Protein 7NUU (pdb70)

Organism: Homo sapiens (NCBI:txid9606)

Secondary structure (DSSP, 8-state):
--SPEEEEES-EEEETTEEES--EEEETTEEE-HHHIIIII----SEEEE-TT-EEEEPEEEEEE-EETTEETTS--TTHHHHHHHHHHHGGGGTEEEEEEEE-S--HHHHHHHGGGS--B--BTTBSEE--EEEE-SSS-STT-TTS-GGG---STTTTHHHHHHHH---TTEEEEEE-TTSTTHHHHHHHHHHTTPEEEE-SB---HHHHHHHHHHT--EESSTTTTBPPPBTTB-GGGGGGT-SSSPTTPPPEEEE--SSSSS-HHHHHHHHHH-GGGEEE---B-TTTTT-SEEEEETTEEEEEETTEEEETTS--B--B---HHHHHHHHHHHH---HHHHHHHTTHHHHHHTT-TTTSS---TTSB--EEEE-TT--EEEEEETTEEEEE--/-PEEEEES-EEEETTEEE---EEEETTEEE-GGGGGGSS--S-SEEEE-TT-EEEEPEEEEEE-EETTEETTS--TTHHHHHHHHHHHGGGGTEEEEEEEEES--HHHHHHHGGGS--B--BTTBPEE--EEEE-SSS-STT-TTS-GGG---STTTTHHHHHHHH---TTEEEEEE-TTSTTHHHHHHHHHHTTPEEEE-SB---HHHHHHHHHHT--EESSTTTTBPPP-SS--GGGGGGT-S-SPTT---EEEE--SSSSS-HHHHHHHHHH-GGGEEE---B-TTTTT-SEEEEETTEEEEE-SS-EEETTS--B--B---HHHHHHHHHHHH---HHHHHHHTTHHHHHHTT-TTTSS---TTSB--EEEE-TT--EEEEEETTEEEEES----

GO terms:
  GO:0005515 protein binding (F, IPI)
  GO:0008448 N-acetylglucosamine-6-phosphate deacetylase activity (F, IDA)
  GO:0019262 N-acetylneuraminate catabolic process (P, TAS)
  GO:0008448 N-acetylglucosamine-6-phosphate deacetylase activity (F, IMP)
  GO:0106279 negative regulation of UDP-N-acetylglucosamine biosynthetic process (P, IDA)
  GO:0008448 N-acetylglucosamine-6-phosphate deacetylase activity (F, TAS)
  GO:0005829 cytosol (C, TAS)
  GO:0006048 UDP-N-acetylglucosamine biosynthetic process (P, TAS)
  GO:0005634 nucleus (C, HDA)

Radius of gyration: 30.56 Å; Cα contacts (8 Å, |Δi|>4): 2149; chains: 2; bounding box: 87×53×96 Å

InterPro domains:
  IPR003764 N-acetylglucosamine-6-phosphate deacetylase [PIRSF038994] (11-403)
  IPR003764 N-acetylglucosamine-6-phosphate deacetylase [TIGR00221] (47-398)
  IPR003764 N-acetylglucosamine-6-phosphate deacetylase [cd00854] (13-398)
  IPR006680 Amidohydrolase-related [PF01979] (62-401)
  IPR011059 Metal-dependent hydrolase, composite domain superfamily [G3DSA:2.30.40.10] (17-398)
  IPR011059 Metal-dependent hydrolase, composite domain superfamily [SSF51338] (13-405)
  IPR032466 Metal-dependent hydrolase [SSF51556] (66-372)

Foldseek 3Di:
DPWFKEKEALEFEQAPLDTHRDIWIATQQFTADVVCCCVPVVDDGPYYHYQNNFYKFFFFEAAAAQAAQQDGLQDLDPQSLVRVLVRQQVLLQVRHQEYAHEAEQAFLVSLVRRQVSQAFAHGDLSGHTHHAHEYEDLQADPVLSQQGDPVRRDAQVPPRLVVVCSRNPDRNRHAEYEHAQVGPPSLVNLLVQVVVLHAYEYALYADWPVSLQSSVVSPHAEYEAPPHNYDPQDPVTGGPLCVLQDPSHDPPHHRAYEHALQCPRDALVVLQVSCVSHLLRYAYHQSHGHCQVVQFDWGDHNVFIWGHDRQFIHGPPDPRGRTGNARLLSSLLSSCVSNVDDNSSSSLNRKCNVCVSSVNNQATRHSDGGHRPWIFTAHPSSNTAFTDGSNHTNDGDD/DFKEKEALEFEQAPLDTHRDIWIADQQFTADLVVCVVDDDSDGPYYHYQNHFYKFFFFEAAAAQAAQQAGLLDLDPQSLVRVLVVQQVLLQVRHQEYAHEAEQAFLVSLVRRQVNQAFAHGDLSGHTHRAHEYEDLQADPVLSFQGDPVRRDAQVPPRQVVVCSRNPDRNRHAEYEHAQVGPPSLVNLLVQVVVLHAYEYALYAAWPVSLQSSVVSPHQEYEAPPHNYDDQDPVTGGNLCVLVDPSHDPPHQRAYEHALLCPRDALVVLQVSCVSRLLRAAYHQNHGHCQPVAADWGDHNVFIWGHDPQFIDGPPDPGGRGHNDRPLSSLLSSCVSNVDDNSSSSQNRWVNVCVSSVNNQATRHSDGGHRPWIFTAHPSSNTAWTDGSNHTNDGPDDPD

Structure (mmCIF, N/CA/C/O backbone):
data_7NUU
#
_entry.id   7NUU
#
_cell.length_a   61.777
_cell.length_b   84.336
_cell.length_c   154.166
_cell.angle_alpha   90.000
_cell.angle_beta   90.000
_cell.angle_gamma   90.000
#
_symmetry.space_group_name_H-M   'P 21 21 21'
#
loop_
_entity.id
_entity.type
_entity.pdbx_description
1 polymer 'N-acetylglucosamine-6-phosphate deacetylase'
2 non-polymer 'ZINC ION'
3 non-polymer GLYCEROL
4 water water
#
loop_
_atom_site.group_PDB
_atom_site.id
_atom_site.type_symbol
_atom_site.label_atom_id
_atom_site.label_alt_id
_atom_site.label_comp_id
_atom_site.label_asym_id
_atom_site.label_entity_id
_atom_site.label_seq_id
_atom_site.pdbx_PDB_ins_code
_atom_site.Cartn_x
_atom_site.Cartn_y
_atom_site.Cartn_z
_atom_site.occupancy
_atom_site.B_iso_or_equiv
_atom_site.auth_seq_id
_atom_site.auth_comp_id
_atom_site.auth_asym_id
_atom_site.auth_atom_id
_atom_site.pdbx_PDB_model_num
ATOM 1 N N . ALA A 1 8 ? -3.227 -3.740 -4.843 1.00 80.73 8 ALA A N 1
ATOM 2 C CA . ALA A 1 8 ? -4.430 -4.079 -5.595 1.00 80.02 8 ALA A CA 1
ATOM 3 C C . ALA A 1 8 ? -4.107 -5.035 -6.741 1.00 77.03 8 ALA A C 1
ATOM 4 O O . ALA A 1 8 ? -4.982 -5.753 -7.227 1.00 78.11 8 ALA A O 1
ATOM 10 N N . GLY A 1 9 ? -2.847 -5.047 -7.166 1.00 77.04 9 GLY A N 1
ATOM 11 C CA . GLY A 1 9 ? -2.409 -5.877 -8.266 1.00 68.67 9 GLY A CA 1
ATOM 12 C C . GLY A 1 9 ? -1.857 -7.232 -7.877 1.00 65.81 9 GLY A C 1
ATOM 13 O O . GLY A 1 9 ? -1.302 -7.928 -8.735 1.00 74.88 9 GLY A O 1
ATOM 17 N N . ALA A 1 10 ? -1.987 -7.630 -6.616 1.00 62.92 10 ALA A N 1
ATOM 18 C CA . ALA A 1 10 ? -1.476 -8.906 -6.144 1.00 54.23 10 ALA A CA 1
ATOM 19 C C . ALA A 1 10 ? -2.603 -9.928 -6.026 1.00 47.43 10 ALA A C 1
ATOM 20 O O . ALA A 1 10 ? -3.791 -9.614 -6.134 1.00 42.02 10 ALA A O 1
ATOM 27 N N . ARG A 1 11 ? -2.201 -11.178 -5.826 1.00 50.05 11 ARG A N 1
ATOM 28 C CA . ARG A 1 11 ? -3.144 -12.283 -5.730 1.00 48.94 11 ARG A CA 1
ATOM 29 C C . ARG A 1 11 ? -3.863 -12.277 -4.385 1.00 43.21 11 ARG A C 1
ATOM 30 O O . ARG A 1 11 ? -3.274 -11.956 -3.352 1.00 40.93 11 ARG A O 1
ATOM 51 N N . VAL A 1 12 ? -5.138 -12.654 -4.400 1.00 45.35 12 VAL A N 1
ATOM 52 C CA . VAL A 1 12 ? -5.935 -12.781 -3.185 1.00 42.27 12 VAL A CA 1
ATOM 53 C C . VAL A 1 12 ? -5.950 -14.249 -2.774 1.00 42.62 12 VAL A C 1
ATOM 54 O O . VAL A 1 12 ? -6.413 -15.109 -3.535 1.00 43.36 12 VAL A O 1
ATOM 67 N N . LEU A 1 13 ? -5.452 -14.530 -1.571 1.00 45.40 13 LEU A N 1
ATOM 68 C CA . LEU A 1 13 ? -5.483 -15.859 -0.976 1.00 45.81 13 LEU A CA 1
ATOM 69 C C . LEU A 1 13 ? -6.551 -15.940 0.106 1.00 42.58 13 LEU A C 1
ATOM 70 O O . LEU A 1 13 ? -6.696 -15.024 0.920 1.00 42.53 13 LEU A O 1
ATOM 86 N N . GLN A 1 14 ? -7.281 -17.051 0.120 1.00 43.19 14 GLN A N 1
ATOM 87 C CA . GLN A 1 14 ? -8.307 -17.316 1.123 1.00 41.46 14 GLN A CA 1
ATOM 88 C C . GLN A 1 14 ? -7.951 -18.621 1.818 1.00 42.39 14 GLN A C 1
ATOM 89 O O . GLN A 1 14 ? -7.966 -19.690 1.195 1.00 43.86 14 GLN A O 1
ATOM 103 N N . PHE A 1 15 ? -7.624 -18.531 3.102 1.00 39.49 15 PHE A N 1
ATOM 104 C CA . PHE A 1 15 ? -7.398 -19.706 3.926 1.00 38.46 15 PHE A CA 1
ATOM 105 C C . PHE A 1 15 ? -8.726 -20.067 4.572 1.00 38.13 15 PHE A C 1
ATOM 106 O O . PHE A 1 15 ? -9.353 -19.222 5.222 1.00 36.84 15 PHE A O 1
ATOM 123 N N . THR A 1 16 ? -9.166 -21.302 4.358 1.00 40.16 16 THR A N 1
ATOM 124 C CA . THR A 1 16 ? -10.479 -21.773 4.772 1.00 41.30 16 THR A CA 1
ATOM 125 C C . THR A 1 16 ? -10.342 -22.917 5.766 1.00 42.12 16 THR A C 1
ATOM 126 O O . THR A 1 16 ? -9.249 -23.431 6.016 1.00 42.60 16 THR A O 1
ATOM 137 N N . ASN A 1 17 ? -11.483 -23.307 6.330 1.00 46.22 17 ASN A N 1
ATOM 138 C CA . ASN A 1 17 ? -11.561 -24.423 7.271 1.00 48.76 17 ASN A CA 1
ATOM 139 C C . ASN A 1 17 ? -10.515 -24.261 8.372 1.00 48.36 17 ASN A C 1
ATOM 140 O O . ASN A 1 17 ? -9.695 -25.144 8.630 1.00 49.77 17 ASN A O 1
ATOM 151 N N . CYS A 1 18 ? -10.545 -23.097 9.016 1.00 44.79 18 CYS A N 1
ATOM 152 C CA . CYS A 1 18 ? -9.555 -22.743 10.018 1.00 43.95 18 CYS A CA 1
ATOM 153 C C . CYS A 1 18 ? -10.216 -21.985 11.156 1.00 43.57 18 CYS A C 1
ATOM 154 O O . CYS A 1 18 ? -11.298 -21.408 11.011 1.00 44.11 18 CYS A O 1
ATOM 162 N N . ARG A 1 19 ? -9.547 -22.010 12.301 1.00 43.54 19 ARG A N 1
ATOM 163 C CA . ARG A 1 19 ? -9.834 -21.114 13.409 1.00 44.01 19 ARG A CA 1
ATOM 164 C C . ARG A 1 19 ? -8.699 -20.106 13.495 1.00 43.79 19 ARG A C 1
ATOM 165 O O . ARG A 1 19 ? -7.525 -20.489 13.454 1.00 44.87 19 ARG A O 1
ATOM 186 N N . ILE A 1 20 ? -9.044 -18.827 13.591 1.00 36.71 20 ILE A N 1
ATOM 187 C CA . ILE A 1 20 ? -8.051 -17.760 13.595 1.00 35.46 20 ILE A CA 1
ATOM 188 C C . ILE A 1 20 ? -8.119 -17.011 14.916 1.00 34.01 20 ILE A C 1
ATOM 189 O O . ILE A 1 20 ? -9.202 -16.804 15.477 1.00 34.23 20 ILE A O 1
ATOM 205 N N . LEU A 1 21 ? -6.952 -16.626 15.418 1.00 34.24 21 LEU A N 1
ATOM 206 C CA . LEU A 1 21 ? -6.853 -15.807 16.619 1.00 34.46 21 LEU A CA 1
ATOM 207 C C . LEU A 1 21 ? -7.063 -14.348 16.231 1.00 33.52 21 LEU A C 1
ATOM 208 O O . LEU A 1 21 ? -6.221 -13.751 15.555 1.00 32.36 21 LEU A O 1
ATOM 224 N N . ARG A 1 22 ? -8.189 -13.775 16.647 1.00 37.18 22 ARG A N 1
ATOM 225 C CA . ARG A 1 22 ? -8.502 -12.389 16.329 1.00 37.88 22 ARG A CA 1
ATOM 226 C C . ARG A 1 22 ? -9.245 -11.778 17.505 1.00 39.30 22 ARG A C 1
ATOM 227 O O . ARG A 1 22 ? -10.226 -12.351 17.986 1.00 41.45 22 ARG A O 1
ATOM 248 N N . GLY A 1 23 ? -8.770 -10.628 17.972 1.00 33.77 23 GLY A N 1
ATOM 249 C CA . GLY A 1 23 ? -9.431 -9.954 19.078 1.00 36.38 23 GLY A CA 1
ATOM 250 C C . GLY A 1 23 ? -9.501 -10.781 20.343 1.00 37.04 23 GLY A C 1
ATOM 251 O O . GLY A 1 23 ? -10.509 -10.732 21.059 1.00 39.67 23 GLY A O 1
ATOM 255 N N . GLY A 1 24 ? -8.456 -11.555 20.630 1.00 36.41 24 GLY A N 1
ATOM 256 C CA . GLY A 1 24 ? -8.409 -12.350 21.839 1.00 36.76 24 GLY A CA 1
ATOM 257 C C . GLY A 1 24 ? -9.219 -13.625 21.819 1.00 37.31 24 GLY A C 1
ATOM 258 O O . GLY A 1 24 ? -9.335 -14.277 22.862 1.00 38.10 24 GLY A O 1
ATOM 262 N N . LYS A 1 25 ? -9.780 -14.008 20.674 1.00 40.50 25 LYS A N 1
ATOM 263 C CA . LYS A 1 25 ? -10.620 -15.188 20.576 1.00 42.87 25 LYS A CA 1
ATOM 264 C C . LYS A 1 25 ? -10.211 -16.024 19.375 1.00 40.58 25 LYS A C 1
ATOM 265 O O . LYS A 1 25 ? -9.693 -15.505 18.383 1.00 38.83 25 LYS A O 1
ATOM 284 N N . LEU A 1 26 ? -10.470 -17.325 19.467 1.00 43.70 26 LEU A N 1
ATOM 285 C CA . LEU A 1 26 ? -10.366 -18.214 18.313 1.00 42.56 26 LEU A CA 1
ATOM 286 C C . LEU A 1 26 ? -11.709 -18.211 17.598 1.00 42.66 26 LEU A C 1
ATOM 287 O O . LEU A 1 26 ? -12.715 -18.667 18.148 1.00 45.44 26 LEU A O 1
ATOM 303 N N . LEU A 1 27 ? -11.730 -17.683 16.378 1.00 39.18 27 LEU A N 1
ATOM 304 C CA . LEU A 1 27 ? -12.947 -17.564 15.586 1.00 40.21 27 LEU A CA 1
ATOM 305 C C . LEU A 1 27 ? -12.921 -18.564 14.440 1.00 41.40 27 LEU A C 1
ATOM 306 O O . LEU A 1 27 ? -11.877 -18.784 13.821 1.00 39.87 27 LEU A O 1
ATOM 322 N N . ARG A 1 28 ? -14.075 -19.174 14.171 1.00 54.63 28 ARG A N 1
ATOM 323 C CA . ARG A 1 28 ? -14.265 -20.010 12.987 1.00 56.19 28 ARG A CA 1
ATOM 324 C C . ARG A 1 28 ? -14.500 -19.068 11.808 1.00 53.87 28 ARG A C 1
ATOM 325 O O . ARG A 1 28 ? -15.631 -18.811 11.386 1.00 56.11 28 ARG A O 1
ATOM 346 N N . GLU A 1 29 ? -13.403 -18.534 11.275 1.00 44.35 29 GLU A N 1
ATOM 347 C CA . GLU A 1 29 ? -13.460 -17.578 10.176 1.00 43.74 29 GLU A CA 1
ATOM 348 C C . GLU A 1 29 ? -12.259 -17.775 9.267 1.00 41.74 29 GLU A C 1
ATOM 349 O O . GLU A 1 29 ? -11.180 -18.157 9.721 1.00 42.78 29 GLU A O 1
ATOM 361 N N . ASP A 1 30 ? -12.455 -17.490 7.982 1.00 40.30 30 ASP A N 1
ATOM 362 C CA . ASP A 1 30 ? -11.377 -17.573 7.011 1.00 39.28 30 ASP A CA 1
ATOM 363 C C . ASP A 1 30 ? -10.379 -16.437 7.204 1.00 39.20 30 ASP A C 1
ATOM 364 O O . ASP A 1 30 ? -10.694 -15.384 7.764 1.00 39.06 30 ASP A O 1
ATOM 373 N N . LEU A 1 31 ? -9.160 -16.663 6.722 1.00 38.11 31 LEU A N 1
ATOM 374 C CA . LEU A 1 31 ? -8.125 -15.637 6.675 1.00 37.75 31 LEU A CA 1
ATOM 375 C C . LEU A 1 31 ? -7.863 -15.278 5.216 1.00 38.58 31 LEU A C 1
ATOM 376 O O . LEU A 1 31 ? -7.550 -16.156 4.403 1.00 39.90 31 LEU A O 1
ATOM 392 N N . TRP A 1 32 ? -7.994 -13.995 4.891 1.00 36.83 32 TRP A N 1
ATOM 393 C CA . TRP A 1 32 ? -7.769 -13.492 3.544 1.00 37.28 32 TRP A CA 1
ATOM 394 C C . TRP A 1 32 ? -6.494 -12.664 3.500 1.00 36.78 32 TRP A C 1
ATOM 395 O O . TRP A 1 32 ? -6.234 -11.861 4.400 1.00 36.83 32 TRP A O 1
ATOM 416 N N . VAL A 1 33 ? -5.718 -12.842 2.432 1.00 33.71 33 VAL A N 1
ATOM 417 C CA . VAL A 1 33 ? -4.415 -12.203 2.293 1.00 33.71 33 VAL A CA 1
ATOM 418 C C . VAL A 1 33 ? -4.235 -11.715 0.861 1.00 35.33 33 VAL A C 1
ATOM 419 O O . VAL A 1 33 ? -4.624 -12.395 -0.095 1.00 34.93 33 VAL A O 1
ATOM 432 N N . ARG A 1 34 ? -3.621 -10.541 0.719 1.00 36.36 34 ARG A N 1
ATOM 433 C CA . ARG A 1 34 ? -3.179 -10.051 -0.575 1.00 37.51 34 ARG A CA 1
ATOM 434 C C . ARG A 1 34 ? -1.973 -9.154 -0.379 1.00 38.93 34 ARG A C 1
ATOM 435 O O . ARG A 1 34 ? -1.950 -8.319 0.531 1.00 39.11 34 ARG A O 1
ATOM 456 N N . GLY A 1 35 ? -0.988 -9.312 -1.256 1.00 37.86 35 GLY A N 1
ATOM 457 C CA . GLY A 1 35 ? 0.188 -8.470 -1.198 1.00 39.80 35 GLY A CA 1
ATOM 458 C C . GLY A 1 35 ? 0.890 -8.528 0.135 1.00 40.86 35 GLY A C 1
ATOM 459 O O . GLY A 1 35 ? 1.505 -7.540 0.550 1.00 42.76 35 GLY A O 1
ATOM 463 N N . GLY A 1 36 ? 0.824 -9.669 0.814 1.00 45.10 36 GLY A N 1
ATOM 464 C CA . GLY A 1 36 ? 1.459 -9.843 2.102 1.00 44.87 36 GLY A CA 1
ATOM 465 C C . GLY A 1 36 ? 0.692 -9.304 3.287 1.00 41.62 36 GLY A C 1
ATOM 466 O O . GLY A 1 36 ? 1.198 -9.385 4.411 1.00 41.41 36 GLY A O 1
ATOM 470 N N . ARG A 1 37 ? -0.514 -8.775 3.091 1.00 41.10 37 ARG A N 1
ATOM 471 C CA . ARG A 1 37 ? -1.284 -8.208 4.187 1.00 40.57 37 ARG A CA 1
ATOM 472 C C . ARG A 1 37 ? -2.649 -8.881 4.292 1.00 38.79 37 ARG A C 1
ATOM 473 O O . ARG A 1 37 ? -3.197 -9.378 3.305 1.00 38.41 37 ARG A O 1
ATOM 494 N N . ILE A 1 38 ? -3.190 -8.875 5.507 1.00 35.67 38 ILE A N 1
ATOM 495 C CA . ILE A 1 38 ? -4.507 -9.444 5.785 1.00 34.83 38 ILE A CA 1
ATOM 496 C C . ILE A 1 38 ? -5.601 -8.493 5.318 1.00 35.61 38 ILE A C 1
ATOM 497 O O . ILE A 1 38 ? -5.536 -7.281 5.553 1.00 36.48 38 ILE A O 1
ATOM 513 N N . LEU A 1 39 ? -6.609 -9.050 4.648 1.00 37.96 39 LEU A N 1
ATOM 514 C CA . LEU A 1 39 ? -7.697 -8.302 4.030 1.00 40.73 39 LEU A CA 1
ATOM 515 C C . LEU A 1 39 ? -9.004 -8.529 4.780 1.00 40.47 39 LEU A C 1
ATOM 516 O O . LEU A 1 39 ? -9.252 -9.625 5.295 1.00 40.10 39 LEU A O 1
ATOM 532 N N . ASP A 1 40 ? -9.827 -7.484 4.853 1.00 39.24 40 ASP A N 1
ATOM 533 C CA . ASP A 1 40 ? -11.226 -7.640 5.239 1.00 39.00 40 ASP A CA 1
ATOM 534 C C . ASP A 1 40 ? -11.995 -8.194 4.041 1.00 37.54 40 ASP A C 1
ATOM 535 O O . ASP A 1 40 ? -12.217 -7.465 3.063 1.00 36.56 40 ASP A O 1
ATOM 544 N N . PRO A 1 41 ? -12.432 -9.459 4.067 1.00 38.68 41 PRO A N 1
ATOM 545 C CA . PRO A 1 41 ? -13.100 -10.007 2.874 1.00 38.70 41 PRO A CA 1
ATOM 546 C C . PRO A 1 41 ? -14.393 -9.303 2.526 1.00 40.93 41 PRO A C 1
ATOM 547 O O . PRO A 1 41 ? -14.732 -9.203 1.339 1.00 42.62 41 PRO A O 1
ATOM 558 N N . GLU A 1 42 ? -15.129 -8.802 3.519 1.00 40.62 42 GLU A N 1
ATOM 559 C CA . GLU A 1 42 ? -16.362 -8.089 3.211 1.00 45.13 42 GLU A CA 1
ATOM 560 C C . GLU A 1 42 ? -16.061 -6.785 2.493 1.00 45.77 42 GLU A C 1
ATOM 561 O O . GLU A 1 42 ? -16.730 -6.434 1.515 1.00 45.14 42 GLU A O 1
ATOM 573 N N . LYS A 1 43 ? -15.016 -6.086 2.930 1.00 48.75 43 LYS A N 1
ATOM 574 C CA . LYS A 1 43 ? -14.615 -4.859 2.255 1.00 51.78 43 LYS A CA 1
ATOM 575 C C . LYS A 1 43 ? -14.133 -5.150 0.842 1.00 49.32 43 LYS A C 1
ATOM 576 O O . LYS A 1 43 ? -14.423 -4.392 -0.089 1.00 50.19 43 LYS A O 1
ATOM 595 N N . LEU A 1 44 ? -13.442 -6.279 0.657 1.00 49.14 44 LEU A N 1
ATOM 596 C CA . LEU A 1 44 ? -12.902 -6.622 -0.653 1.00 47.35 44 LEU A CA 1
ATOM 597 C C . LEU A 1 44 ? -14.005 -6.932 -1.655 1.00 49.04 44 LEU A C 1
ATOM 598 O O . LEU A 1 44 ? -13.928 -6.517 -2.817 1.00 49.71 44 LEU A O 1
ATOM 614 N N . PHE A 1 45 ? -15.042 -7.657 -1.233 1.00 46.88 45 PHE A N 1
ATOM 615 C CA . PHE A 1 45 ? -16.135 -7.940 -2.151 1.00 49.08 45 PHE A CA 1
ATOM 616 C C . PHE A 1 45 ? -17.020 -6.721 -2.376 1.00 51.00 45 PHE A C 1
ATOM 617 O O . PHE A 1 45 ? -17.555 -6.546 -3.475 1.00 51.95 45 PHE A O 1
ATOM 634 N N . PHE A 1 46 ? -17.118 -5.828 -1.391 1.00 61.74 46 PHE A N 1
ATOM 635 C CA . PHE A 1 46 ? -18.045 -4.707 -1.479 1.00 65.23 46 PHE A CA 1
ATOM 636 C C . PHE A 1 46 ? -17.423 -3.445 -2.062 1.00 65.59 46 PHE A C 1
ATOM 637 O O . PHE A 1 46 ? -18.156 -2.502 -2.379 1.00 68.28 46 PHE A O 1
ATOM 654 N N . GLU A 1 47 ? -16.120 -3.434 -2.285 1.00 58.83 47 GLU A N 1
ATOM 655 C CA . GLU A 1 47 ? -15.431 -2.295 -2.876 1.00 57.95 47 GLU A CA 1
ATOM 656 C C . GLU A 1 47 ? -14.709 -2.664 -4.157 1.00 54.29 47 GLU A C 1
ATOM 657 O O . GLU A 1 47 ? -14.706 -1.887 -5.110 1.00 56.38 47 GLU A O 1
ATOM 669 N N . GLU A 1 48 ? -14.039 -3.805 -4.163 1.00 42.76 48 GLU A N 1
ATOM 670 C CA . GLU A 1 48 ? -13.330 -4.310 -5.324 1.00 42.86 48 GLU A CA 1
ATOM 671 C C . GLU A 1 48 ? -14.144 -5.313 -6.127 1.00 43.90 48 GLU A C 1
ATOM 672 O O . GLU A 1 48 ? -13.775 -5.613 -7.266 1.00 44.87 48 GLU A O 1
ATOM 684 N N . ARG A 1 49 ? -15.193 -5.881 -5.525 1.00 47.89 49 ARG A N 1
ATOM 685 C CA . ARG A 1 49 ? -15.980 -6.973 -6.109 1.00 48.91 49 ARG A CA 1
ATOM 686 C C . ARG A 1 49 ? -15.063 -8.079 -6.631 1.00 47.30 49 ARG A C 1
ATOM 687 O O . ARG A 1 49 ? -15.240 -8.601 -7.733 1.00 47.58 49 ARG A O 1
ATOM 708 N N . ARG A 1 50 ? -14.068 -8.426 -5.814 1.00 46.82 50 ARG A N 1
ATOM 709 C CA . ARG A 1 50 ? -13.119 -9.496 -6.088 1.00 47.04 50 ARG A CA 1
ATOM 710 C C . ARG A 1 50 ? -13.326 -10.666 -5.133 1.00 46.27 50 ARG A C 1
ATOM 711 O O . ARG A 1 50 ? -13.694 -10.485 -3.968 1.00 45.59 50 ARG A O 1
ATOM 732 N N . VAL A 1 51 ? -13.067 -11.863 -5.645 1.00 52.19 51 VAL A N 1
ATOM 733 C CA . VAL A 1 51 ? -13.093 -13.092 -4.863 1.00 51.04 51 VAL A CA 1
ATOM 734 C C . VAL A 1 51 ? -11.666 -13.623 -4.791 1.00 50.01 51 VAL A C 1
ATOM 735 O O . VAL A 1 51 ? -10.753 -13.099 -5.430 1.00 51.84 51 VAL A O 1
ATOM 748 N N . ALA A 1 52 ? -11.470 -14.668 -3.989 1.00 43.82 52 ALA A N 1
ATOM 749 C CA . ALA A 1 52 ? -10.136 -15.231 -3.852 1.00 42.40 52 ALA A CA 1
ATOM 750 C C . ALA A 1 52 ? -9.634 -15.765 -5.187 1.00 43.57 52 ALA A C 1
ATOM 751 O O . ALA A 1 52 ? -10.374 -16.392 -5.947 1.00 44.85 52 ALA A O 1
ATOM 758 N N . ASP A 1 53 ? -8.356 -15.498 -5.470 1.00 41.86 53 ASP A N 1
ATOM 759 C CA . ASP A 1 53 ? -7.685 -16.107 -6.610 1.00 44.95 53 ASP A CA 1
ATOM 760 C C . ASP A 1 53 ? -7.246 -17.527 -6.291 1.00 46.90 53 ASP A C 1
ATOM 761 O O . ASP A 1 53 ? -7.089 -18.346 -7.203 1.00 49.15 53 ASP A O 1
ATOM 770 N N . GLU A 1 54 ? -7.039 -17.828 -5.012 1.00 55.03 54 GLU A N 1
ATOM 771 C CA . GLU A 1 54 ? -6.606 -19.145 -4.575 1.00 57.39 54 GLU A CA 1
ATOM 772 C C . GLU A 1 54 ? -7.186 -19.432 -3.199 1.00 55.34 54 GLU A C 1
ATOM 773 O O . GLU A 1 54 ? -7.235 -18.544 -2.342 1.00 53.70 54 GLU A O 1
ATOM 785 N N . ARG A 1 55 ? -7.642 -20.669 -2.999 1.00 55.93 55 ARG A N 1
ATOM 786 C CA . ARG A 1 55 ? -8.150 -21.130 -1.714 1.00 56.07 55 ARG A CA 1
ATOM 787 C C . ARG A 1 55 ? -7.254 -22.230 -1.161 1.00 58.48 55 ARG A C 1
ATOM 788 O O . ARG A 1 55 ? -6.755 -23.071 -1.915 1.00 60.65 55 ARG A O 1
ATOM 809 N N . ARG A 1 56 ? -7.047 -22.214 0.156 1.00 58.19 56 ARG A N 1
ATOM 810 C CA . ARG A 1 56 ? -6.244 -23.221 0.844 1.00 60.18 56 ARG A CA 1
ATOM 811 C C . ARG A 1 56 ? -6.995 -23.735 2.064 1.00 58.88 56 ARG A C 1
ATOM 812 O O . ARG A 1 56 ? -7.288 -22.968 2.987 1.00 57.70 56 ARG A O 1
ATOM 833 N N . ASP A 1 57 ? -7.334 -25.023 2.045 1.00 54.28 57 ASP A N 1
ATOM 834 C CA . ASP A 1 57 ? -8.009 -25.676 3.160 1.00 53.18 57 ASP A CA 1
ATOM 835 C C . ASP A 1 57 ? -7.003 -25.973 4.269 1.00 50.61 57 ASP A C 1
ATOM 836 O O . ASP A 1 57 ? -5.977 -26.620 4.031 1.00 49.25 57 ASP A O 1
ATOM 845 N N . CYS A 1 58 ? -7.288 -25.489 5.475 1.00 51.87 58 CYS A N 1
ATOM 846 C CA . CYS A 1 58 ? -6.383 -25.626 6.608 1.00 51.00 58 CYS A CA 1
ATOM 847 C C . CYS A 1 58 ? -6.717 -26.821 7.499 1.00 51.28 58 CYS A C 1
ATOM 848 O O . CYS A 1 58 ? -6.108 -26.973 8.564 1.00 50.82 58 CYS A O 1
ATOM 856 N N . GLY A 1 59 ? -7.671 -27.657 7.098 1.00 53.30 59 GLY A N 1
ATOM 857 C CA . GLY A 1 59 ? -7.977 -28.877 7.826 1.00 52.09 59 GLY A CA 1
ATOM 858 C C . GLY A 1 59 ? -8.427 -28.668 9.254 1.00 50.96 59 GLY A C 1
ATOM 859 O O . GLY A 1 59 ? -8.168 -29.522 10.107 1.00 51.01 59 GLY A O 1
ATOM 863 N N . GLY A 1 60 ? -9.106 -27.561 9.541 1.00 48.40 60 GLY A N 1
ATOM 864 C CA . GLY A 1 60 ? -9.591 -27.292 10.879 1.00 46.92 60 GLY A CA 1
ATOM 865 C C . GLY A 1 60 ? -8.547 -26.792 11.858 1.00 43.45 60 GLY A C 1
ATOM 866 O O . GLY A 1 60 ? -8.874 -26.586 13.032 1.00 41.28 60 GLY A O 1
ATOM 870 N N . ARG A 1 61 ? -7.315 -26.563 11.414 1.00 43.74 61 ARG A N 1
ATOM 871 C CA . ARG A 1 61 ? -6.246 -26.154 12.315 1.00 43.62 61 ARG A CA 1
ATOM 872 C C . ARG A 1 61 ? -6.414 -24.692 12.732 1.00 42.78 61 ARG A C 1
ATOM 873 O O . ARG A 1 61 ? -7.331 -23.983 12.305 1.00 42.30 61 ARG A O 1
ATOM 894 N N . ILE A 1 62 ? -5.505 -24.252 13.604 1.00 39.58 62 ILE A N 1
ATOM 895 C CA . ILE A 1 62 ? -5.529 -22.917 14.189 1.00 38.67 62 ILE A CA 1
ATOM 896 C C . ILE A 1 62 ? -4.516 -22.051 13.456 1.00 36.97 62 ILE A C 1
ATOM 897 O O . ILE A 1 62 ? -3.378 -22.478 13.227 1.00 36.06 62 ILE A O 1
ATOM 913 N N . LEU A 1 63 ? -4.916 -20.827 13.109 1.00 34.68 63 LEU A N 1
ATOM 914 C CA . LEU A 1 63 ? -4.002 -19.815 12.594 1.00 34.67 63 LEU A CA 1
ATOM 915 C C . LEU A 1 63 ? -3.805 -18.734 13.647 1.00 32.97 63 LEU A C 1
ATOM 916 O O . LEU A 1 63 ? -4.782 -18.201 14.184 1.00 33.49 63 LEU A O 1
ATOM 932 N N . ALA A 1 64 ? -2.546 -18.416 13.939 1.00 31.30 64 ALA A N 1
ATOM 933 C CA . ALA A 1 64 ? -2.199 -17.415 14.932 1.00 30.24 64 ALA A CA 1
ATOM 934 C C . ALA A 1 64 ? -1.026 -16.594 14.415 1.00 30.35 64 ALA A C 1
ATOM 935 O O . ALA A 1 64 ? -0.219 -17.099 13.626 1.00 31.29 64 ALA A O 1
ATOM 942 N N . PRO A 1 65 ? -0.906 -15.337 14.831 1.00 27.61 65 PRO A N 1
ATOM 943 C CA . PRO A 1 65 ? 0.220 -14.523 14.358 1.00 27.75 65 PRO A CA 1
ATOM 944 C C . PRO A 1 65 ? 1.553 -15.174 14.694 1.00 28.25 65 PRO A C 1
ATOM 945 O O . PRO A 1 65 ? 1.712 -15.808 15.741 1.00 28.78 65 PRO A O 1
ATOM 956 N N . GLY A 1 66 ? 2.509 -15.033 13.779 1.00 30.60 66 GLY A N 1
ATOM 957 C CA . GLY A 1 66 ? 3.810 -15.642 13.992 1.00 30.60 66 GLY A CA 1
ATOM 958 C C . GLY A 1 66 ? 4.477 -15.107 15.248 1.00 30.10 66 GLY A C 1
ATOM 959 O O . GLY A 1 66 ? 4.347 -13.931 15.593 1.00 30.03 66 GLY A O 1
ATOM 963 N N . PHE A 1 67 ? 5.208 -15.986 15.931 1.00 28.94 67 PHE A N 1
ATOM 964 C CA . PHE A 1 67 ? 5.854 -15.622 17.182 1.00 28.44 67 PHE A CA 1
ATOM 965 C C . PHE A 1 67 ? 6.978 -14.619 16.945 1.00 28.56 67 PHE A C 1
ATOM 966 O O . PHE A 1 67 ? 7.613 -14.604 15.886 1.00 29.38 67 PHE A O 1
ATOM 983 N N . ILE A 1 68 ? 7.214 -13.777 17.954 1.00 28.49 68 ILE A N 1
ATOM 984 C CA . ILE A 1 68 ? 8.233 -12.733 17.929 1.00 27.52 68 ILE A CA 1
ATOM 985 C C . ILE A 1 68 ? 9.112 -12.918 19.160 1.00 27.68 68 ILE A C 1
ATOM 986 O O . ILE A 1 68 ? 8.627 -12.814 20.292 1.00 27.33 68 ILE A O 1
ATOM 1002 N N . ASP A 1 69 ? 10.401 -13.167 18.942 1.00 27.07 69 ASP A N 1
ATOM 1003 C CA . ASP A 1 69 ? 11.347 -13.470 20.012 1.00 27.98 69 ASP A CA 1
ATOM 1004 C C . ASP A 1 69 ? 12.299 -12.287 20.134 1.00 27.91 69 ASP A C 1
ATOM 1005 O O . ASP A 1 69 ? 13.130 -12.066 19.248 1.00 28.09 69 ASP A O 1
ATOM 1014 N N . VAL A 1 70 ? 12.162 -11.509 21.210 1.00 27.58 70 VAL A N 1
ATOM 1015 C CA . VAL A 1 70 ? 12.952 -10.291 21.368 1.00 26.80 70 VAL A CA 1
ATOM 1016 C C . VAL A 1 70 ? 14.190 -10.515 22.228 1.00 27.50 70 VAL A C 1
ATOM 1017 O O . VAL A 1 70 ? 14.911 -9.556 22.517 1.00 27.40 70 VAL A O 1
ATOM 1030 N N . GLN A 1 71 ? 14.468 -11.757 22.634 1.00 27.59 71 GLN A N 1
ATOM 1031 C CA . GLN A 1 71 ? 15.716 -12.049 23.340 1.00 28.39 71 GLN A CA 1
ATOM 1032 C C . GLN A 1 71 ? 16.166 -13.458 22.954 1.00 28.78 71 GLN A C 1
ATOM 1033 O O . GLN A 1 71 ? 15.719 -14.449 23.541 1.00 27.28 71 GLN A O 1
ATOM 1047 N N . ILE A 1 72 ? 17.071 -13.529 21.977 1.00 29.38 72 ILE A N 1
ATOM 1048 C CA . ILE A 1 72 ? 17.663 -14.779 21.514 1.00 29.24 72 ILE A CA 1
ATOM 1049 C C . ILE A 1 72 ? 19.111 -14.491 21.132 1.00 29.64 72 ILE A C 1
ATOM 1050 O O . ILE A 1 72 ? 19.373 -13.644 20.272 1.00 29.57 72 ILE A O 1
ATOM 1066 N N . ASN A 1 73 ? 20.047 -15.187 21.771 1.00 30.59 73 ASN A N 1
ATOM 1067 C CA . ASN A 1 73 ? 21.471 -14.892 21.650 1.00 31.11 73 ASN A CA 1
ATOM 1068 C C . ASN A 1 73 ? 22.155 -15.670 20.535 1.00 31.15 73 ASN A C 1
ATOM 1069 O O . ASN A 1 73 ? 23.345 -15.452 20.282 1.00 30.49 73 ASN A O 1
ATOM 1080 N N . GLY A 1 74 ? 21.436 -16.554 19.870 1.00 30.79 74 GLY A N 1
ATOM 1081 C CA . GLY A 1 74 ? 21.998 -17.410 18.854 1.00 31.31 74 GLY A CA 1
ATOM 1082 C C . GLY A 1 74 ? 21.226 -18.710 18.808 1.00 30.52 74 GLY A C 1
ATOM 1083 O O . GLY A 1 74 ? 20.121 -18.803 19.336 1.00 29.30 74 GLY A O 1
ATOM 1087 N N . GLY A 1 75 ? 21.842 -19.711 18.203 1.00 34.74 75 GLY A N 1
ATOM 1088 C CA . GLY A 1 75 ? 21.238 -21.022 18.096 1.00 34.41 75 GLY A CA 1
ATOM 1089 C C . GLY A 1 75 ? 21.839 -21.803 16.957 1.00 36.37 75 GLY A C 1
ATOM 1090 O O . GLY A 1 75 ? 22.444 -21.254 16.032 1.00 37.12 75 GLY A O 1
ATOM 1094 N N . PHE A 1 76 ? 21.683 -23.126 17.036 1.00 36.43 76 PHE A N 1
ATOM 1095 C CA . PHE A 1 76 ? 22.163 -24.019 15.980 1.00 39.21 76 PHE A CA 1
ATOM 1096 C C . PHE A 1 76 ? 23.655 -23.826 15.720 1.00 41.46 76 PHE A C 1
ATOM 1097 O O . PHE A 1 76 ? 24.111 -23.860 14.577 1.00 42.50 76 PHE A O 1
ATOM 1114 N N . GLY A 1 77 ? 24.419 -23.612 16.794 1.00 44.16 77 GLY A N 1
ATOM 1115 C CA . GLY A 1 77 ? 25.850 -23.423 16.701 1.00 44.68 77 GLY A CA 1
ATOM 1116 C C . GLY A 1 77 ? 26.296 -21.989 16.506 1.00 42.92 77 GLY A C 1
ATOM 1117 O O . GLY A 1 77 ? 27.504 -21.724 16.557 1.00 42.66 77 GLY A O 1
ATOM 1121 N N . VAL A 1 78 ? 25.367 -21.061 16.283 1.00 38.29 78 VAL A N 1
ATOM 1122 C CA . VAL A 1 78 ? 25.686 -19.665 15.996 1.00 37.49 78 VAL A CA 1
ATOM 1123 C C . VAL A 1 78 ? 25.603 -18.861 17.282 1.00 35.72 78 VAL A C 1
ATOM 1124 O O . VAL A 1 78 ? 24.599 -18.923 18.001 1.00 34.43 78 VAL A O 1
ATOM 1137 N N . ASP A 1 79 ? 26.641 -18.064 17.539 1.00 36.70 79 ASP A N 1
ATOM 1138 C CA . ASP A 1 79 ? 26.710 -17.150 18.675 1.00 36.90 79 ASP A CA 1
ATOM 1139 C C . ASP A 1 79 ? 26.773 -15.733 18.115 1.00 36.87 79 ASP A C 1
ATOM 1140 O O . ASP A 1 79 ? 27.782 -15.341 17.518 1.00 37.74 79 ASP A O 1
ATOM 1149 N N . PHE A 1 80 ? 25.695 -14.965 18.299 1.00 37.42 80 PHE A N 1
ATOM 1150 C CA . PHE A 1 80 ? 25.642 -13.617 17.741 1.00 37.57 80 PHE A CA 1
ATOM 1151 C C . PHE A 1 80 ? 26.695 -12.691 18.342 1.00 37.51 80 PHE A C 1
ATOM 1152 O O . PHE A 1 80 ? 27.060 -11.701 17.705 1.00 38.05 80 PHE A O 1
ATOM 1169 N N . SER A 1 81 ? 27.180 -12.976 19.551 1.00 35.87 81 SER A N 1
ATOM 1170 C CA . SER A 1 81 ? 28.145 -12.119 20.231 1.00 36.26 81 SER A CA 1
ATOM 1171 C C . SER A 1 81 ? 29.588 -12.449 19.863 1.00 38.70 81 SER A C 1
ATOM 1172 O O . SER A 1 81 ? 30.493 -12.267 20.689 1.00 38.93 81 SER A O 1
ATOM 1180 N N . GLN A 1 82 ? 29.826 -12.943 18.651 1.00 43.82 82 GLN A N 1
ATOM 1181 C CA . GLN A 1 82 ? 31.167 -13.222 18.154 1.00 46.71 82 GLN A CA 1
ATOM 1182 C C . GLN A 1 82 ? 31.405 -12.432 16.876 1.00 47.07 82 GLN A C 1
ATOM 1183 O O . GLN A 1 82 ? 30.561 -12.436 15.975 1.00 46.37 82 GLN A O 1
ATOM 1197 N N . ALA A 1 83 ? 32.553 -11.759 16.795 1.00 47.00 83 ALA A N 1
ATOM 1198 C CA . ALA A 1 83 ? 32.936 -11.044 15.579 1.00 49.34 83 ALA A CA 1
ATOM 1199 C C . ALA A 1 83 ? 33.596 -12.047 14.638 1.00 51.95 83 ALA A C 1
ATOM 1200 O O . ALA A 1 83 ? 34.816 -12.088 14.464 1.00 52.60 83 ALA A O 1
ATOM 1207 N N . THR A 1 84 ? 32.760 -12.870 14.016 1.00 60.11 84 THR A N 1
ATOM 1208 C CA . THR A 1 84 ? 33.242 -13.884 13.096 1.00 63.55 84 THR A CA 1
ATOM 1209 C C . THR A 1 84 ? 33.371 -13.300 11.695 1.00 64.73 84 THR A C 1
ATOM 1210 O O . THR A 1 84 ? 32.977 -12.164 11.424 1.00 62.50 84 THR A O 1
ATOM 1221 N N . GLU A 1 85 ? 33.926 -14.107 10.792 1.00 86.87 85 GLU A N 1
ATOM 1222 C CA . GLU A 1 85 ? 34.205 -13.639 9.442 1.00 89.67 85 GLU A CA 1
ATOM 1223 C C . GLU A 1 85 ? 32.934 -13.435 8.626 1.00 90.15 85 GLU A C 1
ATOM 1224 O O . GLU A 1 85 ? 32.950 -12.648 7.673 1.00 92.50 85 GLU A O 1
ATOM 1236 N N . ASP A 1 86 ? 31.829 -14.123 8.974 1.00 69.05 86 ASP A N 1
ATOM 1237 C CA . ASP A 1 86 ? 30.555 -13.965 8.271 1.00 68.31 86 ASP A CA 1
ATOM 1238 C C . ASP A 1 86 ? 29.427 -13.908 9.309 1.00 64.20 86 ASP A C 1
ATOM 1239 O O . ASP A 1 86 ? 28.646 -14.845 9.492 1.00 63.56 86 ASP A O 1
ATOM 1248 N N . VAL A 1 87 ? 29.333 -12.774 10.003 1.00 52.58 87 VAL A N 1
ATOM 1249 C CA . VAL A 1 87 ? 28.256 -12.577 10.970 1.00 48.65 87 VAL A CA 1
ATOM 1250 C C . VAL A 1 87 ? 26.900 -12.760 10.297 1.00 46.66 87 VAL A C 1
ATOM 1251 O O . VAL A 1 87 ? 26.009 -13.440 10.825 1.00 44.38 87 VAL A O 1
ATOM 1264 N N . GLY A 1 88 ? 26.728 -12.160 9.116 1.00 47.78 88 GLY A N 1
ATOM 1265 C CA . GLY A 1 88 ? 25.431 -12.193 8.460 1.00 46.99 88 GLY A CA 1
ATOM 1266 C C . GLY A 1 88 ? 24.962 -13.605 8.169 1.00 47.32 88 GLY A C 1
ATOM 1267 O O . GLY A 1 88 ? 23.769 -13.907 8.265 1.00 45.76 88 GLY A O 1
ATOM 1271 N N . SER A 1 89 ? 25.895 -14.491 7.820 1.00 51.61 89 SER A N 1
ATOM 1272 C CA . SER A 1 89 ? 25.529 -15.873 7.526 1.00 52.64 89 SER A CA 1
ATOM 1273 C C . SER A 1 89 ? 24.950 -16.564 8.755 1.00 51.19 89 SER A C 1
ATOM 1274 O O . SER A 1 89 ? 23.968 -17.311 8.655 1.00 49.99 89 SER A O 1
ATOM 1282 N N . GLY A 1 90 ? 25.540 -16.317 9.926 1.00 45.94 90 GLY A N 1
ATOM 1283 C CA . GLY A 1 90 ? 25.027 -16.920 11.146 1.00 44.10 90 GLY A CA 1
ATOM 1284 C C . GLY A 1 90 ? 23.631 -16.440 11.486 1.00 42.24 90 GLY A C 1
ATOM 1285 O O . GLY A 1 90 ? 22.769 -17.231 11.879 1.00 40.42 90 GLY A O 1
ATOM 1289 N N . VAL A 1 91 ? 23.395 -15.132 11.367 1.00 44.98 91 VAL A N 1
ATOM 1290 C CA . VAL A 1 91 ? 22.055 -14.598 11.585 1.00 42.66 91 VAL A CA 1
ATOM 1291 C C . VAL A 1 91 ? 21.067 -15.237 10.618 1.00 42.79 91 VAL A C 1
ATOM 1292 O O . VAL A 1 91 ? 19.933 -15.568 10.992 1.00 41.04 91 VAL A O 1
ATOM 1305 N N . ALA A 1 92 ? 21.474 -15.411 9.357 1.00 45.80 92 ALA A N 1
ATOM 1306 C CA . ALA A 1 92 ? 20.578 -16.006 8.373 1.00 45.72 92 ALA A CA 1
ATOM 1307 C C . ALA A 1 92 ? 20.226 -17.438 8.745 1.00 45.33 92 ALA A C 1
ATOM 1308 O O . ALA A 1 92 ? 19.057 -17.837 8.675 1.00 44.21 92 ALA A O 1
ATOM 1315 N N . LEU A 1 93 ? 21.224 -18.223 9.160 1.00 44.44 93 LEU A N 1
ATOM 1316 C CA . LEU A 1 93 ? 20.966 -19.602 9.559 1.00 43.50 93 LEU A CA 1
ATOM 1317 C C . LEU A 1 93 ? 19.931 -19.660 10.677 1.00 40.94 93 LEU A C 1
ATOM 1318 O O . LEU A 1 93 ? 18.938 -20.390 10.581 1.00 39.75 93 LEU A O 1
ATOM 1334 N N . VAL A 1 94 ? 20.142 -18.889 11.745 1.00 37.07 94 VAL A N 1
ATOM 1335 C CA . VAL A 1 94 ? 19.177 -18.861 12.844 1.00 36.25 94 VAL A CA 1
ATOM 1336 C C . VAL A 1 94 ? 17.814 -18.392 12.342 1.00 35.01 94 VAL A C 1
ATOM 1337 O O . VAL A 1 94 ? 16.780 -18.992 12.654 1.00 34.40 94 VAL A O 1
ATOM 1350 N N . ALA A 1 95 ? 17.792 -17.307 11.562 1.00 36.99 95 ALA A N 1
ATOM 1351 C CA . ALA A 1 95 ? 16.531 -16.801 11.032 1.00 37.33 95 ALA A CA 1
ATOM 1352 C C . ALA A 1 95 ? 15.766 -17.896 10.296 1.00 38.03 95 ALA A C 1
ATOM 1353 O O . ALA A 1 95 ? 14.541 -18.008 10.429 1.00 37.45 95 ALA A O 1
ATOM 1360 N N . ARG A 1 96 ? 16.482 -18.729 9.538 1.00 39.65 96 ARG A N 1
ATOM 1361 C CA . ARG A 1 96 ? 15.851 -19.823 8.803 1.00 40.53 96 ARG A CA 1
ATOM 1362 C C . ARG A 1 96 ? 15.298 -20.880 9.742 1.00 39.75 96 ARG A C 1
ATOM 1363 O O . ARG A 1 96 ? 14.137 -21.289 9.623 1.00 39.61 96 ARG A O 1
ATOM 1384 N N . ARG A 1 97 ? 16.118 -21.340 10.683 1.00 40.86 97 ARG A N 1
ATOM 1385 C CA . ARG A 1 97 ? 15.749 -22.514 11.460 1.00 42.22 97 ARG A CA 1
ATOM 1386 C C . ARG A 1 97 ? 14.603 -22.233 12.421 1.00 39.93 97 ARG A C 1
ATOM 1387 O O . ARG A 1 97 ? 13.786 -23.127 12.672 1.00 39.00 97 ARG A O 1
ATOM 1408 N N . ILE A 1 98 ? 14.511 -21.013 12.960 1.00 37.24 98 ILE A N 1
ATOM 1409 C CA . ILE A 1 98 ? 13.462 -20.722 13.930 1.00 35.76 98 ILE A CA 1
ATOM 1410 C C . ILE A 1 98 ? 12.097 -20.595 13.273 1.00 35.27 98 ILE A C 1
ATOM 1411 O O . ILE A 1 98 ? 11.086 -20.550 13.981 1.00 34.46 98 ILE A O 1
ATOM 1427 N N . LEU A 1 99 ? 12.037 -20.560 11.936 1.00 33.95 99 LEU A N 1
ATOM 1428 C CA . LEU A 1 99 ? 10.756 -20.693 11.251 1.00 34.21 99 LEU A CA 1
ATOM 1429 C C . LEU A 1 99 ? 10.037 -21.955 11.701 1.00 34.61 99 LEU A C 1
ATOM 1430 O O . LEU A 1 99 ? 8.808 -21.963 11.853 1.00 34.51 99 LEU A O 1
ATOM 1446 N N . SER A 1 100 ? 10.788 -23.037 11.915 1.00 37.53 100 SER A N 1
ATOM 1447 C CA . SER A 1 100 ? 10.198 -24.287 12.372 1.00 38.02 100 SER A CA 1
ATOM 1448 C C . SER A 1 100 ? 9.741 -24.213 13.821 1.00 36.15 100 SER A C 1
ATOM 1449 O O . SER A 1 100 ? 9.021 -25.108 14.272 1.00 35.53 100 SER A O 1
ATOM 1457 N N . HIS A 1 101 ? 10.115 -23.167 14.547 1.00 34.35 101 HIS A N 1
ATOM 1458 C CA . HIS A 1 101 ? 9.612 -22.943 15.890 1.00 33.16 101 HIS A CA 1
ATOM 1459 C C . HIS A 1 101 ? 8.410 -22.012 15.904 1.00 32.75 101 HIS A C 1
ATOM 1460 O O . HIS A 1 101 ? 7.917 -21.678 16.985 1.00 31.55 101 HIS A O 1
ATOM 1474 N N . GLY A 1 102 ? 7.921 -21.608 14.733 1.00 35.88 102 GLY A N 1
ATOM 1475 C CA . GLY A 1 102 ? 6.830 -20.668 14.645 1.00 35.56 102 GLY A CA 1
ATOM 1476 C C . GLY A 1 102 ? 7.240 -19.217 14.738 1.00 34.76 102 GLY A C 1
ATOM 1477 O O . GLY A 1 102 ? 6.364 -18.346 14.802 1.00 34.88 102 GLY A O 1
ATOM 1481 N N . VAL A 1 103 ? 8.537 -18.928 14.743 1.00 29.69 103 VAL A N 1
ATOM 1482 C CA . VAL A 1 103 ? 9.034 -17.569 14.909 1.00 29.08 103 VAL A CA 1
ATOM 1483 C C . VAL A 1 103 ? 9.193 -16.926 13.540 1.00 30.46 103 VAL A C 1
ATOM 1484 O O . VAL A 1 103 ? 9.889 -17.461 12.666 1.00 31.37 103 VAL A O 1
ATOM 1497 N N . THR A 1 104 ? 8.562 -15.766 13.360 1.00 31.48 104 THR A N 1
ATOM 1498 C CA . THR A 1 104 ? 8.635 -15.035 12.106 1.00 32.15 104 THR A CA 1
ATOM 1499 C C . THR A 1 104 ? 9.316 -13.678 12.223 1.00 31.68 104 THR A C 1
ATOM 1500 O O . THR A 1 104 ? 9.597 -13.063 11.188 1.00 32.58 104 THR A O 1
ATOM 1511 N N . SER A 1 105 ? 9.610 -13.208 13.437 1.00 32.70 105 SER A N 1
ATOM 1512 C CA . SER A 1 105 ? 10.418 -12.014 13.661 1.00 32.83 105 SER A CA 1
ATOM 1513 C C . SER A 1 105 ? 11.223 -12.226 14.934 1.00 32.86 105 SER A C 1
ATOM 1514 O O . SER A 1 105 ? 10.778 -12.931 15.845 1.00 33.31 105 SER A O 1
ATOM 1522 N N . PHE A 1 106 ? 12.403 -11.607 15.005 1.00 29.36 106 PHE A N 1
ATOM 1523 C CA . PHE A 1 106 ? 13.202 -11.728 16.219 1.00 28.22 106 PHE A CA 1
ATOM 1524 C C . PHE A 1 106 ? 14.215 -10.593 16.315 1.00 28.29 106 PHE A C 1
ATOM 1525 O O . PHE A 1 106 ? 14.493 -9.890 15.341 1.00 28.57 106 PHE A O 1
ATOM 1542 N N . CYS A 1 107 ? 14.754 -10.426 17.524 1.00 29.19 107 CYS A N 1
ATOM 1543 C CA . CYS A 1 107 ? 15.812 -9.456 17.796 1.00 30.84 107 CYS A CA 1
ATOM 1544 C C . CYS A 1 107 ? 17.082 -10.216 18.144 1.00 31.85 107 CYS A C 1
ATOM 1545 O O . CYS A 1 107 ? 17.224 -10.686 19.284 1.00 27.35 107 CYS A O 1
ATOM 1553 N N . PRO A 1 108 ? 18.023 -10.377 17.218 1.00 30.99 108 PRO A N 1
ATOM 1554 C CA . PRO A 1 108 ? 19.319 -10.953 17.590 1.00 31.69 108 PRO A CA 1
ATOM 1555 C C . PRO A 1 108 ? 19.877 -10.209 18.786 1.00 31.96 108 PRO A C 1
ATOM 1556 O O . PRO A 1 108 ? 19.906 -8.977 18.810 1.00 32.69 108 PRO A O 1
ATOM 1567 N N . THR A 1 109 ? 20.309 -10.966 19.791 1.00 29.59 109 THR A N 1
ATOM 1568 C CA . THR A 1 109 ? 20.711 -10.404 21.068 1.00 28.36 109 THR A CA 1
ATOM 1569 C C . THR A 1 109 ? 22.194 -10.651 21.298 1.00 29.07 109 THR A C 1
ATOM 1570 O O . THR A 1 109 ? 22.705 -11.744 21.029 1.00 28.71 109 THR A O 1
ATOM 1581 N N . LEU A 1 110 ? 22.878 -9.615 21.774 1.00 31.90 110 LEU A N 1
ATOM 1582 C CA . LEU A 1 110 ? 24.288 -9.686 22.127 1.00 33.32 110 LEU A CA 1
ATOM 1583 C C . LEU A 1 110 ? 24.430 -9.492 23.630 1.00 31.56 110 LEU A C 1
ATOM 1584 O O . LEU A 1 110 ? 23.769 -8.630 24.218 1.00 30.50 110 LEU A O 1
ATOM 1600 N N . VAL A 1 111 ? 25.288 -10.296 24.248 1.00 31.44 111 VAL A N 1
ATOM 1601 C CA . VAL A 1 111 ? 25.553 -10.180 25.675 1.00 30.92 111 VAL A CA 1
ATOM 1602 C C . VAL A 1 111 ? 26.774 -9.292 25.881 1.00 31.47 111 VAL A C 1
ATOM 1603 O O . VAL A 1 111 ? 27.460 -8.933 24.917 1.00 32.25 111 VAL A O 1
ATOM 1616 N N . THR A 1 112 ? 27.041 -8.934 27.140 1.00 32.57 112 THR A N 1
ATOM 1617 C CA . THR A 1 112 ? 28.177 -8.111 27.544 1.00 33.83 112 THR A CA 1
ATOM 1618 C C . THR A 1 112 ? 29.450 -8.526 26.817 1.00 34.95 112 THR A C 1
ATOM 1619 O O . THR A 1 112 ? 29.883 -9.678 26.913 1.00 36.62 112 THR A O 1
ATOM 1630 N N . SER A 1 113 ? 30.060 -7.585 26.100 1.00 33.24 113 SER A N 1
ATOM 1631 C CA . SER A 1 113 ? 31.207 -7.882 25.251 1.00 34.64 113 SER A CA 1
ATOM 1632 C C . SER A 1 113 ? 32.157 -6.694 25.271 1.00 35.31 113 SER A C 1
ATOM 1633 O O . SER A 1 113 ? 31.766 -5.591 25.666 1.00 34.93 113 SER A O 1
ATOM 1641 N N . PRO A 1 114 ? 33.409 -6.882 24.840 1.00 43.37 114 PRO A N 1
ATOM 1642 C CA . PRO A 1 114 ? 34.287 -5.725 24.679 1.00 44.91 114 PRO A CA 1
ATOM 1643 C C . PRO A 1 114 ? 33.798 -4.847 23.539 1.00 46.00 114 PRO A C 1
ATOM 1644 O O . PRO A 1 114 ? 33.160 -5.340 22.594 1.00 45.75 114 PRO A O 1
ATOM 1655 N N . PRO A 1 115 ? 34.052 -3.536 23.598 1.00 43.78 115 PRO A N 1
ATOM 1656 C CA . PRO A 1 115 ? 33.518 -2.647 22.550 1.00 43.60 115 PRO A CA 1
ATOM 1657 C C . PRO A 1 115 ? 33.879 -3.070 21.137 1.00 45.22 115 PRO A C 1
ATOM 1658 O O . PRO A 1 115 ? 33.073 -2.873 20.215 1.00 45.60 115 PRO A O 1
ATOM 1669 N N . GLU A 1 116 ? 35.057 -3.668 20.941 1.00 49.23 116 GLU A N 1
ATOM 1670 C CA . GLU A 1 116 ? 35.497 -4.019 19.595 1.00 51.73 116 GLU A CA 1
ATOM 1671 C C . GLU A 1 116 ? 34.554 -5.027 18.957 1.00 50.07 116 GLU A C 1
ATOM 1672 O O . GLU A 1 116 ? 34.389 -5.034 17.731 1.00 49.96 116 GLU A O 1
ATOM 1684 N N . VAL A 1 117 ? 33.944 -5.891 19.767 1.00 44.85 117 VAL A N 1
ATOM 1685 C CA . VAL A 1 117 ? 32.964 -6.843 19.251 1.00 43.71 117 VAL A CA 1
ATOM 1686 C C . VAL A 1 117 ? 31.725 -6.110 18.749 1.00 41.54 117 VAL A C 1
ATOM 1687 O O . VAL A 1 117 ? 31.245 -6.363 17.637 1.00 41.73 117 VAL A O 1
ATOM 1700 N N . TYR A 1 118 ? 31.190 -5.186 19.551 1.00 37.98 118 TYR A N 1
ATOM 1701 C CA . TYR A 1 118 ? 30.028 -4.418 19.111 1.00 37.76 118 TYR A CA 1
ATOM 1702 C C . TYR A 1 118 ? 30.335 -3.642 17.837 1.00 39.19 118 TYR A C 1
ATOM 1703 O O . TYR A 1 118 ? 29.522 -3.617 16.903 1.00 38.58 118 TYR A O 1
ATOM 1721 N N . HIS A 1 119 ? 31.504 -3.000 17.782 1.00 42.79 119 HIS A N 1
ATOM 1722 C CA . HIS A 1 119 ? 31.842 -2.156 16.639 1.00 43.55 119 HIS A CA 1
ATOM 1723 C C . HIS A 1 119 ? 31.816 -2.948 15.339 1.00 44.20 119 HIS A C 1
ATOM 1724 O O . HIS A 1 119 ? 31.426 -2.422 14.291 1.00 44.35 119 HIS A O 1
ATOM 1738 N N . LYS A 1 120 ? 32.228 -4.212 15.386 1.00 46.92 120 LYS A N 1
ATOM 1739 C CA . LYS A 1 120 ? 32.250 -5.069 14.208 1.00 48.86 120 LYS A CA 1
ATOM 1740 C C . LYS A 1 120 ? 30.904 -5.739 13.949 1.00 47.20 120 LYS A C 1
ATOM 1741 O O . LYS A 1 120 ? 30.466 -5.822 12.798 1.00 48.25 120 LYS A O 1
ATOM 1760 N N . VAL A 1 121 ? 30.241 -6.224 14.996 1.00 44.37 121 VAL A N 1
ATOM 1761 C CA . VAL A 1 121 ? 29.040 -7.034 14.808 1.00 42.29 121 VAL A CA 1
ATOM 1762 C C . VAL A 1 121 ? 27.823 -6.165 14.530 1.00 42.06 121 VAL A C 1
ATOM 1763 O O . VAL A 1 121 ? 27.014 -6.480 13.649 1.00 42.02 121 VAL A O 1
ATOM 1776 N N . VAL A 1 122 ? 27.647 -5.076 15.280 1.00 40.60 122 VAL A N 1
ATOM 1777 C CA . VAL A 1 122 ? 26.392 -4.322 15.201 1.00 39.95 122 VAL A CA 1
ATOM 1778 C C . VAL A 1 122 ? 26.077 -3.888 13.776 1.00 41.03 122 VAL A C 1
ATOM 1779 O O . VAL A 1 122 ? 24.954 -4.150 13.306 1.00 41.09 122 VAL A O 1
ATOM 1792 N N . PRO A 1 123 ? 26.985 -3.251 13.027 1.00 47.32 123 PRO A N 1
ATOM 1793 C CA . PRO A 1 123 ? 26.635 -2.820 11.662 1.00 48.17 123 PRO A CA 1
ATOM 1794 C C . PRO A 1 123 ? 26.354 -3.967 10.699 1.00 48.31 123 PRO A C 1
ATOM 1795 O O . PRO A 1 123 ? 25.826 -3.714 9.609 1.00 47.90 123 PRO A O 1
ATOM 1806 N N . GLN A 1 124 ? 26.676 -5.206 11.058 1.00 50.10 124 GLN A N 1
ATOM 1807 C CA . GLN A 1 124 ? 26.439 -6.351 10.191 1.00 50.67 124 GLN A CA 1
ATOM 1808 C C . GLN A 1 124 ? 25.084 -7.009 10.428 1.00 49.17 124 GLN A C 1
ATOM 1809 O O . GLN A 1 124 ? 24.747 -7.961 9.718 1.00 49.69 124 GLN A O 1
ATOM 1823 N N . ILE A 1 125 ? 24.297 -6.523 11.385 1.00 40.76 125 ILE A N 1
ATOM 1824 C CA . ILE A 1 125 ? 22.996 -7.118 11.686 1.00 40.10 125 ILE A CA 1
ATOM 1825 C C . ILE A 1 125 ? 21.925 -6.035 11.630 1.00 39.76 125 ILE A C 1
ATOM 1826 O O . ILE A 1 125 ? 21.407 -5.616 12.676 1.00 38.05 125 ILE A O 1
ATOM 1842 N N . PRO A 1 126 ? 21.577 -5.544 10.445 1.00 45.37 126 PRO A N 1
ATOM 1843 C CA . PRO A 1 126 ? 20.532 -4.527 10.332 1.00 44.58 126 PRO A CA 1
ATOM 1844 C C . PRO A 1 126 ? 19.141 -5.147 10.291 1.00 44.46 126 PRO A C 1
ATOM 1845 O O . PRO A 1 126 ? 18.963 -6.354 10.128 1.00 45.70 126 PRO A O 1
ATOM 1856 N N . VAL A 1 127 ? 18.143 -4.275 10.433 1.00 43.36 127 VAL A N 1
ATOM 1857 C CA . VAL A 1 127 ? 16.759 -4.692 10.254 1.00 41.34 127 VAL A CA 1
ATOM 1858 C C . VAL A 1 127 ? 16.599 -5.317 8.878 1.00 42.89 127 VAL A C 1
ATOM 1859 O O . VAL A 1 127 ? 17.180 -4.852 7.890 1.00 44.42 127 VAL A O 1
ATOM 1872 N N . LYS A 1 128 ? 15.818 -6.391 8.809 1.00 41.30 128 LYS A N 1
ATOM 1873 C CA . LYS A 1 128 ? 15.639 -7.104 7.553 1.00 43.90 128 LYS A CA 1
ATOM 1874 C C . LYS A 1 128 ? 14.283 -7.789 7.575 1.00 43.38 128 LYS A C 1
ATOM 1875 O O . LYS A 1 128 ? 13.938 -8.451 8.557 1.00 42.83 128 LYS A O 1
ATOM 1894 N N . SER A 1 129 ? 13.527 -7.632 6.493 1.00 45.21 129 SER A N 1
ATOM 1895 C CA . SER A 1 129 ? 12.201 -8.221 6.413 1.00 44.42 129 SER A CA 1
ATOM 1896 C C . SER A 1 129 ? 12.299 -9.738 6.351 1.00 45.28 129 SER A C 1
ATOM 1897 O O . SER A 1 129 ? 13.265 -10.302 5.831 1.00 46.76 129 SER A O 1
ATOM 1905 N N . GLY A 1 130 ? 11.277 -10.402 6.884 1.00 42.51 130 GLY A N 1
ATOM 1906 C CA . GLY A 1 130 ? 11.211 -11.843 6.801 1.00 42.28 130 GLY A CA 1
ATOM 1907 C C . GLY A 1 130 ? 10.856 -12.317 5.403 1.00 42.65 130 GLY A C 1
ATOM 1908 O O . GLY A 1 130 ? 10.436 -11.557 4.528 1.00 41.25 130 GLY A O 1
ATOM 1912 N N . GLY A 1 131 ? 11.034 -13.617 5.192 1.00 47.46 131 GLY A N 1
ATOM 1913 C CA . GLY A 1 131 ? 10.692 -14.237 3.937 1.00 48.79 131 GLY A CA 1
ATOM 1914 C C . GLY A 1 131 ? 11.135 -15.683 3.892 1.00 50.21 131 GLY A C 1
ATOM 1915 O O . GLY A 1 131 ? 11.397 -16.307 4.924 1.00 50.64 131 GLY A O 1
ATOM 1919 N N . PRO A 1 132 ? 11.226 -16.249 2.688 1.00 52.36 132 PRO A N 1
ATOM 1920 C CA . PRO A 1 132 ? 11.736 -17.624 2.568 1.00 53.15 132 PRO A CA 1
ATOM 1921 C C . PRO A 1 132 ? 13.132 -17.784 3.144 1.00 54.21 132 PRO A C 1
ATOM 1922 O O . PRO A 1 132 ? 13.539 -18.908 3.462 1.00 54.57 132 PRO A O 1
ATOM 1933 N N . HIS A 1 133 ? 13.872 -16.690 3.288 1.00 51.76 133 HIS A N 1
ATOM 1934 C CA . HIS A 1 133 ? 15.229 -16.722 3.810 1.00 52.51 133 HIS A CA 1
ATOM 1935 C C . HIS A 1 133 ? 15.283 -16.750 5.331 1.00 50.40 133 HIS A C 1
ATOM 1936 O O . HIS A 1 133 ? 16.374 -16.907 5.889 1.00 50.81 133 HIS A O 1
ATOM 1950 N N . GLY A 1 134 ? 14.147 -16.606 6.011 1.00 41.91 134 GLY A N 1
ATOM 1951 C CA . GLY A 1 134 ? 14.124 -16.712 7.453 1.00 39.86 134 GLY A CA 1
ATOM 1952 C C . GLY A 1 134 ? 13.236 -15.672 8.104 1.00 37.84 134 GLY A C 1
ATOM 1953 O O . GLY A 1 134 ? 12.695 -14.790 7.424 1.00 37.63 134 GLY A O 1
ATOM 1957 N N . ALA A 1 135 ? 13.068 -15.781 9.420 1.00 35.97 135 ALA A N 1
ATOM 1958 C CA . ALA A 1 135 ? 12.326 -14.783 10.175 1.00 34.16 135 ALA A CA 1
ATOM 1959 C C . ALA A 1 135 ? 12.955 -13.408 9.994 1.00 34.55 135 ALA A C 1
ATOM 1960 O O . ALA A 1 135 ? 14.165 -13.274 9.794 1.00 35.57 135 ALA A O 1
ATOM 1967 N N . GLY A 1 136 ? 12.120 -12.375 10.068 1.00 33.36 136 GLY A N 1
ATOM 1968 C CA . GLY A 1 136 ? 12.617 -11.024 9.920 1.00 34.22 136 GLY A CA 1
ATOM 1969 C C . GLY A 1 136 ? 13.438 -10.589 11.118 1.00 33.88 136 GLY A C 1
ATOM 1970 O O . GLY A 1 136 ? 13.204 -11.003 12.251 1.00 33.42 136 GLY A O 1
ATOM 1974 N N . VAL A 1 137 ? 14.424 -9.739 10.857 1.00 35.60 137 VAL A N 1
ATOM 1975 C CA . VAL A 1 137 ? 15.241 -9.153 11.912 1.00 34.90 137 VAL A CA 1
ATOM 1976 C C . VAL A 1 137 ? 14.676 -7.773 12.221 1.00 33.95 137 VAL A C 1
ATOM 1977 O O . VAL A 1 137 ? 14.690 -6.882 11.365 1.00 35.99 137 VAL A O 1
ATOM 1990 N N . LEU A 1 138 ? 14.179 -7.599 13.444 1.00 36.66 138 LEU A N 1
ATOM 1991 C CA . LEU A 1 138 ? 13.575 -6.347 13.879 1.00 36.36 138 LEU A CA 1
ATOM 1992 C C . LEU A 1 138 ? 14.585 -5.342 14.413 1.00 36.71 138 LEU A C 1
ATOM 1993 O O . LEU A 1 138 ? 14.213 -4.191 14.672 1.00 36.64 138 LEU A O 1
ATOM 2009 N N . GLY A 1 139 ? 15.842 -5.734 14.555 1.00 35.01 139 GLY A N 1
ATOM 2010 C CA . GLY A 1 139 ? 16.850 -4.923 15.206 1.00 35.19 139 GLY A CA 1
ATOM 2011 C C . GLY A 1 139 ? 17.492 -5.659 16.367 1.00 35.60 139 GLY A C 1
ATOM 2012 O O . GLY A 1 139 ? 17.022 -6.697 16.828 1.00 35.85 139 GLY A O 1
ATOM 2016 N N . LEU A 1 140 ? 18.594 -5.087 16.836 1.00 33.32 140 LEU A N 1
ATOM 2017 C CA . LEU A 1 140 ? 19.392 -5.752 17.853 1.00 33.23 140 LEU A CA 1
ATOM 2018 C C . LEU A 1 140 ? 18.870 -5.478 19.255 1.00 32.65 140 LEU A C 1
ATOM 2019 O O . LEU A 1 140 ? 18.349 -4.400 19.558 1.00 32.12 140 LEU A O 1
ATOM 2035 N N . HIS A 1 141 ? 19.036 -6.475 20.114 1.00 29.98 141 HIS A N 1
ATOM 2036 C CA . HIS A 1 141 ? 18.851 -6.345 21.551 1.00 28.81 141 HIS A CA 1
ATOM 2037 C C . HIS A 1 141 ? 20.237 -6.436 22.176 1.00 28.93 141 HIS A C 1
ATOM 2038 O O . HIS A 1 141 ? 20.882 -7.487 22.116 1.00 28.68 141 HIS A O 1
ATOM 2053 N N . LEU A 1 142 ? 20.702 -5.339 22.761 1.00 29.25 142 LEU A N 1
ATOM 2054 C CA . LEU A 1 142 ? 21.998 -5.309 23.425 1.00 29.70 142 LEU A CA 1
ATOM 2055 C C . LEU A 1 142 ? 21.760 -5.494 24.917 1.00 29.29 142 LEU A C 1
ATOM 2056 O O . LEU A 1 142 ? 21.281 -4.581 25.599 1.00 28.71 142 LEU A O 1
ATOM 2072 N N . GLU A 1 143 ? 22.066 -6.688 25.422 1.00 27.78 143 GLU A N 1
ATOM 2073 C CA . GLU A 1 143 ? 21.875 -7.003 26.831 1.00 26.51 143 GLU A CA 1
ATOM 2074 C C . GLU A 1 143 ? 23.223 -6.859 27.525 1.00 26.69 143 GLU A C 1
ATOM 2075 O O . GLU A 1 143 ? 24.122 -7.689 27.334 1.00 26.79 143 GLU A O 1
ATOM 2087 N N . GLY A 1 144 ? 23.365 -5.802 28.321 1.00 28.13 144 GLY A N 1
ATOM 2088 C CA . GLY A 1 144 ? 24.651 -5.421 28.854 1.00 28.46 144 GLY A CA 1
ATOM 2089 C C . GLY A 1 144 ? 25.393 -4.559 27.854 1.00 29.63 144 GLY A C 1
ATOM 2090 O O . GLY A 1 144 ? 24.959 -4.393 26.713 1.00 30.13 144 GLY A O 1
ATOM 2094 N N . PRO A 1 145 ? 26.562 -4.030 28.240 1.00 31.22 145 PRO A N 1
ATOM 2095 C CA . PRO A 1 145 ? 27.325 -4.279 29.463 1.00 31.64 145 PRO A CA 1
ATOM 2096 C C . PRO A 1 145 ? 26.989 -3.369 30.641 1.00 31.06 145 PRO A C 1
ATOM 2097 O O . PRO A 1 145 ? 27.657 -3.451 31.668 1.00 32.53 145 PRO A O 1
ATOM 2108 N N . PHE A 1 146 ? 25.988 -2.506 30.503 1.00 27.76 146 PHE A N 1
ATOM 2109 C CA . PHE A 1 146 ? 25.698 -1.510 31.535 1.00 27.98 146 PHE A CA 1
ATOM 2110 C C . PHE A 1 146 ? 24.706 -2.103 32.534 1.00 26.11 146 PHE A C 1
ATOM 2111 O O . PHE A 1 146 ? 23.555 -1.676 32.672 1.00 25.08 146 PHE A O 1
ATOM 2128 N N . ILE A 1 147 ? 25.199 -3.117 33.247 1.00 28.09 147 ILE A N 1
ATOM 2129 C CA . ILE A 1 147 ? 24.413 -3.884 34.199 1.00 27.42 147 ILE A CA 1
ATOM 2130 C C . ILE A 1 147 ? 25.232 -4.069 35.469 1.00 28.10 147 ILE A C 1
ATOM 2131 O O . ILE A 1 147 ? 26.407 -3.700 35.545 1.00 27.84 147 ILE A O 1
ATOM 2147 N N . SER A 1 148 ? 24.585 -4.630 36.484 1.00 28.47 148 SER A N 1
ATOM 2148 C CA . SER A 1 148 ? 25.191 -4.756 37.798 1.00 31.19 148 SER A CA 1
ATOM 2149 C C . SER A 1 148 ? 26.137 -5.945 37.862 1.00 32.37 148 SER A C 1
ATOM 2150 O O . SER A 1 148 ? 25.917 -6.988 37.239 1.00 31.21 148 SER A O 1
ATOM 2158 N N . ARG A 1 149 ? 27.206 -5.769 38.637 1.00 34.10 149 ARG A N 1
ATOM 2159 C CA . ARG A 1 149 ? 28.101 -6.876 38.936 1.00 35.28 149 ARG A CA 1
ATOM 2160 C C . ARG A 1 149 ? 27.396 -7.927 39.789 1.00 34.10 149 ARG A C 1
ATOM 2161 O O . ARG A 1 149 ? 27.540 -9.134 39.549 1.00 33.92 149 ARG A O 1
ATOM 2182 N N . GLU A 1 150 ? 26.598 -7.486 40.766 1.00 36.49 150 GLU A N 1
ATOM 2183 C CA . GLU A 1 150 ? 25.951 -8.423 41.677 1.00 37.32 150 GLU A CA 1
ATOM 2184 C C . GLU A 1 150 ? 25.039 -9.394 40.938 1.00 35.83 150 GLU A C 1
ATOM 2185 O O . GLU A 1 150 ? 24.918 -10.555 41.342 1.00 35.18 150 GLU A O 1
ATOM 2197 N N . LYS A 1 151 ? 24.405 -8.951 39.859 1.00 31.95 151 LYS A N 1
ATOM 2198 C CA . LYS A 1 151 ? 23.460 -9.771 39.111 1.00 31.17 151 LYS A CA 1
ATOM 2199 C C . LYS A 1 151 ? 23.916 -9.949 37.669 1.00 29.48 151 LYS A C 1
ATOM 2200 O O . LYS A 1 151 ? 23.112 -10.012 36.738 1.00 29.00 151 LYS A O 1
ATOM 2219 N N . ARG A 1 152 ? 25.225 -10.050 37.467 1.00 30.09 152 ARG A N 1
ATOM 2220 C CA . ARG A 1 152 ? 25.730 -10.209 36.111 1.00 30.53 152 ARG A CA 1
ATOM 2221 C C . ARG A 1 152 ? 25.365 -11.561 35.516 1.00 30.34 152 ARG A C 1
ATOM 2222 O O . ARG A 1 152 ? 25.378 -11.702 34.292 1.00 30.28 152 ARG A O 1
ATOM 2243 N N . GLY A 1 153 ? 25.007 -12.535 36.342 1.00 31.41 153 GLY A N 1
ATOM 2244 C CA . GLY A 1 153 ? 24.638 -13.843 35.826 1.00 32.21 153 GLY A CA 1
ATOM 2245 C C . GLY A 1 153 ? 25.760 -14.416 34.981 1.00 33.63 153 GLY A C 1
ATOM 2246 O O . GLY A 1 153 ? 26.907 -14.533 35.426 1.00 33.81 153 GLY A O 1
ATOM 2250 N N . ALA A 1 154 ? 25.435 -14.764 33.737 1.00 35.31 154 ALA A N 1
ATOM 2251 C CA . ALA A 1 154 ? 26.405 -15.315 32.799 1.00 35.30 154 ALA A CA 1
ATOM 2252 C C . ALA A 1 154 ? 27.239 -14.253 32.098 1.00 35.40 154 ALA A C 1
ATOM 2253 O O . ALA A 1 154 ? 28.050 -14.604 31.236 1.00 36.79 154 ALA A O 1
ATOM 2260 N N . HIS A 1 155 ? 27.049 -12.975 32.415 1.00 32.47 155 HIS A N 1
ATOM 2261 C CA . HIS A 1 155 ? 27.827 -11.916 31.780 1.00 31.83 155 HIS A CA 1
ATOM 2262 C C . HIS A 1 155 ? 29.174 -11.760 32.484 1.00 32.95 155 HIS A C 1
ATOM 2263 O O . HIS A 1 155 ? 29.212 -11.713 33.716 1.00 33.50 155 HIS A O 1
ATOM 2277 N N . PRO A 1 156 ? 30.286 -11.658 31.747 1.00 34.69 156 PRO A N 1
ATOM 2278 C CA . PRO A 1 156 ? 31.610 -11.642 32.395 1.00 36.70 156 PRO A CA 1
ATOM 2279 C C . PRO A 1 156 ? 31.892 -10.313 33.084 1.00 36.89 156 PRO A C 1
ATOM 2280 O O . PRO A 1 156 ? 31.742 -9.245 32.490 1.00 36.34 156 PRO A O 1
ATOM 2291 N N . GLU A 1 157 ? 32.342 -10.396 34.336 1.00 41.99 157 GLU A N 1
ATOM 2292 C CA . GLU A 1 157 ? 32.630 -9.195 35.115 1.00 43.34 157 GLU A CA 1
ATOM 2293 C C . GLU A 1 157 ? 33.622 -8.279 34.406 1.00 42.34 157 GLU A C 1
ATOM 2294 O O . GLU A 1 157 ? 33.499 -7.052 34.476 1.00 41.95 157 GLU A O 1
ATOM 2306 N N . ALA A 1 158 ? 34.614 -8.853 33.721 1.00 40.23 158 ALA A N 1
ATOM 2307 C CA . ALA A 1 158 ? 35.691 -8.045 33.158 1.00 40.20 158 ALA A CA 1
ATOM 2308 C C . ALA A 1 158 ? 35.199 -7.044 32.124 1.00 39.39 158 ALA A C 1
ATOM 2309 O O . ALA A 1 158 ? 35.899 -6.065 31.847 1.00 39.79 158 ALA A O 1
ATOM 2316 N N . HIS A 1 159 ? 34.020 -7.255 31.542 1.00 38.62 159 HIS A N 1
ATOM 2317 C CA . HIS A 1 159 ? 33.550 -6.406 30.458 1.00 38.21 159 HIS A CA 1
ATOM 2318 C C . HIS A 1 159 ? 32.318 -5.602 30.835 1.00 36.24 159 HIS A C 1
ATOM 2319 O O . HIS A 1 159 ? 31.714 -4.971 29.963 1.00 35.96 159 HIS A O 1
ATOM 2333 N N . LEU A 1 160 ? 31.957 -5.574 32.113 1.00 34.35 160 LEU A N 1
ATOM 2334 C CA . LEU A 1 160 ? 30.904 -4.678 32.571 1.00 34.69 160 LEU A CA 1
ATOM 2335 C C . LEU A 1 160 ? 31.385 -3.234 32.486 1.00 34.43 160 LEU A C 1
ATOM 2336 O O . LEU A 1 160 ? 32.583 -2.954 32.560 1.00 35.36 160 LEU A O 1
ATOM 2352 N N . ARG A 1 161 ? 30.437 -2.312 32.328 1.00 32.90 161 ARG A N 1
ATOM 2353 C CA . ARG A 1 161 ? 30.753 -0.896 32.202 1.00 34.73 161 ARG A CA 1
ATOM 2354 C C . ARG A 1 161 ? 29.711 -0.063 32.931 1.00 34.40 161 ARG A C 1
ATOM 2355 O O . ARG A 1 161 ? 28.614 -0.539 33.248 1.00 33.71 161 ARG A O 1
ATOM 2376 N N . SER A 1 162 ? 30.059 1.202 33.173 1.00 37.46 162 SER A N 1
ATOM 2377 C CA . SER A 1 162 ? 29.172 2.142 33.844 1.00 37.31 162 SER A CA 1
ATOM 2378 C C . SER A 1 162 ? 29.069 3.433 33.038 1.00 40.35 162 SER A C 1
ATOM 2379 O O . SER A 1 162 ? 29.786 3.641 32.056 1.00 40.65 162 SER A O 1
ATOM 2387 N N . PHE A 1 163 ? 28.166 4.310 33.496 1.00 41.35 163 PHE A N 1
ATOM 2388 C CA . PHE A 1 163 ? 27.787 5.544 32.809 1.00 43.35 163 PHE A CA 1
ATOM 2389 C C . PHE A 1 163 ? 28.418 6.796 33.383 1.00 48.03 163 PHE A C 1
ATOM 2390 O O . PHE A 1 163 ? 28.340 7.849 32.740 1.00 50.50 163 PHE A O 1
ATOM 2407 N N . GLU A 1 164 ? 28.965 6.730 34.598 1.00 52.64 164 GLU A N 1
ATOM 2408 C CA . GLU A 1 164 ? 29.156 7.943 35.384 1.00 53.84 164 GLU A CA 1
ATOM 2409 C C . GLU A 1 164 ? 29.998 8.979 34.654 1.00 52.76 164 GLU A C 1
ATOM 2410 O O . GLU A 1 164 ? 29.750 10.181 34.792 1.00 54.01 164 GLU A O 1
ATOM 2422 N N . ALA A 1 165 ? 30.964 8.542 33.848 1.00 54.16 165 ALA A N 1
ATOM 2423 C CA . ALA A 1 165 ? 31.890 9.467 33.205 1.00 55.20 165 ALA A CA 1
ATOM 2424 C C . ALA A 1 165 ? 31.152 10.442 32.296 1.00 55.20 165 ALA A C 1
ATOM 2425 O O . ALA A 1 165 ? 31.115 11.647 32.573 1.00 55.20 165 ALA A O 1
ATOM 2432 N N . ASP A 1 166 ? 30.568 9.939 31.202 1.00 56.23 166 ASP A N 1
ATOM 2433 C CA . ASP A 1 166 ? 29.881 10.806 30.252 1.00 57.19 166 ASP A CA 1
ATOM 2434 C C . ASP A 1 166 ? 28.598 10.169 29.721 1.00 53.47 166 ASP A C 1
ATOM 2435 O O . ASP A 1 166 ? 28.180 10.453 28.593 1.00 53.25 166 ASP A O 1
ATOM 2444 N N . ALA A 1 167 ? 27.973 9.299 30.513 1.00 39.70 167 ALA A N 1
ATOM 2445 C CA . ALA A 1 167 ? 26.611 8.843 30.257 1.00 38.02 167 ALA A CA 1
ATOM 2446 C C . ALA A 1 167 ? 26.392 8.329 28.832 1.00 37.65 167 ALA A C 1
ATOM 2447 O O . ALA A 1 167 ? 27.011 7.340 28.424 1.00 37.32 167 ALA A O 1
ATOM 2454 N N . PHE A 1 168 ? 25.511 8.982 28.065 1.00 39.49 168 PHE A N 1
ATOM 2455 C CA . PHE A 1 168 ? 25.142 8.457 26.754 1.00 39.33 168 PHE A CA 1
ATOM 2456 C C . PHE A 1 168 ? 26.344 8.366 25.815 1.00 41.38 168 PHE A C 1
ATOM 2457 O O . PHE A 1 168 ? 26.391 7.481 24.952 1.00 41.78 168 PHE A O 1
ATOM 2474 N N . GLN A 1 169 ? 27.313 9.273 25.947 1.00 44.25 169 GLN A N 1
ATOM 2475 C CA . GLN A 1 169 ? 28.508 9.178 25.112 1.00 45.60 169 GLN A CA 1
ATOM 2476 C C . GLN A 1 169 ? 29.324 7.932 25.442 1.00 45.24 169 GLN A C 1
ATOM 2477 O O . GLN A 1 169 ? 29.902 7.311 24.544 1.00 45.71 169 GLN A O 1
ATOM 2491 N N . ASP A 1 170 ? 29.396 7.551 26.720 1.00 44.25 170 ASP A N 1
ATOM 2492 C CA . ASP A 1 170 ? 30.046 6.288 27.053 1.00 44.42 170 ASP A CA 1
ATOM 2493 C C . ASP A 1 170 ? 29.354 5.128 26.348 1.00 43.16 170 ASP A C 1
ATOM 2494 O O . ASP A 1 170 ? 30.013 4.227 25.817 1.00 44.00 170 ASP A O 1
ATOM 2503 N N . LEU A 1 171 ? 28.021 5.160 26.298 1.00 39.24 171 LEU A N 1
ATOM 2504 C CA . LEU A 1 171 ? 27.270 4.096 25.643 1.00 38.18 171 LEU A CA 1
ATOM 2505 C C . LEU A 1 171 ? 27.492 4.121 24.139 1.00 38.94 171 LEU A C 1
ATOM 2506 O O . LEU A 1 171 ? 27.622 3.068 23.502 1.00 38.01 171 LEU A O 1
ATOM 2522 N N . LEU A 1 172 ? 27.543 5.315 23.556 1.00 45.16 172 LEU A N 1
ATOM 2523 C CA . LEU A 1 172 ? 27.778 5.434 22.123 1.00 46.31 172 LEU A CA 1
ATOM 2524 C C . LEU A 1 172 ? 29.165 4.926 21.748 1.00 46.25 172 LEU A C 1
ATOM 2525 O O . LEU A 1 172 ? 29.327 4.221 20.744 1.00 48.22 172 LEU A O 1
ATOM 2541 N N . ALA A 1 173 ? 30.181 5.284 22.537 1.00 38.43 173 ALA A N 1
ATOM 2542 C CA . ALA A 1 173 ? 31.531 4.798 22.278 1.00 38.53 173 ALA A CA 1
ATOM 2543 C C . ALA A 1 173 ? 31.626 3.291 22.456 1.00 40.71 173 ALA A C 1
ATOM 2544 O O . ALA A 1 173 ? 32.420 2.632 21.770 1.00 41.95 173 ALA A O 1
ATOM 2551 N N . THR A 1 174 ? 30.829 2.730 23.364 1.00 39.12 174 THR A N 1
ATOM 2552 C CA . THR A 1 174 ? 30.908 1.301 23.642 1.00 39.69 174 THR A CA 1
ATOM 2553 C C . THR A 1 174 ? 30.266 0.490 22.523 1.00 40.30 174 THR A C 1
ATOM 2554 O O . THR A 1 174 ? 30.874 -0.449 21.996 1.00 41.46 174 THR A O 1
ATOM 2565 N N . TYR A 1 175 ? 29.035 0.837 22.154 1.00 39.23 175 TYR A N 1
ATOM 2566 C CA . TYR A 1 175 ? 28.295 0.063 21.166 1.00 38.67 175 TYR A CA 1
ATOM 2567 C C . TYR A 1 175 ? 28.638 0.468 19.738 1.00 40.43 175 TYR A C 1
ATOM 2568 O O . TYR A 1 175 ? 28.507 -0.350 18.820 1.00 41.39 175 TYR A O 1
ATOM 2586 N N . GLY A 1 176 ? 29.072 1.706 19.530 1.00 37.75 176 GLY A N 1
ATOM 2587 C CA . GLY A 1 176 ? 29.147 2.269 18.204 1.00 37.94 176 GLY A CA 1
ATOM 2588 C 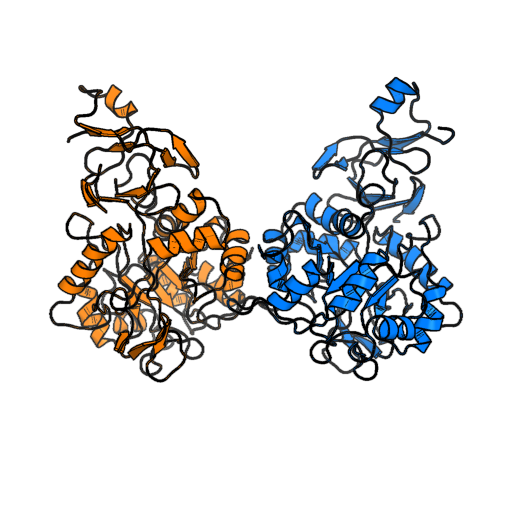C . GLY A 1 176 ? 27.793 2.778 17.755 1.00 37.22 176 GLY A C 1
ATOM 2589 O O . GLY A 1 176 ? 26.844 2.846 18.541 1.00 36.09 176 GLY A O 1
ATOM 2593 N N . PRO A 1 177 ? 27.684 3.173 16.487 1.00 47.27 177 PRO A N 1
ATOM 2594 C CA . PRO A 1 177 ? 26.403 3.679 15.981 1.00 46.87 177 PRO A CA 1
ATOM 2595 C C . PRO A 1 177 ? 25.259 2.712 16.261 1.00 46.18 177 PRO A C 1
ATOM 2596 O O . PRO A 1 177 ? 25.395 1.495 16.108 1.00 45.88 177 PRO A O 1
ATOM 2607 N N . LEU A 1 178 ? 24.115 3.278 16.650 1.00 40.22 178 LEU A N 1
ATOM 2608 C CA . LEU A 1 178 ? 22.982 2.534 17.182 1.00 39.67 178 LEU A CA 1
ATOM 2609 C C . LEU A 1 178 ? 21.882 2.288 16.156 1.00 39.61 178 LEU A C 1
ATOM 2610 O O . LEU A 1 178 ? 20.782 1.872 16.536 1.00 37.62 178 LEU A O 1
ATOM 2626 N N . ASP A 1 179 ? 22.150 2.537 14.871 1.00 44.45 179 ASP A N 1
ATOM 2627 C CA . ASP A 1 179 ? 21.099 2.475 13.857 1.00 44.50 179 ASP A CA 1
ATOM 2628 C C . ASP A 1 179 ? 20.368 1.141 13.879 1.00 43.26 179 ASP A C 1
ATOM 2629 O O . ASP A 1 179 ? 19.143 1.088 13.716 1.00 41.49 179 ASP A O 1
ATOM 2638 N N . ASN A 1 180 ? 21.099 0.053 14.067 1.00 40.77 180 ASN A N 1
ATOM 2639 C CA . ASN A 1 180 ? 20.508 -1.273 14.021 1.00 40.88 180 ASN A CA 1
ATOM 2640 C C . ASN A 1 180 ? 19.967 -1.741 15.369 1.00 38.90 180 ASN A C 1
ATOM 2641 O O . ASN A 1 180 ? 19.474 -2.867 15.457 1.00 37.84 180 ASN A O 1
ATOM 2652 N N . VAL A 1 181 ? 20.015 -0.904 16.404 1.00 34.77 181 VAL A N 1
ATOM 2653 C CA . VAL A 1 181 ? 19.658 -1.319 17.758 1.00 34.21 181 VAL A CA 1
ATOM 2654 C C . VAL A 1 181 ? 18.196 -1.003 18.023 1.00 33.16 181 VAL A C 1
ATOM 2655 O O . VAL A 1 181 ? 17.725 0.103 17.739 1.00 33.87 181 VAL A O 1
ATOM 2668 N N . ARG A 1 182 ? 17.484 -1.966 18.606 1.00 35.96 182 ARG A N 1
ATOM 2669 C CA . ARG A 1 182 ? 16.081 -1.804 18.948 1.00 36.77 182 ARG A CA 1
ATOM 2670 C C . ARG A 1 182 ? 15.804 -1.887 20.442 1.00 35.25 182 ARG A C 1
ATOM 2671 O O . ARG A 1 182 ? 14.878 -1.220 20.922 1.00 34.12 182 ARG A O 1
ATOM 2692 N N . ILE A 1 183 ? 16.577 -2.680 21.187 1.00 30.87 183 ILE A N 1
ATOM 2693 C CA . ILE A 1 183 ? 16.402 -2.844 22.628 1.00 28.33 183 ILE A CA 1
ATOM 2694 C C . ILE A 1 183 ? 17.770 -2.770 23.289 1.00 30.07 183 ILE A C 1
ATOM 2695 O O . ILE A 1 183 ? 18.755 -3.286 22.750 1.00 31.13 183 ILE A O 1
ATOM 2711 N N . VAL A 1 184 ? 17.826 -2.143 24.464 1.00 29.29 184 VAL A N 1
ATOM 2712 C CA . VAL A 1 184 ? 19.004 -2.170 25.329 1.00 29.97 184 VAL A CA 1
ATOM 2713 C C . VAL A 1 184 ? 18.535 -2.550 26.727 1.00 29.23 184 VAL A C 1
ATOM 2714 O O . VAL A 1 184 ? 17.639 -1.897 27.280 1.00 29.60 184 VAL A O 1
ATOM 2727 N N . THR A 1 185 ? 19.123 -3.606 27.290 1.00 26.88 185 THR A N 1
ATOM 2728 C CA . THR A 1 185 ? 18.924 -3.934 28.696 1.00 25.70 185 THR A CA 1
ATOM 2729 C C . THR A 1 185 ? 20.039 -3.295 29.505 1.00 24.93 185 THR A C 1
ATOM 2730 O O . THR A 1 185 ? 21.225 -3.472 29.195 1.00 24.74 185 THR A O 1
ATOM 2741 N N . LEU A 1 186 ? 19.656 -2.579 30.552 1.00 23.80 186 LEU A N 1
ATOM 2742 C CA . LEU A 1 186 ? 20.601 -1.955 31.456 1.00 24.28 186 LEU A CA 1
ATOM 2743 C C . LEU A 1 186 ? 20.044 -2.065 32.862 1.00 23.33 186 LEU A C 1
ATOM 2744 O O . LEU A 1 186 ? 18.869 -2.379 33.058 1.00 22.79 186 LEU A O 1
ATOM 2760 N N . ALA A 1 187 ? 20.915 -1.851 33.845 1.00 25.30 187 ALA A N 1
ATOM 2761 C CA . ALA A 1 187 ? 20.501 -1.821 35.236 1.00 24.70 187 ALA A CA 1
ATOM 2762 C C . ALA A 1 187 ? 20.328 -0.375 35.665 1.00 25.90 187 ALA A C 1
ATOM 2763 O O . ALA A 1 187 ? 21.317 0.376 35.669 1.00 27.13 187 ALA A O 1
ATOM 2770 N N . PRO A 1 188 ? 19.120 0.065 36.035 1.00 24.76 188 PRO A N 1
ATOM 2771 C CA . PRO A 1 188 ? 18.889 1.506 36.226 1.00 25.61 188 PRO A CA 1
ATOM 2772 C C . PRO A 1 188 ? 19.516 2.091 37.490 1.00 27.26 188 PRO A C 1
ATOM 2773 O O . PRO A 1 188 ? 19.555 3.322 37.611 1.00 27.89 188 PRO A O 1
ATOM 2784 N N . GLU A 1 189 ? 19.980 1.277 38.442 1.00 27.88 189 GLU A N 1
ATOM 2785 C CA . GLU A 1 189 ? 20.654 1.836 39.606 1.00 27.60 189 GLU A CA 1
ATOM 2786 C C . GLU A 1 189 ? 22.019 2.421 39.255 1.00 28.97 189 GLU A C 1
ATOM 2787 O O . GLU A 1 189 ? 22.607 3.123 40.082 1.00 30.60 189 GLU A O 1
ATOM 2799 N N . LEU A 1 190 ? 22.535 2.140 38.064 1.00 28.84 190 LEU A N 1
ATOM 2800 C CA . LEU A 1 190 ? 23.760 2.783 37.616 1.00 29.62 190 LEU A CA 1
ATOM 2801 C C . LEU A 1 190 ? 23.597 4.298 37.655 1.00 30.91 190 LEU A C 1
ATOM 2802 O O . LEU A 1 190 ? 22.571 4.841 37.238 1.00 30.37 190 LEU A O 1
ATOM 2818 N N . GLY A 1 191 ? 24.631 4.988 38.129 1.00 32.40 191 GLY A N 1
ATOM 2819 C CA . GLY A 1 191 ? 24.572 6.437 38.150 1.00 32.79 191 GLY A CA 1
ATOM 2820 C C . GLY A 1 191 ? 24.372 6.993 36.751 1.00 33.30 191 GLY A C 1
ATOM 2821 O O . GLY A 1 191 ? 24.928 6.487 35.775 1.00 33.45 191 GLY A O 1
ATOM 2825 N N . ARG A 1 192 ? 23.543 8.033 36.656 1.00 34.01 192 ARG A N 1
ATOM 2826 C CA . ARG A 1 192 ? 23.246 8.734 35.409 1.00 34.23 192 ARG A CA 1
ATOM 2827 C C . ARG A 1 192 ? 22.432 7.898 34.425 1.00 32.43 192 ARG A C 1
ATOM 2828 O O . ARG A 1 192 ? 22.367 8.231 33.238 1.00 32.64 192 ARG A O 1
ATOM 2849 N N . SER A 1 193 ? 21.773 6.836 34.887 1.00 28.71 193 SER A N 1
ATOM 2850 C CA . SER A 1 193 ? 20.954 6.044 33.977 1.00 28.48 193 SER A CA 1
ATOM 2851 C C . SER A 1 193 ? 19.808 6.864 33.388 1.00 28.70 193 SER A C 1
ATOM 2852 O O . SER A 1 193 ? 19.400 6.622 32.246 1.00 28.38 193 SER A O 1
ATOM 2860 N N . HIS A 1 194 ? 19.273 7.829 34.144 1.00 30.44 194 HIS A N 1
ATOM 2861 C CA . HIS A 1 194 ? 18.193 8.670 33.623 1.00 30.67 194 HIS A CA 1
ATOM 2862 C C . HIS A 1 194 ? 18.565 9.317 32.296 1.00 31.27 194 HIS A C 1
ATOM 2863 O O . HIS A 1 194 ? 17.803 9.251 31.326 1.00 31.19 194 HIS A O 1
ATOM 2877 N N . GLU A 1 195 ? 19.737 9.953 32.235 1.00 32.55 195 GLU A N 1
ATOM 2878 C CA . GLU A 1 195 ? 20.161 10.609 31.002 1.00 33.07 195 GLU A CA 1
ATOM 2879 C C . GLU A 1 195 ? 20.241 9.616 29.860 1.00 31.49 195 GLU A C 1
ATOM 2880 O O . GLU A 1 195 ? 19.861 9.925 28.727 1.00 31.84 195 GLU A O 1
ATOM 2892 N N . VAL A 1 196 ? 20.773 8.428 30.135 1.00 29.97 196 VAL A N 1
ATOM 2893 C CA . VAL A 1 196 ? 20.918 7.411 29.104 1.00 31.23 196 VAL A CA 1
ATOM 2894 C C . VAL A 1 196 ? 19.551 6.912 28.647 1.00 31.15 196 VAL A C 1
ATOM 2895 O O . VAL A 1 196 ? 19.315 6.705 27.451 1.00 31.60 196 VAL A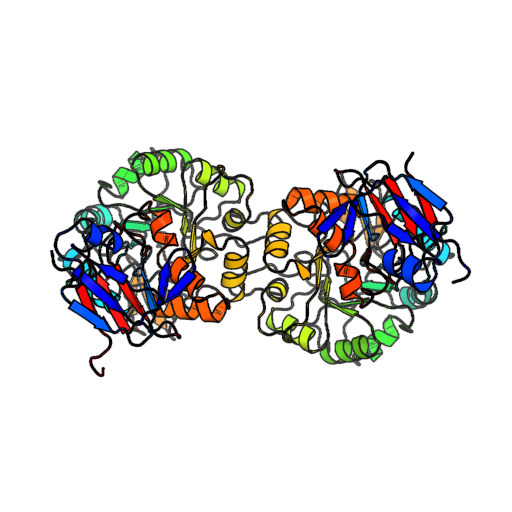 O 1
ATOM 2908 N N . ILE A 1 197 ? 18.631 6.708 29.586 1.00 31.64 197 ILE A N 1
ATOM 2909 C CA . ILE A 1 197 ? 17.308 6.216 29.214 1.00 30.77 197 ILE A CA 1
ATOM 2910 C C . ILE A 1 197 ? 16.601 7.232 28.329 1.00 31.40 197 ILE A C 1
ATOM 2911 O O . ILE A 1 197 ? 15.962 6.870 27.335 1.00 31.30 197 ILE A O 1
ATOM 2927 N N . ARG A 1 198 ? 16.703 8.517 28.677 1.00 40.23 198 ARG A N 1
ATOM 2928 C CA . ARG A 1 198 ? 16.115 9.563 27.848 1.00 41.00 198 ARG A CA 1
ATOM 2929 C C . ARG A 1 198 ? 16.707 9.559 26.446 1.00 40.87 198 ARG A C 1
ATOM 2930 O O . ARG A 1 198 ? 15.981 9.652 25.450 1.00 41.99 198 ARG A O 1
ATOM 2951 N N . ALA A 1 199 ? 18.031 9.482 26.347 1.00 35.89 199 ALA A N 1
ATOM 2952 C CA . ALA A 1 199 ? 18.664 9.536 25.036 1.00 35.29 199 ALA A CA 1
ATOM 2953 C C . ALA A 1 199 ? 18.268 8.337 24.187 1.00 35.29 199 ALA A C 1
ATOM 2954 O O . ALA A 1 199 ? 17.953 8.482 23.002 1.00 35.83 199 ALA A O 1
ATOM 2961 N N . LEU A 1 200 ? 18.246 7.143 24.780 1.00 31.42 200 LEU A N 1
ATOM 2962 C CA . LEU A 1 200 ? 17.918 5.949 24.009 1.00 32.27 200 LEU A CA 1
ATOM 2963 C C . LEU A 1 200 ? 16.477 5.982 23.519 1.00 32.26 200 LEU A C 1
ATOM 2964 O O . LEU A 1 200 ? 16.208 5.710 22.342 1.00 32.90 200 LEU A O 1
ATOM 2980 N N . THR A 1 201 ? 15.531 6.295 24.407 1.00 36.84 201 THR A N 1
ATOM 2981 C CA . THR A 1 201 ? 14.128 6.271 24.002 1.00 36.20 201 THR A CA 1
ATOM 2982 C C . THR A 1 201 ? 13.797 7.421 23.055 1.00 37.66 201 THR A C 1
ATOM 2983 O O . THR A 1 201 ? 12.910 7.284 22.208 1.00 38.49 201 THR A O 1
ATOM 2994 N N . ALA A 1 202 ? 14.500 8.552 23.167 1.00 39.65 202 ALA A N 1
ATOM 2995 C CA . ALA A 1 202 ? 14.294 9.630 22.207 1.00 40.54 202 ALA A CA 1
ATOM 2996 C C . ALA A 1 202 ? 14.674 9.190 20.801 1.00 41.72 202 ALA A C 1
ATOM 2997 O O . ALA A 1 202 ? 14.106 9.684 19.822 1.00 43.15 202 ALA A O 1
ATOM 3004 N N . ARG A 1 203 ? 15.611 8.253 20.683 1.00 42.21 203 ARG A N 1
ATOM 3005 C CA . ARG A 1 203 ? 16.016 7.694 19.401 1.00 42.51 203 ARG A CA 1
ATOM 3006 C C . ARG A 1 203 ? 15.192 6.479 18.999 1.00 42.19 203 ARG A C 1
ATOM 3007 O O . ARG A 1 203 ? 15.560 5.789 18.045 1.00 43.48 203 ARG A O 1
ATOM 3028 N N . GLY A 1 204 ? 14.099 6.199 19.701 1.00 38.85 204 GLY A N 1
ATOM 3029 C CA . GLY A 1 204 ? 13.236 5.084 19.365 1.00 37.87 204 GLY A CA 1
ATOM 3030 C C . GLY A 1 204 ? 13.705 3.737 19.863 1.00 37.05 204 GLY A C 1
ATOM 3031 O O . GLY A 1 204 ? 13.140 2.712 19.460 1.00 36.26 204 GLY A O 1
ATOM 3035 N N . ILE A 1 205 ? 14.694 3.696 20.746 1.00 33.69 205 ILE A N 1
ATOM 3036 C CA . ILE A 1 205 ? 15.222 2.439 21.255 1.00 32.88 205 ILE A CA 1
ATOM 3037 C C . ILE A 1 205 ? 14.492 2.087 22.546 1.00 32.34 205 ILE A C 1
ATOM 3038 O O . ILE A 1 205 ? 14.370 2.919 23.453 1.00 32.53 205 ILE A O 1
ATOM 3054 N N . CYS A 1 206 ? 13.995 0.851 22.623 1.00 29.88 206 CYS A N 1
ATOM 3055 C CA . CYS A 1 206 ? 13.341 0.366 23.831 1.00 28.75 206 CYS A CA 1
ATOM 3056 C C . CYS A 1 206 ? 14.381 0.108 24.913 1.00 27.98 206 CYS A C 1
ATOM 3057 O O . CYS A 1 206 ? 15.410 -0.526 24.660 1.00 27.84 206 CYS A O 1
ATOM 3065 N N . VAL A 1 207 ? 14.125 0.606 26.119 1.00 26.50 207 VAL A N 1
ATOM 3066 C CA . VAL A 1 207 ? 15.002 0.375 27.260 1.00 26.97 207 VAL A CA 1
ATOM 3067 C C . VAL A 1 207 ? 14.366 -0.663 28.167 1.00 25.74 207 VAL A C 1
ATOM 3068 O O . VAL A 1 207 ? 13.211 -0.511 28.591 1.00 24.03 207 VAL A O 1
ATOM 3081 N N . SER A 1 208 ? 15.126 -1.706 28.487 1.00 25.83 208 SER A N 1
ATOM 3082 C CA . SER A 1 208 ? 14.670 -2.765 29.371 1.00 26.04 208 SER A CA 1
ATOM 3083 C C . SER A 1 208 ? 15.530 -2.787 30.621 1.00 25.41 208 SER A C 1
ATOM 3084 O O . SER A 1 208 ? 16.742 -2.542 30.557 1.00 25.65 208 SER A O 1
ATOM 3092 N N . LEU A 1 209 ? 14.899 -3.094 31.751 1.00 24.37 209 LEU A N 1
ATOM 3093 C CA . LEU A 1 209 ? 15.575 -3.151 33.040 1.00 23.82 209 LEU A CA 1
ATOM 3094 C C . LEU A 1 209 ? 15.921 -4.598 33.374 1.00 24.10 209 LEU A C 1
ATOM 3095 O O . LEU A 1 209 ? 15.047 -5.473 33.364 1.00 24.36 209 LEU A O 1
ATOM 3111 N N . GLY A 1 210 ? 17.189 -4.848 33.684 1.00 23.06 210 GLY A N 1
ATOM 3112 C CA . GLY A 1 210 ? 17.580 -6.213 33.977 1.00 23.05 210 GLY A CA 1
ATOM 3113 C C . GLY A 1 210 ? 18.978 -6.286 34.546 1.00 24.20 210 GLY A C 1
ATOM 3114 O O . GLY A 1 210 ? 19.731 -5.307 34.545 1.00 23.77 210 GLY A O 1
ATOM 3118 N N . HIS A 1 211 ? 19.313 -7.483 35.032 1.00 24.37 211 HIS A N 1
ATOM 3119 C CA . HIS A 1 211 ? 20.612 -7.750 35.649 1.00 24.45 211 HIS A CA 1
ATOM 3120 C C . HIS A 1 211 ? 20.958 -6.639 36.641 1.00 24.61 211 HIS A C 1
ATOM 3121 O O . HIS A 1 211 ? 22.012 -6.003 36.575 1.00 24.97 211 HIS A O 1
ATOM 3135 N N . SER A 1 212 ? 20.062 -6.461 37.612 1.00 25.49 212 SER A N 1
ATOM 3136 C CA . SER A 1 212 ? 19.980 -5.236 38.391 1.00 25.17 212 SER A CA 1
ATOM 3137 C C . SER A 1 212 ? 19.631 -5.537 39.842 1.00 25.16 212 SER A C 1
ATOM 3138 O O . SER A 1 212 ? 18.848 -6.445 40.134 1.00 25.16 212 SER A O 1
ATOM 3146 N N . VAL A 1 213 ? 20.196 -4.742 40.751 1.00 24.41 213 VAL A N 1
ATOM 3147 C CA . VAL A 1 213 ? 19.803 -4.794 42.155 1.00 25.69 213 VAL A CA 1
ATOM 3148 C C . VAL A 1 213 ? 19.013 -3.535 42.499 1.00 26.05 213 VAL A C 1
ATOM 3149 O O . VAL A 1 213 ? 19.022 -3.068 43.640 1.00 26.88 213 VAL A O 1
ATOM 3162 N N . ALA A 1 214 ? 18.321 -2.980 41.514 1.00 26.15 214 ALA A N 1
ATOM 3163 C CA . ALA A 1 214 ? 17.490 -1.810 41.746 1.00 26.40 214 ALA A CA 1
ATOM 3164 C C . ALA A 1 214 ? 16.315 -2.157 42.653 1.00 27.06 214 ALA A C 1
ATOM 3165 O O . ALA A 1 214 ? 15.777 -3.266 42.597 1.00 28.25 214 ALA A O 1
ATOM 3172 N N . ASP A 1 215 ? 15.926 -1.210 43.511 1.00 27.26 215 ASP A N 1
ATOM 3173 C CA . ASP A 1 215 ? 14.696 -1.377 44.271 1.00 27.04 215 ASP A CA 1
ATOM 3174 C C . ASP A 1 215 ? 13.515 -0.863 43.445 1.00 26.21 215 ASP A C 1
ATOM 3175 O O . ASP A 1 215 ? 13.666 -0.370 42.326 1.00 24.00 215 ASP A O 1
ATOM 3184 N N . LEU A 1 216 ? 12.309 -0.990 43.994 1.00 25.83 216 LEU A N 1
ATOM 3185 C CA . LEU A 1 216 ? 11.127 -0.632 43.218 1.00 24.92 216 LEU A CA 1
ATOM 3186 C C . LEU A 1 216 ? 11.125 0.845 42.841 1.00 25.20 216 LEU A C 1
ATOM 3187 O O . LEU A 1 216 ? 10.786 1.203 41.708 1.00 25.64 216 LEU A O 1
ATOM 3203 N N . ARG A 1 217 ? 11.466 1.725 43.778 1.00 27.56 217 ARG A N 1
ATOM 3204 C CA . ARG A 1 217 ? 11.443 3.146 43.454 1.00 29.29 217 ARG A CA 1
ATOM 3205 C C . ARG A 1 217 ? 12.398 3.463 42.310 1.00 27.32 217 ARG A C 1
ATOM 3206 O O . ARG A 1 217 ? 12.059 4.233 41.406 1.00 27.32 217 ARG A O 1
ATOM 3227 N N . ALA A 1 218 ? 13.599 2.885 42.328 1.00 24.50 218 ALA A N 1
ATOM 3228 C CA . ALA A 1 218 ? 14.527 3.104 41.223 1.00 24.50 218 ALA A CA 1
ATOM 3229 C C . ALA A 1 218 ? 13.956 2.584 39.908 1.00 24.78 218 ALA A C 1
ATOM 3230 O O . ALA A 1 218 ? 14.136 3.205 38.853 1.00 25.46 218 ALA A O 1
ATOM 3237 N N . ALA A 1 219 ? 13.273 1.444 39.950 1.00 23.54 219 ALA A N 1
ATOM 3238 C CA . ALA A 1 219 ? 12.666 0.897 38.740 1.00 23.49 219 ALA A CA 1
ATOM 3239 C C . ALA A 1 219 ? 11.554 1.802 38.227 1.00 23.56 219 ALA A C 1
ATOM 3240 O O . ALA A 1 219 ? 11.433 2.021 37.014 1.00 23.23 219 ALA A O 1
ATOM 3247 N N . GLU A 1 220 ? 10.714 2.305 39.137 1.00 27.72 220 GLU A N 1
ATOM 3248 C CA . GLU A 1 220 ? 9.657 3.242 38.758 1.00 28.36 220 GLU A CA 1
ATOM 3249 C C . GLU A 1 220 ? 10.244 4.515 38.157 1.00 28.42 220 GLU A C 1
ATOM 3250 O O . GLU A 1 220 ? 9.744 5.020 37.143 1.00 27.34 220 GLU A O 1
ATOM 3262 N N . ASP A 1 221 ? 11.308 5.049 38.768 1.00 27.70 221 ASP A N 1
ATOM 3263 C CA . ASP A 1 221 ? 11.994 6.191 38.177 1.00 27.68 221 ASP A CA 1
ATOM 3264 C C . ASP A 1 221 ? 12.403 5.895 36.740 1.00 26.65 221 ASP A C 1
ATOM 3265 O O . ASP A 1 221 ? 12.259 6.744 35.852 1.00 26.62 221 ASP A O 1
ATOM 3274 N N . ALA A 1 222 ? 12.904 4.683 36.488 1.00 25.67 222 ALA A N 1
ATOM 3275 C CA . ALA A 1 222 ? 13.383 4.341 35.155 1.00 25.65 222 ALA A CA 1
ATOM 3276 C C . ALA A 1 222 ? 12.232 4.261 34.160 1.00 23.94 222 ALA A C 1
ATOM 3277 O O . ALA A 1 222 ? 12.377 4.647 32.996 1.00 24.40 222 ALA A O 1
ATOM 3284 N N . VAL A 1 223 ? 11.074 3.785 34.599 1.00 23.62 223 VAL A N 1
ATOM 3285 C CA . VAL A 1 223 ? 9.906 3.794 33.727 1.00 23.99 223 VAL A CA 1
ATOM 3286 C C . VAL A 1 223 ? 9.515 5.229 33.382 1.00 25.56 223 VAL A C 1
ATOM 3287 O O . VAL A 1 223 ? 9.239 5.554 32.223 1.00 25.84 223 VAL A O 1
ATOM 3300 N N . TRP A 1 224 ? 9.480 6.110 34.382 1.00 27.31 224 TRP A N 1
ATOM 3301 C CA . TRP A 1 224 ? 9.154 7.507 34.111 1.00 28.08 224 TRP A CA 1
ATOM 3302 C C . TRP A 1 224 ? 10.154 8.143 33.156 1.00 29.21 224 TRP A C 1
ATOM 3303 O O . TRP A 1 224 ? 9.787 9.016 32.359 1.00 29.21 224 TRP A O 1
ATOM 3324 N N . SER A 1 225 ? 11.420 7.723 33.223 1.00 27.79 225 SER A N 1
ATOM 3325 C CA . SER A 1 225 ? 12.417 8.176 32.261 1.00 28.10 225 SER A CA 1
ATOM 3326 C C . SER A 1 225 ? 12.182 7.625 30.861 1.00 28.33 225 SER A C 1
ATOM 3327 O O . SER A 1 225 ? 12.723 8.184 29.901 1.00 28.91 225 SER A O 1
ATOM 3335 N N . GLY A 1 226 ? 11.425 6.534 30.726 1.00 27.20 226 GLY A N 1
ATOM 3336 C CA . GLY A 1 226 ? 11.106 5.992 29.416 1.00 26.07 226 GLY A CA 1
ATOM 3337 C C . GLY A 1 226 ? 11.231 4.488 29.273 1.00 25.31 226 GLY A C 1
ATOM 3338 O O . GLY A 1 226 ? 10.897 3.944 28.219 1.00 25.73 226 GLY A O 1
ATOM 3342 N N . ALA A 1 227 ? 11.740 3.794 30.288 1.00 25.77 227 ALA A N 1
ATOM 3343 C CA . ALA A 1 227 ? 11.880 2.347 30.175 1.00 25.84 227 ALA A CA 1
ATOM 3344 C C . ALA A 1 227 ? 10.507 1.690 30.062 1.00 25.28 227 ALA A C 1
ATOM 3345 O O . ALA A 1 227 ? 9.547 2.113 30.714 1.00 24.68 227 ALA A O 1
ATOM 3352 N N . THR A 1 228 ? 10.413 0.652 29.213 1.00 26.01 228 THR A N 1
ATOM 3353 C CA . THR A 1 228 ? 9.150 -0.042 28.957 1.00 24.69 228 THR A CA 1
ATOM 3354 C C . THR A 1 228 ? 9.234 -1.563 29.027 1.00 24.90 228 THR A C 1
ATOM 3355 O O . THR A 1 228 ? 8.235 -2.230 28.738 1.00 23.36 228 THR A O 1
ATOM 3366 N N . PHE A 1 229 ? 10.376 -2.139 29.394 1.00 23.75 229 PHE A N 1
ATOM 3367 C CA . PHE A 1 229 ? 10.526 -3.586 29.363 1.00 22.86 229 PHE A CA 1
ATOM 3368 C C . PHE A 1 229 ? 11.303 -4.023 30.590 1.00 21.71 229 PHE A C 1
ATOM 3369 O O . PHE A 1 229 ? 12.092 -3.252 31.143 1.00 21.90 229 PHE A O 1
ATOM 3386 N N . ILE A 1 230 ? 11.061 -5.264 31.011 1.00 22.32 230 ILE A N 1
ATOM 3387 C CA . ILE A 1 230 ? 11.846 -5.933 32.041 1.00 23.59 230 ILE A CA 1
ATOM 3388 C C . ILE A 1 230 ? 12.420 -7.199 31.426 1.00 23.47 230 ILE A C 1
ATOM 3389 O O . ILE A 1 230 ? 11.691 -7.981 30.799 1.00 24.25 230 ILE A O 1
ATOM 3405 N N . THR A 1 231 ? 13.712 -7.410 31.627 1.00 22.99 231 THR A N 1
ATOM 3406 C CA . THR A 1 231 ? 14.408 -8.546 31.038 1.00 23.67 231 THR A CA 1
ATOM 3407 C C . THR A 1 231 ? 14.365 -9.756 31.966 1.00 22.54 231 THR A C 1
ATOM 3408 O O . THR A 1 231 ? 14.782 -9.677 33.128 1.00 22.72 231 THR A O 1
ATOM 3419 N N . HIS A 1 232 ? 13.893 -10.878 31.419 1.00 21.70 232 HIS A N 1
ATOM 3420 C CA . HIS A 1 232 ? 13.579 -12.131 32.112 1.00 22.45 232 HIS A CA 1
ATOM 3421 C C . HIS A 1 232 ? 13.291 -11.953 33.598 1.00 23.58 232 HIS A C 1
ATOM 3422 O O . HIS A 1 232 ? 14.128 -12.216 34.470 1.00 23.94 232 HIS A O 1
ATOM 3436 N N . LEU A 1 233 ? 12.049 -11.561 33.867 1.00 24.76 233 LEU A N 1
ATOM 3437 C CA . LEU A 1 233 ? 11.556 -11.358 35.218 1.00 25.31 233 LEU A CA 1
ATOM 3438 C C . LEU A 1 233 ? 11.916 -12.526 36.124 1.00 25.09 233 LEU A C 1
ATOM 3439 O O . LEU A 1 233 ? 11.780 -13.692 35.740 1.00 24.56 233 LEU A O 1
ATOM 3455 N N . PHE A 1 234 ? 12.342 -12.187 37.344 1.00 25.20 234 PHE A N 1
ATOM 3456 C CA . PHE A 1 234 ? 12.787 -13.103 38.399 1.00 25.01 234 PHE A CA 1
ATOM 3457 C C . PHE A 1 234 ? 14.230 -13.575 38.221 1.00 26.57 234 PHE A C 1
ATOM 3458 O O . PHE A 1 234 ? 14.869 -13.980 39.197 1.00 27.51 234 PHE A O 1
ATOM 3475 N N . ASN A 1 235 ? 14.747 -13.554 36.996 1.00 26.62 235 ASN A N 1
ATOM 3476 C CA . ASN A 1 235 ? 16.121 -13.979 36.734 1.00 26.75 235 ASN A CA 1
ATOM 3477 C C . ASN A 1 235 ? 17.068 -12.786 36.765 1.00 25.98 235 ASN A C 1
ATOM 3478 O O . ASN A 1 235 ? 16.809 -11.761 36.129 1.00 25.86 235 ASN A O 1
ATOM 3489 N N . ALA A 1 236 ? 18.155 -12.913 37.526 1.00 26.16 236 ALA A N 1
ATOM 3490 C CA . ALA A 1 236 ? 19.175 -11.866 37.612 1.00 26.77 236 ALA A CA 1
ATOM 3491 C C . ALA A 1 236 ? 18.576 -10.558 38.122 1.00 26.98 236 ALA A C 1
ATOM 3492 O O . ALA A 1 236 ? 18.837 -9.477 37.588 1.00 25.53 236 ALA A O 1
ATOM 3499 N N . MET A 1 237 ? 17.749 -10.664 39.156 1.00 27.27 237 MET A N 1
ATOM 3500 C CA . MET A 1 237 ? 17.238 -9.504 39.865 1.00 26.82 237 MET A CA 1
ATOM 3501 C C . MET A 1 237 ? 16.908 -9.939 41.283 1.00 27.10 237 MET A C 1
ATOM 3502 O O . MET A 1 237 ? 16.832 -11.131 41.590 1.00 27.04 237 MET A O 1
ATOM 3516 N N . LEU A 1 238 ? 16.704 -8.961 42.150 1.00 26.83 238 LEU A N 1
ATOM 3517 C CA . LEU A 1 238 ? 16.392 -9.291 43.519 1.00 27.65 238 LEU A CA 1
ATOM 3518 C C . LEU A 1 238 ? 14.997 -9.918 43.591 1.00 26.98 238 LEU A C 1
ATOM 3519 O O . LEU A 1 238 ? 14.125 -9.608 42.771 1.00 26.10 238 LEU A O 1
ATOM 3535 N N . PRO A 1 239 ? 14.763 -10.799 44.557 1.00 27.28 239 PRO A N 1
ATOM 3536 C CA . PRO A 1 239 ? 13.442 -11.421 44.687 1.00 26.84 239 PRO A CA 1
ATOM 3537 C C . PRO A 1 239 ? 12.391 -10.416 45.126 1.00 25.83 239 PRO A C 1
ATOM 3538 O O . PRO A 1 239 ? 12.675 -9.301 45.568 1.00 24.64 239 PRO A O 1
ATOM 3549 N N . PHE A 1 240 ? 11.140 -10.840 44.990 1.00 27.36 240 PHE A N 1
ATOM 3550 C CA . PHE A 1 240 ? 10.041 -10.086 45.567 1.00 27.24 240 PHE A CA 1
ATOM 3551 C C . PHE A 1 240 ? 10.000 -10.262 47.081 1.00 27.64 240 PHE A C 1
ATOM 3552 O O . PHE A 1 240 ? 9.933 -11.381 47.597 1.00 28.48 240 PHE A O 1
ATOM 3569 N N . HIS A 1 241 ? 9.955 -9.145 47.787 1.00 26.80 241 HIS A N 1
ATOM 3570 C CA . HIS A 1 241 ? 9.811 -9.117 49.231 1.00 26.98 241 HIS A CA 1
ATOM 3571 C C . HIS A 1 241 ? 8.642 -8.199 49.546 1.00 26.81 241 HIS A C 1
ATOM 3572 O O . HIS A 1 241 ? 8.417 -7.204 48.854 1.00 25.71 241 HIS A O 1
ATOM 3586 N N . HIS A 1 242 ? 7.917 -8.527 50.612 1.00 26.86 242 HIS A N 1
ATOM 3587 C CA . HIS A 1 242 ? 6.679 -7.823 50.921 1.00 27.09 242 HIS A CA 1
ATOM 3588 C C . HIS A 1 242 ? 6.900 -6.434 51.507 1.00 27.41 242 HIS A C 1
ATOM 3589 O O . HIS A 1 242 ? 5.937 -5.671 51.625 1.00 27.59 242 HIS A O 1
ATOM 3603 N N . ARG A 1 243 ? 8.127 -6.087 51.894 1.00 32.39 243 ARG A N 1
ATOM 3604 C CA . ARG A 1 243 ? 8.479 -4.707 52.210 1.00 34.19 243 ARG A CA 1
ATOM 3605 C C . ARG A 1 243 ? 9.592 -4.185 51.310 1.00 34.18 243 ARG A C 1
ATOM 3606 O O . ARG A 1 243 ? 10.126 -3.099 51.561 1.00 34.93 243 ARG A O 1
ATOM 3627 N N . ASP A 1 244 ? 9.999 -4.966 50.314 1.00 28.54 244 ASP A N 1
ATOM 3628 C CA . ASP A 1 244 ? 11.010 -4.542 49.347 1.00 27.18 244 ASP A CA 1
ATOM 3629 C C . ASP A 1 244 ? 10.717 -5.278 48.044 1.00 27.21 244 ASP A C 1
ATOM 3630 O O . ASP A 1 244 ? 11.332 -6.309 47.737 1.00 26.83 244 ASP A O 1
ATOM 3639 N N . PRO A 1 245 ? 9.790 -4.760 47.225 1.00 27.26 245 PRO A N 1
ATOM 3640 C CA . PRO A 1 245 ? 9.309 -5.570 46.094 1.00 26.68 245 PRO A CA 1
ATOM 3641 C C . PRO A 1 245 ? 10.253 -5.660 44.909 1.00 27.29 245 PRO A C 1
ATOM 3642 O O . PRO A 1 245 ? 10.083 -6.569 44.087 1.00 27.43 245 PRO A O 1
ATOM 3653 N N . GLY A 1 246 ? 11.239 -4.776 44.801 1.00 27.96 246 GLY A N 1
ATOM 3654 C CA . GLY A 1 246 ? 12.146 -4.796 43.679 1.00 28.08 246 GLY A CA 1
ATOM 3655 C C . GLY A 1 246 ? 11.437 -4.605 42.341 1.00 26.78 246 GLY A C 1
ATOM 3656 O O . GLY A 1 246 ? 10.321 -4.080 42.243 1.00 25.62 246 GLY A O 1
ATOM 3660 N N . ILE A 1 247 ? 12.121 -5.072 41.293 1.00 25.28 247 ILE A N 1
ATOM 3661 C CA . ILE A 1 247 ? 11.638 -4.904 39.925 1.00 24.26 247 ILE A CA 1
ATOM 3662 C C . ILE A 1 247 ? 10.313 -5.627 39.719 1.00 24.23 247 ILE A C 1
ATOM 3663 O O . ILE A 1 247 ? 9.461 -5.168 38.950 1.00 23.59 247 ILE A O 1
ATOM 3679 N N . VAL A 1 248 ? 10.117 -6.769 40.382 1.00 25.43 248 VAL A N 1
ATOM 3680 C CA . VAL A 1 248 ? 8.858 -7.491 40.234 1.00 25.99 248 VAL A CA 1
ATOM 3681 C C . VAL A 1 248 ? 7.689 -6.601 40.629 1.00 24.78 248 VAL A C 1
ATOM 3682 O O . VAL A 1 248 ? 6.582 -6.752 40.102 1.00 24.73 248 VAL A O 1
ATOM 3695 N N . GLY A 1 249 ? 7.914 -5.660 41.549 1.00 25.37 249 GLY A N 1
ATOM 3696 C CA . GLY A 1 249 ? 6.880 -4.732 41.968 1.00 25.87 249 GLY A CA 1
ATOM 3697 C C . GLY A 1 249 ? 6.378 -3.825 40.866 1.00 25.34 249 GLY A C 1
ATOM 3698 O O . GLY A 1 249 ? 5.316 -3.213 41.019 1.00 25.48 249 GLY A O 1
ATOM 3702 N N . LEU A 1 250 ? 7.105 -3.720 39.751 1.00 22.89 250 LEU A N 1
ATOM 3703 C CA . LEU A 1 250 ? 6.584 -2.941 38.630 1.00 23.25 250 LEU A CA 1
ATOM 3704 C C . LEU A 1 250 ? 5.271 -3.508 38.106 1.00 22.80 250 LEU A C 1
ATOM 3705 O O . LEU A 1 250 ? 4.451 -2.766 37.554 1.00 23.88 250 LEU A O 1
ATOM 3721 N N . LEU A 1 251 ? 5.066 -4.815 38.237 1.00 24.24 251 LEU A N 1
ATOM 3722 C CA . LEU A 1 251 ? 3.847 -5.425 37.718 1.00 25.18 251 LEU A CA 1
ATOM 3723 C C . LEU A 1 251 ? 2.605 -4.992 38.477 1.00 25.64 251 LEU A C 1
ATOM 3724 O O . LEU A 1 251 ? 1.499 -5.128 37.943 1.00 27.65 251 LEU A O 1
ATOM 3740 N N . THR A 1 252 ? 2.748 -4.502 39.705 1.00 27.04 252 THR A N 1
ATOM 3741 C CA . THR A 1 252 ? 1.607 -4.072 40.499 1.00 28.06 252 THR A CA 1
ATOM 3742 C C . THR A 1 252 ? 1.651 -2.595 40.859 1.00 29.03 252 THR A C 1
ATOM 3743 O O . THR A 1 252 ? 0.758 -2.119 41.568 1.00 30.52 252 THR A O 1
ATOM 3754 N N . SER A 1 253 ? 2.644 -1.852 40.382 1.00 26.44 253 SER A N 1
ATOM 3755 C CA . SER A 1 253 ? 2.812 -0.471 40.808 1.00 27.31 253 SER A CA 1
ATOM 3756 C C . SER A 1 253 ? 1.667 0.401 40.321 1.00 28.91 253 SER A C 1
ATOM 3757 O O . SER A 1 253 ? 1.226 0.292 39.173 1.00 28.70 253 SER A O 1
ATOM 3765 N N . ASP A 1 254 ? 1.196 1.284 41.196 1.00 40.86 254 ASP A N 1
ATOM 3766 C CA . ASP A 1 254 ? 0.250 2.322 40.810 1.00 45.28 254 ASP A CA 1
ATOM 3767 C C . ASP A 1 254 ? 0.933 3.670 40.623 1.00 44.37 254 ASP A C 1
ATOM 3768 O O . ASP A 1 254 ? 0.249 4.679 40.433 1.00 43.83 254 ASP A O 1
ATOM 3777 N N . ARG A 1 255 ? 2.265 3.708 40.681 1.00 44.25 255 ARG A N 1
ATOM 3778 C CA . ARG A 1 255 ? 3.017 4.949 40.568 1.00 43.13 255 ARG A CA 1
ATOM 3779 C C . ARG A 1 255 ? 3.555 5.175 39.163 1.00 40.63 255 ARG A C 1
ATOM 3780 O O . ARG A 1 255 ? 4.317 6.121 38.952 1.00 41.41 255 ARG A O 1
ATOM 3801 N N . LEU A 1 256 ? 3.128 4.382 38.192 1.00 32.97 256 LEU A N 1
ATOM 3802 C CA . LEU A 1 256 ? 3.636 4.482 36.834 1.00 31.24 256 LEU A CA 1
ATOM 3803 C C . LEU A 1 256 ? 2.734 5.383 36.012 1.00 32.84 256 LEU A C 1
ATOM 3804 O O . LEU A 1 256 ? 1.629 5.739 36.432 1.00 33.77 256 LEU A O 1
ATOM 3820 N N . PRO A 1 257 ? 3.184 5.804 34.833 1.00 33.28 257 PRO A N 1
ATOM 3821 C CA . PRO A 1 257 ? 2.317 6.637 33.992 1.00 34.43 257 PRO A CA 1
ATOM 3822 C C . PRO A 1 257 ? 0.992 5.931 33.739 1.00 34.80 257 PRO A C 1
ATOM 3823 O O . PRO A 1 257 ? 0.956 4.763 33.349 1.00 35.05 257 PRO A O 1
ATOM 3834 N N . ALA A 1 258 ? -0.103 6.652 33.963 1.00 42.02 258 ALA A N 1
ATOM 3835 C CA . ALA A 1 258 ? -1.422 6.037 33.896 1.00 40.56 258 ALA A CA 1
ATOM 3836 C C . ALA A 1 258 ? -1.685 5.481 32.507 1.00 40.80 258 ALA A C 1
ATOM 3837 O O . ALA A 1 258 ? -1.427 6.143 31.499 1.00 40.80 258 ALA A O 1
ATOM 3844 N N . GLY A 1 259 ? -2.179 4.247 32.458 1.00 44.88 259 GLY A N 1
ATOM 3845 C CA . GLY A 1 259 ? -2.589 3.637 31.214 1.00 45.75 259 GLY A CA 1
ATOM 3846 C C . GLY A 1 259 ? -1.474 3.162 30.311 1.00 46.48 259 GLY A C 1
ATOM 3847 O O . GLY A 1 259 ? -1.763 2.719 29.194 1.00 48.38 259 GLY A O 1
ATOM 3851 N N . ARG A 1 260 ? -0.214 3.257 30.730 1.00 42.47 260 ARG A N 1
ATOM 3852 C CA . ARG A 1 260 ? 0.909 2.783 29.931 1.00 41.71 260 ARG A CA 1
ATOM 3853 C C . ARG A 1 260 ? 1.340 1.402 30.413 1.00 38.89 260 ARG A C 1
ATOM 3854 O O . ARG A 1 260 ? 1.561 1.196 31.612 1.00 38.28 260 ARG A O 1
ATOM 3875 N N . CYS A 1 261 ? 1.475 0.471 29.476 1.00 32.56 261 CYS A N 1
ATOM 3876 C CA . CYS A 1 261 ? 1.764 -0.920 29.797 1.00 32.11 261 CYS A CA 1
ATOM 3877 C C . CYS A 1 261 ? 3.267 -1.162 29.850 1.00 31.68 261 CYS A C 1
ATOM 3878 O O . CYS A 1 261 ? 3.967 -0.975 28.849 1.00 31.63 261 CYS A O 1
ATOM 3886 N N . ILE A 1 262 ? 3.757 -1.546 31.026 1.00 30.26 262 ILE A N 1
ATOM 3887 C CA . ILE A 1 262 ? 5.125 -2.032 31.189 1.00 29.34 262 ILE A CA 1
ATOM 3888 C C . ILE A 1 262 ? 5.153 -3.513 30.822 1.00 26.97 262 ILE A C 1
ATOM 3889 O O . ILE A 1 262 ? 4.411 -4.317 31.391 1.00 27.03 262 ILE A O 1
ATOM 3905 N N . PHE A 1 263 ? 6.004 -3.880 29.876 1.00 25.48 263 PHE A N 1
ATOM 3906 C CA . PHE A 1 263 ? 6.133 -5.271 29.466 1.00 24.66 263 PHE A CA 1
ATOM 3907 C C . PHE A 1 263 ? 7.280 -5.957 30.204 1.00 24.17 263 PHE A C 1
ATOM 3908 O O . PHE A 1 263 ? 8.179 -5.311 30.746 1.00 23.17 263 PHE A O 1
ATOM 3925 N N . TYR A 1 264 ? 7.223 -7.288 30.239 1.00 22.68 264 TYR A N 1
ATOM 3926 C CA . TYR A 1 264 ? 8.220 -8.066 30.965 1.00 22.69 264 TYR A CA 1
ATOM 3927 C C . TYR A 1 264 ? 8.396 -9.422 30.307 1.00 22.42 264 TYR A C 1
ATOM 3928 O O . TYR A 1 264 ? 7.420 -10.113 29.995 1.00 22.97 264 TYR A O 1
ATOM 3946 N N . GLY A 1 265 ? 9.646 -9.794 30.089 1.00 21.59 265 GLY A N 1
ATOM 3947 C CA . GLY A 1 265 ? 9.930 -11.084 29.525 1.00 21.98 265 GLY A CA 1
ATOM 3948 C C . GLY A 1 265 ? 9.938 -12.169 30.581 1.00 22.35 265 GLY A C 1
ATOM 3949 O O . GLY A 1 265 ? 10.290 -11.948 31.739 1.00 24.06 265 GLY A O 1
ATOM 3953 N N . MET A 1 266 ? 9.524 -13.364 30.176 1.00 23.00 266 MET A N 1
ATOM 3954 C CA . MET A 1 266 ? 9.657 -14.541 31.023 1.00 24.18 266 MET A CA 1
ATOM 3955 C C . MET A 1 266 ? 10.148 -15.700 30.175 1.00 25.61 266 MET A C 1
ATOM 3956 O O . MET A 1 266 ? 9.688 -15.894 29.045 1.00 25.39 266 MET A O 1
ATOM 3970 N N . ILE A 1 267 ? 11.080 -16.462 30.738 1.00 25.50 267 ILE A N 1
ATOM 3971 C CA . ILE A 1 267 ? 11.633 -17.650 30.098 1.00 25.59 267 ILE A CA 1
ATOM 3972 C C . ILE A 1 267 ? 10.835 -18.853 30.587 1.00 24.91 267 ILE A C 1
ATOM 3973 O O . ILE A 1 267 ? 10.981 -19.273 31.736 1.00 25.61 267 ILE A O 1
ATOM 3989 N N . ALA A 1 268 ? 10.004 -19.414 29.716 1.00 26.82 268 ALA A N 1
ATOM 3990 C CA . ALA A 1 268 ? 9.132 -20.533 30.073 1.00 27.39 268 ALA A CA 1
ATOM 3991 C C . ALA A 1 268 ? 9.718 -21.855 29.599 1.00 28.66 268 ALA A C 1
ATOM 3992 O O . ALA A 1 268 ? 9.063 -22.653 28.932 1.00 29.16 268 ALA A O 1
ATOM 3999 N N . ASP A 1 269 ? 10.976 -22.098 29.965 1.00 30.42 269 ASP A N 1
ATOM 4000 C CA . ASP A 1 269 ? 11.664 -23.331 29.612 1.00 31.54 269 ASP A CA 1
ATOM 4001 C C . ASP A 1 269 ? 11.527 -24.414 30.671 1.00 31.96 269 ASP A C 1
ATOM 4002 O O . ASP A 1 269 ? 11.954 -25.547 30.428 1.00 33.91 269 ASP A O 1
ATOM 4011 N N . GLY A 1 270 ? 10.929 -24.107 31.822 1.00 32.19 270 GLY A N 1
ATOM 4012 C CA . GLY A 1 270 ? 10.806 -25.064 32.897 1.00 32.80 270 GLY A CA 1
ATOM 4013 C C . GLY A 1 270 ? 11.950 -25.051 33.886 1.00 34.36 270 GLY A C 1
ATOM 4014 O O . GLY A 1 270 ? 11.885 -25.763 34.897 1.00 34.58 270 GLY A O 1
ATOM 4018 N N . THR A 1 271 ? 12.980 -24.259 33.634 1.00 39.05 271 THR A N 1
ATOM 4019 C CA . THR A 1 271 ? 14.138 -24.151 34.505 1.00 41.58 271 THR A CA 1
ATOM 4020 C C . THR A 1 271 ? 14.306 -22.764 35.098 1.00 40.65 271 THR A C 1
ATOM 4021 O O . THR A 1 271 ? 14.602 -22.640 36.289 1.00 42.37 271 THR A O 1
ATOM 4032 N N . HIS A 1 272 ? 14.098 -21.713 34.304 1.00 31.49 272 HIS A N 1
ATOM 4033 C CA . HIS A 1 272 ? 14.353 -20.364 34.787 1.00 29.79 272 HIS A CA 1
ATOM 4034 C C . HIS A 1 272 ? 13.289 -19.898 35.769 1.00 29.13 272 HIS A C 1
ATOM 4035 O O . HIS A 1 272 ? 13.600 -19.136 36.684 1.00 28.94 272 HIS A O 1
ATOM 4049 N N . THR A 1 273 ? 12.044 -20.346 35.608 1.00 32.04 273 THR A N 1
ATOM 4050 C CA . THR A 1 273 ? 10.959 -19.957 36.500 1.00 32.96 273 THR A CA 1
ATOM 4051 C C . THR A 1 273 ? 10.022 -21.136 36.710 1.00 33.06 273 THR A C 1
ATOM 4052 O O . THR A 1 273 ? 9.728 -21.881 35.770 1.00 33.08 273 THR A O 1
ATOM 4063 N N . ASN A 1 274 ? 9.557 -21.290 37.945 1.00 27.65 274 ASN A N 1
ATOM 4064 C CA . ASN A 1 274 ? 8.613 -22.343 38.288 1.00 26.13 274 ASN A CA 1
ATOM 4065 C C . ASN A 1 274 ? 7.205 -21.951 37.852 1.00 25.33 274 ASN A C 1
ATOM 4066 O O . ASN A 1 274 ? 6.952 -20.818 37.420 1.00 23.87 274 ASN A O 1
ATOM 4077 N N . PRO A 1 275 ? 6.259 -22.893 37.896 1.00 28.69 275 PRO A N 1
ATOM 4078 C CA . PRO A 1 275 ? 4.891 -22.543 37.489 1.00 29.06 275 PRO A CA 1
ATOM 4079 C C . PRO A 1 275 ? 4.291 -21.432 38.337 1.00 29.68 275 PRO A C 1
ATOM 4080 O O . PRO A 1 275 ? 3.547 -20.595 37.812 1.00 29.14 275 PRO A O 1
ATOM 4091 N N . ALA A 1 276 ? 4.613 -21.391 39.634 1.00 26.10 276 ALA A N 1
ATOM 4092 C CA . ALA A 1 276 ? 4.066 -20.354 40.504 1.00 25.33 276 ALA A CA 1
ATOM 4093 C C . ALA A 1 276 ? 4.433 -18.963 40.010 1.00 24.76 276 ALA A C 1
ATOM 4094 O O . ALA A 1 276 ? 3.607 -18.042 40.049 1.00 25.44 276 ALA A O 1
ATOM 4101 N N . ALA A 1 277 ? 5.673 -18.785 39.544 1.00 22.41 277 ALA A N 1
ATOM 4102 C CA . ALA A 1 277 ? 6.107 -17.474 39.081 1.00 22.47 277 ALA A CA 1
ATOM 4103 C C . ALA A 1 277 ? 5.416 -17.075 37.783 1.00 22.70 277 ALA A C 1
ATOM 4104 O O . ALA A 1 277 ? 5.030 -15.911 37.610 1.00 22.64 277 ALA A O 1
ATOM 4111 N N . LEU A 1 278 ? 5.290 -18.009 36.839 1.00 24.78 278 LEU A N 1
ATOM 4112 C CA . LEU A 1 278 ? 4.580 -17.704 35.603 1.00 23.94 278 LEU A CA 1
ATOM 4113 C C . LEU A 1 278 ? 3.129 -17.351 35.895 1.00 24.32 278 LEU A C 1
ATOM 4114 O O . LEU A 1 278 ? 2.573 -16.419 35.297 1.00 23.67 278 LEU A O 1
ATOM 4130 N N . ARG A 1 279 ? 2.512 -18.079 36.831 1.00 24.67 279 ARG A N 1
ATOM 4131 C CA . ARG A 1 279 ? 1.116 -17.836 37.193 1.00 26.61 279 ARG A CA 1
ATOM 4132 C C . ARG A 1 279 ? 0.947 -16.489 37.887 1.00 25.93 279 ARG A C 1
ATOM 4133 O O . ARG A 1 279 ? 0.030 -15.724 37.558 1.00 25.23 279 ARG A O 1
ATOM 4154 N N . ILE A 1 280 ? 1.809 -16.185 38.862 1.00 24.15 280 ILE A N 1
ATOM 4155 C CA . ILE A 1 280 ? 1.605 -14.981 39.665 1.00 24.35 280 ILE A CA 1
ATOM 4156 C C . ILE A 1 280 ? 1.793 -13.739 38.803 1.00 24.53 280 ILE A C 1
ATOM 4157 O O . ILE A 1 280 ? 1.062 -12.748 38.946 1.00 25.54 280 ILE A O 1
ATOM 4173 N N . ALA A 1 281 ? 2.741 -13.787 37.865 1.00 22.17 281 ALA A N 1
ATOM 4174 C CA . ALA A 1 281 ? 2.939 -12.672 36.949 1.00 23.31 281 ALA A CA 1
ATOM 4175 C C . ALA A 1 281 ? 1.781 -12.569 35.961 1.00 24.45 281 ALA A C 1
ATOM 4176 O O . ALA A 1 281 ? 1.240 -11.482 35.730 1.00 26.03 281 ALA A O 1
ATOM 4183 N N . HIS A 1 282 ? 1.391 -13.694 35.364 1.00 27.03 282 HIS A N 1
ATOM 4184 C CA . HIS A 1 282 ? 0.275 -13.698 34.425 1.00 27.18 282 HIS A CA 1
ATOM 4185 C C . HIS A 1 282 ? -1.003 -13.186 35.081 1.00 27.37 282 HIS A C 1
ATOM 4186 O O . HIS A 1 282 ? -1.802 -12.494 34.441 1.00 27.16 282 HIS A O 1
ATOM 4200 N N . ARG A 1 283 ? -1.213 -13.511 36.358 1.00 26.12 283 ARG A N 1
ATOM 4201 C CA . ARG A 1 283 ? -2.421 -13.063 37.041 1.00 26.83 283 ARG A CA 1
ATOM 4202 C C . ARG A 1 283 ? -2.322 -11.607 37.466 1.00 25.78 283 ARG A C 1
ATOM 4203 O O . ARG A 1 283 ? -3.323 -10.886 37.433 1.00 26.12 283 ARG A O 1
ATOM 4224 N N . ALA A 1 284 ? -1.124 -11.171 37.858 1.00 24.31 284 ALA A N 1
ATOM 4225 C CA . ALA A 1 284 ? -0.921 -9.803 38.320 1.00 25.64 284 ALA A CA 1
ATOM 4226 C C . ALA A 1 284 ? -0.941 -8.796 37.174 1.00 24.64 284 ALA A C 1
ATOM 4227 O O . ALA A 1 284 ? -1.413 -7.666 37.351 1.00 23.27 284 ALA A O 1
ATOM 4234 N N . HIS A 1 285 ? -0.447 -9.184 36.009 1.00 24.71 285 HIS A N 1
ATOM 4235 C CA . HIS A 1 285 ? -0.276 -8.250 34.908 1.00 25.26 285 HIS A CA 1
ATOM 4236 C C . HIS A 1 285 ? -0.247 -9.037 33.607 1.00 24.04 285 HIS A C 1
ATOM 4237 O O . HIS A 1 285 ? 0.812 -9.180 32.990 1.00 23.05 285 HIS A O 1
ATOM 4251 N N . PRO A 1 286 ? -1.392 -9.572 33.165 1.00 24.96 286 PRO A N 1
ATOM 4252 C CA . PRO A 1 286 ? -1.380 -10.437 31.979 1.00 24.84 286 PRO A CA 1
ATOM 4253 C C . PRO A 1 286 ? -0.995 -9.717 30.701 1.00 23.80 286 PRO A C 1
ATOM 4254 O O . PRO A 1 286 ? -0.391 -10.341 29.822 1.00 22.43 286 PRO A O 1
ATOM 4265 N N . GLN A 1 287 ? -1.338 -8.432 30.559 1.00 25.24 287 GLN A N 1
ATOM 4266 C CA . GLN A 1 287 ? -1.112 -7.740 29.298 1.00 27.52 287 GLN A CA 1
ATOM 4267 C C . GLN A 1 287 ? 0.364 -7.479 29.008 1.00 25.70 287 GLN A C 1
ATOM 4268 O O . GLN A 1 287 ? 0.721 -7.254 27.846 1.00 24.96 287 GLN A O 1
ATOM 4282 N N . GLY A 1 288 ? 1.224 -7.490 30.020 1.00 23.04 288 GLY A N 1
ATOM 4283 C CA . GLY A 1 288 ? 2.629 -7.197 29.800 1.00 21.34 288 GLY A CA 1
ATOM 4284 C C . GLY A 1 288 ? 3.533 -8.389 29.565 1.00 20.64 288 GLY A C 1
ATOM 4285 O O . GLY A 1 288 ? 4.713 -8.195 29.233 1.00 19.22 288 GLY A O 1
ATOM 4289 N N . LEU A 1 289 ? 3.023 -9.613 29.719 1.00 25.18 289 LEU A N 1
ATOM 4290 C CA . LEU A 1 289 ? 3.871 -10.800 29.691 1.00 24.64 289 LEU A CA 1
ATOM 4291 C C . LEU A 1 289 ? 4.340 -11.083 28.268 1.00 24.19 289 LEU A C 1
ATOM 4292 O O . LEU A 1 289 ? 3.526 -11.229 27.349 1.00 24.56 289 LEU A O 1
ATOM 4308 N N . VAL A 1 290 ? 5.654 -11.176 28.097 1.00 22.76 290 VAL A N 1
ATOM 4309 C CA . VAL A 1 290 ? 6.289 -11.451 26.817 1.00 23.10 290 VAL A CA 1
ATOM 4310 C C . VAL A 1 290 ? 7.098 -12.725 26.986 1.00 24.11 290 VAL A C 1
ATOM 4311 O O . VAL A 1 290 ? 7.994 -12.788 27.838 1.00 23.34 290 VAL A O 1
ATOM 4324 N N . LEU A 1 291 ? 6.789 -13.743 26.188 1.00 25.98 291 LEU A N 1
ATOM 4325 C CA . LEU A 1 291 ? 7.613 -14.938 26.180 1.00 26.85 291 LEU A CA 1
ATOM 4326 C C . LEU A 1 291 ? 8.851 -14.681 25.335 1.00 26.94 291 LEU A C 1
ATOM 4327 O O . LEU A 1 291 ? 8.745 -14.194 24.206 1.00 27.24 291 LEU A O 1
ATOM 4343 N N . VAL A 1 292 ? 10.025 -14.967 25.904 1.00 27.79 292 VAL A N 1
ATOM 4344 C CA . VAL A 1 292 ? 11.285 -14.964 25.172 1.00 28.50 292 VAL A CA 1
ATOM 4345 C C . VAL A 1 292 ? 11.947 -16.327 25.358 1.00 28.86 292 VAL A C 1
ATOM 4346 O O . VAL A 1 292 ? 11.761 -16.994 26.382 1.00 27.29 292 VAL A O 1
ATOM 4359 N N . THR A 1 293 ? 12.722 -16.748 24.357 1.00 28.06 293 THR A N 1
ATOM 4360 C CA . THR A 1 293 ? 13.472 -17.992 24.508 1.00 29.01 293 THR A CA 1
ATOM 4361 C C . THR A 1 293 ? 14.734 -17.790 25.332 1.00 28.86 293 THR A C 1
ATOM 4362 O O . THR A 1 293 ? 15.129 -18.692 26.076 1.00 28.49 293 THR A O 1
ATOM 4373 N N . ASP A 1 294 ? 15.372 -16.626 25.216 1.00 27.64 294 ASP A N 1
ATOM 4374 C CA . ASP A 1 294 ? 16.708 -16.431 25.776 1.00 27.94 294 ASP A CA 1
ATOM 4375 C C . ASP A 1 294 ? 17.644 -17.532 25.286 1.00 28.66 294 ASP A C 1
ATOM 4376 O O . ASP A 1 294 ? 18.543 -17.980 26.005 1.00 27.80 294 ASP A O 1
ATOM 4385 N N . ALA A 1 295 ? 17.432 -17.973 24.046 1.00 29.00 295 ALA A N 1
ATOM 4386 C CA . ALA A 1 295 ? 18.158 -19.118 23.516 1.00 29.53 295 ALA A CA 1
ATOM 4387 C C . ALA A 1 295 ? 19.641 -18.810 23.360 1.00 29.61 295 ALA A C 1
ATOM 4388 O O . ALA A 1 295 ? 20.045 -17.667 23.144 1.00 29.13 295 ALA A O 1
ATOM 4395 N N . ILE A 1 296 ? 20.447 -19.864 23.462 1.00 33.80 296 ILE A N 1
ATOM 4396 C CA . ILE A 1 296 ? 21.895 -19.793 23.300 1.00 34.74 296 ILE A CA 1
ATOM 4397 C C . ILE A 1 296 ? 22.272 -20.681 22.119 1.00 34.57 296 ILE A C 1
ATOM 4398 O O . ILE A 1 296 ? 21.399 -21.360 21.560 1.00 34.64 296 ILE A O 1
ATOM 4414 N N . PRO A 1 297 ? 23.529 -20.694 21.685 1.00 34.11 297 PRO A N 1
ATOM 4415 C CA . PRO A 1 297 ? 23.890 -21.475 20.489 1.00 36.09 297 PRO A CA 1
ATOM 4416 C C . PRO A 1 297 ? 23.495 -22.946 20.526 1.00 37.30 297 PRO A C 1
ATOM 4417 O O . PRO A 1 297 ? 23.367 -23.573 19.468 1.00 36.91 297 PRO A O 1
ATOM 4428 N N . ALA A 1 298 ? 23.316 -23.522 21.718 1.00 39.16 298 ALA A N 1
ATOM 4429 C CA . ALA A 1 298 ? 22.939 -24.929 21.803 1.00 40.65 298 ALA A CA 1
ATOM 4430 C C . ALA A 1 298 ? 21.486 -25.174 21.402 1.00 39.09 298 ALA A C 1
ATOM 4431 O O . ALA A 1 298 ? 21.068 -26.336 21.319 1.00 38.68 298 ALA A O 1
ATOM 4438 N N . LEU A 1 299 ? 20.706 -24.124 21.165 1.00 36.03 299 LEU A N 1
ATOM 4439 C CA . LEU A 1 299 ? 19.354 -24.303 20.652 1.00 35.65 299 LEU A CA 1
ATOM 4440 C C . LEU A 1 299 ? 19.378 -25.177 19.405 1.00 36.53 299 LEU A C 1
ATOM 4441 O O . LEU A 1 299 ? 20.125 -24.915 18.459 1.00 35.97 299 LEU A O 1
ATOM 4457 N N . GLY A 1 300 ? 18.545 -26.216 19.402 1.00 37.60 300 GLY A N 1
ATOM 4458 C CA . GLY A 1 300 ? 18.497 -27.148 18.295 1.00 39.60 300 GLY A CA 1
ATOM 4459 C C . GLY A 1 300 ? 19.570 -28.210 18.318 1.00 41.72 300 GLY A C 1
ATOM 4460 O O . GLY A 1 300 ? 19.516 -29.134 17.495 1.00 42.47 300 GLY A O 1
ATOM 4464 N N . LEU A 1 301 ? 20.555 -28.103 19.212 1.00 46.89 301 LEU A N 1
ATOM 4465 C CA . LEU A 1 301 ? 21.608 -29.102 19.366 1.00 49.21 301 LEU A CA 1
ATOM 4466 C C . LEU A 1 301 ? 21.446 -29.936 20.626 1.00 50.43 301 LEU A C 1
ATOM 4467 O O . LEU A 1 301 ? 21.663 -31.151 20.589 1.00 51.49 301 LEU A O 1
ATOM 4483 N N . GLY A 1 302 ? 21.074 -29.310 21.743 1.00 58.92 302 GLY A N 1
ATOM 4484 C CA . GLY A 1 302 ? 20.654 -30.021 22.928 1.00 60.75 302 GLY A CA 1
ATOM 4485 C C . GLY A 1 302 ? 21.741 -30.443 23.897 1.00 63.48 302 GLY A C 1
ATOM 4486 O O . GLY A 1 302 ? 21.408 -30.871 25.009 1.00 63.78 302 GLY A O 1
ATOM 4490 N N . ASN A 1 303 ? 23.015 -30.341 23.532 1.00 74.81 303 ASN A N 1
ATOM 4491 C CA . ASN A 1 303 ? 24.092 -30.848 24.381 1.00 76.42 303 ASN A CA 1
ATOM 4492 C C . ASN A 1 303 ? 25.424 -30.293 23.902 1.00 76.91 303 ASN A C 1
ATOM 4493 O O . ASN A 1 303 ? 25.561 -29.865 22.753 1.00 79.16 303 ASN A O 1
ATOM 4504 N N . GLY A 1 304 ? 26.393 -30.287 24.810 1.00 50.78 304 GLY A N 1
ATOM 4505 C CA . GLY A 1 304 ? 27.774 -29.985 24.483 1.00 50.91 304 GLY A CA 1
ATOM 4506 C C . GLY A 1 304 ? 28.225 -28.638 25.023 1.00 49.39 304 GLY A C 1
ATOM 4507 O O . GLY A 1 304 ? 27.494 -27.919 25.709 1.00 46.80 304 GLY A O 1
ATOM 4511 N N . ARG A 1 305 ? 29.471 -28.315 24.687 1.00 60.87 305 ARG A N 1
ATOM 4512 C CA . ARG A 1 305 ? 30.088 -27.051 25.057 1.00 61.85 305 ARG A CA 1
ATOM 4513 C C . ARG A 1 305 ? 29.858 -26.041 23.943 1.00 59.50 305 ARG A C 1
ATOM 4514 O O . ARG A 1 305 ? 30.033 -26.353 22.761 1.00 60.32 305 ARG A O 1
ATOM 4535 N N . HIS A 1 306 ? 29.482 -24.824 24.326 1.00 53.10 306 HIS A N 1
ATOM 4536 C CA . HIS A 1 306 ? 29.266 -23.746 23.377 1.00 50.40 306 HIS A CA 1
ATOM 4537 C C . HIS A 1 306 ? 29.786 -22.458 23.990 1.00 48.37 306 HIS A C 1
ATOM 4538 O O . HIS A 1 306 ? 30.298 -22.439 25.112 1.00 48.95 306 HIS A O 1
ATOM 4552 N N . THR A 1 307 ? 29.623 -21.367 23.263 1.00 48.61 307 THR A N 1
ATOM 4553 C CA . THR A 1 307 ? 30.039 -20.069 23.755 1.00 48.30 307 THR A CA 1
ATOM 4554 C C . THR A 1 307 ? 28.816 -19.194 23.955 1.00 45.51 307 THR A C 1
ATOM 4555 O O . THR A 1 307 ? 27.756 -19.407 23.359 1.00 44.11 307 THR A O 1
ATOM 4566 N N . LEU A 1 308 ? 28.981 -18.206 24.821 1.00 39.03 308 LEU A N 1
ATOM 4567 C CA . LEU A 1 308 ? 28.011 -17.132 24.977 1.00 37.70 308 LEU A CA 1
ATOM 4568 C C . LEU A 1 308 ? 28.864 -15.883 25.178 1.00 38.56 308 LEU A C 1
ATOM 4569 O O . LEU A 1 308 ? 29.271 -15.573 26.299 1.00 38.71 308 LEU A O 1
ATOM 4585 N N . GLY A 1 309 ? 29.167 -15.206 24.074 1.00 40.01 309 GLY A N 1
ATOM 4586 C CA . GLY A 1 309 ? 30.080 -14.079 24.130 1.00 40.01 309 GLY A CA 1
ATOM 4587 C C . GLY A 1 309 ? 31.457 -14.540 24.562 1.00 40.50 309 GLY A C 1
ATOM 4588 O O . GLY A 1 309 ? 32.047 -15.456 23.980 1.00 41.03 309 GLY A O 1
ATOM 4592 N N . GLN A 1 310 ? 31.978 -13.904 25.608 1.00 43.59 310 GLN A N 1
ATOM 4593 C CA . GLN A 1 310 ? 33.294 -14.230 26.136 1.00 43.45 310 GLN A CA 1
ATOM 4594 C C . GLN A 1 310 ? 33.275 -15.439 27.061 1.00 43.52 310 GLN A C 1
ATOM 4595 O O . GLN A 1 310 ? 34.332 -15.839 27.557 1.00 44.56 310 GLN A O 1
ATOM 4609 N N . GLN A 1 311 ? 32.112 -16.027 27.303 1.00 43.46 311 GLN A N 1
ATOM 4610 C CA . GLN A 1 311 ? 31.970 -17.121 28.251 1.00 46.35 311 GLN A CA 1
ATOM 4611 C C . GLN A 1 311 ? 31.854 -18.451 27.520 1.00 49.62 311 GLN A C 1
ATOM 4612 O O . GLN A 1 311 ? 31.425 -18.517 26.365 1.00 50.47 311 GLN A O 1
ATOM 4626 N N . GLU A 1 312 ? 32.266 -19.508 28.201 1.00 55.16 312 GLU A N 1
ATOM 4627 C CA . GLU A 1 312 ? 32.031 -20.867 27.746 1.00 56.93 312 GLU A CA 1
ATOM 4628 C C . GLU A 1 312 ? 30.772 -21.391 28.426 1.00 54.85 312 GLU A C 1
ATOM 4629 O O . GLU A 1 312 ? 30.557 -21.160 29.620 1.00 52.87 312 GLU A O 1
ATOM 4641 N N . VAL A 1 313 ? 29.929 -22.074 27.658 1.00 57.88 313 VAL A N 1
ATOM 4642 C CA . VAL A 1 313 ? 28.657 -22.582 28.152 1.00 56.47 313 VAL A CA 1
ATOM 4643 C C . VAL A 1 313 ? 28.653 -24.095 28.019 1.00 57.79 313 VAL A C 1
ATOM 4644 O O . VAL A 1 313 ? 29.107 -24.645 27.011 1.00 59.06 313 VAL A O 1
ATOM 4657 N N . GLU A 1 314 ? 28.134 -24.760 29.045 1.00 56.15 314 GLU A N 1
ATOM 4658 C CA . GLU A 1 314 ? 27.975 -26.207 29.052 1.00 59.24 314 GLU A CA 1
ATOM 4659 C C . GLU A 1 314 ? 26.510 -26.562 29.257 1.00 56.39 314 GLU A C 1
ATOM 4660 O O . GLU A 1 314 ? 25.859 -26.036 30.166 1.00 57.24 314 GLU A O 1
ATOM 4672 N N . VAL A 1 315 ? 25.997 -27.441 28.402 1.00 50.52 315 VAL A N 1
ATOM 4673 C CA . VAL A 1 315 ? 24.643 -27.962 28.523 1.00 48.03 315 VAL A CA 1
ATOM 4674 C C . VAL A 1 315 ? 24.726 -29.291 29.261 1.00 50.28 315 VAL A C 1
ATOM 4675 O O . VAL A 1 315 ? 25.410 -30.221 28.816 1.00 50.77 315 VAL A O 1
ATOM 4688 N N . ASP A 1 316 ? 24.041 -29.373 30.397 1.00 57.22 316 ASP A N 1
ATOM 4689 C CA . ASP A 1 316 ? 24.048 -30.550 31.258 1.00 58.90 316 ASP A CA 1
ATOM 4690 C C . ASP A 1 316 ? 22.603 -31.008 31.389 1.00 58.41 316 ASP A C 1
ATOM 4691 O O . ASP A 1 316 ? 21.766 -30.292 31.952 1.00 57.01 316 ASP A O 1
ATOM 4700 N N . GLY A 1 317 ? 22.313 -32.196 30.869 1.00 54.50 317 GLY A N 1
ATOM 4701 C CA . GLY A 1 317 ? 20.945 -32.663 30.795 1.00 53.36 317 GLY A CA 1
ATOM 4702 C C . GLY A 1 317 ? 20.150 -31.782 29.849 1.00 52.02 317 GLY A C 1
ATOM 4703 O O . GLY A 1 317 ? 20.385 -31.798 28.636 1.00 52.41 317 GLY A O 1
ATOM 4707 N N . LEU A 1 318 ? 19.213 -31.001 30.388 1.00 48.80 318 LEU A N 1
ATOM 4708 C CA . LEU A 1 318 ? 18.451 -30.038 29.602 1.00 48.66 318 LEU A CA 1
ATOM 4709 C C . LEU A 1 318 ? 18.700 -28.606 30.061 1.00 47.68 318 LEU A C 1
ATOM 4710 O O . LEU A 1 318 ? 17.923 -27.706 29.718 1.00 45.15 318 LEU A O 1
ATOM 4726 N N . THR A 1 319 ? 19.786 -28.365 30.791 1.00 48.80 319 THR A N 1
ATOM 4727 C 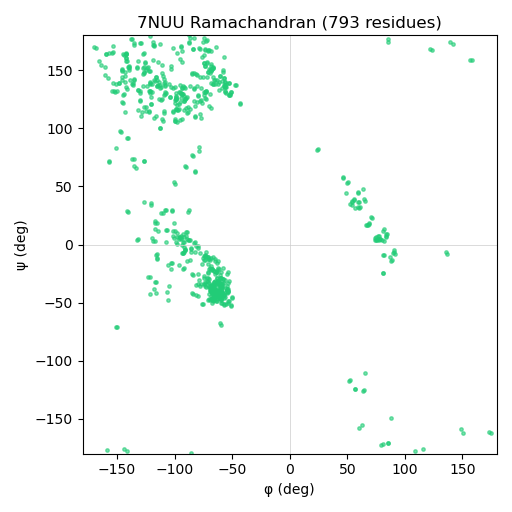CA . THR A 1 319 ? 20.057 -27.057 31.366 1.00 47.74 319 THR A CA 1
ATOM 4728 C C . THR A 1 319 ? 21.418 -26.537 30.926 1.00 46.42 319 THR A C 1
ATOM 4729 O O . THR A 1 319 ? 22.409 -27.278 30.917 1.00 47.30 319 THR A O 1
ATOM 4740 N N . ALA A 1 320 ? 21.450 -25.256 30.565 1.00 39.81 320 ALA A N 1
ATOM 4741 C CA . ALA A 1 320 ? 22.659 -24.584 30.110 1.00 39.46 320 ALA A CA 1
ATOM 4742 C C . ALA A 1 320 ? 23.250 -23.796 31.270 1.00 40.16 320 ALA A C 1
ATOM 4743 O O . ALA A 1 320 ? 22.552 -22.994 31.899 1.00 38.15 320 ALA A O 1
ATOM 4750 N N . TYR A 1 321 ? 24.526 -24.042 31.561 1.00 47.59 321 TYR A N 1
ATOM 4751 C CA . TYR A 1 321 ? 25.249 -23.325 32.601 1.00 49.44 321 TYR A CA 1
ATOM 4752 C C . TYR A 1 321 ? 26.535 -22.739 32.034 1.00 48.88 321 TYR A C 1
ATOM 4753 O O . TYR A 1 321 ? 27.104 -23.268 31.075 1.00 48.58 321 TYR A O 1
ATOM 4771 N N . VAL A 1 322 ? 27.001 -21.647 32.647 1.00 46.15 322 VAL A N 1
ATOM 4772 C CA . VAL A 1 322 ? 28.378 -21.223 32.423 1.00 45.43 322 VAL A CA 1
ATOM 4773 C C . VAL A 1 322 ? 29.289 -22.384 32.785 1.00 45.52 322 VAL A C 1
ATOM 4774 O O . VAL A 1 322 ? 29.152 -22.993 33.854 1.00 46.16 322 VAL A O 1
ATOM 4787 N N . ALA A 1 323 ? 30.223 -22.704 31.891 1.00 47.83 323 ALA A N 1
ATOM 4788 C CA . ALA A 1 323 ? 31.082 -23.867 32.078 1.00 49.03 323 ALA A CA 1
ATOM 4789 C C . ALA A 1 323 ? 31.741 -23.846 33.451 1.00 50.98 323 ALA A C 1
ATOM 4790 O O . ALA A 1 323 ? 32.308 -22.834 33.867 1.00 50.05 323 ALA A O 1
ATOM 4797 N N . GLY A 1 324 ? 31.632 -24.966 34.165 1.00 57.32 324 GLY A N 1
ATOM 4798 C CA . GLY A 1 324 ? 32.264 -25.115 35.461 1.00 59.45 324 GLY A CA 1
ATOM 4799 C C . GLY A 1 324 ? 31.491 -24.545 36.627 1.00 58.26 324 GLY A C 1
ATOM 4800 O O . GLY A 1 324 ? 32.034 -24.487 37.736 1.00 60.63 324 GLY A O 1
ATOM 4804 N N . THR A 1 325 ? 30.245 -24.121 36.420 1.00 50.31 325 THR A N 1
ATOM 4805 C CA . THR A 1 325 ? 29.468 -23.464 37.460 1.00 48.99 325 THR A CA 1
ATOM 4806 C C . THR A 1 325 ? 28.041 -23.994 37.424 1.00 48.98 325 THR A C 1
ATOM 4807 O O . THR A 1 325 ? 27.668 -24.781 36.550 1.00 50.45 325 THR A O 1
ATOM 4818 N N . LYS A 1 326 ? 27.227 -23.527 38.372 1.00 49.08 326 LYS A N 1
ATOM 4819 C CA . LYS A 1 326 ? 25.791 -23.770 38.371 1.00 49.28 326 LYS A CA 1
ATOM 4820 C C . LYS A 1 326 ? 25.020 -22.492 38.064 1.00 47.99 326 LYS A C 1
ATOM 4821 O O . LYS A 1 326 ? 23.875 -22.324 38.490 1.00 45.56 326 LYS A O 1
ATOM 4840 N N . THR A 1 327 ? 25.648 -21.581 37.327 1.00 49.41 327 THR A N 1
ATOM 4841 C CA . THR A 1 327 ? 25.023 -20.330 36.917 1.00 46.65 327 THR A CA 1
ATOM 4842 C C . THR A 1 327 ? 24.284 -20.553 35.604 1.00 44.90 327 THR A C 1
ATOM 4843 O O . THR A 1 327 ? 24.899 -20.911 34.593 1.00 46.20 327 THR A O 1
ATOM 4854 N N . LEU A 1 328 ? 22.968 -20.359 35.624 1.00 36.47 328 LEU A N 1
ATOM 4855 C CA . LEU A 1 328 ? 22.180 -20.482 34.406 1.00 33.91 328 LEU A CA 1
ATOM 4856 C C . LEU A 1 328 ? 22.715 -19.532 33.342 1.00 33.71 328 LEU A C 1
ATOM 4857 O O . LEU A 1 328 ? 23.053 -18.381 33.628 1.00 33.25 328 LEU A O 1
ATOM 4873 N N . SER A 1 329 ? 22.810 -20.029 32.102 1.00 34.02 329 SER A N 1
ATOM 4874 C CA . SER A 1 329 ? 23.313 -19.234 30.986 1.00 35.17 329 SER A CA 1
ATOM 4875 C C . SER A 1 329 ? 22.401 -19.440 29.770 1.00 35.71 329 SER A C 1
ATOM 4876 O O . SER A 1 329 ? 22.780 -20.016 28.751 1.00 37.56 329 SER A O 1
ATOM 4884 N N . GLY A 1 330 ? 21.172 -18.962 29.869 1.00 33.48 330 GLY A N 1
ATOM 4885 C CA . GLY A 1 330 ? 20.275 -19.017 28.739 1.00 32.20 330 GLY A CA 1
ATOM 4886 C C . GLY A 1 330 ? 19.560 -20.347 28.661 1.00 32.62 330 GLY A C 1
ATOM 4887 O O . GLY A 1 330 ? 19.614 -21.178 29.571 1.00 32.74 330 GLY A O 1
ATOM 4891 N N . SER A 1 331 ? 18.859 -20.541 27.546 1.00 33.70 331 SER A N 1
ATOM 4892 C CA . SER A 1 331 ? 17.939 -21.658 27.408 1.00 34.34 331 SER A CA 1
ATOM 4893 C C . SER A 1 331 ? 18.162 -22.379 26.085 1.00 34.52 331 SER A C 1
ATOM 4894 O O . SER A 1 331 ? 18.707 -21.819 25.131 1.00 34.59 331 SER A O 1
ATOM 4902 N N . ILE A 1 332 ? 17.726 -23.637 26.038 1.00 35.92 332 ILE A N 1
ATOM 4903 C CA . ILE A 1 332 ? 17.728 -24.406 24.801 1.00 37.67 332 ILE A CA 1
ATOM 4904 C C . ILE A 1 332 ? 16.305 -24.757 24.372 1.00 36.81 332 ILE A C 1
ATOM 4905 O O . ILE A 1 332 ? 16.105 -25.628 23.540 1.00 37.86 332 ILE A O 1
ATOM 4921 N N . ALA A 1 333 ? 15.308 -24.052 24.903 1.00 34.98 333 ALA A N 1
ATOM 4922 C CA . ALA A 1 333 ? 13.925 -24.344 24.569 1.00 34.09 333 ALA A CA 1
ATOM 4923 C C . ALA A 1 333 ? 13.483 -23.431 23.439 1.00 33.81 333 ALA A C 1
ATOM 4924 O O . ALA A 1 333 ? 13.556 -22.203 23.592 1.00 32.19 333 ALA A O 1
ATOM 4931 N N . PRO A 1 334 ? 13.016 -23.953 22.310 1.00 32.65 334 PRO A N 1
ATOM 4932 C CA . PRO A 1 334 ? 12.494 -23.074 21.261 1.00 32.69 334 PRO A CA 1
ATOM 4933 C C . PRO A 1 334 ? 11.181 -22.432 21.684 1.00 30.90 334 PRO A C 1
ATOM 4934 O O . PRO A 1 334 ? 10.538 -22.812 22.668 1.00 29.01 334 PRO A O 1
ATOM 4945 N N . MET A 1 335 ? 10.786 -21.430 20.901 1.00 30.59 335 MET A N 1
ATOM 4946 C CA . MET A 1 335 ? 9.649 -20.601 21.281 1.00 30.13 335 MET A CA 1
ATOM 4947 C C . MET A 1 335 ? 8.376 -21.424 21.391 1.00 29.80 335 MET A C 1
ATOM 4948 O O . MET A 1 335 ? 7.578 -21.222 22.315 1.00 28.58 335 MET A O 1
ATOM 4962 N N . ASP A 1 336 ? 8.156 -22.355 20.461 1.00 31.80 336 ASP A N 1
ATOM 4963 C CA . ASP A 1 336 ? 6.921 -23.129 20.516 1.00 32.21 336 ASP A CA 1
ATOM 4964 C C . ASP A 1 336 ? 6.882 -24.009 21.756 1.00 31.03 336 ASP A C 1
ATOM 4965 O O . ASP A 1 336 ? 5.799 -24.262 22.301 1.00 30.43 336 ASP A O 1
ATOM 4974 N N . VAL A 1 337 ? 8.046 -24.491 22.205 1.00 33.12 337 VAL A N 1
ATOM 4975 C CA . VAL A 1 337 ? 8.122 -25.216 23.468 1.00 32.88 337 VAL A CA 1
ATOM 4976 C C . VAL A 1 337 ? 7.774 -24.293 24.632 1.00 32.45 337 VAL A C 1
ATOM 4977 O O . VAL A 1 337 ? 7.059 -24.686 25.563 1.00 33.57 337 VAL A O 1
ATOM 4990 N N . CYS A 1 338 ? 8.274 -23.052 24.601 1.00 28.68 338 CYS A N 1
ATOM 4991 C CA . CYS A 1 338 ? 7.953 -22.095 25.654 1.00 27.98 338 CYS A CA 1
ATOM 4992 C C . CYS A 1 338 ? 6.460 -21.809 25.688 1.00 27.78 338 CYS A C 1
ATOM 4993 O O . CYS A 1 338 ? 5.861 -21.716 26.768 1.00 28.10 338 CYS A O 1
ATOM 5001 N N . VAL A 1 339 ? 5.845 -21.662 24.513 1.00 27.44 339 VAL A N 1
ATOM 5002 C CA . VAL A 1 339 ? 4.408 -21.409 24.449 1.00 26.88 339 VAL A CA 1
ATOM 5003 C C . VAL A 1 339 ? 3.643 -22.558 25.091 1.00 26.91 339 VAL A C 1
ATOM 5004 O O . VAL A 1 339 ? 2.730 -22.345 25.897 1.00 26.78 339 VAL A O 1
ATOM 5017 N N . ARG A 1 340 ? 4.014 -23.797 24.757 1.00 28.44 340 ARG A N 1
ATOM 5018 C CA . ARG A 1 340 ? 3.284 -24.946 25.286 1.00 29.84 340 ARG A CA 1
ATOM 5019 C C . ARG A 1 340 ? 3.529 -25.113 26.778 1.00 29.37 340 ARG A C 1
ATOM 5020 O O . ARG A 1 340 ? 2.622 -25.514 27.521 1.00 29.96 340 ARG A O 1
ATOM 5041 N N . HIS A 1 341 ? 4.745 -24.814 27.235 1.00 28.75 341 HIS A N 1
ATOM 5042 C CA . HIS A 1 341 ? 5.030 -24.892 28.662 1.00 29.60 341 HIS A CA 1
ATOM 5043 C C . HIS A 1 341 ? 4.262 -23.825 29.425 1.00 28.92 341 HIS A C 1
ATOM 5044 O O . HIS A 1 341 ? 3.684 -24.099 30.483 1.00 28.79 341 HIS A O 1
ATOM 5058 N N . PHE A 1 342 ? 4.281 -22.590 28.921 1.00 27.07 342 PHE A N 1
ATOM 5059 C CA . PHE A 1 342 ? 3.530 -21.516 29.554 1.00 26.79 342 PHE A CA 1
ATOM 5060 C C . PHE A 1 342 ? 2.055 -21.871 29.650 1.00 27.34 342 PHE A C 1
ATOM 5061 O O . PHE A 1 342 ? 1.421 -21.645 30.687 1.00 27.43 342 PHE A O 1
ATOM 5078 N N . LEU A 1 343 ? 1.499 -22.434 28.577 1.00 28.24 343 LEU A N 1
ATOM 5079 C CA . LEU A 1 343 ? 0.107 -22.874 28.582 1.00 29.57 343 LEU A CA 1
ATOM 5080 C C . LEU A 1 343 ? -0.131 -23.915 29.669 1.00 30.82 343 LEU A C 1
ATOM 5081 O O . LEU A 1 343 ? -1.069 -23.796 30.469 1.00 31.52 343 LEU A O 1
ATOM 5097 N N . GLN A 1 344 ? 0.714 -24.945 29.717 1.00 32.39 344 GLN A N 1
ATOM 5098 C CA . GLN A 1 344 ? 0.508 -26.026 30.671 1.00 33.75 344 GLN A CA 1
ATOM 5099 C C . GLN A 1 344 ? 0.738 -25.546 32.099 1.00 32.46 344 GLN A C 1
ATOM 5100 O O . GLN A 1 344 ? -0.006 -25.916 33.014 1.00 32.79 344 GLN A O 1
ATOM 5114 N N . ALA A 1 345 ? 1.750 -24.705 32.307 1.00 30.84 345 ALA A N 1
ATOM 5115 C CA . ALA A 1 345 ? 2.120 -24.323 33.663 1.00 31.44 345 ALA A CA 1
ATOM 5116 C C . ALA A 1 345 ? 1.103 -23.370 34.282 1.00 31.74 345 ALA A C 1
ATOM 5117 O O . ALA A 1 345 ? 0.821 -23.461 35.482 1.00 32.29 345 ALA A O 1
ATOM 5124 N N . THR A 1 346 ? 0.536 -22.457 33.488 1.00 30.41 346 THR A N 1
ATOM 5125 C CA . THR A 1 346 ? -0.376 -21.461 34.034 1.00 30.43 346 THR A CA 1
ATOM 5126 C C . THR A 1 346 ? -1.838 -21.884 33.987 1.00 30.79 346 THR A C 1
ATOM 5127 O O . THR A 1 346 ? -2.639 -21.354 34.761 1.00 30.89 346 THR A O 1
ATOM 5138 N N . GLY A 1 347 ? -2.200 -22.833 33.129 1.00 30.16 347 GLY A N 1
ATOM 5139 C CA . GLY A 1 347 ? -3.600 -23.118 32.900 1.00 30.96 347 GLY A CA 1
ATOM 5140 C C . GLY A 1 347 ? -4.338 -22.014 32.183 1.00 31.73 347 GLY A C 1
ATOM 5141 O O . GLY A 1 347 ? -5.571 -21.958 32.240 1.00 32.07 347 GLY A O 1
ATOM 5145 N N . CYS A 1 348 ? -3.616 -21.108 31.527 1.00 32.31 348 CYS A N 1
ATOM 5146 C CA . CYS A 1 348 ? -4.246 -20.016 30.812 1.00 31.18 348 CYS A CA 1
ATOM 5147 C C . CYS A 1 348 ? -4.912 -20.544 29.547 1.00 29.68 348 CYS A C 1
ATOM 5148 O O . CYS A 1 348 ? -4.804 -21.721 29.194 1.00 28.94 348 CYS A O 1
ATOM 5156 N N . SER A 1 349 ? -5.606 -19.653 28.854 1.00 31.27 349 SER A N 1
ATOM 5157 C CA . SER A 1 349 ? -6.221 -20.011 27.590 1.00 31.89 349 SER A CA 1
ATOM 5158 C C . SER A 1 349 ? -5.158 -20.121 26.505 1.00 31.94 349 SER A C 1
ATOM 5159 O O . SER A 1 349 ? -4.071 -19.537 26.596 1.00 31.49 349 SER A O 1
ATOM 5167 N N . MET A 1 350 ? -5.481 -20.900 25.472 1.00 32.20 350 MET A N 1
ATOM 5168 C CA . MET A 1 350 ? -4.635 -20.948 24.287 1.00 32.29 350 MET A CA 1
ATOM 5169 C C . MET A 1 350 ? -4.389 -19.549 23.748 1.00 30.68 350 MET A C 1
ATOM 5170 O O . MET A 1 350 ? -3.271 -19.218 23.346 1.00 28.85 350 MET A O 1
ATOM 5184 N N . GLU A 1 351 ? -5.426 -18.706 23.748 1.00 29.71 351 GLU A N 1
ATOM 5185 C CA . GLU A 1 351 ? -5.284 -17.346 23.232 1.00 30.00 351 GLU A CA 1
ATOM 5186 C C . GLU A 1 351 ? -4.252 -16.549 24.024 1.00 28.70 351 GLU A C 1
ATOM 5187 O O . GLU A 1 351 ? -3.434 -15.828 23.439 1.00 28.61 351 GLU A O 1
ATOM 5199 N N . SER A 1 352 ? -4.280 -16.652 25.357 1.00 29.36 352 SER A N 1
ATOM 5200 C CA . SER A 1 352 ? -3.334 -15.900 26.175 1.00 29.39 352 SER A CA 1
ATOM 5201 C C . SER A 1 352 ? -1.904 -16.365 25.918 1.00 28.72 352 SER A C 1
ATOM 5202 O O . SER A 1 352 ? -0.976 -15.551 25.870 1.00 27.61 352 SER A O 1
ATOM 5210 N N . ALA A 1 353 ? -1.704 -17.675 25.755 1.00 28.01 353 ALA A N 1
ATOM 5211 C CA . ALA A 1 353 ? -0.360 -18.178 25.487 1.00 28.02 353 ALA A CA 1
ATOM 5212 C C . ALA A 1 353 ? 0.150 -17.676 24.141 1.00 28.25 353 ALA A C 1
ATOM 5213 O O . ALA A 1 353 ? 1.316 -17.284 24.013 1.00 26.97 353 ALA A O 1
ATOM 5220 N N . LEU A 1 354 ? -0.716 -17.674 23.125 1.00 29.43 354 LEU A N 1
ATOM 5221 C CA . LEU A 1 354 ? -0.303 -17.230 21.802 1.00 29.38 354 LEU A CA 1
ATOM 5222 C C . LEU A 1 354 ? -0.049 -15.727 21.783 1.00 28.38 354 LEU A C 1
ATOM 5223 O O . LEU A 1 354 ? 0.888 -15.261 21.130 1.00 28.55 354 LEU A O 1
ATOM 5239 N N . GLU A 1 355 ? -0.860 -14.956 22.512 1.00 28.68 355 GLU A N 1
ATOM 5240 C CA . GLU A 1 355 ? -0.649 -13.515 22.589 1.00 28.80 355 GLU A CA 1
ATOM 5241 C C . GLU A 1 355 ? 0.650 -13.169 23.310 1.00 28.09 355 GLU A C 1
ATOM 5242 O O . GLU A 1 355 ? 1.292 -12.172 22.979 1.00 28.40 355 GLU A O 1
ATOM 5254 N N . ALA A 1 356 ? 1.040 -13.952 24.316 1.00 26.32 356 ALA A N 1
ATOM 5255 C CA . ALA A 1 356 ? 2.285 -13.661 25.019 1.00 26.28 356 ALA A CA 1
ATOM 5256 C C . ALA A 1 356 ? 3.506 -13.840 24.124 1.00 26.21 356 ALA A C 1
ATOM 5257 O O . ALA A 1 356 ? 4.551 -13.231 24.388 1.00 24.21 356 ALA A O 1
ATOM 5264 N N . ALA A 1 357 ? 3.396 -14.639 23.064 1.00 26.54 357 ALA A N 1
ATOM 5265 C CA . ALA A 1 357 ? 4.513 -14.922 22.174 1.00 27.22 357 ALA A CA 1
ATOM 5266 C C . ALA A 1 357 ? 4.504 -14.091 20.898 1.00 27.40 357 ALA A C 1
ATOM 5267 O O . ALA A 1 357 ? 5.382 -14.283 20.051 1.00 27.26 357 ALA A O 1
ATOM 5274 N N . SER A 1 358 ? 3.540 -13.185 20.727 1.00 27.55 358 SER A N 1
ATOM 5275 C CA . SER A 1 358 ? 3.422 -12.464 19.466 1.00 27.50 358 SER A CA 1
ATOM 5276 C C . SER A 1 358 ? 2.824 -11.077 19.677 1.00 26.28 358 SER A C 1
ATOM 5277 O O . SER A 1 358 ? 3.528 -10.065 19.555 1.00 26.12 358 SER A O 1
ATOM 5285 N N . LEU A 1 359 ? 1.530 -11.014 20.002 1.00 25.54 359 LEU A N 1
ATOM 5286 C CA . LEU A 1 359 ? 0.880 -9.726 20.220 1.00 25.86 359 LEU A CA 1
ATOM 5287 C C . LEU A 1 359 ? 1.66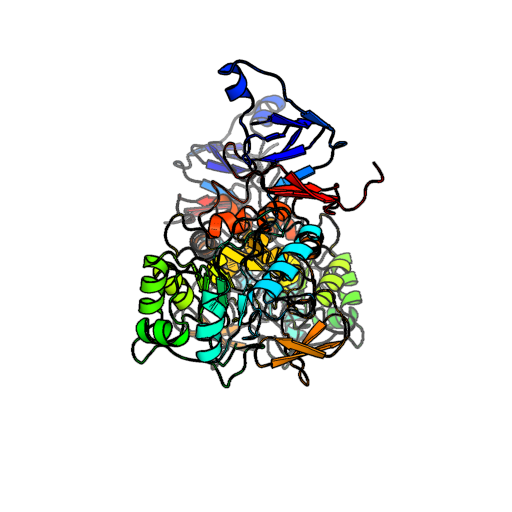9 -8.864 21.198 1.00 27.38 359 LEU A C 1
ATOM 5288 O O . LEU A 1 359 ? 1.962 -7.696 20.920 1.00 28.48 359 LEU A O 1
ATOM 5304 N N . HIS A 1 360 ? 2.001 -9.416 22.365 1.00 26.05 360 HIS A N 1
ATOM 5305 C CA . HIS A 1 360 ? 2.639 -8.600 23.396 1.00 26.34 360 HIS A CA 1
ATOM 5306 C C . HIS A 1 360 ? 4.008 -8.094 22.974 1.00 25.60 360 HIS A C 1
ATOM 5307 O O . HIS A 1 360 ? 4.271 -6.893 23.141 1.00 24.85 360 HIS A O 1
ATOM 5321 N N . PRO A 1 361 ? 4.917 -8.915 22.443 1.00 26.07 361 PRO A N 1
ATOM 5322 C CA . PRO A 1 361 ? 6.189 -8.339 21.965 1.00 26.29 361 PRO A CA 1
ATOM 5323 C C . PRO A 1 361 ? 5.994 -7.316 20.855 1.00 26.45 361 PRO A C 1
ATOM 5324 O O . PRO A 1 361 ? 6.720 -6.313 20.807 1.00 25.81 361 PRO A O 1
ATOM 5335 N N . ALA A 1 362 ? 5.014 -7.524 19.974 1.00 30.81 362 ALA A N 1
ATOM 5336 C CA . ALA A 1 362 ? 4.718 -6.527 18.950 1.00 31.90 362 ALA A CA 1
ATOM 5337 C C . ALA A 1 362 ? 4.328 -5.195 19.584 1.00 30.77 362 ALA A C 1
ATOM 5338 O O . ALA A 1 362 ? 4.822 -4.137 19.179 1.00 30.76 362 ALA A O 1
ATOM 5345 N N . GLN A 1 363 ? 3.455 -5.230 20.597 1.00 27.03 363 GLN A N 1
ATOM 5346 C CA . GLN A 1 363 ? 3.037 -4.000 21.265 1.00 26.74 363 GLN A CA 1
ATOM 5347 C C . GLN A 1 363 ? 4.218 -3.315 21.946 1.00 26.38 363 GLN A C 1
ATOM 5348 O O . GLN A 1 363 ? 4.377 -2.091 21.855 1.00 26.58 363 GLN A O 1
ATOM 5362 N N . LEU A 1 364 ? 5.071 -4.095 22.611 1.00 26.71 364 LEU A N 1
ATOM 5363 C CA . LEU A 1 364 ? 6.278 -3.543 23.215 1.00 27.40 364 LEU A CA 1
ATOM 5364 C C . LEU A 1 364 ? 7.053 -2.698 22.211 1.00 29.09 364 LEU A C 1
ATOM 5365 O O . LEU A 1 364 ? 7.511 -1.596 22.527 1.00 30.15 364 LEU A O 1
ATOM 5381 N N . LEU A 1 365 ? 7.213 -3.209 20.999 1.00 30.31 365 LEU A N 1
ATOM 5382 C CA . LEU A 1 365 ? 8.039 -2.565 19.990 1.00 30.04 365 LEU A CA 1
ATOM 5383 C C . LEU A 1 365 ? 7.258 -1.613 19.107 1.00 30.17 365 LEU A C 1
ATOM 5384 O O . LEU A 1 365 ? 7.825 -1.071 18.154 1.00 32.21 365 LEU A O 1
ATOM 5400 N N . GLY A 1 366 ? 5.988 -1.376 19.415 1.00 28.06 366 GLY A N 1
ATOM 5401 C CA . GLY A 1 366 ? 5.185 -0.464 18.636 1.00 27.30 366 GLY A CA 1
ATOM 5402 C C . GLY A 1 366 ? 4.802 -0.954 17.258 1.00 29.50 366 GLY A C 1
ATOM 5403 O O . GLY A 1 366 ? 4.475 -0.139 16.388 1.00 29.95 366 GLY A O 1
ATOM 5407 N N . LEU A 1 367 ? 4.800 -2.270 17.048 1.00 34.54 367 LEU A N 1
ATOM 5408 C CA . LEU A 1 367 ? 4.565 -2.878 15.746 1.00 35.95 367 LEU A CA 1
ATOM 5409 C C . LEU A 1 367 ? 3.191 -3.522 15.644 1.00 37.01 367 LEU A C 1
ATOM 5410 O O . LEU A 1 367 ? 2.929 -4.261 14.690 1.00 37.94 367 LEU A O 1
ATOM 5426 N N . GLU A 1 368 ? 2.304 -3.253 16.601 1.00 37.07 368 GLU A N 1
ATOM 5427 C CA . GLU A 1 368 ? 1.071 -4.015 16.741 1.00 37.29 368 GLU A CA 1
ATOM 5428 C C . GLU A 1 368 ? 0.109 -3.818 15.578 1.00 37.24 368 GLU A C 1
ATOM 5429 O O . GLU A 1 368 ? -0.879 -4.554 15.491 1.00 38.72 368 GLU A O 1
ATOM 5441 N N . LYS A 1 369 ? 0.355 -2.848 14.703 1.00 37.47 369 LYS A N 1
ATOM 5442 C CA . LYS A 1 369 ? -0.471 -2.671 13.520 1.00 39.31 369 LYS A CA 1
ATOM 5443 C C . LYS A 1 369 ? 0.024 -3.476 12.326 1.00 38.38 369 LYS A C 1
ATOM 5444 O O . LYS A 1 369 ? -0.731 -3.652 11.362 1.00 37.88 369 LYS A O 1
ATOM 5463 N N . SER A 1 370 ? 1.250 -3.991 12.374 1.00 35.11 370 SER A N 1
ATOM 5464 C CA . SER A 1 370 ? 1.792 -4.781 11.279 1.00 35.92 370 SER A CA 1
ATOM 5465 C C . SER A 1 370 ? 2.194 -6.187 11.688 1.00 35.51 370 SER A C 1
ATOM 5466 O O . SER A 1 370 ? 2.155 -7.085 10.847 1.00 36.59 370 SER A O 1
ATOM 5474 N N . LYS A 1 371 ? 2.560 -6.404 12.953 1.00 29.40 371 LYS A N 1
ATOM 5475 C CA . LYS A 1 371 ? 2.962 -7.712 13.450 1.00 29.14 371 LYS A CA 1
ATOM 5476 C C . LYS A 1 371 ? 2.134 -8.062 14.676 1.00 29.62 371 LYS A C 1
ATOM 5477 O O . LYS A 1 371 ? 1.479 -7.205 15.276 1.00 29.56 371 LYS A O 1
ATOM 5496 N N . GLY A 1 372 ? 2.176 -9.341 15.042 1.00 31.49 372 GLY A N 1
ATOM 5497 C CA . GLY A 1 372 ? 1.557 -9.815 16.262 1.00 31.01 372 GLY A CA 1
ATOM 5498 C C . GLY A 1 372 ? 0.050 -9.918 16.247 1.00 31.28 372 GLY A C 1
ATOM 5499 O O . GLY A 1 372 ? -0.532 -10.254 17.283 1.00 31.48 372 GLY A O 1
ATOM 5503 N N . THR A 1 373 ? -0.609 -9.647 15.121 1.00 33.16 373 THR A N 1
ATOM 5504 C CA . THR A 1 373 ? -2.059 -9.757 15.047 1.00 34.18 373 THR A CA 1
ATOM 5505 C C . THR A 1 373 ? -2.474 -10.310 13.693 1.00 34.71 373 THR A C 1
ATOM 5506 O O . THR A 1 373 ? -1.727 -10.253 12.713 1.00 34.35 373 THR A O 1
ATOM 5517 N N . LEU A 1 374 ? -3.701 -10.827 13.651 1.00 31.36 374 LEU A N 1
ATOM 5518 C CA . LEU A 1 374 ? -4.385 -11.123 12.401 1.00 30.24 374 LEU A CA 1
ATOM 5519 C C . LEU A 1 374 ? -5.431 -10.069 12.067 1.00 31.43 374 LEU A C 1
ATOM 5520 O O . LEU A 1 374 ? -6.435 -10.371 11.414 1.00 32.55 374 LEU A O 1
ATOM 5536 N N . ASP A 1 375 ? -5.217 -8.838 12.514 1.00 37.05 375 ASP A N 1
ATOM 5537 C CA . ASP A 1 375 ? -6.128 -7.751 12.191 1.00 39.37 375 ASP A CA 1
ATOM 5538 C C . ASP A 1 375 ? -5.971 -7.320 10.738 1.00 38.96 375 ASP A C 1
ATOM 5539 O O . ASP A 1 375 ? -4.908 -7.466 10.127 1.00 36.97 375 ASP A O 1
ATOM 5548 N N . PHE A 1 376 ? -7.051 -6.764 10.196 1.00 40.58 376 PHE A N 1
ATOM 5549 C CA . PHE A 1 376 ? -7.032 -6.257 8.832 1.00 40.42 376 PHE A CA 1
ATOM 5550 C C . PHE A 1 376 ? -5.901 -5.249 8.662 1.00 39.14 376 PHE A C 1
ATOM 5551 O O . PHE A 1 376 ? -5.679 -4.388 9.513 1.00 38.50 376 PHE A O 1
ATOM 5568 N N . GLY A 1 377 ? -5.175 -5.367 7.555 1.00 39.26 377 GLY A N 1
ATOM 5569 C CA . GLY A 1 377 ? -4.069 -4.484 7.279 1.00 39.39 377 GLY A CA 1
ATOM 5570 C C . GLY A 1 377 ? -2.742 -4.935 7.842 1.00 38.76 377 GLY A C 1
ATOM 5571 O O . GLY A 1 377 ? -1.702 -4.399 7.440 1.00 39.52 377 GLY A O 1
ATOM 5575 N N . ALA A 1 378 ? -2.736 -5.903 8.754 1.00 35.68 378 ALA A N 1
ATOM 5576 C CA . ALA A 1 378 ? -1.489 -6.383 9.324 1.00 34.60 378 ALA A CA 1
ATOM 5577 C C . ALA A 1 378 ? -0.760 -7.292 8.341 1.00 34.12 378 ALA A C 1
ATOM 5578 O O . ALA A 1 378 ? -1.345 -7.817 7.391 1.00 34.60 378 ALA A O 1
ATOM 5585 N N . ASP A 1 379 ? 0.535 -7.477 8.582 1.00 31.76 379 ASP A N 1
ATOM 5586 C CA . ASP A 1 379 ? 1.314 -8.400 7.771 1.00 32.80 379 ASP A CA 1
ATOM 5587 C C . ASP A 1 379 ? 0.841 -9.825 8.010 1.00 33.12 379 ASP A C 1
ATOM 5588 O O . ASP A 1 379 ? 0.575 -10.229 9.146 1.00 32.79 379 ASP A O 1
ATOM 5597 N N . ALA A 1 380 ? 0.744 -10.591 6.929 1.00 32.96 380 ALA A N 1
ATOM 5598 C CA . ALA A 1 380 ? 0.274 -11.971 6.992 1.00 32.99 380 ALA A CA 1
ATOM 5599 C C . ALA A 1 380 ? 1.412 -12.914 7.399 1.00 32.43 380 ALA A C 1
ATOM 5600 O O . ALA A 1 380 ? 1.819 -13.809 6.660 1.00 33.46 380 ALA A O 1
ATOM 5607 N N . ASP A 1 381 ? 1.929 -12.688 8.608 1.00 33.27 381 ASP A N 1
ATOM 5608 C CA . ASP A 1 381 ? 2.885 -13.585 9.243 1.00 34.02 381 ASP A CA 1
ATOM 5609 C C . ASP A 1 381 ? 2.106 -14.412 10.258 1.00 33.40 381 ASP A C 1
ATOM 5610 O O . ASP A 1 381 ? 1.617 -13.875 11.257 1.00 32.68 381 ASP A O 1
ATOM 5619 N N . PHE A 1 382 ? 1.996 -15.715 10.025 1.00 33.85 382 PHE A N 1
ATOM 5620 C CA . PHE A 1 382 ? 1.182 -16.526 10.912 1.00 34.23 382 PHE A CA 1
ATOM 5621 C C . PHE A 1 382 ? 1.672 -17.962 10.880 1.00 35.39 382 PHE A C 1
ATOM 5622 O O . PHE A 1 382 ? 2.432 -18.369 9.999 1.00 36.61 382 PHE A O 1
ATOM 5639 N N . VAL A 1 383 ? 1.227 -18.722 11.870 1.00 35.39 383 VAL A N 1
ATOM 5640 C CA . VAL A 1 383 ? 1.585 -20.124 12.002 1.00 34.85 383 VAL A CA 1
ATOM 5641 C C . VAL A 1 383 ? 0.307 -20.941 11.996 1.00 35.59 383 VAL A C 1
ATOM 5642 O O . VAL A 1 383 ? -0.750 -20.482 12.438 1.00 35.16 383 VAL A O 1
ATOM 5655 N N . VAL A 1 384 ? 0.415 -22.159 11.477 1.00 37.49 384 VAL A N 1
ATOM 5656 C CA . VAL A 1 384 ? -0.659 -23.141 11.503 1.00 37.15 384 VAL A CA 1
ATOM 5657 C C . VAL A 1 384 ? -0.369 -24.083 12.660 1.00 36.92 384 VAL A C 1
ATOM 5658 O O . VAL A 1 384 ? 0.719 -24.665 12.734 1.00 37.10 384 VAL A O 1
ATOM 5671 N N . LEU A 1 385 ? -1.333 -24.229 13.565 1.00 38.48 385 LEU A N 1
ATOM 5672 C CA . LEU A 1 385 ? -1.131 -24.988 14.786 1.00 38.37 385 LEU A CA 1
ATOM 5673 C C . LEU A 1 385 ? -2.214 -26.044 14.912 1.00 39.26 385 LEU A C 1
ATOM 5674 O O . LEU A 1 385 ? -3.356 -25.848 14.488 1.00 40.37 385 LEU A O 1
ATOM 5690 N N . ASP A 1 386 ? -1.845 -27.168 15.510 1.00 40.65 386 ASP A N 1
ATOM 5691 C CA . ASP A 1 386 ? -2.835 -28.139 15.932 1.00 41.16 386 ASP A CA 1
ATOM 5692 C C . ASP A 1 386 ? -3.340 -27.742 17.316 1.00 40.14 386 ASP A C 1
ATOM 5693 O O . ASP A 1 386 ? -2.925 -26.728 17.887 1.00 37.51 386 ASP A O 1
ATOM 5702 N N . ASP A 1 387 ? -4.253 -28.538 17.866 1.00 46.64 387 ASP A N 1
ATOM 5703 C CA . ASP A 1 387 ? -4.907 -28.147 19.105 1.00 47.63 387 ASP A CA 1
ATOM 5704 C C . ASP A 1 387 ? -3.988 -28.212 20.316 1.00 46.47 387 ASP A C 1
ATOM 5705 O O . ASP A 1 387 ? -4.353 -27.678 21.367 1.00 45.95 387 ASP A O 1
ATOM 5714 N N . SER A 1 388 ? -2.818 -28.837 20.199 1.00 43.80 388 SER A N 1
ATOM 5715 C CA . SER A 1 388 ? -1.806 -28.804 21.247 1.00 42.53 388 SER A CA 1
ATOM 5716 C C . SER A 1 388 ? -0.808 -27.674 21.062 1.00 40.96 388 SER A C 1
ATOM 5717 O O . SER A 1 388 ? 0.131 -27.560 21.858 1.00 40.12 388 SER A O 1
ATOM 5725 N N . LEU A 1 389 ? -0.994 -26.843 20.037 1.00 39.66 389 LEU A N 1
ATOM 5726 C CA . LEU A 1 389 ? -0.085 -25.742 19.718 1.00 38.21 389 LEU A CA 1
ATOM 5727 C C . LEU A 1 389 ? 1.291 -26.247 19.285 1.00 38.18 389 LEU A C 1
ATOM 5728 O O . LEU A 1 389 ? 2.320 -25.658 19.617 1.00 37.37 389 LEU A O 1
ATOM 5744 N N . HIS A 1 390 ? 1.306 -27.346 18.540 1.00 41.54 390 HIS A N 1
ATOM 5745 C CA . HIS A 1 390 ? 2.456 -27.721 17.731 1.00 42.68 390 HIS A CA 1
ATOM 5746 C C . HIS A 1 390 ? 2.369 -27.048 16.372 1.00 42.25 390 HIS A C 1
ATOM 5747 O O . HIS A 1 390 ? 1.309 -27.031 15.739 1.00 42.12 390 HIS A O 1
ATOM 5761 N N . VAL A 1 391 ? 3.498 -26.519 15.918 1.00 38.98 391 VAL A N 1
ATOM 5762 C CA . VAL A 1 391 ? 3.551 -25.762 14.672 1.00 39.88 391 VAL A CA 1
ATOM 5763 C C . VAL A 1 391 ? 3.600 -26.733 13.500 1.00 41.34 391 VAL A C 1
ATOM 5764 O O . VAL A 1 391 ? 4.504 -27.569 13.408 1.00 42.05 391 VAL A O 1
ATOM 5777 N N . GLN A 1 392 ? 2.626 -26.615 12.597 1.00 39.86 392 GLN A N 1
ATOM 5778 C CA . GLN A 1 392 ? 2.571 -27.450 11.404 1.00 41.01 392 GLN A CA 1
ATOM 5779 C C . GLN A 1 392 ? 3.017 -26.709 10.155 1.00 40.60 392 GLN A C 1
ATOM 5780 O O . GLN A 1 392 ? 3.418 -27.352 9.180 1.00 41.39 392 GLN A O 1
ATOM 5794 N N . ALA A 1 393 ? 2.978 -25.378 10.172 1.00 38.42 393 ALA A N 1
ATOM 5795 C CA . ALA A 1 393 ? 3.410 -24.581 9.034 1.00 38.26 393 ALA A CA 1
ATOM 5796 C C . ALA A 1 393 ? 3.622 -23.147 9.491 1.00 37.36 393 ALA A C 1
ATOM 5797 O O . ALA A 1 393 ? 3.026 -22.699 10.476 1.00 36.43 393 ALA A O 1
ATOM 5804 N N . THR A 1 394 ? 4.477 -22.434 8.764 1.00 35.95 394 THR A N 1
ATOM 5805 C CA . THR A 1 394 ? 4.784 -21.040 9.053 1.00 34.68 394 THR A CA 1
ATOM 5806 C C . THR A 1 394 ? 4.694 -20.242 7.764 1.00 35.25 394 THR A C 1
ATOM 5807 O O . THR A 1 394 ? 5.221 -20.665 6.730 1.00 36.18 394 THR A O 1
ATOM 5818 N N . TYR A 1 395 ? 4.009 -19.102 7.830 1.00 36.59 395 TYR A N 1
ATOM 5819 C CA . TYR A 1 395 ? 3.820 -18.200 6.704 1.00 36.79 395 TYR A CA 1
ATOM 5820 C C . TYR A 1 395 ? 4.381 -16.828 7.042 1.00 36.66 395 TYR A C 1
ATOM 5821 O O . TYR A 1 395 ? 4.225 -16.347 8.168 1.00 33.72 395 TYR A O 1
ATOM 5839 N N . ILE A 1 396 ? 5.031 -16.207 6.059 1.00 37.93 396 ILE A N 1
ATOM 5840 C CA . ILE A 1 396 ? 5.466 -14.818 6.131 1.00 37.82 396 ILE A CA 1
ATOM 5841 C C . ILE A 1 396 ? 5.003 -14.121 4.855 1.00 40.31 396 ILE A C 1
ATOM 5842 O O . ILE A 1 396 ? 5.202 -14.644 3.752 1.00 41.71 396 ILE A O 1
ATOM 5858 N N . SER A 1 397 ? 4.383 -12.947 5.003 1.00 46.10 397 SER A N 1
ATOM 5859 C CA . SER A 1 397 ? 3.840 -12.198 3.863 1.00 46.56 397 SER A CA 1
ATOM 5860 C C . SER A 1 397 ? 2.893 -13.061 3.037 1.00 45.75 397 SER A C 1
ATOM 5861 O O . SER A 1 397 ? 2.845 -12.971 1.809 1.00 46.04 397 SER A O 1
ATOM 5869 N N . GLY A 1 398 ? 2.128 -13.904 3.722 1.00 43.19 398 GLY A N 1
ATOM 5870 C CA . GLY A 1 398 ? 1.171 -14.765 3.060 1.00 44.52 398 GLY A CA 1
ATOM 5871 C C . GLY A 1 398 ? 1.772 -15.934 2.319 1.00 45.32 398 GLY A C 1
ATOM 5872 O O . GLY A 1 398 ? 1.035 -16.670 1.664 1.00 45.93 398 GLY A O 1
ATOM 5876 N N . GLU A 1 399 ? 3.081 -16.148 2.428 1.00 45.37 399 GLU A N 1
ATOM 5877 C CA . GLU A 1 399 ? 3.780 -17.171 1.666 1.00 47.59 399 GLU A CA 1
ATOM 5878 C C . GLU A 1 399 ? 4.256 -18.273 2.604 1.00 46.14 399 GLU A C 1
ATOM 5879 O O . GLU A 1 399 ? 4.796 -17.997 3.678 1.00 45.68 399 GLU A O 1
ATOM 5891 N N . LEU A 1 400 ? 4.058 -19.522 2.191 1.00 44.95 400 LEU A N 1
ATOM 5892 C CA . LEU A 1 400 ? 4.518 -20.652 2.990 1.00 43.63 400 LEU A CA 1
ATOM 5893 C C . LEU A 1 400 ? 6.044 -20.686 2.998 1.00 43.72 400 LEU A C 1
ATOM 5894 O O . LEU A 1 400 ? 6.671 -20.848 1.949 1.00 44.83 400 LEU A O 1
ATOM 5910 N N . VAL A 1 401 ? 6.637 -20.530 4.179 1.00 42.92 401 VAL A N 1
ATOM 5911 C CA . VAL A 1 401 ? 8.089 -20.516 4.327 1.00 43.60 401 VAL A CA 1
ATOM 5912 C C . VAL A 1 401 ? 8.617 -21.688 5.138 1.00 43.01 401 VAL A C 1
ATOM 5913 O O . VAL A 1 401 ? 9.836 -21.907 5.152 1.00 42.49 401 VAL A O 1
ATOM 5926 N N . TRP A 1 402 ? 7.763 -22.448 5.814 1.00 43.77 402 TRP A N 1
ATOM 5927 C CA . TRP A 1 402 ? 8.209 -23.682 6.443 1.00 44.57 402 TRP A CA 1
ATOM 5928 C C . TRP A 1 402 ? 7.010 -24.593 6.640 1.00 45.98 402 TRP A C 1
ATOM 5929 O O . TRP A 1 402 ? 5.911 -24.131 6.957 1.00 43.56 402 TRP A O 1
ATOM 5950 N N . GLN A 1 403 ? 7.242 -25.890 6.471 1.00 53.26 403 GLN A N 1
ATOM 5951 C CA . GLN A 1 403 ? 6.201 -26.889 6.634 1.00 54.50 403 GLN A CA 1
ATOM 5952 C C . GLN A 1 403 ? 6.790 -28.118 7.300 1.00 55.47 403 GLN A C 1
ATOM 5953 O O . GLN A 1 403 ? 7.869 -28.580 6.915 1.00 58.55 403 GLN A O 1
ATOM 5967 N N . ALA A 1 404 ? 6.090 -28.638 8.302 1.00 50.18 404 ALA A N 1
ATOM 5968 C CA . ALA A 1 404 ? 6.544 -29.844 8.967 1.00 51.26 404 ALA A CA 1
ATOM 5969 C C . ALA A 1 404 ? 6.544 -31.010 7.978 1.00 55.28 404 ALA A C 1
ATOM 5970 O O . ALA A 1 404 ? 6.040 -30.914 6.856 1.00 56.39 404 ALA A O 1
ATOM 5977 N N . ASP A 1 405 ? 7.126 -32.123 8.406 1.00 81.74 405 ASP A N 1
ATOM 5978 C CA . ASP A 1 405 ? 7.147 -33.323 7.583 1.00 85.51 405 ASP A CA 1
ATOM 5979 C C . ASP A 1 405 ? 7.288 -34.559 8.462 1.00 86.88 405 ASP A C 1
ATOM 5980 O O . ASP A 1 405 ? 6.403 -34.865 9.262 1.00 85.74 405 ASP A O 1
ATOM 5984 N N . ALA B 1 10 ? -40.415 -9.643 67.251 1.00 55.29 10 ALA B N 1
ATOM 5985 C CA . ALA B 1 10 ? -41.156 -9.948 66.035 1.00 52.60 10 ALA B CA 1
ATOM 5986 C C . ALA B 1 10 ? -41.296 -8.721 65.137 1.00 50.38 10 ALA B C 1
ATOM 5987 O O . ALA B 1 10 ? -41.951 -8.789 64.098 1.00 48.89 10 ALA B O 1
ATOM 5994 N N . ARG B 1 11 ? -40.678 -7.605 65.516 1.00 50.11 11 ARG B N 1
ATOM 5995 C CA . ARG B 1 11 ? -40.819 -6.396 64.721 1.00 49.47 11 ARG B CA 1
ATOM 5996 C C . ARG B 1 11 ? -40.054 -6.530 63.414 1.00 46.92 11 ARG B C 1
ATOM 5997 O O . ARG B 1 11 ? -38.979 -7.137 63.361 1.00 46.93 11 ARG B O 1
ATOM 6018 N N . VAL B 1 12 ? -40.622 -5.963 62.356 1.00 40.28 12 VAL B N 1
ATOM 6019 C CA . VAL B 1 12 ? -39.992 -5.919 61.043 1.00 38.40 12 VAL B CA 1
ATOM 6020 C C . VAL B 1 12 ? -39.360 -4.548 60.873 1.00 37.86 12 VAL B C 1
ATOM 6021 O O . VAL B 1 12 ? -40.051 -3.524 60.938 1.00 37.91 12 VAL B O 1
ATOM 6034 N N . LEU B 1 13 ? -38.052 -4.534 60.641 1.00 37.74 13 LEU B N 1
ATOM 6035 C CA . LEU B 1 13 ? -37.291 -3.320 60.393 1.00 38.58 13 LEU B CA 1
ATOM 6036 C C . LEU B 1 13 ? -37.002 -3.230 58.903 1.00 35.19 13 LEU B C 1
ATOM 6037 O O . LEU B 1 13 ? -36.614 -4.225 58.281 1.00 34.21 13 LEU B O 1
ATOM 6053 N N . GLN B 1 14 ? -37.177 -2.046 58.326 1.00 33.15 14 GLN B N 1
ATOM 6054 C CA . GLN B 1 14 ? -36.891 -1.827 56.910 1.00 31.96 14 GLN B CA 1
ATOM 6055 C C . GLN B 1 14 ? -35.909 -0.674 56.771 1.00 32.58 14 GLN B C 1
ATOM 6056 O O . GLN B 1 14 ? -36.234 0.470 57.104 1.00 33.52 14 GLN B O 1
ATOM 6070 N N . PHE B 1 15 ? -34.715 -0.974 56.274 1.00 30.75 15 PHE B N 1
ATOM 6071 C CA . PHE B 1 15 ? -33.721 0.048 55.978 1.00 31.39 15 PHE B CA 1
ATOM 6072 C C . PHE B 1 15 ? -33.886 0.486 54.533 1.00 31.04 15 PHE B C 1
ATOM 6073 O O . PHE B 1 15 ? -33.838 -0.344 53.619 1.00 30.57 15 PHE B O 1
ATOM 6090 N N . THR B 1 16 ? -34.084 1.783 54.333 1.00 32.29 16 THR B N 1
ATOM 6091 C CA . THR B 1 16 ? -34.410 2.350 53.034 1.00 32.65 16 THR B CA 1
ATOM 6092 C C . THR B 1 16 ? -33.312 3.304 52.601 1.00 33.48 16 THR B C 1
ATOM 6093 O O . THR B 1 16 ? -32.430 3.665 53.382 1.00 33.94 16 THR B O 1
ATOM 6104 N N . ASN B 1 17 ? -33.395 3.736 51.344 1.00 34.76 17 ASN B N 1
ATOM 6105 C CA . ASN B 1 17 ? -32.462 4.712 50.800 1.00 36.37 17 ASN B CA 1
ATOM 6106 C C . ASN B 1 17 ? -31.024 4.289 51.098 1.00 36.98 17 ASN B C 1
ATOM 6107 O O . ASN B 1 17 ? -30.222 5.041 51.655 1.00 38.19 17 ASN B O 1
ATOM 6118 N N . CYS B 1 18 ? -30.708 3.056 50.715 1.00 33.10 18 CYS B N 1
ATOM 6119 C CA . CYS B 1 18 ? -29.424 2.455 51.025 1.00 31.43 18 CYS B CA 1
ATOM 6120 C C . CYS B 1 18 ? -28.942 1.640 49.837 1.00 30.72 18 CYS B C 1
ATOM 6121 O O . CYS B 1 18 ? -29.718 1.241 48.965 1.00 30.67 18 CYS B O 1
ATOM 6129 N N . ARG B 1 19 ? -27.634 1.437 49.801 1.00 31.34 19 ARG B N 1
ATOM 6130 C CA . ARG B 1 19 ? -27.003 0.447 48.944 1.00 31.43 19 ARG B CA 1
ATOM 6131 C C . ARG B 1 19 ? -26.531 -0.688 49.834 1.00 30.31 19 ARG B C 1
ATOM 6132 O O . ARG B 1 19 ? -25.883 -0.446 50.857 1.00 31.35 19 ARG B O 1
ATOM 6153 N N . ILE B 1 20 ? -26.859 -1.915 49.463 1.00 26.99 20 ILE B N 1
ATOM 6154 C CA . ILE B 1 20 ? -26.527 -3.070 50.282 1.00 26.18 20 ILE B CA 1
ATOM 6155 C C . ILE B 1 20 ? -25.584 -3.971 49.497 1.00 26.46 20 ILE B C 1
ATOM 6156 O O . ILE B 1 20 ? -25.740 -4.151 48.284 1.00 27.25 20 ILE B O 1
ATOM 6172 N N . LEU B 1 21 ? -24.607 -4.536 50.196 1.00 25.62 21 LEU B N 1
ATOM 6173 C CA . LEU B 1 21 ? -23.685 -5.486 49.594 1.00 26.15 21 LEU B CA 1
ATOM 6174 C C . LEU B 1 21 ? -24.351 -6.853 49.575 1.00 26.29 21 LEU B C 1
ATOM 6175 O O . LEU B 1 21 ? -24.508 -7.490 50.621 1.00 25.82 21 LEU B O 1
ATOM 6191 N N . ARG B 1 22 ? -24.712 -7.320 48.389 1.00 29.18 22 ARG B N 1
ATOM 6192 C CA . ARG B 1 22 ? -25.355 -8.613 48.227 1.00 29.80 22 ARG B CA 1
ATOM 6193 C C . ARG B 1 22 ? -24.856 -9.227 46.929 1.00 31.56 22 ARG B C 1
ATOM 6194 O O . ARG B 1 22 ? -24.819 -8.554 45.896 1.00 33.27 22 ARG B O 1
ATOM 6215 N N . GLY B 1 23 ? -24.411 -10.479 46.995 1.00 30.80 23 GLY B N 1
ATOM 6216 C CA . GLY B 1 23 ? -23.945 -11.168 45.798 1.00 32.61 23 GLY B CA 1
ATOM 6217 C C . GLY B 1 23 ? -22.769 -10.509 45.109 1.00 33.11 23 GLY B C 1
ATOM 6218 O O . GLY B 1 23 ? -22.681 -10.537 43.875 1.00 34.66 23 GLY B O 1
ATOM 6222 N N . GLY B 1 24 ? -21.845 -9.935 45.882 1.00 31.63 24 GLY B N 1
ATOM 6223 C CA . GLY B 1 24 ? -20.674 -9.299 45.324 1.00 32.10 24 GLY B CA 1
ATOM 6224 C C . GLY B 1 24 ? -20.914 -7.934 44.727 1.00 32.38 24 GLY B C 1
ATOM 6225 O O . GLY B 1 24 ? -19.991 -7.367 44.138 1.00 32.83 24 GLY B O 1
ATOM 6229 N N . LYS B 1 25 ? -22.116 -7.373 44.886 1.00 33.28 25 LYS B N 1
ATOM 6230 C CA . LYS B 1 25 ? -22.477 -6.100 44.281 1.00 34.28 25 LYS B CA 1
ATOM 6231 C C . LYS B 1 25 ? -23.132 -5.205 45.320 1.00 31.66 25 LYS B C 1
ATOM 6232 O O . LYS B 1 25 ? -23.772 -5.684 46.258 1.00 30.57 25 LYS B O 1
ATOM 6251 N N . LEU B 1 26 ? -22.983 -3.898 45.132 1.00 33.06 26 LEU B N 1
ATOM 6252 C CA . LEU B 1 26 ? -23.746 -2.910 45.885 1.00 32.03 26 LEU B CA 1
ATOM 6253 C C . LEU B 1 26 ? -25.030 -2.634 45.121 1.00 33.58 26 LEU B C 1
ATOM 6254 O O . LEU B 1 26 ? -24.995 -2.083 44.018 1.00 37.22 26 LEU B O 1
ATOM 6270 N N . LEU B 1 27 ? -26.159 -3.027 45.698 1.00 31.87 27 LEU B N 1
ATOM 6271 C CA . LEU B 1 27 ? -27.462 -2.866 45.075 1.00 33.42 27 LEU B CA 1
ATOM 6272 C C . LEU B 1 27 ? -28.240 -1.773 45.792 1.00 32.99 27 LEU B C 1
ATOM 6273 O O . LEU B 1 27 ? -28.247 -1.714 47.023 1.00 30.97 27 LEU B O 1
ATOM 6289 N N . ARG B 1 28 ? -28.912 -0.914 45.023 1.00 40.79 28 ARG B N 1
ATOM 6290 C CA . ARG B 1 28 ? -29.875 0.011 45.619 1.00 40.90 28 ARG B CA 1
ATOM 6291 C C . ARG B 1 28 ? -31.153 -0.768 45.881 1.00 39.01 28 ARG B C 1
ATOM 6292 O O . ARG B 1 28 ? -32.096 -0.787 45.089 1.00 39.53 28 ARG B O 1
ATOM 6313 N N . GLU B 1 29 ? -31.151 -1.441 47.021 1.00 37.19 29 GLU B N 1
ATOM 6314 C CA . GLU B 1 29 ? -32.270 -2.242 47.472 1.00 36.64 29 GLU B CA 1
ATOM 6315 C C . GLU B 1 29 ? -32.360 -2.082 48.974 1.00 34.54 29 GLU B C 1
ATOM 6316 O O . GLU B 1 29 ? -31.350 -1.882 49.652 1.00 33.99 29 GLU B O 1
ATOM 6328 N N . ASP B 1 30 ? -33.582 -2.147 49.481 1.00 31.29 30 ASP B N 1
ATOM 6329 C CA . ASP B 1 30 ? -33.794 -2.046 50.911 1.00 31.41 30 ASP B CA 1
ATOM 6330 C C . ASP B 1 30 ? -33.318 -3.308 51.612 1.00 30.74 30 ASP B C 1
ATOM 6331 O O . ASP B 1 30 ? -33.271 -4.398 51.035 1.00 30.93 30 ASP B O 1
ATOM 6340 N N . LEU B 1 31 ? -32.997 -3.153 52.888 1.00 30.25 31 LEU B N 1
ATOM 6341 C CA . LEU B 1 31 ? -32.645 -4.270 53.751 1.00 29.64 31 LEU B CA 1
ATOM 6342 C C . LEU B 1 31 ? -33.752 -4.448 54.776 1.00 29.62 31 LEU B C 1
ATOM 6343 O O . LEU B 1 31 ? -34.083 -3.506 55.498 1.00 31.24 31 LEU B O 1
ATOM 6359 N N . TRP B 1 32 ? -34.306 -5.653 54.843 1.00 27.82 32 TRP B N 1
ATOM 6360 C CA . TRP B 1 32 ? -35.356 -5.977 55.796 1.00 28.41 32 TRP B CA 1
ATOM 6361 C C . TRP B 1 32 ? -34.810 -6.905 56.870 1.00 28.87 32 TRP B C 1
ATOM 6362 O O . TRP B 1 32 ? -34.004 -7.796 56.581 1.00 28.59 32 TRP B O 1
ATOM 6383 N N . VAL B 1 33 ? -35.258 -6.701 58.108 1.00 30.70 33 VAL B N 1
ATOM 6384 C CA . VAL B 1 33 ? -34.767 -7.463 59.252 1.00 32.17 33 VAL B CA 1
ATOM 6385 C C . VAL B 1 33 ? -35.938 -7.875 60.134 1.00 33.83 33 VAL B C 1
ATOM 6386 O O . VAL B 1 33 ? -36.850 -7.083 60.390 1.00 35.14 33 VAL B O 1
ATOM 6399 N N . ARG B 1 34 ? -35.893 -9.109 60.627 1.00 33.65 34 ARG B N 1
ATOM 6400 C CA . ARG B 1 34 ? -36.833 -9.551 61.644 1.00 35.02 34 ARG B CA 1
ATOM 6401 C C . ARG B 1 34 ? -36.205 -10.660 62.473 1.00 35.19 34 ARG B C 1
ATOM 6402 O O . ARG B 1 34 ? -35.546 -11.551 61.932 1.00 36.09 34 ARG B O 1
ATOM 6423 N N . GLY B 1 35 ? -36.433 -10.604 63.781 1.00 34.18 35 GLY B N 1
ATOM 6424 C CA . GLY B 1 35 ? -35.928 -11.622 64.686 1.00 35.83 35 GLY B CA 1
ATOM 6425 C C . GLY B 1 35 ? -34.423 -11.761 64.676 1.00 35.81 35 GLY B C 1
ATOM 6426 O O . GLY B 1 35 ? -33.907 -12.863 64.879 1.00 36.77 35 GLY B O 1
ATOM 6430 N N . GLY B 1 36 ? -33.700 -10.669 64.442 1.00 33.50 36 GLY B N 1
ATOM 6431 C CA . GLY B 1 36 ? -32.250 -10.719 64.429 1.00 33.44 36 GLY B CA 1
ATOM 6432 C C . GLY B 1 36 ? -31.657 -11.249 63.146 1.00 31.80 36 GLY B C 1
ATOM 6433 O O . GLY B 1 36 ? -30.429 -11.403 63.062 1.00 31.74 36 GLY B O 1
ATOM 6437 N N . ARG B 1 37 ? -32.487 -11.534 62.149 1.00 36.19 37 ARG B N 1
ATOM 6438 C CA . ARG B 1 37 ? -32.047 -12.144 60.907 1.00 36.22 37 ARG B CA 1
ATOM 6439 C C . ARG B 1 37 ? -32.485 -11.298 59.726 1.00 34.02 37 ARG B C 1
ATOM 6440 O O . ARG B 1 37 ? -33.452 -10.532 59.804 1.00 33.75 37 ARG B O 1
ATOM 6461 N N . ILE B 1 38 ? -31.771 -11.468 58.613 1.00 28.56 38 ILE B N 1
ATOM 6462 C CA . ILE B 1 38 ? -32.125 -10.773 57.385 1.00 27.37 38 ILE B CA 1
ATOM 6463 C C . ILE B 1 38 ? -33.389 -11.410 56.826 1.00 27.50 38 ILE B C 1
ATOM 6464 O O . ILE B 1 38 ? -33.481 -12.637 56.696 1.00 28.26 38 ILE B O 1
ATOM 6480 N N . LEU B 1 39 ? -34.355 -10.581 56.462 1.00 28.66 39 LEU B N 1
ATOM 6481 C CA . LEU B 1 39 ? -35.668 -11.046 56.035 1.00 28.88 39 LEU B CA 1
ATOM 6482 C C . LEU B 1 39 ? -35.833 -10.849 54.536 1.00 28.40 39 LEU B C 1
ATOM 6483 O O . LEU B 1 39 ? -35.490 -9.794 53.996 1.00 27.81 39 LEU B O 1
ATOM 6499 N N . ASP B 1 40 ? -36.391 -11.860 53.877 1.00 31.46 40 ASP B N 1
ATOM 6500 C CA . ASP B 1 40 ? -36.862 -11.736 52.504 1.00 33.15 40 ASP B CA 1
ATOM 6501 C C . ASP B 1 40 ? -38.199 -11.004 52.557 1.00 32.67 40 ASP B C 1
ATOM 6502 O O . ASP B 1 40 ? -39.165 -11.554 53.096 1.00 33.70 40 ASP B O 1
ATOM 6511 N N . PRO B 1 41 ? -38.301 -9.770 52.052 1.00 34.38 41 PRO B N 1
ATOM 6512 C CA . PRO B 1 41 ? -39.576 -9.044 52.173 1.00 34.53 41 PRO B CA 1
ATOM 6513 C C . PRO B 1 41 ? -40.736 -9.747 51.492 1.00 35.71 41 PRO B C 1
ATOM 6514 O O . PRO B 1 41 ? -41.896 -9.534 51.874 1.00 35.16 41 PRO B O 1
ATOM 6525 N N . GLU B 1 42 ? -40.465 -10.561 50.472 1.00 37.72 42 GLU B N 1
ATOM 6526 C CA . GLU B 1 42 ? -41.543 -11.279 49.804 1.00 40.12 42 GLU B CA 1
ATOM 6527 C C . GLU B 1 42 ? -42.215 -12.279 50.737 1.00 38.33 42 GLU B C 1
ATOM 6528 O O . GLU B 1 42 ? -43.375 -12.651 50.515 1.00 37.51 42 GLU B O 1
ATOM 6540 N N . LYS B 1 43 ? -41.502 -12.757 51.759 1.00 33.05 43 LYS B N 1
ATOM 6541 C CA . LYS B 1 43 ? -42.122 -13.646 52.736 1.00 34.07 43 LYS B CA 1
ATOM 6542 C C . LYS B 1 43 ? -43.302 -12.974 53.437 1.00 32.69 43 LYS B C 1
ATOM 6543 O O . LYS B 1 43 ? -44.220 -13.663 53.890 1.00 33.48 43 LYS B O 1
ATOM 6562 N N . LEU B 1 44 ? -43.281 -11.642 53.561 1.00 31.16 44 LEU B N 1
ATOM 6563 C CA . LEU B 1 44 ? -44.367 -10.906 54.202 1.00 30.59 44 LEU B CA 1
ATOM 6564 C C . LEU B 1 44 ? -45.674 -11.040 53.429 1.00 31.36 44 LEU B C 1
ATOM 6565 O O . LEU B 1 44 ? -46.754 -10.857 54.005 1.00 31.83 44 LEU B O 1
ATOM 6581 N N . PHE B 1 45 ? -45.603 -11.331 52.133 1.00 33.46 45 PHE B N 1
ATOM 6582 C CA . PHE B 1 45 ? -46.817 -11.541 51.361 1.00 34.55 45 PHE B CA 1
ATOM 6583 C C . PHE B 1 45 ? -47.580 -12.748 51.874 1.00 35.27 45 PHE B C 1
ATOM 6584 O O . PHE B 1 45 ? -48.780 -12.868 51.626 1.00 36.62 45 PHE B O 1
ATOM 6601 N N . PHE B 1 46 ? -46.901 -13.651 52.562 1.00 38.30 46 PHE B N 1
ATOM 6602 C CA . PHE B 1 46 ? -47.520 -14.831 53.134 1.00 40.61 46 PHE B CA 1
ATOM 6603 C C . PHE B 1 46 ? -47.931 -14.613 54.586 1.00 40.22 46 PHE B C 1
ATOM 6604 O O . PHE B 1 46 ? -48.292 -15.575 55.266 1.00 43.10 46 PHE B O 1
ATOM 6621 N N . GLU B 1 47 ? -47.827 -13.386 55.088 1.00 34.14 47 GLU B N 1
ATOM 6622 C CA . GLU B 1 47 ? -48.199 -13.055 56.453 1.00 34.42 47 GLU B CA 1
ATOM 6623 C C . GLU B 1 47 ? -49.284 -11.983 56.452 1.00 34.53 47 GLU B C 1
ATOM 6624 O O . GLU B 1 47 ? -49.661 -11.443 55.412 1.00 34.40 47 GLU B O 1
ATOM 6636 N N . GLU B 1 48 ? -49.717 -11.606 57.649 1.00 33.72 48 GLU B N 1
ATOM 6637 C CA . GLU B 1 48 ? -50.865 -10.718 57.766 1.00 34.28 48 GLU B CA 1
ATOM 6638 C C . GLU B 1 48 ? -50.483 -9.271 57.506 1.00 33.86 48 GLU B C 1
ATOM 6639 O O . GLU B 1 48 ? -51.257 -8.526 56.896 1.00 35.92 48 GLU B O 1
ATOM 6651 N N . ARG B 1 49 ? -49.254 -8.911 57.828 1.00 38.65 49 ARG B N 1
ATOM 6652 C CA . ARG B 1 49 ? -48.762 -7.544 57.770 1.00 38.92 49 ARG B CA 1
ATOM 6653 C C . ARG B 1 49 ? -47.698 -7.499 56.683 1.00 36.69 49 ARG B C 1
ATOM 6654 O O . ARG B 1 49 ? -46.730 -8.265 56.734 1.00 36.01 49 ARG B O 1
ATOM 6675 N N . ARG B 1 50 ? -47.863 -6.605 55.713 1.00 36.21 50 ARG B N 1
ATOM 6676 C CA . ARG B 1 50 ? -46.898 -6.483 54.630 1.00 35.22 50 ARG B CA 1
ATOM 6677 C C . ARG B 1 50 ? -46.051 -5.231 54.739 1.00 34.74 50 ARG B C 1
ATOM 6678 O O . ARG B 1 50 ? -45.193 -5.008 53.877 1.00 35.15 50 ARG B O 1
ATOM 6699 N N . VAL B 1 51 ? -46.231 -4.436 55.786 1.00 39.88 51 VAL B N 1
ATOM 6700 C CA . VAL B 1 51 ? -45.445 -3.227 55.965 1.00 40.09 51 VAL B CA 1
ATOM 6701 C C . VAL B 1 51 ? -44.504 -3.405 57.149 1.00 40.24 51 VAL B C 1
ATOM 6702 O O . VAL B 1 51 ? -44.749 -4.200 58.062 1.00 40.60 51 VAL B O 1
ATOM 6715 N N . ALA B 1 52 ? -43.402 -2.659 57.114 1.00 33.69 52 ALA B N 1
ATOM 6716 C CA . ALA B 1 52 ? -42.442 -2.645 58.204 1.00 33.89 52 ALA B CA 1
ATOM 6717 C C . ALA B 1 52 ? -43.051 -1.970 59.424 1.00 35.59 52 ALA B C 1
ATOM 6718 O O . ALA B 1 52 ? -43.874 -1.064 59.303 1.00 36.61 52 ALA B O 1
ATOM 6725 N N . ASP B 1 53 ? -42.652 -2.432 60.612 1.00 39.55 53 ASP B N 1
ATOM 6726 C CA . ASP B 1 53 ? -43.038 -1.734 61.835 1.00 42.41 53 ASP B CA 1
ATOM 6727 C C . ASP B 1 53 ? -42.255 -0.442 62.013 1.00 42.65 53 ASP B C 1
ATOM 6728 O O . ASP B 1 53 ? -42.744 0.501 62.646 1.00 44.01 53 ASP B O 1
ATOM 6737 N N . GLU B 1 54 ? -41.051 -0.373 61.458 1.00 42.55 54 GLU B N 1
ATOM 6738 C CA . GLU B 1 54 ? -40.238 0.830 61.528 1.00 45.52 54 GLU B CA 1
ATOM 6739 C C . GLU B 1 54 ? -39.405 0.910 60.261 1.00 43.87 54 GLU B C 1
ATOM 6740 O O . GLU B 1 54 ? -38.887 -0.105 59.789 1.00 41.82 54 GLU B O 1
ATOM 6752 N N . ARG B 1 55 ? -39.283 2.117 59.720 1.00 49.00 55 ARG B N 1
ATOM 6753 C CA . ARG B 1 55 ? -38.457 2.388 58.554 1.00 48.29 55 ARG B CA 1
ATOM 6754 C C . ARG B 1 55 ? -37.298 3.274 58.976 1.00 47.90 55 ARG B C 1
ATOM 6755 O O . ARG B 1 55 ? -37.482 4.209 59.760 1.00 49.23 55 ARG B O 1
ATOM 6776 N N . ARG B 1 56 ? -36.113 3.001 58.434 1.00 39.73 56 ARG B N 1
ATOM 6777 C CA . ARG B 1 56 ? -34.923 3.776 58.762 1.00 42.26 56 ARG B CA 1
ATOM 6778 C C . ARG B 1 56 ? -34.256 4.213 57.467 1.00 40.44 56 ARG B C 1
ATOM 6779 O O . ARG B 1 56 ? -33.690 3.389 56.738 1.00 37.28 56 ARG B O 1
ATOM 6800 N N . ASP B 1 57 ? -34.311 5.515 57.207 1.00 39.67 57 ASP B N 1
ATOM 6801 C CA . ASP B 1 57 ? -33.709 6.113 56.027 1.00 41.32 57 ASP B CA 1
ATOM 6802 C C . ASP B 1 57 ? -32.205 6.193 56.253 1.00 40.64 57 ASP B C 1
ATOM 6803 O O . ASP B 1 57 ? -31.754 6.816 57.219 1.00 41.62 57 ASP B O 1
ATOM 6812 N N . CYS B 1 58 ? -31.430 5.565 55.371 1.00 37.27 58 CYS B N 1
ATOM 6813 C CA . CYS B 1 58 ? -29.987 5.467 55.546 1.00 35.70 58 CYS B CA 1
ATOM 6814 C C . CYS B 1 58 ? -29.224 6.562 54.814 1.00 37.62 58 CYS B C 1
ATOM 6815 O O . CYS B 1 58 ? -27.987 6.536 54.801 1.00 37.28 58 CYS B O 1
ATOM 6823 N N . GLY B 1 59 ? -29.927 7.524 54.218 1.00 44.20 59 GLY B N 1
ATOM 6824 C CA . GLY B 1 59 ? -29.267 8.647 53.575 1.00 45.33 59 GLY B CA 1
ATOM 6825 C C . GLY B 1 59 ? -28.346 8.263 52.440 1.00 44.30 59 GLY B C 1
ATOM 6826 O O . GLY B 1 59 ? -27.340 8.940 52.212 1.00 45.44 59 GLY B O 1
ATOM 6830 N N . GLY B 1 60 ? -28.662 7.190 51.715 1.00 39.82 60 GLY B N 1
ATOM 6831 C CA . GLY B 1 60 ? -27.849 6.760 50.597 1.00 38.77 60 GLY B CA 1
ATOM 6832 C C . GLY B 1 60 ? -26.591 6.013 50.975 1.00 37.53 60 GLY B C 1
ATOM 6833 O O . GLY B 1 60 ? -25.792 5.692 50.086 1.00 37.48 60 GLY B O 1
ATOM 6837 N N . ARG B 1 61 ? -26.388 5.727 52.258 1.00 32.98 61 ARG B N 1
ATOM 6838 C CA . ARG B 1 61 ? -25.178 5.072 52.711 1.00 31.12 61 ARG B CA 1
ATOM 6839 C C . ARG B 1 61 ? -25.197 3.582 52.368 1.00 30.12 61 ARG B C 1
ATOM 6840 O O . ARG B 1 61 ? -26.196 3.016 51.908 1.00 31.00 61 ARG B O 1
ATOM 6861 N N . ILE B 1 62 ? -24.078 2.942 52.642 1.00 28.56 62 ILE B N 1
ATOM 6862 C CA . ILE B 1 62 ? -23.852 1.546 52.300 1.00 29.00 62 ILE B CA 1
ATOM 6863 C C . ILE B 1 62 ? -24.088 0.694 53.535 1.00 27.88 62 ILE B C 1
ATOM 6864 O O . ILE B 1 62 ? -23.631 1.035 54.631 1.00 27.68 62 ILE B O 1
ATOM 6880 N N . LEU B 1 63 ? -24.801 -0.415 53.362 1.00 26.60 63 LEU B N 1
ATOM 6881 C CA . LEU B 1 63 ? -24.923 -1.444 54.385 1.00 26.17 63 LEU B CA 1
ATOM 6882 C C . LEU B 1 63 ? -24.140 -2.662 53.926 1.00 24.95 63 LEU B C 1
ATOM 6883 O O . LEU B 1 63 ? -24.317 -3.134 52.797 1.00 24.87 63 LEU B O 1
ATOM 6899 N N . ALA B 1 64 ? -23.276 -3.163 54.798 1.00 24.97 64 ALA B N 1
ATOM 6900 C CA . ALA B 1 64 ? -22.435 -4.303 54.489 1.00 24.34 64 ALA B CA 1
ATOM 6901 C C . ALA B 1 64 ? -22.367 -5.215 55.701 1.00 23.21 64 ALA B C 1
ATOM 6902 O O . ALA B 1 64 ? -22.492 -4.745 56.837 1.00 23.53 64 ALA B O 1
ATOM 6909 N N . PRO B 1 65 ? -22.135 -6.512 55.497 1.00 23.78 65 PRO B N 1
ATOM 6910 C CA . PRO B 1 65 ? -22.036 -7.423 56.641 1.00 23.72 65 PRO B CA 1
ATOM 6911 C C . PRO B 1 65 ? -20.958 -6.974 57.618 1.00 23.63 65 PRO B C 1
ATOM 6912 O O . PRO B 1 65 ? -19.896 -6.490 57.218 1.00 23.17 65 PRO B O 1
ATOM 6923 N N . GLY B 1 66 ? -21.236 -7.165 58.907 1.00 24.88 66 GLY B N 1
ATOM 6924 C CA . GLY B 1 66 ? -20.296 -6.756 59.932 1.00 24.12 66 GLY B CA 1
ATOM 6925 C C . GLY B 1 66 ? -18.966 -7.471 59.792 1.00 22.82 66 GLY B C 1
ATOM 6926 O O . GLY B 1 66 ? -18.898 -8.642 59.414 1.00 22.21 66 GLY B O 1
ATOM 6930 N N . PHE B 1 67 ? -17.896 -6.756 60.113 1.00 24.05 67 PHE B N 1
ATOM 6931 C CA . PHE B 1 67 ? -16.567 -7.321 59.940 1.00 23.51 67 PHE B CA 1
ATOM 6932 C C . PHE B 1 67 ? -16.321 -8.458 60.928 1.00 23.34 67 PHE B C 1
ATOM 6933 O O . PHE B 1 67 ? -16.830 -8.467 62.055 1.00 23.65 67 PHE B O 1
ATOM 6950 N N . ILE B 1 68 ? -15.507 -9.413 60.488 1.00 21.49 68 ILE B N 1
ATOM 6951 C CA . ILE B 1 68 ? -15.139 -10.587 61.258 1.00 22.35 68 ILE B CA 1
ATOM 6952 C C . ILE B 1 68 ? -13.616 -10.637 61.316 1.00 21.96 68 ILE B C 1
ATOM 6953 O O . ILE B 1 68 ? -12.964 -10.763 60.275 1.00 22.08 68 ILE B O 1
ATOM 6969 N N . ASP B 1 69 ? -13.058 -10.555 62.523 1.00 21.17 69 ASP B N 1
ATOM 6970 C CA . ASP B 1 69 ? -11.611 -10.500 62.747 1.00 21.51 69 ASP B CA 1
ATOM 6971 C C . ASP B 1 69 ? -11.182 -11.817 63.382 1.00 21.32 69 ASP B C 1
ATOM 6972 O O . ASP B 1 69 ? -11.433 -12.046 64.571 1.00 22.18 69 ASP B O 1
ATOM 6981 N N . VAL B 1 70 ? -10.517 -12.676 62.602 1.00 22.96 70 VAL B N 1
ATOM 6982 C CA . VAL B 1 70 ? -10.179 -14.010 63.092 1.00 23.88 70 VAL B CA 1
ATOM 6983 C C . VAL B 1 70 ? -8.769 -14.081 63.675 1.00 24.13 70 VAL B C 1
ATOM 6984 O O . VAL B 1 70 ? -8.302 -15.169 64.035 1.00 24.96 70 VAL B O 1
ATOM 6997 N N . GLN B 1 71 ? -8.083 -12.942 63.792 1.00 24.45 71 GLN B N 1
ATOM 6998 C CA . GLN B 1 71 ? -6.779 -12.941 64.461 1.00 26.26 71 GLN B CA 1
ATOM 6999 C C . GLN B 1 71 ? -6.593 -11.601 65.163 1.00 27.44 71 GLN B C 1
ATOM 7000 O O . GLN B 1 71 ? -6.209 -10.612 64.530 1.00 26.45 71 GLN B O 1
ATOM 7014 N N . ILE B 1 72 ? -6.882 -11.578 66.463 1.00 27.61 72 ILE B N 1
ATOM 7015 C CA . ILE B 1 72 ? -6.695 -10.400 67.301 1.00 27.42 72 ILE B CA 1
ATOM 7016 C C . ILE B 1 72 ? -6.292 -10.878 68.691 1.00 28.65 72 ILE B C 1
ATOM 7017 O O . ILE B 1 72 ? -7.007 -11.660 69.325 1.00 28.17 72 ILE B O 1
ATOM 7033 N N . ASN B 1 73 ? -5.135 -10.421 69.166 1.00 29.17 73 ASN B N 1
ATOM 7034 C CA . ASN B 1 73 ? -4.515 -10.927 70.386 1.00 30.06 73 ASN B CA 1
ATOM 7035 C C . ASN B 1 73 ? -4.930 -10.167 71.635 1.00 30.63 73 ASN B C 1
ATOM 7036 O O . ASN B 1 73 ? -4.544 -10.556 72.745 1.00 30.14 73 ASN B O 1
ATOM 7047 N N . GLY B 1 74 ? -5.707 -9.113 71.482 1.00 30.69 74 GLY B N 1
ATOM 7048 C CA . GLY B 1 74 ? -6.090 -8.268 72.583 1.00 32.55 74 GLY B CA 1
ATOM 7049 C C . GLY B 1 74 ? -6.279 -6.852 72.088 1.00 32.43 74 GLY B C 1
ATOM 7050 O O . GLY B 1 74 ? -6.514 -6.620 70.904 1.00 31.49 74 GLY B O 1
ATOM 7054 N N . GLY B 1 75 ? -6.198 -5.920 73.021 1.00 33.96 75 GLY B N 1
ATOM 7055 C CA . GLY B 1 75 ? -6.281 -4.522 72.666 1.00 33.35 75 GLY B CA 1
ATOM 7056 C C . GLY B 1 75 ? -6.737 -3.678 73.828 1.00 34.15 75 GLY B C 1
ATOM 7057 O O . GLY B 1 75 ? -7.346 -4.149 74.786 1.00 34.81 75 GLY B O 1
ATOM 7061 N N . PHE B 1 76 ? -6.423 -2.392 73.732 1.00 38.56 76 PHE B N 1
ATOM 7062 C CA . PHE B 1 76 ? -6.871 -1.406 74.711 1.00 39.50 76 PHE B CA 1
ATOM 7063 C C . PHE B 1 76 ? -6.442 -1.807 76.120 1.00 40.10 76 PHE B C 1
ATOM 7064 O O . PHE B 1 76 ? -7.180 -1.630 77.092 1.00 40.80 76 PHE B O 1
ATOM 7081 N N . GLY B 1 77 ? -5.230 -2.347 76.231 1.00 41.08 77 GLY B N 1
ATOM 7082 C CA . GLY B 1 77 ? -4.688 -2.774 77.500 1.00 41.65 77 GLY B CA 1
ATOM 7083 C C . GLY B 1 77 ? -4.967 -4.216 77.858 1.00 41.58 77 GLY B C 1
ATOM 7084 O O . GLY B 1 77 ? -4.405 -4.712 78.842 1.00 43.27 77 GLY B O 1
ATOM 7088 N N . VAL B 1 78 ? -5.795 -4.914 77.087 1.00 37.94 78 VAL B N 1
ATOM 7089 C CA . VAL B 1 78 ? -6.152 -6.299 77.367 1.00 38.10 78 VAL B CA 1
ATOM 7090 C C . VAL B 1 78 ? -5.239 -7.203 76.553 1.00 36.94 78 VAL B C 1
ATOM 7091 O O . VAL B 1 78 ? -5.059 -6.997 75.347 1.00 35.06 78 VAL B O 1
ATOM 7104 N N . ASP B 1 79 ? -4.655 -8.197 77.217 1.00 36.60 79 ASP B N 1
ATOM 7105 C CA . ASP B 1 79 ? -3.824 -9.216 76.583 1.00 35.51 79 ASP B CA 1
ATOM 7106 C C . ASP B 1 79 ? -4.504 -10.560 76.811 1.00 35.22 79 ASP B C 1
ATOM 7107 O O . ASP B 1 79 ? -4.526 -11.063 77.938 1.00 36.53 79 ASP B O 1
ATOM 7116 N N . PHE B 1 80 ? -5.061 -11.144 75.748 1.00 37.07 80 PHE B N 1
ATOM 7117 C CA . PHE B 1 80 ? -5.789 -12.399 75.900 1.00 37.26 80 PHE B CA 1
ATOM 7118 C C . PHE B 1 80 ? -4.883 -13.526 76.385 1.00 38.66 80 PHE B C 1
ATOM 7119 O O . PHE B 1 80 ? -5.370 -14.486 76.994 1.00 38.59 80 PHE B O 1
ATOM 7136 N N . SER B 1 81 ? -3.575 -13.422 76.147 1.00 39.23 81 SER B N 1
ATOM 7137 C CA . SER B 1 81 ? -2.627 -14.469 76.505 1.00 41.17 81 SER B CA 1
ATOM 7138 C C . SER B 1 81 ? -2.092 -14.319 77.925 1.00 43.02 81 SER B C 1
ATOM 7139 O O . SER B 1 81 ? -0.964 -14.746 78.202 1.00 42.48 81 SER B O 1
ATOM 7147 N N . GLN B 1 82 ? -2.869 -13.723 78.827 1.00 53.38 82 GLN B N 1
ATOM 7148 C CA . GLN B 1 82 ? -2.517 -13.604 80.235 1.00 56.88 82 GLN B CA 1
ATOM 7149 C C . GLN B 1 82 ? -3.608 -14.269 81.054 1.00 58.31 82 GLN B C 1
ATOM 7150 O O . GLN B 1 82 ? -4.796 -14.034 80.815 1.00 58.69 82 GLN B O 1
ATOM 7164 N N . ALA B 1 83 ? -3.205 -15.108 82.006 1.00 47.18 83 ALA B N 1
ATOM 7165 C CA . ALA B 1 83 ? -4.149 -15.751 82.916 1.00 48.46 83 ALA B CA 1
ATOM 7166 C C . ALA B 1 83 ? -4.420 -14.801 84.080 1.00 51.35 83 ALA B C 1
ATOM 7167 O O . ALA B 1 83 ? -3.895 -14.944 85.185 1.00 62.28 83 ALA B O 1
ATOM 7174 N N . THR B 1 84 ? -5.248 -13.798 83.808 1.00 59.24 84 THR B N 1
ATOM 7175 C CA . THR B 1 84 ? -5.620 -12.821 84.817 1.00 65.97 84 THR B CA 1
ATOM 7176 C C . THR B 1 84 ? -6.837 -13.309 85.599 1.00 67.22 84 THR B C 1
ATOM 7177 O O . THR B 1 84 ? -7.449 -14.330 85.278 1.00 63.03 84 THR B O 1
ATOM 7188 N N . GLU B 1 85 ? -7.190 -12.554 86.641 1.00 89.01 85 GLU B N 1
ATOM 7189 C CA . GLU B 1 85 ? -8.284 -12.956 87.516 1.00 92.09 85 GLU B CA 1
ATOM 7190 C C . GLU B 1 85 ? -9.642 -12.834 86.837 1.00 89.61 85 GLU B C 1
ATOM 7191 O O . GLU B 1 85 ? -10.585 -13.522 87.243 1.00 91.01 85 GLU B O 1
ATOM 7203 N N . ASP B 1 86 ? -9.763 -11.982 85.812 1.00 67.56 86 ASP B N 1
ATOM 7204 C CA . ASP B 1 86 ? -11.018 -11.794 85.098 1.00 63.35 86 ASP B CA 1
ATOM 7205 C C . ASP B 1 86 ? -10.730 -11.783 83.595 1.00 58.51 86 ASP B C 1
ATOM 7206 O O . ASP B 1 86 ? -10.764 -10.754 82.918 1.00 57.11 86 ASP B O 1
ATOM 7215 N N . VAL B 1 87 ? -10.440 -12.967 83.060 1.00 48.84 87 VAL B N 1
ATOM 7216 C CA . VAL B 1 87 ? -10.229 -13.105 81.625 1.00 44.12 87 VAL B CA 1
ATOM 7217 C C . VAL B 1 87 ? -11.459 -12.616 80.869 1.00 41.06 87 VAL B C 1
ATOM 7218 O O . VAL B 1 87 ? -11.351 -11.856 79.902 1.00 38.69 87 VAL B O 1
ATOM 7231 N N . GLY B 1 88 ? -12.648 -13.035 81.314 1.00 43.63 88 GLY B N 1
ATOM 7232 C CA . GLY B 1 88 ? -13.863 -12.710 80.581 1.00 42.11 88 GLY B CA 1
ATOM 7233 C C . GLY B 1 88 ? -14.114 -11.217 80.476 1.00 41.56 88 GLY B C 1
ATOM 7234 O O . GLY B 1 88 ? -14.596 -10.731 79.452 1.00 39.04 88 GLY B O 1
ATOM 7238 N N . SER B 1 89 ? -13.795 -10.471 81.535 1.00 46.64 89 SER B N 1
ATOM 7239 C CA . SER B 1 89 ? -14.001 -9.027 81.505 1.00 48.27 89 SER B CA 1
ATOM 7240 C C . SER B 1 89 ? -13.127 -8.370 80.443 1.00 46.28 89 SER B C 1
ATOM 7241 O O . SER B 1 89 ? -13.564 -7.438 79.758 1.00 45.61 89 SER B O 1
ATOM 7249 N N . GLY B 1 90 ? -11.888 -8.841 80.292 1.00 40.91 90 GLY B N 1
ATOM 7250 C CA . GLY B 1 90 ? -11.022 -8.280 79.271 1.00 39.39 90 GLY B CA 1
ATOM 7251 C C . GLY B 1 90 ? -11.541 -8.539 77.869 1.00 38.08 90 GLY B C 1
ATOM 7252 O O . GLY B 1 90 ? -11.568 -7.638 77.024 1.00 36.53 90 GLY B O 1
ATOM 7256 N N . VAL B 1 91 ? -11.970 -9.778 77.607 1.00 39.46 91 VAL B N 1
ATOM 7257 C CA . VAL B 1 91 ? -12.558 -10.109 76.311 1.00 36.50 91 VAL B CA 1
ATOM 7258 C C . VAL B 1 91 ? -13.766 -9.219 76.036 1.00 35.52 91 VAL B C 1
ATOM 7259 O O . VAL B 1 91 ? -13.936 -8.699 74.926 1.00 34.35 91 VAL B O 1
ATOM 7272 N N . ALA B 1 92 ? -14.607 -9.014 77.051 1.00 34.44 92 ALA B N 1
ATOM 7273 C CA . ALA B 1 92 ? -15.797 -8.184 76.887 1.00 34.64 92 ALA B CA 1
ATOM 7274 C C . ALA B 1 92 ? -15.421 -6.746 76.559 1.00 34.52 92 ALA B C 1
ATOM 7275 O O . ALA B 1 92 ? -16.080 -6.098 75.738 1.00 34.05 92 ALA B O 1
ATOM 7282 N N . LEU B 1 93 ? -14.397 -6.217 77.232 1.00 37.12 93 LEU B N 1
ATOM 7283 C CA . LEU B 1 93 ? -13.923 -4.868 76.942 1.00 38.24 93 LEU B CA 1
ATOM 7284 C C . LEU B 1 93 ? -13.532 -4.733 75.478 1.00 36.51 93 LEU B C 1
ATOM 7285 O O . LEU B 1 93 ? -13.978 -3.811 74.783 1.00 34.99 93 LEU B O 1
ATOM 7301 N N . VAL B 1 94 ? -12.685 -5.642 74.995 1.00 30.60 94 VAL B N 1
ATOM 7302 C CA . VAL B 1 94 ? -12.305 -5.625 73.588 1.00 29.44 94 VAL B CA 1
ATOM 7303 C C . VAL B 1 94 ? -13.539 -5.784 72.708 1.00 28.41 94 VAL B C 1
ATOM 7304 O O . VAL B 1 94 ? -13.735 -5.040 71.741 1.00 27.70 94 VAL B O 1
ATOM 7317 N N . ALA B 1 95 ? -14.388 -6.759 73.038 1.00 30.77 95 ALA B N 1
ATOM 7318 C CA . ALA B 1 95 ? -15.608 -6.989 72.274 1.00 30.70 95 ALA B CA 1
ATOM 7319 C C . ALA B 1 95 ? -16.448 -5.725 72.177 1.00 31.96 95 ALA B C 1
ATOM 7320 O O . ALA B 1 95 ? -17.051 -5.440 71.136 1.00 30.72 95 ALA B O 1
ATOM 7327 N N . ARG B 1 96 ? -16.515 -4.966 73.266 1.00 33.47 96 ARG B N 1
ATOM 7328 C CA . ARG B 1 96 ? -17.312 -3.749 73.287 1.00 35.33 96 ARG B CA 1
ATOM 7329 C C . ARG B 1 96 ? -16.679 -2.688 72.390 1.00 34.26 96 ARG B C 1
ATOM 7330 O O . ARG B 1 96 ? -17.347 -2.089 71.542 1.00 32.43 96 ARG B O 1
ATOM 7351 N N . ARG B 1 97 ? -15.371 -2.473 72.534 1.00 37.09 97 ARG B N 1
ATOM 7352 C CA . ARG B 1 97 ? -14.741 -1.361 71.833 1.00 37.48 97 ARG B CA 1
ATOM 7353 C C . ARG B 1 97 ? -14.656 -1.600 70.327 1.00 34.45 97 ARG B C 1
ATOM 7354 O O . ARG B 1 97 ? -14.731 -0.643 69.549 1.00 35.16 97 ARG B O 1
ATOM 7375 N N . ILE B 1 98 ? -14.503 -2.848 69.879 1.00 27.64 98 ILE B N 1
ATOM 7376 C CA . ILE B 1 98 ? -14.326 -3.063 68.447 1.00 25.79 98 ILE B CA 1
ATOM 7377 C C . ILE B 1 98 ? -15.623 -2.898 67.667 1.00 25.19 98 ILE B C 1
ATOM 7378 O O . ILE B 1 98 ? -15.587 -2.827 66.436 1.00 24.23 98 ILE B O 1
ATOM 7394 N N . LEU B 1 99 ? -16.763 -2.782 68.348 1.00 27.65 99 LEU B N 1
ATOM 7395 C CA . LEU B 1 99 ? -17.985 -2.372 67.660 1.00 27.59 99 LEU B CA 1
ATOM 7396 C C . LEU B 1 99 ? -17.778 -1.060 66.919 1.00 27.33 99 LEU B C 1
ATOM 7397 O O . LEU B 1 99 ? -18.293 -0.875 65.813 1.00 26.60 99 LEU B O 1
ATOM 7413 N N . SER B 1 100 ? -17.017 -0.136 67.512 1.00 28.34 100 SER B N 1
ATOM 7414 C CA . SER B 1 100 ? -16.749 1.145 66.868 1.00 29.13 100 SER B CA 1
ATOM 7415 C C . SER B 1 100 ? -15.808 1.008 65.680 1.00 30.07 100 SER B C 1
ATOM 7416 O O . SER B 1 100 ? -15.644 1.971 64.926 1.00 31.43 100 SER B O 1
ATOM 7424 N N . HIS B 1 101 ? -15.186 -0.154 65.502 1.00 30.43 101 HIS B N 1
ATOM 7425 C CA . HIS B 1 101 ? -14.374 -0.447 64.329 1.00 30.44 101 HIS B CA 1
ATOM 7426 C C . HIS B 1 101 ? -15.138 -1.239 63.272 1.00 27.58 101 HIS B C 1
ATOM 7427 O O . HIS B 1 101 ? -14.536 -1.701 62.299 1.00 25.46 101 HIS B O 1
ATOM 7441 N N . GLY B 1 102 ? -16.439 -1.445 63.468 1.00 27.06 102 GLY B N 1
ATOM 7442 C CA . GLY B 1 102 ? -17.236 -2.213 62.536 1.00 25.96 102 GLY B CA 1
ATOM 7443 C C . GLY B 1 102 ? -17.183 -3.712 62.720 1.00 25.63 102 GLY B C 1
ATOM 7444 O O . GLY B 1 102 ? -17.750 -4.435 61.892 1.00 24.75 102 GLY B O 1
ATOM 7448 N N . VAL B 1 103 ? -16.536 -4.207 63.774 1.00 25.91 103 VAL B N 1
ATOM 7449 C CA . VAL B 1 103 ? -16.379 -5.643 63.983 1.00 25.45 103 VAL B CA 1
ATOM 7450 C C . VAL B 1 103 ? -17.544 -6.155 64.818 1.00 24.90 103 VAL B C 1
ATOM 7451 O O . VAL B 1 103 ? -17.802 -5.657 65.920 1.00 25.59 103 VAL B O 1
ATOM 7464 N N . THR B 1 104 ? -18.234 -7.169 64.302 1.00 24.69 104 THR B N 1
ATOM 7465 C CA . THR B 1 104 ? -19.355 -7.781 64.999 1.00 25.91 104 THR B CA 1
ATOM 7466 C C . THR B 1 104 ? -19.111 -9.232 65.391 1.00 25.89 104 THR B C 1
ATOM 7467 O O . THR B 1 104 ? -19.922 -9.798 66.133 1.00 26.35 104 THR B O 1
ATOM 7478 N N . SER B 1 105 ? -18.021 -9.844 64.929 1.00 23.67 105 SER B N 1
ATOM 7479 C CA . SER B 1 105 ? -17.581 -11.153 65.392 1.00 24.45 105 SER B CA 1
ATOM 7480 C C . SER B 1 105 ? -16.059 -11.174 65.373 1.00 25.02 105 SER B C 1
ATOM 7481 O O . SER B 1 105 ? -15.434 -10.492 64.561 1.00 26.25 105 SER B O 1
ATOM 7489 N N . PHE B 1 106 ? -15.461 -11.967 66.259 1.00 25.83 106 PHE B N 1
ATOM 7490 C CA . PHE B 1 106 ? -14.009 -12.091 66.243 1.00 25.27 106 PHE B CA 1
ATOM 7491 C C . PHE B 1 106 ? -13.596 -13.371 66.953 1.00 26.06 106 PHE B C 1
ATOM 7492 O O . PHE B 1 106 ? -14.392 -14.011 67.647 1.00 27.62 106 PHE B O 1
ATOM 7509 N N . CYS B 1 107 ? -12.342 -13.758 66.718 1.00 28.39 107 CYS B N 1
ATOM 7510 C CA . CYS B 1 107 ? -11.727 -14.903 67.381 1.00 29.61 107 CYS B CA 1
ATOM 7511 C C . CYS B 1 107 ? -10.621 -14.402 68.296 1.00 30.25 107 CYS B C 1
ATOM 7512 O O . CYS B 1 107 ? -9.514 -14.109 67.816 1.00 30.18 107 CYS B O 1
ATOM 7520 N N . PRO B 1 108 ? -10.851 -14.280 69.601 1.00 27.49 108 PRO B N 1
ATOM 7521 C CA . PRO B 1 108 ? -9.742 -13.951 70.502 1.00 28.73 108 PRO B CA 1
ATOM 7522 C C . PRO B 1 108 ? -8.585 -14.903 70.250 1.00 28.66 108 PRO B C 1
ATOM 7523 O O . PRO B 1 108 ? -8.767 -16.118 70.159 1.00 29.03 108 PRO B O 1
ATOM 7534 N N . THR B 1 109 ? -7.390 -14.343 70.104 1.00 31.21 109 THR B N 1
ATOM 7535 C CA . THR B 1 109 ? -6.222 -15.115 69.710 1.00 31.10 109 THR B CA 1
ATOM 7536 C C . THR B 1 109 ? -5.199 -15.120 70.836 1.00 32.15 109 THR B C 1
ATOM 7537 O O . THR B 1 109 ? -4.945 -14.088 71.466 1.00 32.74 109 THR B O 1
ATOM 7548 N N . LEU B 1 110 ? -4.632 -16.297 71.094 1.00 31.34 110 LEU B N 1
ATOM 7549 C CA . LEU B 1 110 ? -3.596 -16.478 72.094 1.00 33.23 110 LEU B CA 1
ATOM 7550 C C . LEU B 1 110 ? -2.309 -16.841 71.377 1.00 33.01 110 LEU B C 1
ATOM 7551 O O . LEU B 1 110 ? -2.321 -17.643 70.438 1.00 32.73 110 LEU B O 1
ATOM 7567 N N . VAL B 1 111 ? -1.206 -16.239 71.815 1.00 37.20 111 VAL B N 1
ATOM 7568 C CA . VAL B 1 111 ? 0.096 -16.529 71.233 1.00 36.27 111 VAL B CA 1
ATOM 7569 C C . VAL B 1 111 ? 0.782 -17.602 72.060 1.00 37.05 111 VAL B C 1
ATOM 7570 O O . VAL B 1 111 ? 0.325 -17.952 73.153 1.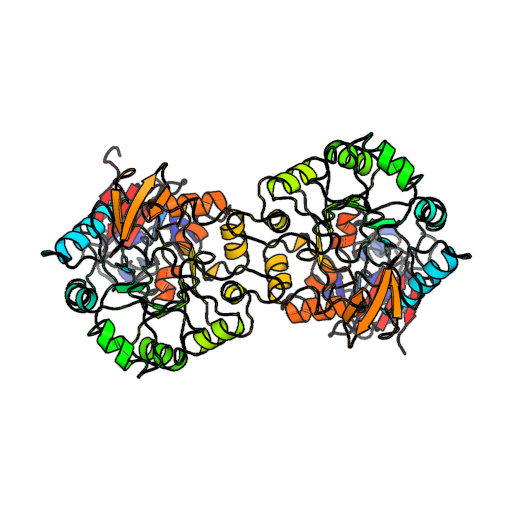00 37.08 111 VAL B O 1
ATOM 7583 N N . THR B 1 112 ? 1.890 -18.115 71.542 1.00 36.60 112 THR B N 1
ATOM 7584 C CA . THR B 1 112 ? 2.690 -19.137 72.205 1.00 39.51 112 THR B CA 1
ATOM 7585 C C . THR B 1 112 ? 2.857 -18.844 73.689 1.00 42.02 112 THR B C 1
ATOM 7586 O O . THR B 1 112 ? 3.404 -17.803 74.078 1.00 41.04 112 THR B O 1
ATOM 7597 N N . SER B 1 113 ? 2.412 -19.783 74.515 1.00 40.74 113 SER B N 1
ATOM 7598 C CA . SER B 1 113 ? 2.349 -19.626 75.957 1.00 42.45 113 SER B CA 1
ATOM 7599 C C . SER B 1 113 ? 2.679 -20.957 76.608 1.00 44.16 113 SER B C 1
ATOM 7600 O O . SER B 1 113 ? 2.642 -22.003 75.951 1.00 43.86 113 SER B O 1
ATOM 7608 N N . PRO B 1 114 ? 3.004 -20.955 77.903 1.00 47.78 114 PRO B N 1
ATOM 7609 C CA . PRO B 1 114 ? 3.152 -22.221 78.616 1.00 50.25 114 PRO B CA 1
ATOM 7610 C C . PRO B 1 114 ? 1.806 -22.916 78.753 1.00 51.04 114 PRO B C 1
ATOM 7611 O O . PRO B 1 114 ? 0.760 -22.251 78.814 1.00 48.44 114 PRO B O 1
ATOM 7622 N N . PRO B 1 115 ? 1.789 -24.249 78.823 1.00 55.08 115 PRO B N 1
ATOM 7623 C CA . PRO B 1 115 ? 0.498 -24.956 78.899 1.00 55.82 115 PRO B CA 1
ATOM 7624 C C . PRO B 1 115 ? -0.407 -24.458 80.016 1.00 57.71 115 PRO B C 1
ATOM 7625 O O . PRO B 1 115 ? -1.638 -24.500 79.880 1.00 56.50 115 PRO B O 1
ATOM 7636 N N . GLU B 1 116 ? 0.168 -23.995 81.127 1.00 67.28 116 GLU B N 1
ATOM 7637 C CA . GLU B 1 116 ? -0.645 -23.563 82.259 1.00 68.37 116 GLU B CA 1
ATOM 7638 C C . GLU B 1 116 ? -1.532 -22.382 81.888 1.00 64.60 116 GLU B C 1
ATOM 7639 O O . GLU B 1 116 ? -2.638 -22.248 82.422 1.00 65.48 116 GLU B O 1
ATOM 7651 N N . VAL B 1 117 ? -1.072 -21.522 80.976 1.00 56.93 117 VAL B N 1
ATOM 7652 C CA . VAL B 1 117 ? -1.887 -20.394 80.533 1.00 53.41 117 VAL B CA 1
ATOM 7653 C C . VAL B 1 117 ? -3.102 -20.885 79.754 1.00 51.25 117 VAL B C 1
ATOM 7654 O O . VAL B 1 117 ? -4.229 -20.423 79.978 1.00 51.11 117 VAL B O 1
ATOM 7667 N N . TYR B 1 118 ? -2.894 -21.808 78.809 1.00 44.86 118 TYR B N 1
ATOM 7668 C CA . TYR B 1 118 ? -4.019 -22.333 78.036 1.00 43.83 118 TYR B CA 1
ATOM 7669 C C . TYR B 1 118 ? -5.048 -22.983 78.950 1.00 46.37 118 TYR B C 1
ATOM 7670 O O . TYR B 1 118 ? -6.255 -22.762 78.805 1.00 44.58 118 TYR B O 1
ATOM 7688 N N . HIS B 1 119 ? -4.581 -23.791 79.901 1.00 52.84 119 HIS B N 1
ATOM 7689 C CA . HIS B 1 119 ? -5.498 -24.519 80.773 1.00 55.36 119 HIS B CA 1
ATOM 7690 C C . HIS B 1 119 ? -6.401 -23.569 81.547 1.00 54.73 119 HIS B C 1
ATOM 7691 O O . HIS B 1 119 ? -7.576 -23.873 81.779 1.00 50.38 119 HIS B O 1
ATOM 7705 N N . LYS B 1 120 ? -5.878 -22.409 81.945 1.00 49.80 120 LYS B N 1
ATOM 7706 C CA . LYS B 1 120 ? -6.686 -21.445 82.682 1.00 49.86 120 LYS B CA 1
ATOM 7707 C C . LYS B 1 120 ? -7.519 -20.571 81.754 1.00 46.66 120 LYS B C 1
ATOM 7708 O O . LYS B 1 120 ? -8.695 -20.322 82.031 1.00 46.46 120 LYS B O 1
ATOM 7727 N N . VAL B 1 121 ? -6.931 -20.099 80.651 1.00 45.57 121 VAL B N 1
ATOM 7728 C CA . VAL B 1 121 ? -7.592 -19.081 79.831 1.00 43.39 121 VAL B CA 1
ATOM 7729 C C . VAL B 1 121 ? -8.629 -19.699 78.898 1.00 41.43 121 VAL B C 1
ATOM 7730 O O . VAL B 1 121 ? -9.722 -19.148 78.729 1.00 39.75 121 VAL B O 1
ATOM 7743 N N . VAL B 1 122 ? -8.303 -20.823 78.250 1.00 41.53 122 VAL B N 1
ATOM 7744 C CA . VAL B 1 122 ? -9.190 -21.366 77.219 1.00 40.58 122 VAL B CA 1
ATOM 7745 C C . VAL B 1 122 ? -10.609 -21.565 77.741 1.00 41.99 122 VAL B C 1
ATOM 7746 O O . VAL B 1 122 ? -11.555 -21.141 77.065 1.00 41.17 122 VAL B O 1
ATOM 7759 N N . PRO B 1 123 ? -10.835 -22.197 78.898 1.00 43.31 123 PRO B N 1
ATOM 7760 C CA . PRO B 1 123 ? -12.218 -22.385 79.368 1.00 44.12 123 PRO B CA 1
ATOM 7761 C C . PRO B 1 123 ? -12.945 -21.090 79.703 1.00 44.38 123 PRO B C 1
ATOM 7762 O O . PRO B 1 123 ? -14.176 -21.114 79.823 1.00 43.88 123 PRO B O 1
ATOM 7773 N N . GLN B 1 124 ? -12.243 -19.967 79.839 1.00 46.60 124 GLN B N 1
ATOM 7774 C CA . GLN B 1 124 ? -12.878 -18.699 80.185 1.00 45.46 124 GLN B CA 1
ATOM 7775 C C . GLN B 1 124 ? -13.251 -17.861 78.973 1.00 42.26 124 GLN B C 1
ATOM 7776 O O . GLN B 1 124 ? -13.793 -16.765 79.146 1.00 41.83 124 GLN B O 1
ATOM 7790 N N . ILE B 1 125 ? -12.968 -18.329 77.762 1.00 38.37 125 ILE B N 1
ATOM 7791 C CA . ILE B 1 125 ? -13.293 -17.585 76.547 1.00 38.04 125 ILE B CA 1
ATOM 7792 C C . ILE B 1 125 ? -14.097 -18.500 75.629 1.00 37.29 125 ILE B C 1
ATOM 7793 O O . ILE B 1 125 ? -13.584 -18.956 74.599 1.00 35.10 125 ILE B O 1
ATOM 7809 N N . PRO B 1 126 ? -15.347 -18.799 75.966 1.00 39.39 126 PRO B N 1
ATOM 7810 C CA . PRO B 1 126 ? -16.169 -19.663 75.117 1.00 39.61 126 PRO B CA 1
ATOM 7811 C C . PRO B 1 126 ? -16.830 -18.880 73.991 1.00 38.17 126 PRO B C 1
ATOM 7812 O O . PRO B 1 126 ? -16.844 -17.648 73.969 1.00 37.16 126 PRO B O 1
ATOM 7823 N N . VAL B 1 127 ? -17.387 -19.632 73.040 1.00 39.16 127 VAL B N 1
ATOM 7824 C CA . VAL B 1 127 ? -18.212 -19.016 72.015 1.00 37.24 127 VAL B CA 1
ATOM 7825 C C . VAL B 1 127 ? -19.333 -18.247 72.699 1.00 37.40 127 VAL B C 1
ATOM 7826 O O . VAL B 1 127 ? -19.899 -18.698 73.702 1.00 38.80 127 VAL B O 1
ATOM 7839 N N . LYS B 1 128 ? -19.645 -17.068 72.168 1.00 39.98 128 LYS B N 1
ATOM 7840 C CA . LYS B 1 128 ? -20.653 -16.199 72.761 1.00 41.21 128 LYS B CA 1
ATOM 7841 C C . LYS B 1 128 ? -21.234 -15.316 71.670 1.00 40.85 128 LYS B C 1
ATOM 7842 O O . LYS B 1 128 ? -20.485 -14.735 70.883 1.00 40.11 128 LYS B O 1
ATOM 7861 N N . SER B 1 129 ? -22.561 -15.224 71.618 1.00 34.71 129 SER B N 1
ATOM 7862 C CA . SER B 1 129 ? -23.203 -14.418 70.592 1.00 34.14 129 SER B CA 1
ATOM 7863 C C . SER B 1 129 ? -22.959 -12.929 70.840 1.00 32.94 129 SER B C 1
ATOM 7864 O O . SER B 1 129 ? -22.767 -12.484 71.974 1.00 33.78 129 SER B O 1
ATOM 7872 N N . GLY B 1 130 ? -22.949 -12.163 69.755 1.00 28.97 130 GLY B N 1
ATOM 7873 C CA . GLY B 1 130 ? -22.794 -10.727 69.850 1.00 28.92 130 GLY B CA 1
ATOM 7874 C C . GLY B 1 130 ? -24.047 -10.042 70.359 1.00 29.34 130 GLY B C 1
ATOM 7875 O O . GLY B 1 130 ? -25.129 -10.619 70.439 1.00 30.12 130 GLY B O 1
ATOM 7879 N N . GLY B 1 131 ? -23.889 -8.769 70.703 1.00 30.68 131 GLY B N 1
ATOM 7880 C CA . GLY B 1 131 ? -25.002 -7.976 71.164 1.00 31.99 131 GLY B CA 1
ATOM 7881 C C . GLY B 1 131 ? -24.565 -6.599 71.621 1.00 32.01 131 GLY B C 1
ATOM 7882 O O . GLY B 1 131 ? -23.481 -6.125 71.277 1.00 31.04 131 GLY B O 1
ATOM 7886 N N . PRO B 1 132 ? -25.411 -5.923 72.399 1.00 33.92 132 PRO B N 1
ATOM 7887 C CA . PRO B 1 132 ? -25.031 -4.593 72.910 1.00 33.53 132 PRO B CA 1
ATOM 7888 C C . PRO B 1 132 ? -23.773 -4.601 73.755 1.00 34.71 132 PRO B C 1
ATOM 7889 O O . PRO B 1 132 ? -23.110 -3.561 73.869 1.00 35.16 132 PRO B O 1
ATOM 7900 N N . HIS B 1 133 ? -23.418 -5.738 74.343 1.00 36.94 133 HIS B N 1
ATOM 7901 C CA . HIS B 1 133 ? -22.245 -5.848 75.195 1.00 39.79 133 HIS B CA 1
ATOM 7902 C C . HIS B 1 133 ? -20.967 -6.120 74.413 1.00 38.88 133 HIS B C 1
ATOM 7903 O O . HIS B 1 133 ? -19.891 -6.196 75.018 1.00 40.08 133 HIS B O 1
ATOM 7917 N N . GLY B 1 134 ? -21.056 -6.280 73.095 1.00 33.91 134 GLY B N 1
ATOM 7918 C CA . GLY B 1 134 ? -19.867 -6.399 72.279 1.00 32.47 134 GLY B CA 1
ATOM 7919 C C . GLY B 1 134 ? -19.975 -7.386 71.141 1.00 30.85 134 GLY B C 1
ATOM 7920 O O . GLY B 1 134 ? -20.946 -8.143 71.032 1.00 29.52 134 GLY B O 1
ATOM 7924 N N . ALA B 1 135 ? -18.950 -7.386 70.295 1.00 29.53 135 ALA B N 1
ATOM 7925 C CA . ALA B 1 135 ? -18.881 -8.320 69.188 1.00 28.99 135 ALA B CA 1
ATOM 7926 C C . ALA B 1 135 ? -18.940 -9.748 69.704 1.00 28.58 135 ALA B C 1
ATOM 7927 O O . ALA B 1 135 ? -18.473 -10.056 70.806 1.00 30.15 135 ALA B O 1
ATOM 7934 N N . GLY B 1 136 ? -19.529 -10.622 68.894 1.00 28.58 136 GLY B N 1
ATOM 7935 C CA . GLY B 1 136 ? -19.609 -12.019 69.256 1.00 27.61 136 GLY B CA 1
ATOM 7936 C C . GLY B 1 136 ? -18.255 -12.699 69.180 1.00 27.25 136 GLY B C 1
ATOM 7937 O O . GLY B 1 136 ? -17.386 -12.343 68.382 1.00 24.29 136 GLY B O 1
ATOM 7941 N N . VAL B 1 137 ? -18.071 -13.688 70.045 1.00 29.76 137 VAL B N 1
ATOM 7942 C CA . VAL B 1 137 ? -16.872 -14.512 70.060 1.00 30.81 137 VAL B CA 1
ATOM 7943 C C . VAL B 1 137 ? -17.185 -15.801 69.313 1.00 31.22 137 VAL B C 1
ATOM 7944 O O . VAL B 1 137 ? -18.048 -16.577 69.738 1.00 31.97 137 VAL B O 1
ATOM 7957 N N . LEU B 1 138 ? -16.489 -16.025 68.201 1.00 34.25 138 LEU B N 1
ATOM 7958 C CA . LEU B 1 138 ? -16.683 -17.212 67.374 1.00 34.15 138 LEU B CA 1
ATOM 7959 C C . LEU B 1 138 ? -15.871 -18.408 67.843 1.00 36.13 138 LEU B C 1
ATOM 7960 O O . LEU B 1 138 ? -15.984 -19.484 67.250 1.00 37.21 138 LEU B O 1
ATOM 7976 N N . GLY B 1 139 ? -15.041 -18.237 68.859 1.00 33.89 139 GLY B N 1
ATOM 7977 C CA . GLY B 1 139 ? -14.107 -19.258 69.285 1.00 34.18 139 GLY B CA 1
ATOM 7978 C C . GLY B 1 139 ? -12.678 -18.752 69.237 1.00 32.74 139 GLY B C 1
ATOM 7979 O O . GLY B 1 139 ? -12.372 -17.700 68.677 1.00 31.09 139 GLY B O 1
ATOM 7983 N N . LEU B 1 140 ? -11.801 -19.536 69.845 1.00 36.72 140 LEU B N 1
ATOM 7984 C CA . LEU B 1 140 ? -10.420 -19.112 69.999 1.00 36.75 140 LEU B CA 1
ATOM 7985 C C . LEU B 1 140 ? -9.587 -19.443 68.769 1.00 34.30 140 LEU B C 1
ATOM 7986 O O . LEU B 1 140 ? -9.815 -20.440 68.077 1.00 33.95 140 LEU B O 1
ATOM 8002 N N . HIS B 1 141 ? -8.620 -18.574 68.502 1.00 31.95 141 HIS B N 1
ATOM 8003 C CA . HIS B 1 141 ? -7.533 -18.829 67.563 1.00 30.58 141 HIS B CA 1
ATOM 8004 C C . HIS B 1 141 ? -6.274 -19.007 68.407 1.00 31.58 141 HIS B C 1
ATOM 8005 O O . HIS B 1 141 ? -5.845 -18.077 69.096 1.00 32.21 141 HIS B O 1
ATOM 8019 N N . LEU B 1 142 ? -5.710 -20.208 68.393 1.00 32.30 142 LEU B N 1
ATOM 8020 C CA . LEU B 1 142 ? -4.478 -20.503 69.118 1.00 33.58 142 LEU B CA 1
ATOM 8021 C C . LEU B 1 142 ? -3.326 -20.454 68.119 1.00 33.05 142 LEU B C 1
ATOM 8022 O O . LEU B 1 142 ? -3.194 -21.341 67.272 1.00 33.49 142 LEU B O 1
ATOM 8038 N N . GLU B 1 143 ? -2.514 -19.399 68.190 1.00 29.29 143 GLU B N 1
ATOM 8039 C CA . GLU B 1 143 ? -1.398 -19.222 67.263 1.00 28.96 143 GLU B CA 1
ATOM 8040 C C . GLU B 1 143 ? -0.119 -19.671 67.961 1.00 29.73 143 GLU B C 1
ATOM 8041 O O . GLU B 1 143 ? 0.408 -18.965 68.828 1.00 29.65 143 GLU B O 1
ATOM 8053 N N . GLY B 1 144 ? 0.397 -20.826 67.563 1.00 35.04 144 GLY B N 1
ATOM 8054 C CA . GLY B 1 144 ? 1.446 -21.468 68.312 1.00 36.61 144 GLY B CA 1
ATOM 8055 C C . GLY B 1 144 ? 0.825 -22.302 69.410 1.00 37.42 144 GLY B C 1
ATOM 8056 O O . GLY B 1 144 ? -0.396 -22.272 69.614 1.00 36.49 144 GLY B O 1
ATOM 8060 N N . PRO B 1 145 ? 1.650 -23.036 70.174 1.00 37.43 145 PRO B N 1
ATOM 8061 C CA . PRO B 1 145 ? 3.117 -23.012 70.191 1.00 38.81 145 PRO B CA 1
ATOM 8062 C C . PRO B 1 145 ? 3.801 -23.948 69.191 1.00 38.91 145 PRO B C 1
ATOM 8063 O O . PRO B 1 145 ? 5.030 -24.049 69.196 1.00 40.67 145 PRO B O 1
ATOM 8074 N N . PHE B 1 146 ? 3.027 -24.630 68.352 1.00 36.75 146 PHE B N 1
ATOM 8075 C CA . PHE B 1 146 ? 3.581 -25.649 67.461 1.00 36.86 146 PHE B CA 1
ATOM 8076 C C . PHE B 1 146 ? 3.966 -25.007 66.126 1.00 33.66 146 PHE B C 1
ATOM 8077 O O . PHE B 1 146 ? 3.386 -25.260 65.068 1.00 33.00 146 PHE B O 1
ATOM 8094 N N . ILE B 1 147 ? 4.988 -24.155 66.202 1.00 33.01 147 ILE B N 1
ATOM 8095 C CA . ILE B 1 147 ? 5.468 -23.379 65.070 1.00 31.35 147 ILE B CA 1
ATOM 8096 C C . ILE B 1 147 ? 6.986 -23.451 65.055 1.00 32.76 147 ILE B C 1
ATOM 8097 O O . ILE B 1 147 ? 7.613 -23.929 65.998 1.00 34.94 147 ILE B O 1
ATOM 8113 N N . SER B 1 148 ? 7.572 -22.927 63.981 1.00 36.95 148 SER B N 1
ATOM 8114 C CA . SER B 1 148 ? 9.004 -23.052 63.739 1.00 40.14 148 SER B CA 1
ATOM 8115 C C . SER B 1 148 ? 9.813 -22.072 64.580 1.00 41.02 148 SER B C 1
ATOM 8116 O O . SER B 1 148 ? 9.410 -20.926 64.795 1.00 39.99 148 SER B O 1
ATOM 8124 N N . ARG B 1 149 ? 10.984 -22.521 65.029 1.00 39.71 149 ARG B N 1
ATOM 8125 C CA . ARG B 1 149 ? 11.906 -21.618 65.707 1.00 40.71 149 ARG B CA 1
ATOM 8126 C C . ARG B 1 149 ? 12.422 -20.555 64.745 1.00 38.24 149 ARG B C 1
ATOM 8127 O O . ARG B 1 149 ? 12.580 -19.388 65.125 1.00 36.64 149 ARG B O 1
ATOM 8148 N N . GLU B 1 150 ? 12.697 -20.948 63.498 1.00 41.19 150 GLU B N 1
ATOM 8149 C CA . GLU B 1 150 ? 13.260 -20.025 62.521 1.00 42.03 150 GLU B CA 1
ATOM 8150 C C . GLU B 1 150 ? 12.316 -18.859 62.245 1.00 39.59 150 GLU B C 1
ATOM 8151 O O . GLU B 1 150 ? 12.771 -17.744 61.972 1.00 38.67 150 GLU B O 1
ATOM 8163 N N . LYS B 1 151 ? 11.010 -19.096 62.313 1.00 37.81 151 LYS B N 1
ATOM 8164 C CA . LYS B 1 151 ? 10.008 -18.091 61.986 1.00 36.00 151 LYS B CA 1
ATOM 8165 C C . LYS B 1 151 ? 9.081 -17.807 63.166 1.00 35.45 151 LYS B C 1
ATOM 8166 O O . LYS B 1 151 ? 7.893 -17.531 62.979 1.00 34.21 151 LYS B O 1
ATOM 8185 N N . ARG B 1 152 ? 9.602 -17.864 64.391 1.00 37.33 152 ARG B N 1
ATOM 8186 C CA . ARG B 1 152 ? 8.756 -17.643 65.557 1.00 38.33 152 ARG B CA 1
ATOM 8187 C C . ARG B 1 152 ? 8.324 -16.188 65.693 1.00 37.50 152 ARG B C 1
ATOM 8188 O O . ARG B 1 152 ? 7.388 -15.904 66.447 1.00 36.71 152 ARG B O 1
ATOM 8209 N N . GLY B 1 153 ? 8.992 -15.266 65.008 1.00 35.35 153 GLY B N 1
ATOM 8210 C CA . GLY B 1 153 ? 8.628 -13.861 65.090 1.00 35.13 153 GLY B CA 1
ATOM 8211 C C . GLY B 1 153 ? 8.652 -13.367 66.524 1.00 36.73 153 GLY B C 1
ATOM 8212 O O . GLY B 1 153 ? 9.667 -13.465 67.226 1.00 37.04 153 GLY B O 1
ATOM 8216 N N . ALA B 1 154 ? 7.523 -12.817 66.974 1.00 37.82 154 ALA B N 1
ATOM 8217 C CA . ALA B 1 154 ? 7.407 -12.310 68.337 1.00 39.22 154 ALA B CA 1
ATOM 8218 C C . ALA B 1 154 ? 7.083 -13.399 69.351 1.00 38.46 154 ALA B C 1
ATOM 8219 O O . ALA B 1 154 ? 6.949 -13.092 70.540 1.00 39.43 154 ALA B O 1
ATOM 8226 N N . HIS B 1 155 ? 6.970 -14.644 68.925 1.00 38.02 155 HIS B N 1
ATOM 8227 C CA . HIS B 1 155 ? 6.677 -15.719 69.860 1.00 38.37 155 HIS B CA 1
ATOM 8228 C C . HIS B 1 155 ? 7.960 -16.137 70.581 1.00 41.77 155 HIS B C 1
ATOM 8229 O O . HIS B 1 155 ? 9.014 -16.253 69.949 1.00 43.00 155 HIS B O 1
ATOM 8243 N N . PRO B 1 156 ? 7.907 -16.348 71.898 1.00 42.41 156 PRO B N 1
ATOM 8244 C CA . PRO B 1 156 ? 9.141 -16.614 72.652 1.00 43.98 156 PRO B CA 1
ATOM 8245 C C . PRO B 1 156 ? 9.680 -18.013 72.389 1.00 44.04 156 PRO B C 1
ATOM 8246 O O . PRO B 1 156 ? 8.949 -19.003 72.463 1.00 43.65 156 PRO B O 1
ATOM 8257 N N . GLU B 1 157 ? 10.981 -18.087 72.098 1.00 45.14 1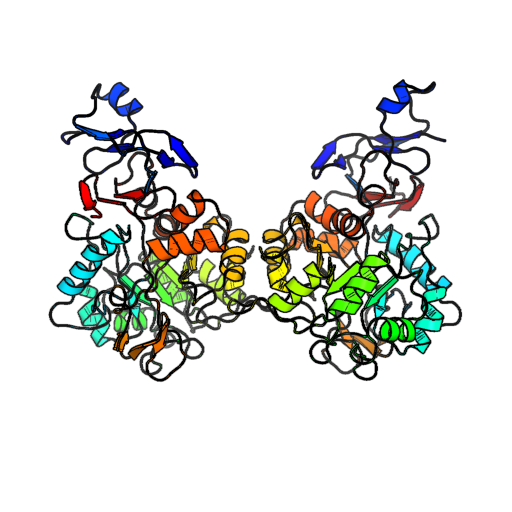57 GLU B N 1
ATOM 8258 C CA . GLU B 1 157 ? 11.614 -19.373 71.834 1.00 46.66 157 GLU B CA 1
ATOM 8259 C C . GLU B 1 157 ? 11.383 -20.343 72.985 1.00 48.92 157 GLU B C 1
ATOM 8260 O O . GLU B 1 157 ? 11.191 -21.543 72.770 1.00 48.74 157 GLU B O 1
ATOM 8272 N N . ALA B 1 158 ? 11.370 -19.833 74.219 1.00 48.87 158 ALA B N 1
ATOM 8273 C CA . ALA B 1 158 ? 11.328 -20.704 75.385 1.00 51.58 158 ALA B CA 1
ATOM 8274 C C . ALA B 1 158 ? 10.079 -21.577 75.440 1.00 50.70 158 ALA B C 1
ATOM 8275 O O . ALA B 1 158 ? 10.097 -22.610 76.120 1.00 52.90 158 ALA B O 1
ATOM 8282 N N . HIS B 1 159 ? 9.000 -21.201 74.752 1.00 48.57 159 HIS B N 1
ATOM 8283 C CA . HIS B 1 159 ? 7.732 -21.913 74.872 1.00 48.70 159 HIS B CA 1
ATOM 8284 C C . HIS B 1 159 ? 7.270 -22.572 73.574 1.00 46.05 159 HIS B C 1
ATOM 8285 O O . HIS B 1 159 ? 6.109 -22.988 73.487 1.00 43.78 159 HIS B O 1
ATOM 8299 N N . LEU B 1 160 ? 8.134 -22.692 72.572 1.00 48.56 160 LEU B N 1
ATOM 8300 C CA . LEU B 1 160 ? 7.792 -23.487 71.398 1.00 48.02 160 LEU B CA 1
ATOM 8301 C C . LEU B 1 160 ? 7.713 -24.968 71.765 1.00 50.42 160 LEU B C 1
ATOM 8302 O O . LEU B 1 160 ? 8.327 -25.422 72.733 1.00 51.87 160 LEU B O 1
ATOM 8318 N N . ARG B 1 161 ? 6.938 -25.721 70.984 1.00 56.04 161 ARG B N 1
ATOM 8319 C CA . ARG B 1 161 ? 6.736 -27.142 71.230 1.00 58.45 161 ARG B CA 1
ATOM 8320 C C . ARG B 1 161 ? 6.676 -27.885 69.898 1.00 56.69 161 ARG B C 1
ATOM 8321 O O . ARG B 1 161 ? 6.510 -27.277 68.835 1.00 54.75 161 ARG B O 1
ATOM 8342 N N . SER B 1 162 ? 6.814 -29.213 69.964 1.00 49.29 162 SER B N 1
ATOM 8343 C CA . SER B 1 162 ? 6.748 -30.069 68.785 1.00 48.49 162 SER B CA 1
ATOM 8344 C C . SER B 1 162 ? 5.776 -31.219 69.030 1.00 51.67 162 SER B C 1
ATOM 8345 O O . SER B 1 162 ? 5.273 -31.414 70.139 1.00 53.31 162 SER B O 1
ATOM 8353 N N . PHE B 1 163 ? 5.526 -31.992 67.967 1.00 62.42 163 PHE B N 1
ATOM 8354 C CA . PHE B 1 163 ? 4.519 -33.049 67.964 1.00 64.78 163 PHE B CA 1
ATOM 8355 C C . PHE B 1 163 ? 5.079 -34.452 68.096 1.00 68.59 163 PHE B C 1
ATOM 8356 O O . PHE B 1 163 ? 4.309 -35.379 68.371 1.00 69.42 163 PHE B O 1
ATOM 8373 N N . GLU B 1 164 ? 6.378 -34.640 67.876 1.00 62.42 164 GLU B N 1
ATOM 8374 C CA . GLU B 1 164 ? 6.880 -35.967 67.536 1.00 64.85 164 GLU B CA 1
ATOM 8375 C C . GLU B 1 164 ? 6.507 -37.015 68.578 1.00 67.66 164 GLU B C 1
ATOM 8376 O O . GLU B 1 164 ? 6.312 -38.184 68.227 1.00 70.66 164 GLU B O 1
ATOM 8388 N N . ALA B 1 165 ? 6.381 -36.626 69.847 1.00 69.74 165 ALA B N 1
ATOM 8389 C CA . ALA B 1 165 ? 6.153 -37.602 70.906 1.00 72.41 165 ALA B CA 1
ATOM 8390 C C . ALA B 1 165 ? 4.870 -38.392 70.679 1.00 72.82 165 ALA B C 1
ATOM 8391 O O . ALA B 1 165 ? 4.923 -39.592 70.391 1.00 74.22 165 ALA B O 1
ATOM 8398 N N . ASP B 1 166 ? 3.711 -37.739 70.806 1.00 78.12 166 ASP B N 1
ATOM 8399 C CA . ASP B 1 166 ? 2.438 -38.428 70.639 1.00 78.74 166 ASP B CA 1
ATOM 8400 C C . ASP B 1 166 ? 1.425 -37.546 69.917 1.00 74.43 166 ASP B C 1
ATOM 8401 O O . ASP B 1 166 ? 0.214 -37.675 70.134 1.00 74.99 166 ASP B O 1
ATOM 8410 N N . ALA B 1 167 ? 1.908 -36.639 69.069 1.00 60.53 167 ALA B N 1
ATOM 8411 C CA . ALA B 1 167 ? 1.071 -35.914 68.122 1.00 56.45 167 ALA B CA 1
ATOM 8412 C C . ALA B 1 167 ? -0.127 -35.238 68.786 1.00 54.89 167 ALA B C 1
ATOM 8413 O O . ALA B 1 167 ? 0.047 -34.341 69.616 1.00 53.51 167 ALA B O 1
ATOM 8420 N N . PHE B 1 168 ? -1.346 -35.652 68.421 1.00 55.17 168 PHE B N 1
ATOM 8421 C CA . PHE B 1 168 ? -2.540 -34.940 68.867 1.00 54.52 168 PHE B CA 1
ATOM 8422 C C . PHE B 1 168 ? -2.693 -34.962 70.381 1.00 56.57 168 PHE B C 1
ATOM 8423 O O . PHE B 1 168 ? -3.210 -34.002 70.966 1.00 55.39 168 PHE B O 1
ATOM 8440 N N . GLN B 1 169 ? -2.269 -36.044 71.034 1.00 57.76 169 GLN B N 1
ATOM 8441 C CA . GLN B 1 169 ? -2.329 -36.080 72.490 1.00 59.03 169 GLN B CA 1
ATOM 8442 C C . GLN B 1 169 ? -1.380 -35.053 73.090 1.00 56.95 169 GLN B C 1
ATOM 8443 O O . GLN B 1 169 ? -1.694 -34.429 74.110 1.00 55.93 169 GLN B O 1
ATOM 8457 N N . ASP B 1 170 ? -0.216 -34.869 72.465 1.00 63.41 170 ASP B N 1
ATOM 8458 C CA . ASP B 1 170 ? 0.697 -33.803 72.864 1.00 64.51 170 ASP B CA 1
ATOM 8459 C C . ASP B 1 170 ? 0.021 -32.442 72.738 1.00 59.68 170 ASP B C 1
ATOM 8460 O O . ASP B 1 170 ? 0.227 -31.551 73.572 1.00 58.41 170 ASP B O 1
ATOM 8469 N N . LEU B 1 171 ? -0.782 -32.261 71.691 1.00 52.77 171 LEU B N 1
ATOM 8470 C CA . LEU B 1 171 ? -1.495 -31.004 71.511 1.00 50.52 171 LEU B CA 1
ATOM 8471 C C . LEU B 1 171 ? -2.585 -30.839 72.563 1.00 51.06 171 LEU B C 1
ATOM 8472 O O . LEU B 1 171 ? -2.770 -29.743 73.106 1.00 50.82 171 LEU B O 1
ATOM 8488 N N . LEU B 1 172 ? -3.301 -31.920 72.883 1.00 55.16 172 LEU B N 1
ATOM 8489 C CA . LEU B 1 172 ? -4.334 -31.842 73.910 1.00 56.45 172 LEU B CA 1
ATOM 8490 C C . LEU B 1 172 ? -3.733 -31.512 75.269 1.00 57.31 172 LEU B C 1
ATOM 8491 O O . LEU B 1 172 ? -4.277 -30.692 76.016 1.00 57.01 172 LEU B O 1
ATOM 8507 N N . ALA B 1 173 ? -2.601 -32.134 75.602 1.00 54.75 173 ALA B N 1
ATOM 8508 C CA . ALA B 1 173 ? -1.948 -31.856 76.876 1.00 56.85 173 ALA B CA 1
ATOM 8509 C C . ALA B 1 173 ? -1.505 -30.404 76.973 1.00 55.05 173 ALA B C 1
ATOM 8510 O O . ALA B 1 173 ? -1.478 -29.831 78.070 1.00 55.58 173 ALA B O 1
ATOM 8517 N N . THR B 1 174 ? -1.148 -29.796 75.843 1.00 54.52 174 THR B N 1
ATOM 8518 C CA . THR B 1 174 ? -0.655 -28.423 75.853 1.00 53.14 174 THR B CA 1
ATOM 8519 C C . THR B 1 174 ? -1.794 -27.426 76.045 1.00 51.35 174 THR B C 1
ATOM 8520 O O . THR B 1 174 ? -1.733 -26.561 76.923 1.00 52.02 174 THR B O 1
ATOM 8531 N N . TYR B 1 175 ? -2.841 -27.543 75.232 1.00 50.05 175 TYR B N 1
ATOM 8532 C CA . TYR B 1 175 ? -3.942 -26.589 75.234 1.00 46.85 175 TYR B CA 1
ATOM 8533 C C . TYR B 1 175 ? -5.005 -26.891 76.281 1.00 48.11 175 TYR B C 1
ATOM 8534 O O . TYR B 1 175 ? -5.740 -25.980 76.684 1.00 47.10 175 TYR B O 1
ATOM 8552 N N . GLY B 1 176 ? -5.136 -28.148 76.693 1.00 47.37 176 GLY B N 1
ATOM 8553 C CA . GLY B 1 176 ? -6.282 -28.564 77.457 1.00 48.91 176 GLY B CA 1
ATOM 8554 C C . GLY B 1 176 ? -7.451 -28.783 76.521 1.00 47.19 176 GLY B C 1
ATOM 8555 O O . GLY B 1 176 ? -7.303 -28.718 75.298 1.00 47.85 176 GLY B O 1
ATOM 8559 N N . PRO B 1 177 ? -8.639 -29.022 77.076 1.00 52.15 177 PRO B N 1
ATOM 8560 C CA . PRO B 1 177 ? -9.815 -29.266 76.233 1.00 50.53 177 PRO B CA 1
ATOM 8561 C C . PRO B 1 177 ? -10.016 -28.170 75.193 1.00 47.14 177 PRO B C 1
ATOM 8562 O O . PRO B 1 177 ? -9.878 -26.979 75.480 1.00 45.05 177 PRO B O 1
ATOM 8573 N N . LEU B 1 178 ? -10.376 -28.592 73.981 1.00 50.03 178 LEU B N 1
ATOM 8574 C CA . LEU B 1 178 ? -10.401 -27.722 72.813 1.00 46.24 178 LEU B CA 1
ATOM 8575 C C . LEU B 1 178 ? -11.799 -27.243 72.449 1.00 45.32 178 LEU B C 1
ATOM 8576 O O . LEU B 1 178 ? -11.978 -26.666 71.373 1.00 43.99 178 LEU B O 1
ATOM 8592 N N . ASP B 1 179 ? -12.789 -27.453 73.318 1.00 48.15 179 ASP B N 1
ATOM 8593 C CA . ASP B 1 179 ? -14.173 -27.163 72.946 1.00 48.47 179 ASP B CA 1
ATOM 8594 C C . ASP B 1 179 ? -14.346 -25.730 72.459 1.00 45.14 179 ASP B C 1
ATOM 8595 O O . ASP B 1 179 ? -15.095 -25.476 71.510 1.00 43.18 179 ASP B O 1
ATOM 8604 N N . ASN B 1 180 ? -13.667 -24.778 73.094 1.00 40.46 180 ASN B N 1
ATOM 8605 C CA . ASN B 1 180 ? -13.818 -23.372 72.743 1.00 39.30 180 ASN B CA 1
ATOM 8606 C C . ASN B 1 180 ? -12.896 -22.945 71.609 1.00 38.15 180 ASN B C 1
ATOM 8607 O O . ASN B 1 180 ? -12.886 -21.762 71.252 1.00 37.92 180 ASN B O 1
ATOM 8618 N N . VAL B 1 181 ? -12.138 -23.870 71.024 1.00 38.42 181 VAL B N 1
ATOM 8619 C CA . VAL B 1 181 ? -11.124 -23.529 70.031 1.00 36.82 181 VAL B CA 1
ATOM 8620 C C . VAL B 1 181 ? -11.728 -23.627 68.637 1.00 35.51 181 VAL B C 1
ATOM 8621 O O . VAL B 1 181 ? -12.401 -24.609 68.304 1.00 35.29 181 VAL B O 1
ATOM 8634 N N . ARG B 1 182 ? -11.458 -22.624 67.810 1.00 35.35 182 ARG B N 1
ATOM 8635 C CA . ARG B 1 182 ? -11.948 -22.591 66.444 1.00 36.10 182 ARG B CA 1
ATOM 8636 C C . ARG B 1 182 ? -10.845 -22.628 65.396 1.00 33.71 182 ARG B C 1
ATOM 8637 O O . ARG B 1 182 ? -11.074 -23.174 64.312 1.00 30.80 182 ARG B O 1
ATOM 8658 N N . ILE B 1 183 ? -9.674 -22.056 65.680 1.00 33.89 183 ILE B N 1
ATOM 8659 C CA . ILE B 1 183 ? -8.553 -22.018 64.743 1.00 31.98 183 ILE B CA 1
ATOM 8660 C C . ILE B 1 183 ? -7.279 -22.379 65.499 1.00 31.85 183 ILE B C 1
ATOM 8661 O O . ILE B 1 183 ? -7.097 -21.977 66.652 1.00 33.68 183 ILE B O 1
ATOM 8677 N N . VAL B 1 184 ? -6.393 -23.130 64.844 1.00 29.93 184 VAL B N 1
ATOM 8678 C CA . VAL B 1 184 ? -5.042 -23.399 65.333 1.00 30.99 184 VAL B CA 1
ATOM 8679 C C . VAL B 1 184 ? -4.079 -23.094 64.189 1.00 30.95 184 VAL B C 1
ATOM 8680 O O . VAL B 1 184 ? -4.229 -23.641 63.090 1.00 29.97 184 VAL B O 1
ATOM 8693 N N . THR B 1 185 ? -3.114 -22.209 64.435 1.00 31.36 185 THR B N 1
ATOM 8694 C CA . THR B 1 185 ? -2.011 -21.987 63.505 1.00 30.71 185 THR B CA 1
ATOM 8695 C C . THR B 1 185 ? -0.823 -22.847 63.913 1.00 31.95 185 THR B C 1
ATOM 8696 O O . THR B 1 185 ? -0.397 -22.817 65.072 1.00 33.47 185 THR B O 1
ATOM 8707 N N . LEU B 1 186 ? -0.280 -23.594 62.955 1.00 32.53 186 LEU B N 1
ATOM 8708 C CA . LEU B 1 186 ? 0.885 -24.426 63.205 1.00 32.79 186 LEU B CA 1
ATOM 8709 C C . LEU B 1 186 ? 1.797 -24.395 61.985 1.00 31.54 186 LEU B C 1
ATOM 8710 O O . LEU B 1 186 ? 1.393 -23.998 60.891 1.00 31.23 186 LEU B O 1
ATOM 8726 N N . ALA B 1 187 ? 3.039 -24.827 62.185 1.00 28.41 187 ALA B N 1
ATOM 8727 C CA . ALA B 1 187 ? 3.990 -24.942 61.094 1.00 28.26 187 ALA B CA 1
ATOM 8728 C C . ALA B 1 187 ? 3.988 -26.375 60.587 1.00 30.48 187 ALA B C 1
ATOM 8729 O O . ALA B 1 187 ? 4.344 -27.281 61.352 1.00 32.01 187 ALA B O 1
ATOM 8736 N N . PRO B 1 188 ? 3.592 -26.641 59.337 1.00 32.67 188 PRO B N 1
ATOM 8737 C CA . PRO B 1 188 ? 3.365 -28.033 58.922 1.00 34.00 188 PRO B CA 1
ATOM 8738 C C . PRO B 1 188 ? 4.634 -28.837 58.706 1.00 35.54 188 PRO B C 1
ATOM 8739 O O . PRO B 1 188 ? 4.545 -30.069 58.610 1.00 36.19 188 PRO B O 1
ATOM 8750 N N . GLU B 1 189 ? 5.804 -28.201 58.631 1.00 36.46 189 GLU B N 1
ATOM 8751 C CA . GLU B 1 189 ? 7.033 -28.975 58.503 1.00 37.55 189 GLU B CA 1
ATOM 8752 C C . GLU B 1 189 ? 7.358 -29.745 59.776 1.00 39.40 189 GLU B C 1
ATOM 8753 O O . GLU B 1 189 ? 8.206 -30.644 59.733 1.00 41.44 189 GLU B O 1
ATOM 8765 N N . LEU B 1 190 ? 6.691 -29.437 60.888 1.00 40.85 190 LEU B N 1
ATOM 8766 C CA . LEU B 1 190 ? 6.834 -30.235 62.099 1.00 42.36 190 LEU B CA 1
ATOM 8767 C C . LEU B 1 190 ? 6.520 -31.694 61.817 1.00 43.14 190 LEU B C 1
ATOM 8768 O O . LEU B 1 190 ? 5.578 -32.015 61.086 1.00 42.60 190 LEU B O 1
ATOM 8784 N N . GLY B 1 191 ? 7.332 -32.581 62.389 1.00 45.71 191 GLY B N 1
ATOM 8785 C CA . GLY B 1 191 ? 7.071 -34.003 62.255 1.00 47.07 191 GLY B CA 1
ATOM 8786 C C . GLY B 1 191 ? 5.727 -34.377 62.854 1.00 46.96 191 GLY B C 1
ATOM 8787 O O . GLY B 1 191 ? 5.341 -33.889 63.918 1.00 44.62 191 GLY B O 1
ATOM 8791 N N . ARG B 1 192 ? 5.015 -35.263 62.159 1.00 44.30 192 ARG B N 1
ATOM 8792 C CA . ARG B 1 192 ? 3.701 -35.766 62.557 1.00 45.06 192 ARG B CA 1
ATOM 8793 C C . ARG B 1 192 ? 2.615 -34.695 62.488 1.00 42.68 192 ARG B C 1
ATOM 8794 O O . ARG B 1 192 ? 1.526 -34.875 63.049 1.00 42.03 192 ARG B O 1
ATOM 8815 N N . SER B 1 193 ? 2.874 -33.589 61.787 1.00 44.28 193 SER B N 1
ATOM 8816 C CA . SER B 1 193 ? 1.848 -32.562 61.629 1.00 41.72 193 SER B CA 1
ATOM 8817 C C . SER B 1 193 ? 0.645 -33.100 60.868 1.00 41.41 193 SER B C 1
ATOM 8818 O O . SER B 1 193 ? -0.493 -32.696 61.132 1.00 39.54 193 SER B O 1
ATOM 8826 N N . HIS B 1 194 ? 0.880 -34.014 59.928 1.00 47.31 194 HIS B N 1
ATOM 8827 C CA . HIS B 1 194 ? -0.204 -34.627 59.171 1.00 50.00 194 HIS B CA 1
ATOM 8828 C C . HIS B 1 194 ? -1.257 -35.204 60.116 1.00 51.07 194 HIS B C 1
ATOM 8829 O O . HIS B 1 194 ? -2.459 -34.969 59.949 1.00 48.79 194 HIS B O 1
ATOM 8843 N N . GLU B 1 195 ? -0.811 -35.973 61.121 1.00 49.26 195 GLU B N 1
ATOM 8844 C CA . GLU B 1 195 ? -1.730 -36.572 62.090 1.00 49.74 195 GLU B CA 1
ATOM 8845 C C . GLU B 1 195 ? -2.497 -35.517 62.874 1.00 45.63 195 GLU B C 1
ATOM 8846 O O . GLU B 1 195 ? -3.705 -35.650 63.096 1.00 45.88 195 GLU B O 1
ATOM 8858 N N . VAL B 1 196 ? -1.804 -34.472 63.319 1.00 45.01 196 VAL B N 1
ATOM 8859 C CA . VAL B 1 196 ? -2.447 -33.446 64.129 1.00 43.12 196 VAL B CA 1
ATOM 8860 C C . VAL B 1 196 ? -3.496 -32.704 63.315 1.00 42.17 196 VAL B C 1
ATOM 8861 O O . VAL B 1 196 ? -4.592 -32.408 63.807 1.00 42.22 196 VAL B O 1
ATOM 8874 N N . ILE B 1 197 ? -3.187 -32.404 62.053 1.00 40.59 197 ILE B N 1
ATOM 8875 C CA . ILE B 1 197 ? -4.115 -31.658 61.210 1.00 39.20 197 ILE B CA 1
ATOM 8876 C C . ILE B 1 197 ? -5.391 -32.456 60.973 1.00 41.39 197 ILE B C 1
ATOM 8877 O O . ILE B 1 197 ? -6.502 -31.913 61.035 1.00 39.85 197 ILE B O 1
ATOM 8893 N N . ARG B 1 198 ? -5.256 -33.752 60.686 1.00 47.63 198 ARG B N 1
ATOM 8894 C CA . ARG B 1 198 ? -6.432 -34.596 60.496 1.00 49.32 198 ARG B CA 1
ATOM 8895 C C . ARG B 1 198 ? -7.293 -34.607 61.751 1.00 48.07 198 ARG B C 1
ATOM 8896 O O . ARG B 1 198 ? -8.523 -34.492 61.681 1.00 47.33 198 ARG B O 1
ATOM 8917 N N . ALA B 1 199 ? -6.655 -34.764 62.913 1.00 46.78 199 ALA B N 1
ATOM 8918 C CA . ALA B 1 199 ? -7.390 -34.835 64.170 1.00 46.76 199 ALA B CA 1
ATOM 8919 C C . ALA B 1 199 ? -8.116 -33.528 64.461 1.00 45.75 199 ALA B C 1
ATOM 8920 O O . ALA B 1 199 ? -9.270 -33.537 64.904 1.00 47.15 199 ALA B O 1
ATOM 8927 N N . LEU B 1 200 ? -7.455 -32.393 64.218 1.00 40.67 200 LEU B N 1
ATOM 8928 C CA . LEU B 1 200 ? -8.073 -31.098 64.489 1.00 38.74 200 LEU B CA 1
ATOM 8929 C C . LEU B 1 200 ? -9.260 -30.853 63.568 1.00 37.37 200 LEU B C 1
ATOM 8930 O O . LEU B 1 200 ? -10.345 -30.468 64.023 1.00 37.46 200 LEU B O 1
ATOM 8946 N N . THR B 1 201 ? -9.080 -31.078 62.267 1.00 41.94 201 THR B N 1
ATOM 8947 C CA . THR B 1 201 ? -10.158 -30.804 61.327 1.00 41.92 201 THR B CA 1
ATOM 8948 C C . THR B 1 201 ? -11.300 -31.803 61.486 1.00 44.00 201 THR B C 1
ATOM 8949 O O . THR B 1 201 ? -12.458 -31.455 61.238 1.00 43.00 201 THR B O 1
ATOM 8960 N N . ALA B 1 202 ? -11.001 -33.036 61.911 1.00 50.35 202 ALA B N 1
ATOM 8961 C CA . ALA B 1 202 ? -12.066 -33.995 62.199 1.00 53.71 202 ALA B CA 1
ATOM 8962 C C . ALA B 1 202 ? -12.946 -33.520 63.346 1.00 53.90 202 ALA B C 1
ATOM 8963 O O . ALA B 1 202 ? -14.130 -33.872 63.411 1.00 54.90 202 ALA B O 1
ATOM 8970 N N . ARG B 1 203 ? -12.384 -32.733 64.262 1.00 49.46 203 ARG B N 1
ATOM 8971 C CA . ARG B 1 203 ? -13.127 -32.136 65.361 1.00 47.91 203 ARG B CA 1
ATOM 8972 C C . ARG B 1 203 ? -13.694 -30.763 65.011 1.00 46.11 203 ARG B C 1
ATOM 8973 O O . ARG B 1 203 ? -14.156 -30.050 65.905 1.00 46.28 203 ARG B O 1
ATOM 8994 N N . GLY B 1 204 ? -13.660 -30.375 63.738 1.00 42.67 204 GLY B N 1
ATOM 8995 C CA . GLY B 1 204 ? -14.232 -29.111 63.320 1.00 40.93 204 GLY B CA 1
ATOM 8996 C C . GLY B 1 204 ? -13.360 -27.898 63.537 1.00 39.47 204 GLY B C 1
ATOM 8997 O O . GLY B 1 204 ? -13.861 -26.772 63.450 1.00 39.07 204 GLY B O 1
ATOM 9001 N N . ILE B 1 205 ? -12.080 -28.078 63.827 1.00 36.83 205 ILE B N 1
ATOM 9002 C CA . ILE B 1 205 ? -11.179 -26.961 64.073 1.00 35.59 205 ILE B CA 1
ATOM 9003 C C . ILE B 1 205 ? -10.468 -26.608 62.774 1.00 36.00 205 ILE B C 1
ATOM 9004 O O . ILE B 1 205 ? -9.932 -27.485 62.091 1.00 36.45 205 ILE B O 1
ATOM 9020 N N . CYS B 1 206 ? -10.474 -25.322 62.429 1.00 34.61 206 CYS B N 1
ATOM 9021 C CA . CYS B 1 206 ? -9.737 -24.848 61.268 1.00 33.12 206 CYS B CA 1
ATOM 9022 C C . CYS B 1 206 ? -8.244 -24.856 61.565 1.00 31.92 206 CYS B C 1
ATOM 9023 O O . CYS B 1 206 ? -7.811 -24.355 62.606 1.00 32.67 206 CYS B O 1
ATOM 9031 N N . VAL B 1 207 ? -7.459 -25.426 60.652 1.00 29.94 207 VAL B N 1
ATOM 9032 C CA . VAL B 1 207 ? -6.003 -25.450 60.761 1.00 29.55 207 VAL B CA 1
ATOM 9033 C C . VAL B 1 207 ? -5.426 -24.422 59.804 1.00 28.98 207 VAL B C 1
ATOM 9034 O O . VAL B 1 207 ? -5.721 -24.443 58.603 1.00 28.83 207 VAL B O 1
ATOM 9047 N N . SER B 1 208 ? -4.581 -23.542 60.329 1.00 27.26 208 SER B N 1
ATOM 9048 C CA . SER B 1 208 ? -3.920 -22.518 59.539 1.00 27.38 208 SER B CA 1
ATOM 9049 C C . SER B 1 208 ? -2.416 -22.752 59.556 1.00 27.71 208 SER B C 1
ATOM 9050 O O . SER B 1 208 ? -1.860 -23.183 60.569 1.00 28.48 208 SER B O 1
ATOM 9058 N N . LEU B 1 209 ? -1.769 -22.464 58.430 1.00 26.17 209 LEU B N 1
ATOM 9059 C CA . LEU B 1 209 ? -0.328 -22.620 58.295 1.00 27.48 209 LEU B CA 1
ATOM 9060 C C . LEU B 1 209 ? 0.346 -21.268 58.495 1.00 26.17 209 LEU B C 1
ATOM 9061 O O . LEU B 1 209 ? -0.016 -20.289 57.835 1.00 25.67 209 LEU B O 1
ATOM 9077 N N . GLY B 1 210 ? 1.329 -21.221 59.392 1.00 28.68 210 GLY B N 1
ATOM 9078 C CA . GLY B 1 210 ? 2.019 -19.973 59.664 1.00 28.31 210 GLY B CA 1
ATOM 9079 C C . GLY B 1 210 ? 3.260 -20.201 60.497 1.00 29.14 210 GLY B C 1
ATOM 9080 O O . GLY B 1 210 ? 3.485 -21.285 61.038 1.00 29.65 210 GLY B O 1
ATOM 9084 N N . HIS B 1 211 ? 4.063 -19.145 60.598 1.00 27.12 211 HIS B N 1
ATOM 9085 C CA . HIS B 1 211 ? 5.321 -19.181 61.340 1.00 27.71 211 HIS B CA 1
ATOM 9086 C C . HIS B 1 211 ? 6.108 -20.441 60.980 1.00 28.99 211 HIS B C 1
ATOM 9087 O O . HIS B 1 211 ? 6.441 -21.271 61.830 1.00 28.79 211 HIS B O 1
ATOM 9101 N N . SER B 1 212 ? 6.396 -20.568 59.683 1.00 29.56 212 SER B N 1
ATOM 9102 C CA . SER B 1 212 ? 6.791 -21.838 59.087 1.00 29.65 212 SER B CA 1
ATOM 9103 C C . SER B 1 212 ? 7.808 -21.618 57.973 1.00 29.41 212 SER B C 1
ATOM 9104 O O . SER B 1 212 ? 7.707 -20.647 57.220 1.00 28.86 212 SER B O 1
ATOM 9112 N N . VAL B 1 213 ? 8.763 -22.547 57.843 1.00 31.75 213 VAL B N 1
ATOM 9113 C CA . VAL B 1 213 ? 9.676 -22.546 56.700 1.00 32.95 213 VAL B CA 1
ATOM 9114 C C . VAL B 1 213 ? 9.309 -23.696 55.770 1.00 33.65 213 VAL B C 1
ATOM 9115 O O . VAL B 1 213 ? 10.169 -24.238 55.066 1.00 34.42 213 VAL B O 1
ATOM 9128 N N . ALA B 1 214 ? 8.031 -24.066 55.748 1.00 31.76 214 ALA B N 1
ATOM 9129 C CA . ALA B 1 214 ? 7.589 -25.153 54.883 1.00 31.70 214 ALA B CA 1
ATOM 9130 C C . ALA B 1 214 ? 7.748 -24.765 53.422 1.00 30.38 214 ALA B C 1
ATOM 9131 O O . ALA B 1 214 ? 7.483 -23.622 53.037 1.00 29.57 214 ALA B O 1
ATOM 9138 N N . ASP B 1 215 ? 8.154 -25.728 52.595 1.00 28.75 215 ASP B N 1
ATOM 9139 C CA . ASP B 1 215 ? 8.178 -25.489 51.162 1.00 28.93 215 ASP B CA 1
ATOM 9140 C C . ASP B 1 215 ? 6.777 -25.738 50.595 1.00 27.92 215 ASP B C 1
ATOM 9141 O O . ASP B 1 215 ? 5.851 -26.102 51.321 1.00 27.75 215 ASP B O 1
ATOM 9150 N N . LEU B 1 216 ? 6.608 -25.517 49.290 1.00 28.50 216 LEU B N 1
ATOM 9151 C CA . LEU B 1 216 ? 5.273 -25.593 48.697 1.00 29.00 216 LEU B CA 1
ATOM 9152 C C . LEU B 1 216 ? 4.677 -26.987 48.849 1.00 28.55 216 LEU B C 1
ATOM 9153 O O . LEU B 1 216 ? 3.506 -27.139 49.215 1.00 27.53 216 LEU B O 1
ATOM 9169 N N . ARG B 1 217 ? 5.472 -28.018 48.580 1.00 30.97 217 ARG B N 1
ATOM 9170 C CA . ARG B 1 217 ? 4.955 -29.377 48.674 1.00 32.79 217 ARG B CA 1
ATOM 9171 C C . ARG B 1 217 ? 4.451 -29.668 50.082 1.00 33.05 217 ARG B C 1
ATOM 9172 O O . ARG B 1 217 ? 3.370 -30.244 50.256 1.00 33.06 217 ARG B O 1
ATOM 9193 N N . ALA B 1 218 ? 5.212 -29.255 51.103 1.00 32.82 218 ALA B N 1
ATOM 9194 C CA . ALA B 1 218 ? 4.783 -29.452 52.484 1.00 32.21 218 ALA B CA 1
ATOM 9195 C C . ALA B 1 218 ? 3.491 -28.699 52.777 1.00 30.89 218 ALA B C 1
ATOM 9196 O O . ALA B 1 218 ? 2.624 -29.200 53.502 1.00 30.94 218 ALA B O 1
ATOM 9203 N N . ALA B 1 219 ? 3.358 -27.484 52.242 1.00 28.71 219 ALA B N 1
ATOM 9204 C CA . ALA B 1 219 ? 2.141 -26.711 52.437 1.00 26.79 219 ALA B CA 1
ATOM 9205 C C . ALA B 1 219 ? 0.958 -27.370 51.739 1.00 27.39 219 ALA B C 1
ATOM 9206 O O . ALA B 1 219 ? -0.121 -27.493 52.324 1.00 27.42 219 ALA B O 1
ATOM 9213 N N . GLU B 1 220 ? 1.152 -27.824 50.500 1.00 27.59 220 GLU B N 1
ATOM 9214 C CA . GLU B 1 220 ? 0.080 -28.507 49.784 1.00 27.81 220 GLU B CA 1
ATOM 9215 C C . GLU B 1 220 ? -0.344 -29.786 50.504 1.00 28.84 220 GLU B C 1
ATOM 9216 O O . GLU B 1 220 ? -1.542 -30.041 50.665 1.00 28.63 220 GLU B O 1
ATOM 9228 N N . ASP B 1 221 ? 0.625 -30.591 50.960 1.00 33.07 221 ASP B N 1
ATOM 9229 C CA . ASP B 1 221 ? 0.303 -31.787 51.739 1.00 32.82 221 ASP B CA 1
ATOM 9230 C C . ASP B 1 221 ? -0.548 -31.446 52.956 1.00 32.34 221 ASP B C 1
ATOM 9231 O O . ASP B 1 221 ? -1.459 -32.202 53.318 1.00 32.63 221 ASP B O 1
ATOM 9240 N N . ALA B 1 222 ? -0.234 -30.335 53.630 1.00 29.51 222 ALA B N 1
ATOM 9241 C CA . ALA B 1 222 ? -0.987 -29.956 54.820 1.00 29.67 222 ALA B CA 1
ATOM 9242 C C . ALA B 1 222 ? -2.408 -29.543 54.462 1.00 29.06 222 ALA B C 1
ATOM 9243 O O . ALA B 1 222 ? -3.335 -29.781 55.244 1.00 29.00 222 ALA B O 1
ATOM 9250 N N . VAL B 1 223 ? -2.596 -28.912 53.301 1.00 27.91 223 VAL B N 1
ATOM 9251 C CA . VAL B 1 223 ? -3.947 -28.616 52.833 1.00 27.66 223 VAL B CA 1
ATOM 9252 C C . VAL B 1 223 ? -4.709 -29.911 52.585 1.00 29.06 223 VAL B C 1
ATOM 9253 O O . VAL B 1 223 ? -5.858 -30.070 53.015 1.00 30.00 223 VAL B O 1
ATOM 9266 N N . TRP B 1 224 ? -4.077 -30.867 51.902 1.00 29.83 224 TRP B N 1
ATOM 9267 C CA . TRP B 1 224 ? -4.722 -32.164 51.721 1.00 30.54 224 TRP B CA 1
ATOM 9268 C C . TRP B 1 224 ? -5.037 -32.815 53.059 1.00 32.08 224 TRP B C 1
ATOM 9269 O O . TRP B 1 224 ? -6.050 -33.507 53.190 1.00 31.77 224 TRP B O 1
ATOM 9290 N N . SER B 1 225 ? -4.197 -32.590 54.069 1.00 37.05 225 SER B N 1
ATOM 9291 C CA . SER B 1 225 ? -4.481 -33.093 55.406 1.00 38.43 225 SER B CA 1
ATOM 9292 C C . SER B 1 225 ? -5.684 -32.418 56.038 1.00 37.60 225 SER B C 1
ATOM 9293 O O . SER B 1 225 ? -6.254 -32.969 56.984 1.00 38.37 225 SER B O 1
ATOM 9301 N N . GLY B 1 226 ? -6.058 -31.232 55.561 1.00 35.24 226 GLY B N 1
ATOM 9302 C CA . GLY B 1 226 ? -7.243 -30.554 56.049 1.00 33.95 226 GLY B CA 1
ATOM 9303 C C . GLY B 1 226 ? -7.075 -29.071 56.306 1.00 32.88 226 GLY B C 1
ATOM 9304 O O . GLY B 1 226 ? -8.060 -28.380 56.572 1.00 33.20 226 GLY B O 1
ATOM 9308 N N . ALA B 1 227 ? -5.849 -28.556 56.222 1.00 29.34 227 ALA B N 1
ATOM 9309 C CA . ALA B 1 227 ? -5.634 -27.136 56.470 1.00 27.75 227 ALA B CA 1
ATOM 9310 C C . ALA B 1 227 ? -6.372 -26.297 55.433 1.00 27.24 227 ALA B C 1
ATOM 9311 O O . ALA B 1 227 ? -6.437 -26.653 54.254 1.00 27.64 227 ALA B O 1
ATOM 9318 N N . THR B 1 228 ? -6.937 -25.172 55.883 1.00 26.67 228 THR B N 1
ATOM 9319 C CA . THR B 1 228 ? -7.729 -24.302 55.026 1.00 25.68 228 THR B CA 1
ATOM 9320 C C . THR B 1 228 ? -7.373 -22.826 55.138 1.00 23.90 228 THR B C 1
ATOM 9321 O O . THR B 1 228 ? -8.023 -21.999 54.492 1.00 23.59 228 THR B O 1
ATOM 9332 N N . PHE B 1 229 ? -6.362 -22.465 55.919 1.00 24.71 229 PHE B N 1
ATOM 9333 C CA . PHE B 1 229 ? -6.048 -21.064 56.159 1.00 23.76 229 PHE B CA 1
ATOM 9334 C C . PHE B 1 229 ? -4.540 -20.879 56.165 1.00 23.16 229 PHE B C 1
ATOM 9335 O O . PHE B 1 229 ? -3.791 -21.806 56.470 1.00 23.97 229 PHE B O 1
ATOM 9352 N N . ILE B 1 230 ? -4.114 -19.669 55.817 1.00 22.77 230 ILE B N 1
ATOM 9353 C CA . ILE B 1 230 ? -2.725 -19.234 55.943 1.00 22.70 230 ILE B CA 1
ATOM 9354 C C . ILE B 1 230 ? -2.713 -18.035 56.876 1.00 22.03 230 ILE B C 1
ATOM 9355 O O . ILE B 1 230 ? -3.481 -17.086 56.679 1.00 23.15 230 ILE B O 1
ATOM 9371 N N . THR B 1 231 ? -1.829 -18.056 57.857 1.00 23.72 231 THR B N 1
ATOM 9372 C CA . THR B 1 231 ? -1.768 -16.997 58.850 1.00 24.18 231 THR B CA 1
ATOM 9373 C C . THR B 1 231 ? -0.830 -15.886 58.395 1.00 23.89 231 THR B C 1
ATOM 9374 O O . THR B 1 231 ? 0.336 -16.133 58.062 1.00 25.23 231 THR B O 1
ATOM 9385 N N . HIS B 1 232 ? -1.361 -14.659 58.409 1.00 23.93 232 HIS B N 1
ATOM 9386 C CA . HIS B 1 232 ? -0.765 -13.439 57.867 1.00 23.87 232 HIS B CA 1
ATOM 9387 C C . HIS B 1 232 ? 0.250 -13.711 56.766 1.00 24.61 232 HIS B C 1
ATOM 9388 O O . HIS B 1 232 ? 1.467 -13.714 56.995 1.00 26.04 232 HIS B O 1
ATOM 9402 N N . LEU B 1 233 ? -0.272 -13.909 55.556 1.00 21.29 233 LEU B N 1
ATOM 9403 C CA . LEU B 1 233 ? 0.547 -14.160 54.381 1.00 22.35 233 LEU B CA 1
ATOM 9404 C C . LEU B 1 233 ? 1.704 -13.174 54.299 1.00 22.41 233 LEU B C 1
ATOM 9405 O O . LEU B 1 233 ? 1.527 -11.969 54.503 1.00 22.76 233 LEU B O 1
ATOM 9421 N N . PHE B 1 234 ? 2.871 -13.713 53.947 1.00 23.76 234 PHE B N 1
ATOM 9422 C CA . PHE B 1 234 ? 4.156 -13.023 53.805 1.00 24.29 234 PHE B CA 1
ATOM 9423 C C . PHE B 1 234 ? 4.871 -12.794 55.132 1.00 25.55 234 PHE B C 1
ATOM 9424 O O . PHE B 1 234 ? 6.099 -12.679 55.152 1.00 27.57 234 PHE B O 1
ATOM 9441 N N . ASN B 1 235 ? 4.139 -12.745 56.240 1.00 25.53 235 ASN B N 1
ATOM 9442 C CA . ASN B 1 235 ? 4.745 -12.522 57.544 1.00 25.13 235 ASN B CA 1
ATOM 9443 C C . ASN B 1 235 ? 5.072 -13.866 58.192 1.00 24.41 235 ASN B C 1
ATOM 9444 O O . ASN B 1 235 ? 4.211 -14.751 58.271 1.00 24.82 235 ASN B O 1
ATOM 9455 N N . ALA B 1 236 ? 6.323 -14.014 58.635 1.00 24.90 236 ALA B N 1
ATOM 9456 C CA . ALA B 1 236 ? 6.791 -15.221 59.319 1.00 26.41 236 ALA B CA 1
ATOM 9457 C C . ALA B 1 236 ? 6.636 -16.465 58.449 1.00 27.15 236 ALA B C 1
ATOM 9458 O O . ALA B 1 236 ? 6.179 -17.514 58.909 1.00 27.11 236 ALA B O 1
ATOM 9465 N N . MET B 1 237 ? 7.022 -16.347 57.181 1.00 27.12 237 MET B N 1
ATOM 9466 C CA . MET B 1 237 ? 7.100 -17.488 56.279 1.00 27.17 237 MET B CA 1
ATOM 9467 C C . MET B 1 237 ? 8.135 -17.179 55.210 1.00 28.30 237 MET B C 1
ATOM 9468 O O . MET B 1 237 ? 8.626 -16.053 55.101 1.00 27.60 237 MET B O 1
ATOM 9482 N N . LEU B 1 238 ? 8.470 -18.198 54.419 1.00 30.56 238 LEU B N 1
ATOM 9483 C CA . LEU B 1 238 ? 9.420 -18.005 53.340 1.00 30.17 238 LEU B CA 1
ATOM 9484 C C . LEU B 1 238 ? 8.824 -17.081 52.280 1.00 29.70 238 LEU B C 1
ATOM 9485 O O . LEU B 1 238 ? 7.599 -16.990 52.139 1.00 29.05 238 LEU B O 1
ATOM 9501 N N . PRO B 1 239 ? 9.665 -16.360 51.549 1.00 28.60 239 PRO B N 1
ATOM 9502 C CA . PRO B 1 239 ? 9.162 -15.449 50.520 1.00 28.28 239 PRO B CA 1
ATOM 9503 C C . PRO B 1 239 ? 8.604 -16.207 49.326 1.00 27.51 239 PRO B C 1
ATOM 9504 O O . PRO B 1 239 ? 8.848 -17.398 49.133 1.00 27.76 239 PRO B O 1
ATOM 9515 N N . PHE B 1 240 ? 7.882 -15.478 48.482 1.00 26.76 240 PHE B N 1
ATOM 9516 C CA . PHE B 1 240 ? 7.559 -16.015 47.173 1.00 28.29 240 PHE B CA 1
ATOM 9517 C C . PHE B 1 240 ? 8.845 -16.069 46.371 1.00 29.52 240 PHE B C 1
ATOM 9518 O O . PHE B 1 240 ? 9.612 -15.104 46.359 1.00 30.87 240 PHE B O 1
ATOM 9535 N N . HIS B 1 241 ? 9.125 -17.223 45.772 1.00 29.86 241 HIS B N 1
ATOM 9536 C CA . HIS B 1 241 ? 10.338 -17.396 44.992 1.00 29.75 241 HIS B CA 1
ATOM 9537 C C . HIS B 1 241 ? 10.055 -18.207 43.730 1.00 30.22 241 HIS B C 1
ATOM 9538 O O . HIS B 1 241 ? 9.147 -19.043 43.703 1.00 29.48 241 HIS B O 1
ATOM 9552 N N . HIS B 1 242 ? 10.831 -17.932 42.676 1.00 29.89 242 HIS B N 1
ATOM 9553 C CA . HIS B 1 242 ? 10.679 -18.564 41.368 1.00 29.39 242 HIS B CA 1
ATOM 9554 C C . HIS B 1 242 ? 11.286 -19.964 41.290 1.00 31.57 242 HIS B C 1
ATOM 9555 O O . HIS B 1 242 ? 11.174 -20.611 40.244 1.00 31.72 242 HIS B O 1
ATOM 9569 N N . ARG B 1 243 ? 11.931 -20.446 42.349 1.00 38.18 243 ARG B N 1
ATOM 9570 C CA . ARG B 1 243 ? 12.389 -21.829 42.404 1.00 39.22 243 ARG B CA 1
ATOM 9571 C C . ARG B 1 243 ? 11.517 -22.666 43.326 1.00 38.23 243 ARG B C 1
ATOM 9572 O O . ARG B 1 243 ? 11.015 -23.712 42.914 1.00 40.56 243 ARG B O 1
ATOM 9593 N N . ASP B 1 244 ? 11.235 -22.180 44.519 1.00 32.46 244 ASP B N 1
ATOM 9594 C CA . ASP B 1 244 ? 10.253 -22.825 45.379 1.00 31.40 244 ASP B CA 1
ATOM 9595 C C . ASP B 1 244 ? 9.489 -21.732 46.115 1.00 30.81 244 ASP B C 1
ATOM 9596 O O . ASP B 1 244 ? 10.088 -20.949 46.862 1.00 32.02 244 ASP B O 1
ATOM 9605 N N . PRO B 1 245 ? 8.188 -21.587 45.839 1.00 28.20 245 PRO B N 1
ATOM 9606 C CA . PRO B 1 245 ? 7.427 -20.448 46.363 1.00 27.64 245 PRO B CA 1
ATOM 9607 C C . PRO B 1 245 ? 7.023 -20.569 47.825 1.00 28.06 245 PRO B C 1
ATOM 9608 O O . PRO B 1 245 ? 6.440 -19.618 48.360 1.00 27.49 245 PRO B O 1
ATOM 9619 N N . GLY B 1 246 ? 7.242 -21.713 48.465 1.00 27.86 246 GLY B N 1
ATOM 9620 C CA . GLY B 1 246 ? 6.840 -21.870 49.852 1.00 27.31 246 GLY B CA 1
ATOM 9621 C C . GLY B 1 246 ? 5.334 -21.759 50.025 1.00 25.37 246 GLY B C 1
ATOM 9622 O O . GLY B 1 246 ? 4.555 -22.009 49.105 1.00 25.35 246 GLY B O 1
ATOM 9626 N N . ILE B 1 247 ? 4.916 -21.376 51.233 1.00 24.50 247 ILE B N 1
ATOM 9627 C CA . ILE B 1 247 ? 3.488 -21.310 51.553 1.00 24.07 247 ILE B CA 1
ATOM 9628 C C . ILE B 1 247 ? 2.760 -20.320 50.651 1.00 23.77 247 ILE B C 1
ATOM 9629 O O . ILE B 1 247 ? 1.604 -20.545 50.262 1.00 22.74 247 ILE B O 1
ATOM 9645 N N . VAL B 1 248 ? 3.409 -19.209 50.294 1.00 26.21 248 VAL B N 1
ATOM 9646 C CA . VAL B 1 248 ? 2.741 -18.229 49.439 1.00 25.72 248 VAL B CA 1
ATOM 9647 C C . VAL B 1 248 ? 2.316 -18.875 48.126 1.00 26.65 248 VAL B C 1
ATOM 9648 O O . VAL B 1 248 ? 1.315 -18.472 47.516 1.00 27.04 248 VAL B O 1
ATOM 9661 N N . GLY B 1 249 ? 3.053 -19.891 47.679 1.00 25.28 249 GLY B N 1
ATOM 9662 C CA . GLY B 1 249 ? 2.720 -20.610 46.464 1.00 25.92 249 GLY B CA 1
ATOM 9663 C C . GLY B 1 249 ? 1.375 -21.317 46.509 1.00 25.62 249 GLY B C 1
ATOM 9664 O O . GLY B 1 249 ? 0.880 -21.733 45.455 1.00 26.13 249 GLY B O 1
ATOM 9668 N N . LEU B 1 250 ? 0.781 -21.473 47.693 1.00 24.77 250 LEU B N 1
ATOM 9669 C CA . LEU B 1 250 ? -0.561 -22.043 47.766 1.00 24.16 250 LEU B CA 1
ATOM 9670 C C . LEU B 1 250 ? -1.563 -21.195 46.994 1.00 24.19 250 LEU B C 1
ATOM 9671 O O . LEU B 1 250 ? -2.571 -21.718 46.506 1.00 24.69 250 LEU B O 1
ATOM 9687 N N . LEU B 1 251 ? -1.317 -19.888 46.887 1.00 24.93 251 LEU B N 1
ATOM 9688 C CA . LEU B 1 251 ? -2.241 -19.020 46.165 1.00 25.70 251 LEU B CA 1
ATOM 9689 C C . LEU B 1 251 ? -2.263 -19.312 44.673 1.00 26.99 251 LEU B C 1
ATOM 9690 O O . LEU B 1 251 ? -3.232 -18.956 44.002 1.00 27.45 251 LEU B O 1
ATOM 9706 N N . THR B 1 252 ? -1.225 -19.949 44.137 1.00 27.52 252 THR B N 1
ATOM 9707 C CA . THR B 1 252 ? -1.166 -20.277 42.720 1.00 29.25 252 THR B CA 1
ATOM 9708 C C . THR B 1 252 ? -1.131 -21.776 42.460 1.00 31.48 252 THR B C 1
ATOM 9709 O O . THR B 1 252 ? -1.024 -22.191 41.299 1.00 33.68 252 THR B O 1
ATOM 9720 N N . SER B 1 253 ? -1.210 -22.597 43.500 1.00 29.21 253 SER B N 1
ATOM 9721 C CA . SER B 1 253 ? -1.063 -24.034 43.337 1.00 29.52 253 SER B CA 1
ATOM 9722 C C . SER B 1 253 ? -2.238 -24.625 42.567 1.00 32.88 253 SER B C 1
ATOM 9723 O O . SER B 1 253 ? -3.396 -24.265 42.794 1.00 30.32 253 SER B O 1
ATOM 9731 N N . ASP B 1 254 ? -1.927 -25.556 41.667 1.00 55.09 254 ASP B N 1
ATOM 9732 C CA . ASP B 1 254 ? -2.925 -26.386 41.011 1.00 58.39 254 ASP B CA 1
ATOM 9733 C C . ASP B 1 254 ? -3.015 -27.776 41.636 1.00 56.77 254 ASP B C 1
ATOM 9734 O O . ASP B 1 254 ? -3.764 -28.622 41.138 1.00 58.51 254 ASP B O 1
ATOM 9743 N N . ARG B 1 255 ? -2.285 -28.018 42.725 1.00 34.21 255 ARG B N 1
ATOM 9744 C CA . ARG B 1 255 ? -2.183 -29.326 43.357 1.00 31.58 255 ARG B CA 1
ATOM 9745 C C . ARG B 1 255 ? -3.068 -29.465 44.597 1.00 29.51 255 ARG B C 1
ATOM 9746 O O . ARG B 1 255 ? -2.782 -30.305 45.452 1.00 29.43 255 ARG B O 1
ATOM 9750 N N . LEU B 1 256 ? -4.079 -28.610 44.760 1.00 29.90 256 LEU B N 1
ATOM 9751 C CA . LEU B 1 256 ? -4.924 -28.661 45.944 1.00 27.34 256 LEU B CA 1
ATOM 9752 C C . LEU B 1 256 ? -6.219 -29.426 45.673 1.00 27.34 256 LEU B C 1
ATOM 9753 O O . LEU B 1 256 ? -6.575 -29.677 44.518 1.00 27.84 256 LEU B O 1
ATOM 9769 N N . PRO B 1 257 ? -6.944 -29.823 46.725 1.00 29.23 257 PRO B N 1
ATOM 9770 C CA . PRO B 1 257 ? -8.220 -30.523 46.517 1.00 29.89 257 PRO B CA 1
ATOM 9771 C C . PRO B 1 257 ? -9.175 -29.682 45.680 1.00 29.84 257 PRO B C 1
ATOM 9772 O O . PRO B 1 257 ? -9.306 -28.476 45.883 1.00 28.02 257 PRO B O 1
ATOM 9783 N N . ALA B 1 258 ? -9.829 -30.331 44.720 1.00 34.09 258 ALA B N 1
ATOM 9784 C CA . ALA B 1 258 ? -10.679 -29.618 43.778 1.00 33.73 258 ALA B CA 1
ATOM 9785 C C . ALA B 1 258 ? -11.779 -28.868 44.513 1.00 35.45 258 ALA B C 1
ATOM 9786 O O . ALA B 1 258 ? -12.422 -29.401 45.418 1.00 35.47 258 ALA B O 1
ATOM 9793 N N . GLY B 1 259 ? -11.993 -27.619 44.111 1.00 39.17 259 GLY B N 1
ATOM 9794 C CA . GLY B 1 259 ? -13.053 -26.822 44.679 1.00 41.83 259 GLY B CA 1
ATOM 9795 C C . GLY B 1 259 ? -12.749 -26.243 46.039 1.00 43.49 259 GLY B C 1
ATOM 9796 O O . GLY B 1 259 ? -13.624 -25.599 46.628 1.00 45.29 259 GLY B O 1
ATOM 9800 N N . ARG B 1 260 ? -11.540 -26.419 46.554 1.00 44.79 260 ARG B N 1
ATOM 9801 C CA . ARG B 1 260 ? -11.202 -25.846 47.842 1.00 44.82 260 ARG B CA 1
ATOM 9802 C C . ARG B 1 260 ? -10.529 -24.500 47.648 1.00 41.84 260 ARG B C 1
ATOM 9803 O O . ARG B 1 260 ? -9.547 -24.377 46.908 1.00 41.55 260 ARG B O 1
ATOM 9824 N N . CYS B 1 261 ? -11.077 -23.495 48.310 1.00 35.24 261 CYS B N 1
ATOM 9825 C CA . CYS B 1 261 ? -10.507 -22.161 48.308 1.00 34.16 261 CYS B CA 1
ATOM 9826 C C . CYS B 1 261 ? -9.580 -22.085 49.512 1.00 33.15 261 CYS B C 1
ATOM 9827 O O . CYS B 1 261 ? -10.039 -22.196 50.654 1.00 34.20 261 CYS B O 1
ATOM 9835 N N . ILE B 1 262 ? -8.286 -21.912 49.276 1.00 32.75 262 ILE B N 1
ATOM 9836 C CA . ILE B 1 262 ? -7.386 -21.671 50.394 1.00 30.88 262 ILE B CA 1
ATOM 9837 C C . ILE B 1 262 ? -7.559 -20.215 50.794 1.00 29.04 262 ILE B C 1
ATOM 9838 O O . ILE B 1 262 ? -7.466 -19.316 49.953 1.00 29.11 262 ILE B O 1
ATOM 9854 N N . PHE B 1 263 ? -7.895 -19.988 52.056 1.00 25.39 263 PHE B N 1
ATOM 9855 C CA . PHE B 1 263 ? -7.994 -18.629 52.552 1.00 23.00 263 PHE B CA 1
ATOM 9856 C C . PHE B 1 263 ? -6.673 -18.224 53.179 1.00 21.88 263 PHE B C 1
ATOM 9857 O O . PHE B 1 263 ? -5.865 -19.062 53.586 1.00 21.85 263 PHE B O 1
ATOM 9874 N N . TYR B 1 264 ? -6.449 -16.920 53.232 1.00 21.23 264 TYR B N 1
ATOM 9875 C CA . TYR B 1 264 ? -5.180 -16.422 53.739 1.00 22.42 264 TYR B CA 1
ATOM 9876 C C . TYR B 1 264 ? -5.378 -15.051 54.356 1.00 21.84 264 TYR B C 1
ATOM 9877 O O . TYR B 1 264 ? -5.986 -14.168 53.748 1.00 20.86 264 TYR B O 1
ATOM 9895 N N . GLY B 1 265 ? -4.855 -14.880 55.562 1.00 21.88 265 GLY B N 1
ATOM 9896 C CA . GLY B 1 265 ? -4.953 -13.606 56.222 1.00 22.18 265 GLY B CA 1
ATOM 9897 C C . GLY B 1 265 ? -3.882 -12.652 55.737 1.00 22.37 265 GLY B C 1
ATOM 9898 O O . GLY B 1 265 ? -2.774 -13.053 55.375 1.00 23.06 26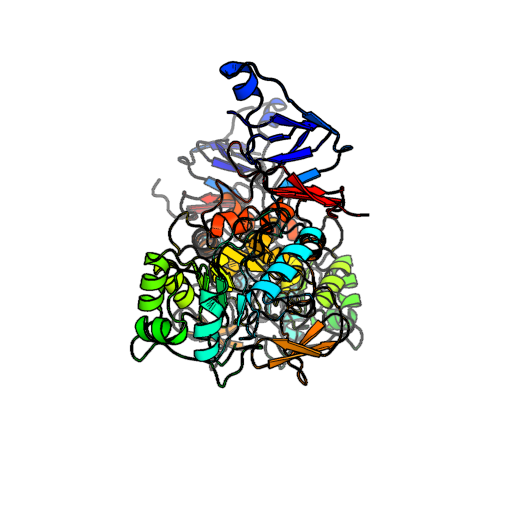5 GLY B O 1
ATOM 9902 N N . MET B 1 266 ? -4.241 -11.372 55.709 1.00 22.25 266 MET B N 1
ATOM 9903 C CA . MET B 1 266 ? -3.290 -10.305 55.443 1.00 23.21 266 MET B CA 1
ATOM 9904 C C . MET B 1 266 ? -3.537 -9.163 56.415 1.00 22.70 266 MET B C 1
ATOM 9905 O O . MET B 1 266 ? -4.684 -8.800 56.699 1.00 21.73 266 MET B O 1
ATOM 9919 N N . ILE B 1 267 ? -2.449 -8.618 56.933 1.00 23.70 267 ILE B N 1
ATOM 9920 C CA . ILE B 1 267 ? -2.488 -7.472 57.829 1.00 24.92 267 ILE B CA 1
ATOM 9921 C C . ILE B 1 267 ? -2.278 -6.237 56.964 1.00 24.53 267 ILE B C 1
ATOM 9922 O O . ILE B 1 267 ? -1.167 -5.990 56.475 1.00 24.11 267 ILE B O 1
ATOM 9938 N N . ALA B 1 268 ? -3.338 -5.466 56.761 1.00 23.02 268 ALA B N 1
ATOM 9939 C CA . ALA B 1 268 ? -3.281 -4.271 55.922 1.00 23.10 268 ALA B CA 1
ATOM 9940 C C . ALA B 1 268 ? -3.171 -3.012 56.773 1.00 24.39 268 ALA B C 1
ATOM 9941 O O . ALA B 1 268 ? -3.973 -2.084 56.656 1.00 24.02 268 ALA B O 1
ATOM 9948 N N . ASP B 1 269 ? -2.184 -2.984 57.662 1.00 26.70 269 ASP B N 1
ATOM 9949 C CA . ASP B 1 269 ? -1.960 -1.841 58.535 1.00 27.37 269 ASP B CA 1
ATOM 9950 C C . ASP B 1 269 ? -1.000 -0.814 57.950 1.00 29.55 269 ASP B C 1
ATOM 9951 O O . ASP B 1 269 ? -0.796 0.240 58.564 1.00 31.34 269 ASP B O 1
ATOM 9960 N N . GLY B 1 270 ? -0.406 -1.088 56.787 1.00 31.08 270 GLY B N 1
ATOM 9961 C CA . GLY B 1 270 ? 0.566 -0.201 56.188 1.00 31.04 270 GLY B CA 1
ATOM 9962 C C . GLY B 1 270 ? 2.000 -0.466 56.591 1.00 32.69 270 GLY B C 1
ATOM 9963 O O . GLY B 1 270 ? 2.906 0.172 56.043 1.00 34.52 270 GLY B O 1
ATOM 9967 N N . THR B 1 271 ? 2.238 -1.375 57.534 1.00 34.54 271 THR B N 1
ATOM 9968 C CA . THR B 1 271 ? 3.591 -1.707 57.973 1.00 37.35 271 THR B CA 1
ATOM 9969 C C . THR B 1 271 ? 3.961 -3.160 57.717 1.00 36.03 271 THR B C 1
ATOM 9970 O O . THR B 1 271 ? 5.107 -3.439 57.351 1.00 35.65 271 THR B O 1
ATOM 9981 N N . HIS B 1 272 ? 3.028 -4.101 57.905 1.00 31.34 272 HIS B N 1
ATOM 9982 C CA . HIS B 1 272 ? 3.367 -5.518 57.783 1.00 31.23 272 HIS B CA 1
ATOM 9983 C C . HIS B 1 272 ? 3.621 -5.930 56.338 1.00 30.07 272 HIS B C 1
ATOM 9984 O O . HIS B 1 272 ? 4.415 -6.847 56.090 1.00 28.97 272 HIS B O 1
ATOM 9998 N N . THR B 1 273 ? 2.951 -5.292 55.384 1.00 32.59 273 THR B N 1
ATOM 9999 C CA . THR B 1 273 ? 3.152 -5.587 53.974 1.00 34.50 273 THR B CA 1
ATOM 10000 C C . THR B 1 273 ? 3.000 -4.294 53.191 1.00 34.26 273 THR B C 1
ATOM 10001 O O . THR B 1 273 ? 2.130 -3.477 53.504 1.00 33.68 273 THR B O 1
ATOM 10012 N N . ASN B 1 274 ? 3.833 -4.122 52.170 1.00 31.66 274 ASN B N 1
ATOM 10013 C CA . ASN B 1 274 ? 3.735 -2.970 51.291 1.00 31.35 274 ASN B CA 1
ATOM 10014 C C . ASN B 1 274 ? 2.585 -3.172 50.311 1.00 28.83 274 ASN B C 1
ATOM 10015 O O . ASN B 1 274 ? 2.048 -4.274 50.169 1.00 27.39 274 ASN B O 1
ATOM 10026 N N . PRO B 1 275 ? 2.190 -2.121 49.590 1.00 28.09 275 PRO B N 1
ATOM 10027 C CA . PRO B 1 275 ? 1.050 -2.271 48.667 1.00 26.55 275 PRO B CA 1
ATOM 10028 C C . PRO B 1 275 ? 1.255 -3.343 47.606 1.00 25.93 275 PRO B C 1
ATOM 10029 O O . PRO B 1 275 ? 0.292 -4.025 47.232 1.00 24.48 275 PRO B O 1
ATOM 10040 N N . ALA B 1 276 ? 2.485 -3.536 47.126 1.00 25.18 276 ALA B N 1
ATOM 10041 C CA . ALA B 1 276 ? 2.729 -4.548 46.105 1.00 24.86 276 ALA B CA 1
ATOM 10042 C C . ALA B 1 276 ? 2.310 -5.928 46.587 1.00 25.40 276 ALA B C 1
ATOM 10043 O O . ALA B 1 276 ? 1.792 -6.734 45.805 1.00 26.13 276 ALA B O 1
ATOM 10050 N N . ALA B 1 277 ? 2.548 -6.226 47.870 1.00 25.57 277 ALA B N 1
ATOM 10051 C CA . ALA B 1 277 ? 2.208 -7.538 48.412 1.00 25.67 277 ALA B CA 1
ATOM 10052 C C . ALA B 1 277 ? 0.699 -7.732 48.484 1.00 24.57 277 ALA B C 1
ATOM 10053 O O . ALA B 1 277 ? 0.186 -8.802 48.134 1.00 23.64 277 ALA B O 1
ATOM 10060 N N . LEU B 1 278 ? -0.022 -6.712 48.952 1.00 25.70 278 LEU B N 1
ATOM 10061 C CA . LEU B 1 278 ? -1.477 -6.794 48.993 1.00 25.72 278 LEU B CA 1
ATOM 10062 C C . LEU B 1 278 ? -2.041 -6.950 47.590 1.00 25.47 278 LEU B C 1
ATOM 10063 O O . LEU B 1 278 ? -2.954 -7.755 47.360 1.00 23.75 278 LEU B O 1
ATOM 10079 N N . ARG B 1 279 ? -1.470 -6.216 46.630 1.00 23.50 279 ARG B N 1
ATOM 10080 C CA . ARG B 1 279 ? -1.936 -6.273 45.250 1.00 24.08 279 ARG B CA 1
ATOM 10081 C C . ARG B 1 279 ? -1.639 -7.622 44.613 1.00 23.63 279 ARG B C 1
ATOM 10082 O O . ARG B 1 279 ? -2.499 -8.204 43.944 1.00 22.56 279 ARG B O 1
ATOM 10103 N N . ILE B 1 280 ? -0.413 -8.128 44.781 1.00 23.90 280 ILE B N 1
ATOM 10104 C CA . ILE B 1 280 ? -0.042 -9.345 44.068 1.00 24.28 280 ILE B CA 1
ATOM 10105 C C . ILE B 1 280 ? -0.862 -10.525 44.584 1.00 23.74 280 ILE B C 1
ATOM 10106 O O . ILE B 1 280 ? -1.272 -11.398 43.810 1.00 24.37 280 ILE B O 1
ATOM 10122 N N . ALA B 1 281 ? -1.152 -10.548 45.889 1.00 22.31 281 ALA B N 1
ATOM 10123 C CA . ALA B 1 281 ? -1.967 -11.615 46.458 1.00 21.95 281 ALA B CA 1
ATOM 10124 C C . ALA B 1 281 ? -3.417 -11.494 46.016 1.00 21.65 281 ALA B C 1
ATOM 10125 O O . ALA B 1 281 ? -4.024 -12.476 45.576 1.00 21.88 281 ALA B O 1
ATOM 10132 N N . HIS B 1 282 ? -3.981 -10.291 46.123 1.00 26.22 282 HIS B N 1
ATOM 10133 C CA . HIS B 1 282 ? -5.371 -10.065 45.732 1.00 26.95 282 HIS B CA 1
ATOM 10134 C C . HIS B 1 282 ? -5.601 -10.417 44.267 1.00 27.44 282 HIS B C 1
ATOM 10135 O O . HIS B 1 282 ? -6.664 -10.937 43.905 1.00 26.76 282 HIS B O 1
ATOM 10149 N N . ARG B 1 283 ? -4.615 -10.140 43.406 1.00 24.23 283 ARG B N 1
ATOM 10150 C CA . ARG B 1 283 ? -4.764 -10.445 41.988 1.00 24.18 283 ARG B CA 1
ATOM 10151 C C . ARG B 1 283 ? -4.574 -11.926 41.702 1.00 24.21 283 ARG B C 1
ATOM 10152 O O . ARG B 1 283 ? -5.224 -12.461 40.795 1.00 24.37 283 ARG B O 1
ATOM 10173 N N . ALA B 1 284 ? -3.691 -12.595 42.451 1.00 22.43 284 ALA B N 1
ATOM 10174 C CA . ALA B 1 284 ? -3.458 -14.021 42.253 1.00 22.91 284 ALA B CA 1
ATOM 10175 C C . ALA B 1 284 ? -4.616 -14.874 42.770 1.00 23.48 284 ALA B C 1
ATOM 10176 O O . ALA B 1 284 ? -4.920 -15.919 42.188 1.00 24.37 284 ALA B O 1
ATOM 10183 N N . HIS B 1 285 ? -5.272 -14.450 43.850 1.00 22.22 285 HIS B N 1
ATOM 10184 C CA . HIS B 1 285 ? -6.279 -15.276 44.503 1.00 22.28 285 HIS B CA 1
ATOM 10185 C C . HIS B 1 285 ? -7.217 -14.375 45.292 1.00 21.91 285 HIS B C 1
ATOM 10186 O O . HIS B 1 285 ? -7.186 -14.366 46.524 1.00 21.73 285 HIS B O 1
ATOM 10200 N N . PRO B 1 286 ? -8.064 -13.602 44.615 1.00 22.35 286 PRO B N 1
ATOM 10201 C CA . PRO B 1 286 ? -8.898 -12.632 45.342 1.00 22.44 286 PRO B CA 1
ATOM 10202 C C . PRO B 1 286 ? -9.892 -13.279 46.292 1.00 22.76 286 PRO B C 1
ATOM 10203 O O . PRO B 1 286 ? -10.136 -12.731 47.372 1.00 22.27 286 PRO B O 1
ATOM 10214 N N . GLN B 1 287 ? -10.430 -14.450 45.947 1.00 26.89 287 GLN B N 1
ATOM 10215 C CA . GLN B 1 287 ? -11.497 -15.066 46.734 1.00 27.37 287 GLN B CA 1
ATOM 10216 C C . GLN B 1 287 ? -11.025 -15.540 48.100 1.00 24.75 287 GLN B C 1
ATOM 10217 O O . GLN B 1 287 ? -11.849 -15.687 49.010 1.00 22.44 287 GLN B O 1
ATOM 10231 N N . GLY B 1 288 ? -9.727 -15.767 48.276 1.00 22.95 288 GLY B N 1
ATOM 10232 C CA . GLY B 1 288 ? -9.238 -16.261 49.546 1.00 21.38 288 GLY B CA 1
ATOM 10233 C C . GLY B 1 288 ? -8.788 -15.217 50.532 1.00 19.56 288 GLY B C 1
ATOM 10234 O O . GLY B 1 288 ? -8.498 -15.553 51.683 1.00 19.49 288 GLY B O 1
ATOM 10238 N N . LEU B 1 289 ? -8.729 -13.954 50.131 1.00 21.22 289 LEU B N 1
ATOM 10239 C CA . LEU B 1 289 ? -8.100 -12.949 50.977 1.00 22.35 289 LEU B CA 1
ATOM 10240 C C . LEU B 1 289 ? -8.984 -12.609 52.171 1.00 22.91 289 LEU B C 1
ATOM 10241 O O . LEU B 1 289 ? -10.166 -12.262 52.018 1.00 21.51 289 LEU B O 1
ATOM 10257 N N . VAL B 1 290 ? -8.397 -12.719 53.361 1.00 22.63 290 VAL B N 1
ATOM 10258 C CA . VAL B 1 290 ? -9.046 -12.421 54.630 1.00 20.93 290 VAL B CA 1
ATOM 10259 C C . VAL B 1 290 ? -8.256 -11.317 55.310 1.00 21.49 290 VAL B C 1
ATOM 10260 O O . VAL B 1 290 ? -7.064 -11.485 55.587 1.00 21.27 290 VAL B O 1
ATOM 10273 N N . LEU B 1 291 ? -8.911 -10.195 55.587 1.00 22.65 291 LEU B N 1
ATOM 10274 C CA . LEU B 1 291 ? -8.283 -9.157 56.391 1.00 22.61 291 LEU B CA 1
ATOM 10275 C C . LEU B 1 291 ? -8.376 -9.524 57.865 1.00 23.47 291 LEU B C 1
ATOM 10276 O O . LEU B 1 291 ? -9.457 -9.841 58.372 1.00 24.15 291 LEU B O 1
ATOM 10292 N N . VAL B 1 292 ? -7.233 -9.503 58.549 1.00 22.97 292 VAL B N 1
ATOM 10293 C CA . VAL B 1 292 ? -7.167 -9.638 59.999 1.00 23.51 292 VAL B CA 1
ATOM 10294 C C . VAL B 1 292 ? -6.424 -8.426 60.544 1.00 22.95 292 VAL B C 1
ATOM 10295 O O . VAL B 1 292 ? -5.561 -7.860 59.865 1.00 23.07 292 VAL B O 1
ATOM 10308 N N . THR B 1 293 ? -6.732 -8.037 61.784 1.00 22.45 293 THR B N 1
ATOM 10309 C CA . THR B 1 293 ? -5.959 -6.953 62.385 1.00 23.74 293 THR B CA 1
ATOM 10310 C C . THR B 1 293 ? -4.640 -7.444 62.959 1.00 24.35 293 THR B C 1
ATOM 10311 O O . THR B 1 293 ? -3.648 -6.715 62.910 1.00 24.18 293 THR B O 1
ATOM 10322 N N . ASP B 1 294 ? -4.603 -8.660 63.504 1.00 28.54 294 ASP B N 1
ATOM 10323 C CA . ASP B 1 294 ? -3.455 -9.101 64.288 1.00 28.69 294 ASP B CA 1
ATOM 10324 C C . ASP B 1 294 ? -3.157 -8.105 65.404 1.00 29.57 294 ASP B C 1
ATOM 10325 O O . ASP B 1 294 ? -2.001 -7.871 65.768 1.00 29.22 294 ASP B O 1
ATOM 10334 N N . ALA B 1 295 ? -4.207 -7.498 65.950 1.00 28.31 295 ALA B N 1
ATOM 10335 C CA . ALA B 1 295 ? -4.024 -6.432 66.921 1.00 30.80 295 ALA B CA 1
ATOM 10336 C C . ALA B 1 295 ? -3.401 -6.975 68.198 1.00 32.12 295 ALA B C 1
ATOM 10337 O O . ALA B 1 295 ? -3.594 -8.136 68.566 1.00 31.49 295 ALA B O 1
ATOM 10344 N N . ILE B 1 296 ? -2.664 -6.107 68.887 1.00 36.71 296 ILE B N 1
ATOM 10345 C CA . ILE B 1 296 ? -2.007 -6.461 70.142 1.00 37.05 296 ILE B CA 1
ATOM 10346 C C . ILE B 1 296 ? -2.559 -5.591 71.264 1.00 37.08 296 ILE B C 1
ATOM 10347 O O . ILE B 1 296 ? -3.288 -4.628 70.995 1.00 37.14 296 ILE B O 1
ATOM 10363 N N . PRO B 1 297 ? -2.219 -5.873 72.522 1.00 37.20 297 PRO B N 1
ATOM 10364 C CA . PRO B 1 297 ? -2.780 -5.083 73.628 1.00 38.68 297 PRO B CA 1
ATOM 10365 C C . PRO B 1 297 ? -2.571 -3.589 73.492 1.00 39.07 297 PRO B C 1
ATOM 10366 O O . PRO B 1 297 ? -3.360 -2.812 74.047 1.00 38.72 297 PRO B O 1
ATOM 10377 N N . ALA B 1 298 ? -1.538 -3.159 72.764 1.00 40.06 298 ALA B N 1
ATOM 10378 C CA . ALA B 1 298 ? -1.270 -1.738 72.598 1.00 41.12 298 ALA B CA 1
ATOM 10379 C C . ALA B 1 298 ? -2.257 -1.049 71.667 1.00 40.45 298 ALA B C 1
ATOM 10380 O O . ALA B 1 298 ? -2.236 0.184 71.582 1.00 41.57 298 ALA B O 1
ATOM 10387 N N . LEU B 1 299 ? -3.118 -1.798 70.980 1.00 39.48 299 LEU B N 1
ATOM 10388 C CA . LEU B 1 299 ? -4.158 -1.187 70.165 1.00 39.90 299 LEU B CA 1
ATOM 10389 C C . LEU B 1 299 ? -4.944 -0.179 70.992 1.00 42.42 299 LEU B C 1
ATOM 10390 O O . LEU B 1 299 ? -5.408 -0.488 72.091 1.00 42.61 299 LEU B O 1
ATOM 10406 N N . GLY B 1 300 ? -5.076 1.035 70.462 1.00 49.42 300 GLY B N 1
ATOM 10407 C CA . GLY B 1 300 ? -5.818 2.083 71.132 1.00 50.90 300 GLY B CA 1
ATOM 10408 C C . GLY B 1 300 ? -5.072 2.816 72.223 1.00 51.95 300 GLY B C 1
ATOM 10409 O O . GLY B 1 300 ? -5.581 3.826 72.723 1.00 53.05 300 GLY B O 1
ATOM 10413 N N . LEU B 1 301 ? -3.886 2.352 72.609 1.00 49.65 301 LEU B N 1
ATOM 10414 C CA . LEU B 1 301 ? -3.071 2.997 73.634 1.00 51.62 301 LEU B CA 1
ATOM 10415 C C . LEU B 1 301 ? -1.894 3.757 73.050 1.00 53.54 301 LEU B C 1
ATOM 10416 O O . LEU B 1 301 ? -1.499 4.793 73.593 1.00 52.98 301 LEU B O 1
ATOM 10432 N N . GLY B 1 302 ? -1.303 3.240 71.980 1.00 72.77 302 GLY B N 1
ATOM 10433 C CA . GLY B 1 302 ? -0.265 3.954 71.274 1.00 74.78 302 GLY B CA 1
ATOM 10434 C C . GLY B 1 302 ? 1.105 3.673 71.848 1.00 76.17 302 GLY B C 1
ATOM 10435 O O . GLY B 1 302 ? 1.359 2.587 72.378 1.00 76.08 302 GLY B O 1
ATOM 10439 N N . ASN B 1 303 ? 1.992 4.658 71.756 1.00 69.46 303 ASN B N 1
ATOM 10440 C CA . ASN B 1 303 ? 3.379 4.472 72.151 1.00 70.27 303 ASN B CA 1
ATOM 10441 C C . ASN B 1 303 ? 3.464 4.018 73.607 1.00 70.82 303 ASN B C 1
ATOM 10442 O O . ASN B 1 303 ? 2.525 4.175 74.394 1.00 72.28 303 ASN B O 1
ATOM 10453 N N . GLY B 1 304 ? 4.611 3.454 73.962 1.00 66.92 304 GLY B N 1
ATOM 10454 C CA . GLY B 1 304 ? 4.888 3.023 75.316 1.00 68.43 304 GLY B CA 1
ATOM 10455 C C . GLY B 1 304 ? 5.064 1.519 75.406 1.00 66.76 304 GLY B C 1
ATOM 10456 O O . GLY B 1 304 ? 5.055 0.800 74.407 1.00 62.61 304 GLY B O 1
ATOM 10460 N N . ARG B 1 305 ? 5.229 1.056 76.644 1.00 68.48 305 ARG B N 1
ATOM 10461 C CA . ARG B 1 305 ? 5.493 -0.347 76.938 1.00 70.67 305 ARG B CA 1
ATOM 10462 C C . ARG B 1 305 ? 4.197 -1.119 77.159 1.00 68.09 305 ARG B C 1
ATOM 10463 O O . ARG B 1 305 ? 3.307 -0.657 77.881 1.00 68.12 305 ARG B O 1
ATOM 10484 N N . HIS B 1 306 ? 4.107 -2.305 76.548 1.00 66.08 306 HIS B N 1
ATOM 10485 C CA . HIS B 1 306 ? 2.960 -3.195 76.688 1.00 63.56 306 HIS B CA 1
ATOM 10486 C C . HIS B 1 306 ? 3.456 -4.636 76.696 1.00 63.02 306 HIS B C 1
ATOM 10487 O O . HIS B 1 306 ? 4.662 -4.901 76.687 1.00 66.28 306 HIS B O 1
ATOM 10501 N N . THR B 1 307 ? 2.514 -5.577 76.738 1.00 49.10 307 THR B N 1
ATOM 10502 C CA . THR B 1 307 ? 2.829 -6.998 76.694 1.00 48.82 307 THR B CA 1
ATOM 10503 C C . THR B 1 307 ? 2.195 -7.656 75.475 1.00 46.18 307 THR B C 1
ATOM 10504 O O . THR B 1 307 ? 1.249 -7.136 74.877 1.00 43.96 307 THR B O 1
ATOM 10515 N N . LEU B 1 308 ? 2.752 -8.807 75.095 1.00 47.06 308 LEU B N 1
ATOM 10516 C CA . LEU B 1 308 ? 2.115 -9.727 74.148 1.00 45.18 308 LEU B CA 1
ATOM 10517 C C . LEU B 1 308 ? 2.424 -11.131 74.664 1.00 45.80 308 LEU B C 1
ATOM 10518 O O . LEU B 1 308 ? 3.461 -11.712 74.334 1.00 45.96 308 LEU B O 1
ATOM 10534 N N . GLY B 1 309 ? 1.521 -11.661 75.486 1.00 44.89 309 GLY B N 1
ATOM 10535 C CA . GLY B 1 309 ? 1.775 -12.942 76.124 1.00 45.01 309 GLY B CA 1
ATOM 10536 C C . GLY B 1 309 ? 2.963 -12.841 77.058 1.00 46.70 309 GLY B C 1
ATOM 10537 O O . GLY B 1 309 ? 3.010 -11.990 77.953 1.00 47.14 309 GLY B O 1
ATOM 10541 N N . GLN B 1 310 ? 3.947 -13.717 76.849 1.00 45.69 310 GLN B N 1
ATOM 10542 C CA . GLN B 1 310 ? 5.137 -13.729 77.688 1.00 48.63 310 GLN B CA 1
ATOM 10543 C C . GLN B 1 310 ? 6.143 -12.652 77.305 1.00 49.03 310 GLN B C 1
ATOM 10544 O O . GLN B 1 310 ? 7.182 -12.537 77.963 1.00 51.31 310 GLN B O 1
ATOM 10558 N N . GLN B 1 311 ? 5.868 -11.866 76.270 1.00 51.40 311 GLN B N 1
ATOM 10559 C CA . GLN B 1 311 ? 6.817 -10.882 75.774 1.00 52.27 311 GLN B CA 1
ATOM 10560 C C . GLN B 1 311 ? 6.435 -9.473 76.211 1.00 52.81 311 GLN B C 1
ATOM 10561 O O . GLN B 1 311 ? 5.258 -9.150 76.398 1.00 49.85 311 GLN B O 1
ATOM 10575 N N . GLU B 1 312 ? 7.455 -8.634 76.348 1.00 58.18 312 GLU B N 1
ATOM 10576 C CA . GLU B 1 312 ? 7.274 -7.201 76.492 1.00 59.51 312 GLU B CA 1
ATOM 10577 C C . GLU B 1 312 ? 7.358 -6.564 75.115 1.00 57.18 312 GLU B C 1
ATOM 10578 O O . GLU B 1 312 ? 8.213 -6.923 74.301 1.00 55.85 312 GLU B O 1
ATOM 10590 N N . VAL B 1 313 ? 6.449 -5.635 74.855 1.00 60.91 313 VAL B N 1
ATOM 10591 C CA . VAL B 1 313 ? 6.334 -4.973 73.565 1.00 59.40 313 VAL B CA 1
ATOM 10592 C C . VAL B 1 313 ? 6.511 -3.478 73.770 1.00 63.52 313 VAL B C 1
ATOM 10593 O O . VAL B 1 313 ? 5.980 -2.907 74.728 1.00 65.88 313 VAL B O 1
ATOM 10606 N N . GLU B 1 314 ? 7.246 -2.842 72.864 1.00 58.89 314 GLU B N 1
ATOM 10607 C CA . GLU B 1 314 ? 7.391 -1.395 72.867 1.00 59.66 314 GLU B CA 1
ATOM 10608 C C . GLU B 1 314 ? 6.875 -0.860 71.542 1.00 55.96 314 GLU B C 1
ATOM 10609 O O . GLU B 1 314 ? 7.289 -1.327 70.477 1.00 55.44 314 GLU B O 1
ATOM 10621 N N . VAL B 1 315 ? 5.966 0.106 71.606 1.00 54.15 315 VAL B N 1
ATOM 10622 C CA . VAL B 1 315 ? 5.468 0.776 70.414 1.00 54.16 315 VAL B CA 1
ATOM 10623 C C . VAL B 1 315 ? 6.233 2.083 70.273 1.00 55.34 315 VAL B C 1
ATOM 10624 O O . VAL B 1 315 ? 6.134 2.968 71.132 1.00 54.14 315 VAL B O 1
ATOM 10637 N N . ASP B 1 316 ? 7.011 2.195 69.198 1.00 80.09 316 ASP B N 1
ATOM 10638 C CA . ASP B 1 316 ? 7.835 3.371 68.937 1.00 85.36 316 ASP B CA 1
ATOM 10639 C C . ASP B 1 316 ? 7.547 3.860 67.524 1.00 85.12 316 ASP B C 1
ATOM 10640 O O . ASP B 1 316 ? 7.837 3.155 66.551 1.00 83.89 316 ASP B O 1
ATOM 10649 N N . GLY B 1 317 ? 6.969 5.052 67.410 1.00 79.45 317 GLY B N 1
ATOM 10650 C CA . GLY B 1 317 ? 6.610 5.588 66.114 1.00 78.70 317 GLY B CA 1
ATOM 10651 C C . GLY B 1 317 ? 5.563 4.773 65.383 1.00 75.42 317 GLY B C 1
ATOM 10652 O O . GLY B 1 317 ? 5.729 4.465 64.198 1.00 76.04 317 GLY B O 1
ATOM 10656 N N . LEU B 1 318 ? 4.485 4.409 66.076 1.00 69.88 318 LEU B N 1
ATOM 10657 C CA . LEU B 1 318 ? 3.342 3.715 65.486 1.00 67.79 318 LEU B CA 1
ATOM 10658 C C . LEU B 1 318 ? 3.677 2.307 64.997 1.00 63.80 318 LEU B C 1
ATOM 10659 O O . LEU B 1 318 ? 2.922 1.729 64.206 1.00 62.18 318 LEU B O 1
ATOM 10675 N N . THR B 1 319 ? 4.794 1.739 65.444 1.00 57.99 319 THR B N 1
ATOM 10676 C CA . THR B 1 319 ? 5.203 0.392 65.070 1.00 54.64 319 THR B CA 1
ATOM 10677 C C . THR B 1 319 ? 5.483 -0.391 66.345 1.00 52.91 319 THR B C 1
ATOM 10678 O O . THR B 1 319 ? 6.112 0.124 67.271 1.00 53.98 319 THR B O 1
ATOM 10689 N N . ALA B 1 320 ? 5.009 -1.632 66.390 1.00 42.43 320 ALA B N 1
ATOM 10690 C CA . ALA B 1 320 ? 5.132 -2.477 67.569 1.00 42.18 320 ALA B CA 1
ATOM 10691 C C . ALA B 1 320 ? 6.304 -3.436 67.396 1.00 41.94 320 ALA B C 1
ATOM 10692 O O . ALA B 1 320 ? 6.361 -4.181 66.412 1.00 39.50 320 ALA B O 1
ATOM 10699 N N . TYR B 1 321 ? 7.225 -3.415 68.357 1.00 49.53 321 TYR B N 1
ATOM 10700 C CA . TYR B 1 321 ? 8.351 -4.335 68.393 1.00 50.86 321 TYR B CA 1
ATOM 10701 C C . TYR B 1 321 ? 8.406 -5.025 69.749 1.00 51.72 321 TYR B C 1
ATOM 10702 O O . TYR B 1 321 ? 7.977 -4.472 70.765 1.00 53.59 321 TYR B O 1
ATOM 10720 N N . VAL B 1 322 ? 8.948 -6.243 69.755 1.00 43.87 322 VAL B N 1
ATOM 10721 C CA . VAL B 1 322 ? 9.379 -6.849 71.006 1.00 44.43 322 VAL B CA 1
ATOM 10722 C C . VAL B 1 322 ? 10.373 -5.906 71.661 1.00 46.08 322 VAL B C 1
ATOM 10723 O O . VAL B 1 322 ? 11.284 -5.390 71.001 1.00 45.26 322 VAL B O 1
ATOM 10736 N N . ALA B 1 323 ? 10.178 -5.637 72.952 1.00 50.02 323 ALA B N 1
ATOM 10737 C CA . ALA B 1 323 ? 11.023 -4.682 73.659 1.00 51.81 323 ALA B CA 1
ATOM 10738 C C . ALA B 1 323 ? 12.497 -5.020 73.483 1.00 52.66 323 ALA B C 1
ATOM 10739 O O . ALA B 1 323 ? 12.923 -6.154 73.724 1.00 52.77 323 ALA B O 1
ATOM 10746 N N . GLY B 1 324 ? 13.275 -4.017 73.079 1.00 49.37 324 GLY B N 1
ATOM 10747 C CA . GLY B 1 324 ? 14.704 -4.182 72.915 1.00 50.05 324 GLY B CA 1
ATOM 10748 C C . GLY B 1 324 ? 15.125 -4.756 71.585 1.00 53.03 324 GLY B C 1
ATOM 10749 O O . GLY B 1 324 ? 16.305 -5.081 71.419 1.00 53.80 324 GLY B O 1
ATOM 10753 N N . THR B 1 325 ? 14.204 -4.887 70.632 1.00 55.61 325 THR B N 1
ATOM 10754 C CA . THR B 1 325 ? 14.484 -5.517 69.350 1.00 55.30 325 THR B CA 1
ATOM 10755 C C . THR B 1 325 ? 13.838 -4.696 68.243 1.00 54.76 325 THR B C 1
ATOM 10756 O O . THR B 1 325 ? 13.160 -3.693 68.492 1.00 52.64 325 THR B O 1
ATOM 10767 N N . LYS B 1 326 ? 14.076 -5.127 67.002 1.00 63.33 326 LYS B N 1
ATOM 10768 C CA . LYS B 1 326 ? 13.352 -4.643 65.833 1.00 61.32 326 LYS B CA 1
ATOM 10769 C C . LYS B 1 326 ? 12.462 -5.737 65.249 1.00 56.86 326 LYS B C 1
ATOM 10770 O O . LYS B 1 326 ? 12.170 -5.741 64.050 1.00 56.16 326 LYS B O 1
ATOM 10789 N N . THR B 1 327 ? 12.027 -6.667 66.094 1.00 48.97 327 THR B N 1
ATOM 10790 C CA . THR B 1 327 ? 11.154 -7.761 65.684 1.00 47.06 327 THR B CA 1
ATOM 10791 C C . THR B 1 327 ? 9.702 -7.300 65.765 1.00 45.17 327 THR B C 1
ATOM 10792 O O . THR B 1 327 ? 9.206 -7.001 66.857 1.00 44.65 327 THR B O 1
ATOM 10803 N N . LEU B 1 328 ? 9.017 -7.257 64.623 1.00 49.66 328 LEU B N 1
ATOM 10804 C CA . LEU B 1 328 ? 7.603 -6.897 64.627 1.00 49.70 328 LEU B CA 1
ATOM 10805 C C . LEU B 1 328 ? 6.813 -7.820 65.541 1.00 47.36 328 LEU B C 1
ATOM 10806 O O . LEU B 1 328 ? 6.976 -9.043 65.509 1.00 47.33 328 LEU B O 1
ATOM 10822 N N . SER B 1 329 ? 5.923 -7.224 66.340 1.00 41.47 329 SER B N 1
ATOM 10823 C CA . SER B 1 329 ? 5.100 -7.962 67.295 1.00 40.64 329 SER B CA 1
ATOM 10824 C C . SER B 1 329 ? 3.658 -7.479 67.168 1.00 39.79 329 SER B C 1
ATOM 10825 O O . SER B 1 329 ? 3.106 -6.890 68.096 1.00 40.90 329 SER B O 1
ATOM 10833 N N . GLY B 1 330 ? 3.053 -7.743 66.014 1.00 36.57 330 GLY B N 1
ATOM 10834 C CA . GLY B 1 330 ? 1.648 -7.452 65.822 1.00 35.36 330 GLY B CA 1
ATOM 10835 C C . GLY B 1 330 ? 1.389 -6.019 65.397 1.00 34.58 330 GLY B C 1
ATOM 10836 O O . GLY B 1 330 ? 2.298 -5.226 65.136 1.00 35.00 330 GLY B O 1
ATOM 10840 N N . SER B 1 331 ? 0.105 -5.671 65.393 1.00 34.59 331 SER B N 1
ATOM 10841 C CA . SER B 1 331 ? -0.362 -4.437 64.785 1.00 34.24 331 SER B CA 1
ATOM 10842 C C . SER B 1 331 ? -1.176 -3.624 65.779 1.00 34.29 331 SER B C 1
ATOM 10843 O O . SER B 1 331 ? -1.753 -4.152 66.734 1.00 34.61 331 SER B O 1
ATOM 10851 N N . ILE B 1 332 ? -1.217 -2.317 65.526 1.00 33.33 332 ILE B N 1
ATOM 10852 C CA . ILE B 1 332 ? -2.036 -1.383 66.284 1.00 34.35 332 ILE B CA 1
ATOM 10853 C C . ILE B 1 332 ? -3.089 -0.719 65.399 1.00 33.69 332 ILE B C 1
ATOM 10854 O O . ILE B 1 332 ? -3.588 0.347 65.732 1.00 35.03 332 ILE B O 1
ATOM 10870 N N . ALA B 1 333 ? -3.410 -1.327 64.247 1.00 30.96 333 ALA B N 1
ATOM 10871 C CA . ALA B 1 333 ? -4.419 -0.793 63.341 1.00 29.38 333 ALA B CA 1
ATOM 10872 C C . ALA B 1 333 ? -5.749 -1.506 63.552 1.00 27.59 333 ALA B C 1
ATOM 10873 O O . ALA B 1 333 ? -5.795 -2.745 63.495 1.00 27.52 333 ALA B O 1
ATOM 10880 N N . PRO B 1 334 ? -6.839 -0.793 63.815 1.00 27.15 334 PRO B N 1
ATOM 10881 C CA . PRO B 1 334 ? -8.152 -1.451 63.906 1.00 27.59 334 PRO B CA 1
ATOM 10882 C C . PRO B 1 334 ? -8.653 -1.907 62.538 1.00 26.81 334 PRO B C 1
ATOM 10883 O O . PRO B 1 334 ? -8.140 -1.526 61.487 1.00 27.19 334 PRO B O 1
ATOM 10894 N N . MET B 1 335 ? -9.704 -2.733 62.565 1.00 25.61 335 MET B N 1
ATOM 10895 C CA . MET B 1 335 ? -10.172 -3.390 61.346 1.00 25.40 335 MET B CA 1
ATOM 10896 C C . MET B 1 335 ? -10.630 -2.385 60.295 1.00 24.79 335 MET B C 1
ATOM 10897 O O . MET B 1 335 ? -10.386 -2.576 59.101 1.00 24.00 335 MET B O 1
ATOM 10911 N N . ASP B 1 336 ? -11.346 -1.337 60.708 1.00 25.72 336 ASP B N 1
ATOM 10912 C CA . ASP B 1 336 ? -11.838 -0.380 59.724 1.00 25.49 336 ASP B CA 1
ATOM 10913 C C . ASP B 1 336 ? -10.693 0.382 59.067 1.00 25.03 336 ASP B C 1
ATOM 10914 O O . ASP B 1 336 ? -10.773 0.703 57.877 1.00 24.50 336 ASP B O 1
ATOM 10923 N N . VAL B 1 337 ? -9.620 0.658 59.811 1.00 25.28 337 VAL B N 1
ATOM 10924 C CA . VAL B 1 337 ? -8.415 1.224 59.202 1.00 24.93 337 VAL B CA 1
ATOM 10925 C C . VAL B 1 337 ? -7.830 0.247 58.192 1.00 23.96 337 VAL B C 1
ATOM 10926 O O . VAL B 1 337 ? -7.436 0.636 57.085 1.00 23.36 337 VAL B O 1
ATOM 10939 N N . CYS B 1 338 ? -7.794 -1.042 58.542 1.00 26.03 338 CYS B N 1
ATOM 10940 C CA . CYS B 1 338 ? -7.273 -2.050 57.620 1.00 25.59 338 CYS B CA 1
ATOM 10941 C C . CYS B 1 338 ? -8.113 -2.129 56.354 1.00 25.47 338 CYS B C 1
ATOM 10942 O O . CYS B 1 338 ? -7.577 -2.272 55.250 1.00 24.66 338 CYS B O 1
ATOM 10950 N N . VAL B 1 339 ? -9.438 -2.061 56.496 1.00 23.83 339 VAL B N 1
ATOM 10951 C CA . VAL B 1 339 ? -10.309 -2.111 55.327 1.00 21.97 339 VAL B CA 1
ATOM 10952 C C . VAL B 1 339 ? -10.003 -0.944 54.398 1.00 22.44 339 VAL B C 1
ATOM 10953 O O . VAL B 1 339 ? -9.881 -1.111 53.178 1.00 21.98 339 VAL B O 1
ATOM 10966 N N . ARG B 1 340 ? -9.860 0.258 54.966 1.00 21.83 340 ARG B N 1
ATOM 10967 C CA . ARG B 1 340 ? -9.632 1.437 54.140 1.00 22.03 340 ARG B CA 1
ATOM 10968 C C . ARG B 1 340 ? -8.243 1.408 53.526 1.00 23.05 340 ARG B C 1
ATOM 10969 O O . ARG B 1 340 ? -8.050 1.840 52.384 1.00 23.67 340 ARG B O 1
ATOM 10990 N N . HIS B 1 341 ? -7.262 0.902 54.268 1.00 25.14 341 HIS B N 1
ATOM 10991 C CA . HIS B 1 341 ? -5.925 0.802 53.708 1.00 25.84 341 HIS B CA 1
ATOM 10992 C C . HIS B 1 341 ? -5.889 -0.207 52.569 1.00 24.18 341 HIS B C 1
ATOM 10993 O O . HIS B 1 341 ? -5.316 0.062 51.508 1.00 24.14 341 HIS B O 1
ATOM 11007 N N . PHE B 1 342 ? -6.495 -1.378 52.777 1.00 23.63 342 PHE B N 1
ATOM 11008 C CA . PHE B 1 342 ? -6.549 -2.374 51.719 1.00 23.21 342 PHE B CA 1
ATOM 11009 C C . PHE B 1 342 ? -7.208 -1.807 50.468 1.00 23.38 342 PHE B C 1
ATOM 11010 O O . PHE B 1 342 ? -6.723 -2.022 49.350 1.00 22.66 342 PHE B O 1
ATOM 11027 N N . LEU B 1 343 ? -8.314 -1.076 50.644 1.00 24.98 343 LEU B N 1
ATOM 11028 C CA . LEU B 1 343 ? -9.006 -0.458 49.515 1.00 25.84 343 LEU B CA 1
ATOM 11029 C C . LEU B 1 343 ? -8.091 0.500 48.771 1.00 26.90 343 LEU B C 1
ATOM 11030 O O . LEU B 1 343 ? -7.977 0.445 47.540 1.00 26.99 343 LEU B O 1
ATOM 11046 N N . GLN B 1 344 ? -7.443 1.403 49.505 1.00 28.09 344 GLN B N 1
ATOM 11047 C CA . GLN B 1 344 ? -6.618 2.420 48.869 1.00 30.08 344 GLN B CA 1
ATOM 11048 C C . GLN B 1 344 ? -5.376 1.798 48.244 1.00 29.15 344 GLN B C 1
ATOM 11049 O O . GLN B 1 344 ? -4.957 2.194 47.147 1.00 29.71 344 GLN B O 1
ATOM 11063 N N . ALA B 1 345 ? -4.778 0.821 48.927 1.00 28.10 345 ALA B N 1
ATOM 11064 C CA . ALA B 1 345 ? -3.504 0.267 48.475 1.00 28.10 345 ALA B CA 1
ATOM 11065 C C . ALA B 1 345 ? -3.680 -0.616 47.243 1.00 28.45 345 ALA B C 1
ATOM 11066 O O . ALA B 1 345 ? -2.799 -0.652 46.373 1.00 29.04 345 ALA B O 1
ATOM 11073 N N . THR B 1 346 ? -4.790 -1.355 47.159 1.00 26.18 346 THR B N 1
ATOM 11074 C CA . THR B 1 346 ? -5.010 -2.265 46.042 1.00 25.00 346 THR B CA 1
ATOM 11075 C C . THR B 1 346 ? -5.765 -1.636 44.882 1.00 26.49 346 THR B C 1
ATOM 11076 O O . THR B 1 346 ? -5.704 -2.166 43.767 1.00 26.91 346 THR B O 1
ATOM 11087 N N . GLY B 1 347 ? -6.489 -0.541 45.106 1.00 28.02 347 GLY B N 1
ATOM 11088 C CA . GLY B 1 347 ? -7.349 -0.039 44.061 1.00 29.29 347 GLY B CA 1
ATOM 11089 C C . GLY B 1 347 ? -8.504 -0.966 43.740 1.00 30.00 347 GLY B C 1
ATOM 11090 O O . GLY B 1 347 ? -9.108 -0.846 42.673 1.00 30.49 347 GLY B O 1
ATOM 11094 N N . CYS B 1 348 ? -8.811 -1.906 44.632 1.00 27.35 348 CYS B N 1
ATOM 11095 C CA . CYS B 1 348 ? -9.905 -2.840 44.416 1.00 26.33 348 CYS B CA 1
ATOM 11096 C C . CYS B 1 348 ? -11.246 -2.118 44.561 1.00 25.59 348 CYS B C 1
ATOM 11097 O O . CYS B 1 348 ? -11.318 -0.929 44.887 1.00 25.02 348 CYS B O 1
ATOM 11105 N N . SER B 1 349 ? -12.328 -2.846 44.301 1.00 25.73 349 SER B N 1
ATOM 11106 C CA . SER B 1 349 ? -13.662 -2.298 44.493 1.00 26.62 349 SER B CA 1
ATOM 11107 C C . SER B 1 349 ? -14.005 -2.234 45.978 1.00 25.99 349 SER B C 1
ATOM 11108 O O . SER B 1 349 ? -13.459 -2.964 46.809 1.00 24.36 349 SER B O 1
ATOM 11116 N N . MET B 1 350 ? -14.934 -1.340 46.310 1.00 28.38 350 MET B N 1
ATOM 11117 C CA . MET B 1 350 ? -15.464 -1.322 47.667 1.00 27.47 350 MET B CA 1
ATOM 11118 C C . MET B 1 350 ? -15.981 -2.697 48.054 1.00 26.62 350 MET B C 1
ATOM 11119 O O . MET B 1 350 ? -15.780 -3.149 49.187 1.00 25.22 350 MET B O 1
ATOM 11133 N N . GLU B 1 351 ? -16.635 -3.384 47.113 1.00 28.29 351 GLU B N 1
ATOM 11134 C CA . GLU B 1 351 ? -17.180 -4.705 47.395 1.00 28.16 351 GLU B CA 1
ATOM 11135 C C . GLU B 1 351 ? -16.080 -5.686 47.779 1.00 26.26 351 GLU B C 1
ATOM 11136 O O . GLU B 1 351 ? -16.236 -6.473 48.721 1.00 25.77 351 GLU B O 1
ATOM 11148 N N . SER B 1 352 ? -14.962 -5.671 47.054 1.00 24.28 352 SER B N 1
ATOM 11149 C CA . SER B 1 352 ? -13.885 -6.606 47.372 1.00 24.44 352 SER B CA 1
ATOM 11150 C C . SER B 1 352 ? -13.303 -6.335 48.750 1.00 23.21 352 SER B C 1
ATOM 11151 O O . SER B 1 352 ? -13.005 -7.272 49.501 1.00 22.58 352 SER B O 1
ATOM 11159 N N . ALA B 1 353 ? -13.126 -5.062 49.102 1.00 23.75 353 ALA B N 1
ATOM 11160 C CA . ALA B 1 353 ? -12.574 -4.739 50.410 1.00 23.01 353 ALA B CA 1
ATOM 11161 C C . ALA B 1 353 ? -13.508 -5.191 51.517 1.00 23.83 353 ALA B C 1
ATOM 11162 O O . ALA B 1 353 ? -13.065 -5.744 52.530 1.00 22.71 353 ALA B O 1
ATOM 11169 N N . LEU B 1 354 ? -14.814 -4.975 51.332 1.00 21.79 354 LEU B N 1
ATOM 11170 C CA . LEU B 1 354 ? -15.777 -5.340 52.361 1.00 21.04 354 LEU B CA 1
ATOM 11171 C C . LEU B 1 354 ? -15.876 -6.850 52.505 1.00 20.43 354 LEU B C 1
ATOM 11172 O O . LEU B 1 354 ? -15.973 -7.362 53.626 1.00 19.66 354 LEU B O 1
ATOM 11188 N N . GLU B 1 355 ? -15.805 -7.579 51.382 1.00 22.40 355 GLU B N 1
ATOM 11189 C CA . GLU B 1 355 ? -15.863 -9.035 51.427 1.00 22.18 355 GLU B CA 1
ATOM 11190 C C . GLU B 1 355 ? -14.642 -9.626 52.111 1.00 21.83 355 GLU B C 1
ATOM 11191 O O . GLU B 1 355 ? -14.740 -10.657 52.787 1.00 21.96 355 GLU B O 1
ATOM 11203 N N . ALA B 1 356 ? -13.476 -9.013 51.919 1.00 22.09 356 ALA B N 1
ATOM 11204 C CA . ALA B 1 356 ? -12.278 -9.537 52.555 1.00 22.02 356 ALA B CA 1
ATOM 11205 C C . ALA B 1 356 ? -12.348 -9.413 54.065 1.00 21.73 356 ALA B C 1
ATOM 11206 O O . ALA B 1 356 ? -11.693 -10.192 54.767 1.00 21.64 356 ALA B O 1
ATOM 11213 N N . ALA B 1 357 ? -13.163 -8.490 54.581 1.00 20.49 357 ALA B N 1
ATOM 11214 C CA . ALA B 1 357 ? -13.270 -8.272 56.013 1.00 21.49 357 ALA B CA 1
ATOM 11215 C C . ALA B 1 357 ? -14.460 -8.989 56.637 1.00 20.90 357 ALA B C 1
ATOM 11216 O O . ALA B 1 357 ? -14.643 -8.905 57.853 1.00 21.35 357 ALA B O 1
ATOM 11223 N N . SER B 1 358 ? -15.246 -9.720 55.852 1.00 21.76 358 SER B N 1
ATOM 11224 C CA . SER B 1 358 ? -16.473 -10.308 56.382 1.00 22.15 358 SER B CA 1
ATOM 11225 C C . SER B 1 358 ? -16.833 -11.605 55.679 1.00 22.21 358 SER B C 1
ATOM 11226 O O . SER B 1 358 ? -16.721 -12.686 56.262 1.00 23.16 358 SER B O 1
ATOM 11234 N N . LEU B 1 359 ? -17.270 -11.511 54.423 1.00 21.23 359 LEU B N 1
ATOM 11235 C CA . LEU B 1 359 ? -17.655 -12.706 53.679 1.00 21.48 359 LEU B CA 1
ATOM 11236 C C . LEU B 1 359 ? -16.568 -13.777 53.734 1.00 21.70 359 LEU B C 1
ATOM 11237 O O . LEU B 1 359 ? -16.837 -14.935 54.069 1.00 21.63 359 LEU B O 1
ATOM 11253 N N . HIS B 1 360 ? -15.337 -13.412 53.380 1.00 21.70 360 HIS B N 1
ATOM 11254 C CA . HIS B 1 360 ? -14.279 -14.415 53.283 1.00 22.44 360 HIS B CA 1
ATOM 11255 C C . HIS B 1 360 ? -13.977 -15.077 54.621 1.00 22.04 360 HIS B C 1
ATOM 11256 O O . HIS B 1 360 ? -13.917 -16.315 54.667 1.00 22.56 360 HIS B O 1
ATOM 11270 N N . PRO B 1 361 ? -13.777 -14.353 55.725 1.00 21.31 361 PRO B N 1
ATOM 11271 C CA . PRO B 1 361 ? -13.595 -15.055 57.006 1.00 20.69 361 PRO B CA 1
ATOM 11272 C C . PRO B 1 361 ? -14.803 -15.899 57.398 1.00 21.66 361 PRO B C 1
ATOM 11273 O O . PRO B 1 361 ? -14.636 -16.968 57.999 1.00 21.04 361 PRO B O 1
ATOM 11284 N N . ALA B 1 362 ? -16.021 -15.460 57.075 1.00 21.27 362 ALA B N 1
ATOM 11285 C CA . ALA B 1 362 ? -17.185 -16.308 57.327 1.00 22.50 362 ALA B CA 1
ATOM 11286 C C . ALA B 1 362 ? -17.078 -17.615 56.551 1.00 23.60 362 ALA B C 1
ATOM 11287 O O . ALA B 1 362 ? -17.286 -18.703 57.106 1.00 23.44 362 ALA B O 1
ATOM 11294 N N . GLN B 1 363 ? -16.719 -17.527 55.266 1.00 24.23 363 GLN B N 1
ATOM 11295 C CA . GLN B 1 363 ? -16.595 -18.726 54.445 1.00 24.62 363 GLN B CA 1
ATOM 11296 C C . GLN B 1 363 ? -15.515 -19.651 54.983 1.00 23.62 363 GLN B C 1
ATOM 11297 O O . GLN B 1 363 ? -15.689 -20.871 55.004 1.00 24.09 363 GLN B O 1
ATOM 11311 N N . LEU B 1 364 ? -14.381 -19.088 55.398 1.00 25.01 364 LEU B N 1
ATOM 11312 C CA . LEU B 1 364 ? -13.334 -19.894 56.023 1.00 24.93 364 LEU B CA 1
ATOM 11313 C C . LEU B 1 364 ? -13.896 -20.760 57.144 1.00 26.19 364 LEU B C 1
ATOM 11314 O O . LEU B 1 364 ? -13.589 -21.952 57.242 1.00 27.96 364 LEU B O 1
ATOM 11330 N N . LEU B 1 365 ? -14.723 -20.173 58.002 1.00 26.46 365 LEU B N 1
ATOM 11331 C CA . LEU B 1 365 ? -15.217 -20.849 59.191 1.00 27.53 365 LEU B CA 1
ATOM 11332 C C . LEU B 1 365 ? -16.514 -21.609 58.955 1.00 27.81 365 LEU B C 1
ATOM 11333 O O . LEU B 1 365 ? -17.088 -22.141 59.913 1.00 28.00 365 LEU B O 1
ATOM 11349 N N . GLY B 1 366 ? -16.964 -21.713 57.706 1.00 26.58 366 GLY B N 1
ATOM 11350 C CA . GLY B 1 366 ? -18.198 -22.425 57.423 1.00 26.98 366 GLY B CA 1
ATOM 11351 C C . GLY B 1 366 ? -19.441 -21.710 57.905 1.00 27.24 366 GLY B C 1
ATOM 11352 O O . GLY B 1 366 ? -20.474 -22.355 58.131 1.00 28.49 366 GLY B O 1
ATOM 11356 N N . LEU B 1 367 ? -19.373 -20.390 58.072 1.00 27.74 367 LEU B N 1
ATOM 11357 C CA . LEU B 1 367 ? -20.453 -19.620 58.675 1.00 29.67 367 LEU B CA 1
ATOM 11358 C C . LEU B 1 367 ? -21.228 -18.772 57.676 1.00 28.94 367 LEU B C 1
ATOM 11359 O O . LEU B 1 367 ? -22.015 -17.922 58.099 1.00 28.35 367 LEU B O 1
ATOM 11375 N N . GLU B 1 368 ? -21.038 -18.982 56.370 1.00 31.10 368 GLU B N 1
ATOM 11376 C CA . GLU B 1 368 ? -21.533 -18.025 55.387 1.00 32.32 368 GLU B CA 1
ATOM 11377 C C . GLU B 1 368 ? -23.053 -17.989 55.303 1.00 31.90 368 GLU B C 1
ATOM 11378 O O . GLU B 1 368 ? -23.593 -17.083 54.667 1.00 30.76 368 GLU B O 1
ATOM 11390 N N . LYS B 1 369 ? -23.752 -18.938 55.916 1.00 31.32 369 LYS B N 1
ATOM 11391 C CA . LYS B 1 369 ? -25.205 -18.902 55.934 1.00 32.70 369 LYS B CA 1
ATOM 11392 C C . LYS B 1 369 ? -25.744 -18.082 57.092 1.00 32.60 369 LYS B C 1
ATOM 11393 O O . LYS B 1 369 ? -26.934 -17.752 57.094 1.00 33.87 369 LYS B O 1
ATOM 11412 N N . SER B 1 370 ? -24.902 -17.749 58.071 1.00 31.97 370 SER B N 1
ATOM 11413 C CA . SER B 1 370 ? -25.328 -16.964 59.217 1.00 31.69 370 SER B CA 1
ATOM 11414 C C . SER B 1 370 ? -24.531 -15.685 59.425 1.00 29.36 370 SER B C 1
ATOM 11415 O O . SER B 1 370 ? -25.089 -14.722 59.955 1.00 28.66 370 SER B O 1
ATOM 11423 N N . LYS B 1 371 ? -23.262 -15.637 59.006 1.00 26.69 371 LYS B N 1
ATOM 11424 C CA . LYS B 1 371 ? -22.425 -14.452 59.156 1.00 24.90 371 LYS B CA 1
ATOM 11425 C C . LYS B 1 371 ? -21.811 -14.078 57.812 1.00 24.72 371 LYS B C 1
ATOM 11426 O O . LYS B 1 371 ? -21.781 -14.869 56.867 1.00 24.36 371 LYS B O 1
ATOM 11445 N N . GLY B 1 372 ? -21.304 -12.851 57.743 1.00 24.41 372 GLY B N 1
ATOM 11446 C CA . GLY B 1 372 ? -20.561 -12.404 56.588 1.00 24.30 372 GLY B CA 1
ATOM 11447 C C . GLY B 1 372 ? -21.368 -12.102 55.346 1.00 25.69 372 GLY B C 1
ATOM 11448 O O . GLY B 1 372 ? -20.765 -11.796 54.311 1.00 25.37 372 GLY B O 1
ATOM 11452 N N . THR B 1 373 ? -22.700 -12.175 55.396 1.00 27.62 373 THR B N 1
ATOM 11453 C CA . THR B 1 373 ? -23.520 -11.886 54.229 1.00 27.75 373 THR B CA 1
ATOM 11454 C C . THR B 1 373 ? -24.791 -11.158 54.642 1.00 27.35 373 THR B C 1
ATOM 11455 O O . THR B 1 373 ? -25.226 -11.207 55.799 1.00 27.19 373 THR B O 1
ATOM 11466 N N . LEU B 1 374 ? -25.393 -10.495 53.658 1.00 24.84 374 LEU B N 1
ATOM 11467 C CA . LEU B 1 374 ? -26.751 -9.978 53.778 1.00 25.05 374 LEU B CA 1
ATOM 11468 C C . LEU B 1 374 ? -27.749 -10.856 53.044 1.00 25.81 374 LEU B C 1
ATOM 11469 O O . LEU B 1 374 ? -28.770 -10.363 52.554 1.00 26.07 374 LEU B O 1
ATOM 11485 N N . ASP B 1 375 ? -27.464 -12.152 52.948 1.00 30.87 375 ASP B N 1
ATOM 11486 C CA . ASP B 1 375 ? -28.403 -13.079 52.342 1.00 33.05 375 ASP B CA 1
ATOM 11487 C C . ASP B 1 375 ? -29.575 -13.321 53.283 1.00 32.13 375 ASP B C 1
ATOM 11488 O O . ASP B 1 375 ? -29.459 -13.195 54.506 1.00 31.50 375 ASP B O 1
ATOM 11497 N N . PHE B 1 376 ? -30.713 -13.676 52.697 1.00 30.46 376 PHE B N 1
ATOM 11498 C CA . PHE B 1 376 ? -31.900 -13.966 53.486 1.00 31.35 376 PHE B CA 1
ATOM 11499 C C . PHE B 1 376 ? -31.602 -15.061 54.500 1.00 32.30 376 PHE B C 1
ATOM 11500 O O . PHE B 1 376 ? -30.979 -16.074 54.176 1.00 33.73 376 PHE B O 1
ATOM 11517 N N . GLY B 1 377 ? -32.057 -14.859 55.733 1.00 31.91 377 GLY B N 1
ATOM 11518 C CA . GLY B 1 377 ? -31.871 -15.835 56.783 1.00 31.31 377 GLY B CA 1
ATOM 11519 C C . GLY B 1 377 ? -30.590 -15.691 57.578 1.00 29.84 377 GLY B C 1
ATOM 11520 O O . GLY B 1 377 ? -30.470 -16.312 58.642 1.00 31.24 377 GLY B O 1
ATOM 11524 N N . ALA B 1 378 ? -29.634 -14.897 57.108 1.00 28.18 378 ALA B N 1
ATOM 11525 C CA . ALA B 1 378 ? -28.395 -14.703 57.850 1.00 28.17 378 ALA B CA 1
ATOM 11526 C C . ALA B 1 378 ? -28.636 -13.795 59.049 1.00 28.03 378 ALA B C 1
ATOM 11527 O O . ALA B 1 378 ? -29.643 -13.090 59.132 1.00 28.67 378 ALA B O 1
ATOM 11534 N N . ASP B 1 379 ? -27.695 -13.818 59.992 1.00 27.68 379 ASP B N 1
ATOM 11535 C CA . ASP B 1 379 ? -27.791 -12.926 61.137 1.00 29.47 379 ASP B CA 1
ATOM 11536 C C . ASP B 1 379 ? -27.662 -11.484 60.666 1.00 29.06 379 ASP B C 1
ATOM 11537 O O . ASP B 1 379 ? -26.826 -11.162 59.814 1.00 26.97 379 ASP B O 1
ATOM 11546 N N . ALA B 1 380 ? -28.492 -10.609 61.231 1.00 28.56 380 ALA B N 1
ATOM 11547 C CA . ALA B 1 380 ? -28.503 -9.201 60.843 1.00 27.87 380 ALA B CA 1
ATOM 11548 C C . ALA B 1 380 ? -27.395 -8.436 61.570 1.00 26.05 380 ALA B C 1
ATOM 11549 O O . ALA B 1 380 ? -27.628 -7.529 62.369 1.00 26.68 380 ALA B O 1
ATOM 11556 N N . ASP B 1 381 ? -26.163 -8.845 61.278 1.00 24.97 381 ASP B N 1
ATOM 11557 C CA . ASP B 1 381 ? -24.957 -8.143 61.721 1.00 25.41 381 ASP B CA 1
ATOM 11558 C C . ASP B 1 381 ? -24.437 -7.328 60.543 1.00 24.82 381 ASP B C 1
ATOM 11559 O O . ASP B 1 381 ? -24.023 -7.895 59.524 1.00 24.59 381 ASP B O 1
ATOM 11568 N N . PHE B 1 382 ? -24.459 -6.006 60.667 1.00 23.61 382 PHE B N 1
ATOM 11569 C CA . PHE B 1 382 ? -24.059 -5.199 59.526 1.00 24.08 382 PHE B CA 1
ATOM 11570 C C . PHE B 1 382 ? -23.599 -3.829 59.993 1.00 25.08 382 PHE B C 1
ATOM 11571 O O . PHE B 1 382 ? -23.827 -3.427 61.136 1.00 25.90 382 PHE B O 1
ATOM 11588 N N . VAL B 1 383 ? -22.912 -3.129 59.088 1.00 24.18 383 VAL B N 1
ATOM 11589 C CA . VAL B 1 383 ? -22.384 -1.802 59.364 1.00 25.26 383 VAL B CA 1
ATOM 11590 C C . VAL B 1 383 ? -22.951 -0.823 58.350 1.00 26.21 383 VAL B C 1
ATOM 11591 O O . VAL B 1 383 ? -23.247 -1.178 57.204 1.00 26.57 383 VAL B O 1
ATOM 11604 N N . VAL B 1 384 ? -23.103 0.419 58.791 1.00 26.13 384 VAL B N 1
ATOM 11605 C CA . VAL B 1 384 ? -23.480 1.538 57.935 1.00 25.72 384 VAL B CA 1
ATOM 11606 C C . VAL B 1 384 ? -22.201 2.300 57.607 1.00 26.06 384 VAL B C 1
ATOM 11607 O O . VAL B 1 384 ? -21.478 2.716 58.519 1.00 26.64 384 VAL B O 1
ATOM 11620 N N . LEU B 1 385 ? -21.917 2.475 56.317 1.00 26.48 385 LEU B N 1
ATOM 11621 C CA . LEU B 1 385 ? -20.659 3.049 55.855 1.00 26.26 385 LEU B CA 1
ATOM 11622 C C . LEU B 1 385 ? -20.922 4.220 54.918 1.00 27.28 385 LEU B C 1
ATOM 11623 O O . LEU B 1 385 ? -21.920 4.238 54.194 1.00 27.75 385 LEU B O 1
ATOM 11639 N N . ASP B 1 386 ? -20.022 5.204 54.930 1.00 28.81 386 ASP B N 1
ATOM 11640 C CA . ASP B 1 386 ? -20.019 6.187 53.860 1.00 28.89 386 ASP B CA 1
ATOM 11641 C C . ASP B 1 386 ? -19.147 5.664 52.719 1.00 28.32 386 ASP B C 1
ATOM 11642 O O . ASP B 1 386 ? -18.577 4.571 52.790 1.00 26.57 386 ASP B O 1
ATOM 11651 N N . ASP B 1 387 ? -19.038 6.452 51.649 1.00 34.66 387 ASP B N 1
ATOM 11652 C CA . ASP B 1 387 ? -18.344 6.002 50.447 1.00 35.70 387 ASP B CA 1
ATOM 11653 C C . ASP B 1 387 ? -16.830 5.932 50.610 1.00 34.44 387 ASP B C 1
ATOM 11654 O O . ASP B 1 387 ? -16.158 5.411 49.718 1.00 33.85 387 ASP B O 1
ATOM 11663 N N . SER B 1 388 ? -16.278 6.451 51.697 1.00 33.85 388 SER B N 1
ATOM 11664 C CA . SER B 1 388 ? -14.876 6.225 52.025 1.00 33.50 388 SER B CA 1
ATOM 11665 C C . SER B 1 388 ? -14.690 5.004 52.915 1.00 31.78 388 SER B C 1
ATOM 11666 O O . SER B 1 388 ? -13.557 4.696 53.306 1.00 30.10 388 SER B O 1
ATOM 11674 N N . LEU B 1 389 ? -15.782 4.305 53.222 1.00 27.48 389 LEU B N 1
ATOM 11675 C CA . LEU B 1 389 ? -15.785 3.144 54.105 1.00 26.36 389 LEU B CA 1
ATOM 11676 C C . LEU B 1 389 ? -15.385 3.530 55.523 1.00 27.08 389 LEU B C 1
ATOM 11677 O O . LEU B 1 389 ? -14.704 2.785 56.226 1.00 26.88 389 LEU B O 1
ATOM 11693 N N . HIS B 1 390 ? -15.855 4.691 55.965 1.00 30.55 390 HIS B N 1
ATOM 11694 C CA . HIS B 1 390 ? -15.862 4.993 57.386 1.00 31.55 390 HIS B CA 1
ATOM 11695 C C . HIS B 1 390 ? -17.106 4.375 58.000 1.00 30.88 390 HIS B C 1
ATOM 11696 O O . HIS B 1 390 ? -18.199 4.487 57.440 1.00 30.33 390 HIS B O 1
ATOM 11710 N N . VAL B 1 391 ? -16.938 3.715 59.140 1.00 27.75 391 VAL B N 1
ATOM 11711 C CA . VAL B 1 391 ? -18.052 3.064 59.818 1.00 27.91 391 VAL B CA 1
ATOM 11712 C C . VAL B 1 391 ? -18.799 4.116 60.629 1.00 28.28 391 VAL B C 1
ATOM 11713 O O . VAL B 1 391 ? -18.237 4.733 61.538 1.00 28.45 391 VAL B O 1
ATOM 11726 N N . GLN B 1 392 ? -20.076 4.319 60.309 1.00 30.95 392 GLN B N 1
ATOM 11727 C CA . GLN B 1 392 ? -20.891 5.291 61.024 1.00 30.32 392 GLN B CA 1
ATOM 11728 C C . GLN B 1 392 ? -21.892 4.658 61.975 1.00 28.99 392 GLN B C 1
ATOM 11729 O O . GLN B 1 392 ? -22.387 5.349 62.868 1.00 29.25 392 GLN B O 1
ATOM 11743 N N . ALA B 1 393 ? -22.186 3.371 61.819 1.00 25.83 393 ALA B N 1
ATOM 11744 C CA . ALA B 1 393 ? -23.066 2.682 62.747 1.00 26.39 393 ALA B CA 1
ATOM 11745 C C . ALA B 1 393 ? -22.835 1.189 62.603 1.00 26.47 393 ALA B C 1
ATOM 11746 O O . ALA B 1 393 ? -22.430 0.706 61.541 1.00 26.16 393 ALA B O 1
ATOM 11753 N N . THR B 1 394 ? -23.103 0.467 63.688 1.00 26.80 394 THR B N 1
ATOM 11754 C CA . THR B 1 394 ? -22.910 -0.972 63.750 1.00 25.35 394 THR B CA 1
ATOM 11755 C C . THR B 1 394 ? -24.160 -1.611 64.326 1.00 25.71 394 THR B C 1
ATOM 11756 O O . THR B 1 394 ? -24.683 -1.150 65.342 1.00 26.75 394 THR B O 1
ATOM 11767 N N . TYR B 1 395 ? -24.629 -2.664 63.666 1.00 26.45 395 TYR B N 1
ATOM 11768 C CA . TYR B 1 395 ? -25.807 -3.412 64.062 1.00 27.86 395 TYR B CA 1
ATOM 11769 C C . TYR B 1 395 ? -25.434 -4.867 64.303 1.00 28.62 395 TYR B C 1
ATOM 11770 O O . TYR B 1 395 ? -24.682 -5.462 63.523 1.00 27.18 395 TYR B O 1
ATOM 11788 N N . ILE B 1 396 ? -25.990 -5.440 65.370 1.00 28.79 396 ILE B N 1
ATOM 11789 C CA . ILE B 1 396 ? -25.904 -6.869 65.649 1.00 28.40 396 ILE B CA 1
ATOM 11790 C C . ILE B 1 396 ? -27.311 -7.372 65.946 1.00 28.40 396 ILE B C 1
ATOM 11791 O O . ILE B 1 396 ? -28.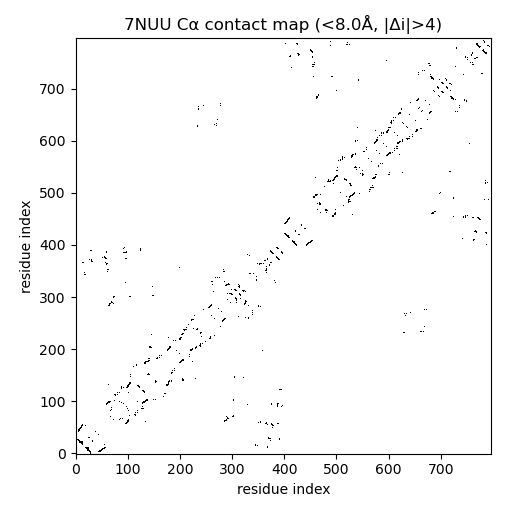022 -6.782 66.763 1.00 28.43 396 ILE B O 1
ATOM 11807 N N . SER B 1 397 ? -27.707 -8.464 65.293 1.00 33.00 397 SER B N 1
ATOM 11808 C CA . SER B 1 397 ? -29.055 -9.015 65.452 1.00 34.34 397 SER B CA 1
ATOM 11809 C C . SER B 1 397 ? -30.122 -7.963 65.173 1.00 33.98 397 SER B C 1
ATOM 11810 O O . SER B 1 397 ? -31.168 -7.919 65.829 1.00 33.91 397 SER B O 1
ATOM 11818 N N . GLY B 1 398 ? -29.857 -7.108 64.187 1.00 33.51 398 GLY B N 1
ATOM 11819 C CA . GLY B 1 398 ? -30.808 -6.081 63.801 1.00 34.32 398 GLY B CA 1
ATOM 11820 C C . GLY B 1 398 ? -30.918 -4.908 64.745 1.00 34.24 398 GLY B C 1
ATOM 11821 O O . GLY B 1 398 ? -31.796 -4.062 64.556 1.00 34.60 398 GLY B O 1
ATOM 11825 N N . GLU B 1 399 ? -30.064 -4.833 65.756 1.00 34.43 399 GLU B N 1
ATOM 11826 C CA . GLU B 1 399 ? -30.133 -3.819 66.798 1.00 35.84 399 GLU B CA 1
ATOM 11827 C C . GLU B 1 399 ? -28.929 -2.893 66.694 1.00 33.55 399 GLU B C 1
ATOM 11828 O O . GLU B 1 399 ? -27.800 -3.349 66.513 1.00 32.29 399 GLU B O 1
ATOM 11840 N N . LEU B 1 400 ? -29.176 -1.594 66.795 1.00 30.57 400 LEU B N 1
ATOM 11841 C CA . LEU B 1 400 ? -28.091 -0.620 66.757 1.00 30.74 400 LEU B CA 1
ATOM 11842 C C . LEU B 1 400 ? -27.272 -0.731 68.036 1.00 31.58 400 LEU B C 1
ATOM 11843 O O . LEU B 1 400 ? -27.802 -0.538 69.133 1.00 31.73 400 LEU B O 1
ATOM 11859 N N . VAL B 1 401 ? -25.987 -1.056 67.903 1.00 29.76 401 VAL B N 1
ATOM 11860 C CA . VAL B 1 401 ? -25.117 -1.244 69.059 1.00 30.91 401 VAL B CA 1
ATOM 11861 C C . VAL B 1 401 ? -23.996 -0.222 69.129 1.00 30.93 401 VAL B C 1
ATOM 11862 O O . VAL B 1 401 ? -23.318 -0.143 70.165 1.00 30.90 401 VAL B O 1
ATOM 11875 N N . TRP B 1 402 ? -23.761 0.547 68.068 1.00 29.01 402 TRP B N 1
ATOM 11876 C CA . TRP B 1 402 ? -22.820 1.653 68.113 1.00 28.39 402 TRP B CA 1
ATOM 11877 C C . TRP B 1 402 ? -23.123 2.609 66.974 1.00 28.24 402 TRP B C 1
ATOM 11878 O O . TRP B 1 402 ? -23.507 2.189 65.884 1.00 28.58 402 TRP B O 1
ATOM 11899 N N . GLN B 1 403 ? -22.917 3.895 67.234 1.00 32.53 403 GLN B N 1
ATOM 11900 C CA . GLN B 1 403 ? -23.115 4.942 66.243 1.00 35.36 403 GLN B CA 1
ATOM 11901 C C . GLN B 1 403 ? -22.019 5.983 66.425 1.00 36.31 403 GLN B C 1
ATOM 11902 O O . GLN B 1 403 ? -21.715 6.371 67.553 1.00 36.08 403 GLN B O 1
ATOM 11916 N N . ALA B 1 404 ? -21.429 6.439 65.318 1.00 36.84 404 ALA B N 1
ATOM 11917 C CA . ALA B 1 404 ? -20.333 7.401 65.417 1.00 37.48 404 ALA B CA 1
ATOM 11918 C C . ALA B 1 404 ? -20.780 8.703 66.069 1.00 39.67 404 ALA B C 1
ATOM 11919 O O . ALA B 1 404 ? -20.037 9.294 66.860 1.00 39.02 404 ALA B O 1
ATOM 11926 N N . ASP B 1 405 ? -21.960 9.193 65.709 1.00 42.50 405 ASP B N 1
ATOM 11927 C CA . ASP B 1 405 ? -22.519 10.387 66.328 1.00 46.11 405 ASP B CA 1
ATOM 11928 C C . ASP B 1 405 ? -24.027 10.376 66.115 1.00 47.00 405 ASP B C 1
ATOM 11929 O O . ASP B 1 405 ? -24.589 9.439 65.541 1.00 46.63 405 ASP B O 1
ATOM 11938 N N . ALA B 1 406 ? -24.677 11.438 66.572 1.00 41.60 406 ALA B N 1
ATOM 11939 C CA . ALA B 1 406 ? -26.113 11.612 66.397 1.00 45.07 406 ALA B CA 1
ATOM 11940 C C . ALA B 1 406 ? -26.409 12.954 65.750 1.00 49.27 406 ALA B C 1
ATOM 11941 O O . ALA B 1 406 ? -27.404 13.610 66.064 1.00 50.00 406 ALA B O 1
ATOM 11948 N N . ALA B 1 407 ? -25.541 13.381 64.827 1.00 58.83 407 ALA B N 1
ATOM 11949 C CA . ALA B 1 407 ? -25.734 14.669 64.170 1.00 63.41 407 ALA B CA 1
ATOM 11950 C C . ALA B 1 407 ? -26.896 14.631 63.185 1.00 66.52 407 ALA B C 1
ATOM 11951 O O . ALA B 1 407 ? -27.534 15.661 62.946 1.00 66.51 407 ALA B O 1
ATOM 11958 N N . ARG B 1 408 ? -27.179 13.465 62.606 1.00 63.37 408 ARG B N 1
ATOM 11959 C CA . ARG B 1 408 ? -28.307 13.304 61.692 1.00 61.51 408 ARG B CA 1
ATOM 11960 C C . ARG B 1 408 ? -29.474 12.633 62.407 1.00 62.59 408 ARG B C 1
ATOM 11961 O O . ARG B 1 408 ? -30.563 13.198 62.503 1.00 63.42 408 ARG B O 1
#

B-factor: mean 41.6, std 14.45, range [18.56, 122.0]

Nearest PDB structures (foldseek):
  7nuu-assembly1_A  TM=9.968E-01  e=1.965E-86  Homo sapiens
  2vhl-assembly2_B  TM=8.835E-01  e=4.078E-40  Bacillus subtilis
  2p53-assembly1_B  TM=8.921E-01  e=3.826E-37  Escherichia coli K-12
  6fv3-assembly2_C  TM=8.456E-01  e=1.048E-33  Mycolicibacterium smegmatis MC2 155
  6fv3-assembly2_D  TM=8.294E-01  e=6.223E-30  Mycolicibacterium smegmatis MC2 155

Sequence (797 aa):
AGARVLQFTNCRILRGGKLLREDLWVRGGRILDPEKLFFEERRVADERRDCGGRILAPGFIDVQINGGFGVDFSQATEDVGSGVALVARRILSHGVTSFCPTLVTSPPEVYHKVVPQIPVKSGGPHGAGVLGLHLEGPFISREKRGAHPEAHLRSFEADAFQDLLATYGPLDNVRIVTLAPELGRSHEVIRALTARGICVSLGHSVADLRAAEDAVWSGATFITHLFNAMLPFHHRDPGIVGLLTSDRLPAGRCIFYGMIADGTHTNPAALRIAHRAHPQGLVLVTDAIPALGLGNGRHTLGQQEVEVDGLTAYVAGTKTLSGSIAPMDVCVRHFLQATGCSMESALEAASLHPAQLLGLEKSKGTLDFGADADFVVLDDSLHVQATYISGELVWQADARVLQFTNCRILRGGKLLREDLWVRGGRILDPEKLFFEERRVADERRDCGGRILAPGFIDVQINGGFGVDFSQATEDVGSGVALVARRILSHGVTSFCPTLVTSPPEVYHKVVPQIPVKSGGPHGAGVLGLHLEGPFISREKRGAHPEAHLRSFEADAFQDLLATYGPLDNVRIVTLAPELGRSHEVIRALTARGICVSLGHSVADLRAAEDAVWSGATFITHLFNAMLPFHHRDPGIVGLLTSDRLPAGRCIFYGMIADGTHTNPAALRIAHRAHPQGLVLVTDAIPALGLGNGRHTLGQQEVEVDGLTAYVAGTKTLSGSIAPMDVCVRHFLQATGCSMESALEAASLHPAQLLGLEKSKGTLDFGADADFVVLDDSLHVQATYISGELVWQADAAR

Solvent-accessible surface area: 29910 Å² total; per-residue (Å²): 106,89,38,148,0,24,12,2,28,78,10,44,0,10,34,71,36,132,38,51,207,82,46,0,32,3,29,58,13,139,2,28,40,40,141,117,6,134,180,110,63,204,66,102,22,77,51,175,83,107,13,58,27,103,0,0,0,5,2,1,2,1,0,1,1,3,0,0,30,48,25,14,4,0,52,46,73,184,89,8,34,61,13,13,37,48,0,4,113,118,3,3,37,22,0,3,2,2,0,0,0,0,0,5,0,1,19,30,97,19,0,83,121,0,2,85,75,2,68,95,117,93,19,5,85,75,0,2,4,5,24,1,0,0,0,5,0,0,0,6,6,126,112,56,75,34,10,6,17,84,91,52,35,99,65,0,117,89,74,4,19,95,26,0,61,70,2,1,8,102,17,130,23,10,53,0,0,0,0,0,10,62,24,32,93,11,99,73,0,1,155,18,0,45,88,139,49,8,9,0,0,0,0,8,0,42,3,70,28,138,27,0,8,72,4,5,141,18,18,0,26,0,0,0,9,0,8,16,26,6,65,61,4,74,20,104,74,8,2,2,2,0,2,8,2,21,95,103,24,22,104,90,125,47,9,16,0,0,0,0,0,36,44,55,9,2,20,54,4,0,0,19,4,1,34,92,6,28,61,127,0,1,0,0,0,2,11,0,0,3,0,1,56,94,22,99,37,141,28,47,8,4,87,41,91,0,68,11,90,48,139,23,2,45,16,25,80,63,169,52,55,2,8,3,21,11,26,0,17,57,0,1,48,47,1,36,132,2,15,67,21,56,54,33,33,0,2,32,2,0,0,36,15,0,0,67,16,6,54,52,60,174,37,38,7,14,1,68,104,36,0,35,0,8,0,0,8,0,46,93,64,1,80,12,41,6,0,16,3,62,5,88,66,22,71,115,42,155,124,121,10,16,6,2,18,69,4,40,0,10,37,71,36,132,34,53,158,87,52,0,24,2,63,66,17,146,4,11,34,34,120,120,2,124,185,74,179,132,102,77,9,61,54,154,69,102,6,58,14,71,0,0,0,5,2,1,2,2,0,1,2,3,0,0,25,50,22,14,4,0,55,42,75,184,88,9,32,61,14,12,37,65,0,5,111,106,4,4,28,15,0,2,2,1,0,0,0,0,0,5,0,0,20,27,102,18,0,85,122,0,3,80,76,3,66,95,136,100,19,13,78,143,5,5,4,6,23,0,0,0,0,6,0,0,0,5,10,157,138,58,80,36,10,8,15,91,90,49,37,91,66,0,117,86,80,4,18,100,27,0,55,68,1,1,8,96,16,132,25,10,50,0,0,0,0,0,10,63,26,32,90,11,92,57,0,0,116,18,0,42,88,140,51,9,9,0,0,0,0,9,0,38,2,64,31,168,28,0,17,74,4,0,152,11,13,0,35,0,0,0,10,0,8,15,25,7,60,56,3,35,18,176,66,6,0,1,2,0,2,9,2,21,110,45,28,21,109,91,87,41,4,17,0,0,0,0,0,27,37,48,8,0,44,51,3,0,0,17,3,1,31,92,6,27,60,125,0,1,0,0,0,3,12,0,0,4,0,3,54,90,22,94,33,132,27,48,8,4,84,41,84,0,67,3,102,54,118,25,3,50,14,26,82,61,170,52,42,1,10,2,30,10,25,1,16,58,0,0,53,45,0,35,128,2,15,67,22,55,50,36,31,0,1,28,2,0,0,35,15,0,0,68,16,5,48,50,64,161,37,35,7,14,1,69,102,41,0,34,0,9,0,0,5,0,39,84,61,1,87,13,53,3,0,14,3,60,6,87,70,26,67,86,54,93,94,100,144